Protein AF-A0A7X8X9Y7-F1 (afdb_monomer_lite)

Structure (mmCIF, N/CA/C/O backbone):
data_AF-A0A7X8X9Y7-F1
#
_entry.id   AF-A0A7X8X9Y7-F1
#
loop_
_atom_site.group_PDB
_atom_site.id
_atom_site.type_symbol
_atom_site.label_atom_id
_atom_site.label_alt_id
_atom_site.label_comp_id
_atom_site.label_asym_id
_atom_site.label_entity_id
_atom_site.label_seq_id
_atom_site.pdbx_PDB_ins_code
_atom_site.Cartn_x
_atom_site.Cartn_y
_atom_site.Cartn_z
_atom_site.occupancy
_atom_site.B_iso_or_equiv
_atom_site.auth_seq_id
_atom_site.auth_comp_id
_atom_site.auth_asym_id
_atom_site.auth_atom_id
_atom_site.pdbx_PDB_model_num
ATOM 1 N N . MET A 1 1 ? -27.141 -5.662 37.716 1.00 92.94 1 MET A N 1
ATOM 2 C CA . MET A 1 1 ? -28.493 -5.742 37.103 1.00 92.94 1 MET A CA 1
ATOM 3 C C . MET A 1 1 ? -28.345 -6.060 35.618 1.00 92.94 1 MET A C 1
ATOM 5 O O . MET A 1 1 ? -27.259 -5.833 35.107 1.00 92.94 1 MET A O 1
ATOM 9 N N . GLN A 1 2 ? -29.371 -6.586 34.944 1.00 97.38 2 GLN A N 1
ATOM 10 C CA . GLN A 1 2 ? -29.373 -6.777 33.487 1.00 97.38 2 GLN A CA 1
ATOM 11 C C . GLN A 1 2 ? -30.615 -6.105 32.889 1.00 97.38 2 GLN A C 1
ATOM 13 O O . GLN A 1 2 ? -31.704 -6.309 33.420 1.00 97.38 2 GLN A O 1
ATOM 18 N N . LEU A 1 3 ? -30.447 -5.307 31.833 1.00 98.44 3 LEU A N 1
ATOM 19 C CA . LEU A 1 3 ? -31.522 -4.602 31.126 1.00 98.44 3 LEU A CA 1
ATOM 20 C C . LEU A 1 3 ? -31.400 -4.855 29.621 1.00 98.44 3 LEU A C 1
ATOM 22 O O . LEU A 1 3 ? -30.310 -4.705 29.076 1.00 98.44 3 LEU A O 1
ATOM 26 N N . ASN A 1 4 ? -32.491 -5.234 28.956 1.00 98.56 4 ASN A N 1
ATOM 27 C CA . ASN A 1 4 ? -32.529 -5.429 27.507 1.00 98.56 4 ASN A CA 1
ATOM 28 C C . ASN A 1 4 ? -33.107 -4.176 26.837 1.00 98.56 4 ASN A C 1
ATOM 30 O O . ASN A 1 4 ? -34.136 -3.673 27.275 1.00 98.56 4 ASN A O 1
ATOM 34 N N . ILE A 1 5 ? -32.474 -3.675 25.774 1.00 98.62 5 ILE A N 1
ATOM 35 C CA . ILE A 1 5 ? -32.917 -2.450 25.084 1.00 98.62 5 ILE A CA 1
ATOM 36 C C . ILE A 1 5 ? -34.317 -2.557 24.454 1.00 98.62 5 ILE A C 1
ATOM 38 O O . ILE A 1 5 ? -34.978 -1.536 24.259 1.00 98.62 5 ILE A O 1
ATOM 42 N N . LEU A 1 6 ? -34.807 -3.773 24.181 1.00 98.31 6 LEU A N 1
ATOM 43 C CA . LEU A 1 6 ? -36.171 -3.998 23.684 1.00 98.31 6 LEU A CA 1
ATOM 44 C C . LEU A 1 6 ? -37.231 -3.576 24.710 1.00 98.31 6 LEU A C 1
ATOM 46 O O . LEU A 1 6 ? -38.279 -3.060 24.327 1.00 98.31 6 LEU A O 1
ATOM 50 N N . ASP A 1 7 ? -36.931 -3.700 26.007 1.00 98.38 7 ASP A N 1
ATOM 51 C CA . ASP A 1 7 ? -37.826 -3.269 27.090 1.00 98.38 7 ASP A CA 1
ATOM 52 C C . ASP A 1 7 ? -37.982 -1.735 27.146 1.00 98.38 7 ASP A C 1
ATOM 54 O O . ASP A 1 7 ? -38.878 -1.218 27.812 1.00 98.38 7 ASP A O 1
ATOM 58 N N . PHE A 1 8 ? -37.125 -1.004 26.423 1.00 98.19 8 PHE A N 1
ATOM 59 C CA . PHE A 1 8 ? -37.114 0.458 26.307 1.00 98.19 8 PHE A CA 1
ATOM 60 C C . PHE A 1 8 ? -37.612 0.936 24.934 1.00 98.19 8 PHE A C 1
ATOM 62 O O . PHE A 1 8 ? -37.532 2.124 24.627 1.00 98.19 8 PHE A O 1
ATOM 69 N N . GLY A 1 9 ? -38.142 0.026 24.108 1.00 97.50 9 GLY A N 1
ATOM 70 C CA . GLY A 1 9 ? -38.738 0.353 22.813 1.00 97.50 9 GLY A CA 1
ATOM 71 C C . GLY A 1 9 ? -37.762 0.382 21.636 1.00 97.50 9 GLY A C 1
ATOM 72 O O . GLY A 1 9 ? -38.117 0.919 20.589 1.00 97.50 9 GLY A O 1
ATOM 73 N N . ALA A 1 10 ? -36.557 -0.184 21.769 1.00 98.06 10 ALA A N 1
ATOM 74 C CA . ALA A 1 10 ? -35.668 -0.369 20.623 1.00 98.06 10 ALA A CA 1
ATOM 75 C C . ALA A 1 10 ? -36.299 -1.332 19.599 1.00 98.06 10 ALA A C 1
ATOM 77 O O . ALA A 1 10 ? -36.810 -2.391 19.967 1.00 98.06 10 ALA A O 1
ATOM 78 N N . VAL A 1 11 ? -36.239 -0.984 18.311 1.00 97.81 11 VAL A N 1
ATOM 79 C CA . VAL A 1 11 ? -36.802 -1.792 17.218 1.00 97.81 11 VAL A CA 1
ATOM 80 C C . VAL A 1 11 ? -35.658 -2.409 16.397 1.00 97.81 11 VAL A C 1
ATOM 82 O O . VAL A 1 11 ? -34.795 -1.668 15.930 1.00 97.81 11 VAL A O 1
ATOM 85 N N . PRO A 1 12 ? -35.621 -3.742 16.203 1.00 97.50 12 PRO A N 1
ATOM 86 C CA . PRO A 1 12 ? -34.518 -4.436 15.531 1.00 97.50 12 PRO A CA 1
ATOM 87 C C . PRO A 1 12 ? -34.647 -4.449 13.991 1.00 97.50 12 PRO A C 1
ATOM 89 O O . PRO A 1 12 ? -34.465 -5.492 13.362 1.00 97.50 12 PRO A O 1
ATOM 92 N N . ASP A 1 13 ? -35.003 -3.324 13.367 1.00 95.75 13 ASP A N 1
ATOM 93 C CA . ASP A 1 13 ? -35.209 -3.202 11.909 1.00 95.75 13 ASP A CA 1
ATOM 94 C C . ASP A 1 13 ? -34.025 -2.553 11.157 1.00 95.75 13 ASP A C 1
ATOM 96 O O . ASP A 1 13 ? -34.046 -2.430 9.931 1.00 95.75 13 ASP A O 1
ATOM 100 N N . GLY A 1 14 ? -32.995 -2.117 11.887 1.00 94.06 14 GLY A N 1
ATOM 101 C CA . GLY A 1 14 ? -31.812 -1.432 11.369 1.00 94.06 14 GLY A CA 1
ATOM 102 C C . GLY A 1 14 ? -32.063 -0.050 10.764 1.00 94.06 14 GLY A C 1
ATOM 103 O O . GLY A 1 14 ? -31.153 0.486 10.127 1.00 94.06 14 GLY A O 1
ATOM 104 N N . CYS A 1 15 ? -33.260 0.516 10.950 1.00 93.31 15 CYS A N 1
ATOM 105 C CA . CYS A 1 15 ? -33.699 1.781 10.354 1.00 93.31 15 CYS A CA 1
ATOM 106 C C . CYS A 1 15 ? -34.323 2.739 11.378 1.00 93.31 15 CYS A C 1
ATOM 108 O O . CYS A 1 15 ? -34.079 3.944 11.314 1.00 93.31 15 CYS A O 1
ATOM 110 N N . THR A 1 16 ? -35.128 2.224 12.306 1.00 97.62 16 THR A N 1
ATOM 111 C CA . THR A 1 16 ? -35.714 2.989 13.405 1.00 97.62 16 THR A CA 1
ATOM 112 C C . THR A 1 16 ? -34.615 3.384 14.387 1.00 97.62 16 THR A C 1
ATOM 114 O O . THR A 1 16 ? -33.851 2.539 14.855 1.00 97.62 16 THR A O 1
ATOM 117 N N . ASP A 1 17 ? -34.540 4.678 14.698 1.00 98.31 17 ASP A N 1
ATOM 118 C CA . ASP A 1 17 ? -33.553 5.226 15.626 1.00 98.31 17 ASP A CA 1
ATOM 119 C C . ASP A 1 17 ? -33.776 4.679 17.048 1.00 98.31 17 ASP A C 1
ATOM 121 O O . ASP A 1 17 ? -34.741 5.025 17.735 1.00 98.31 17 ASP A O 1
ATOM 125 N N . ALA A 1 18 ? -32.866 3.809 17.483 1.00 98.62 18 ALA A N 1
ATOM 126 C CA . ALA A 1 18 ? -32.872 3.165 18.789 1.00 98.62 18 ALA A CA 1
ATOM 127 C C . ALA A 1 18 ? -32.077 3.949 19.850 1.00 98.62 18 ALA A C 1
ATOM 129 O O . ALA A 1 18 ? -32.038 3.526 21.009 1.00 98.62 18 ALA A O 1
ATOM 130 N N . THR A 1 19 ? -31.473 5.095 19.507 1.00 98.56 19 THR A N 1
ATOM 131 C CA . THR A 1 19 ? -30.544 5.842 20.379 1.00 98.56 19 THR A CA 1
ATOM 132 C C . THR A 1 19 ? -31.165 6.163 21.737 1.00 98.56 19 THR A C 1
ATOM 134 O O . THR A 1 19 ? -30.564 5.907 22.781 1.00 98.56 19 THR A O 1
ATOM 137 N N . ALA A 1 20 ? -32.404 6.665 21.747 1.00 98.50 20 ALA A N 1
ATOM 138 C CA . ALA A 1 20 ? -33.099 7.021 22.983 1.00 98.50 20 ALA A CA 1
ATOM 139 C C . ALA A 1 20 ? -33.376 5.800 23.877 1.00 98.50 20 ALA A C 1
ATOM 141 O O . ALA A 1 20 ? -33.193 5.879 25.091 1.00 98.50 20 ALA A O 1
ATOM 142 N N . ALA A 1 21 ? -33.778 4.669 23.290 1.00 98.56 21 ALA A N 1
ATOM 143 C CA . ALA A 1 21 ? -34.042 3.433 24.025 1.00 98.56 21 ALA A CA 1
ATOM 144 C C . ALA A 1 21 ? -32.754 2.870 24.650 1.00 98.56 21 ALA A C 1
ATOM 146 O O . ALA A 1 21 ? -32.727 2.521 25.833 1.00 98.56 21 ALA A O 1
ATOM 147 N N . VAL A 1 22 ? -31.661 2.858 23.880 1.00 98.75 22 VAL A N 1
ATOM 148 C CA . VAL A 1 22 ? -30.337 2.428 24.351 1.00 98.75 22 VAL A CA 1
ATOM 149 C C . VAL A 1 22 ? -29.846 3.325 25.492 1.00 98.75 22 VAL A C 1
ATOM 151 O O . VAL A 1 22 ? -29.437 2.819 26.540 1.00 98.75 22 VAL A O 1
ATOM 154 N N . GLN A 1 23 ? -29.938 4.651 25.342 1.00 98.69 23 GLN A N 1
ATOM 155 C CA . GLN A 1 23 ? -29.487 5.589 26.372 1.00 98.69 23 GLN A CA 1
ATOM 156 C C . GLN A 1 23 ? -30.323 5.485 27.655 1.00 98.69 23 GLN A C 1
ATOM 158 O O . GLN A 1 23 ? -29.764 5.531 28.750 1.00 98.69 23 GLN A O 1
ATOM 163 N N . GLN A 1 24 ? -31.640 5.274 27.554 1.00 98.62 24 GLN A N 1
ATOM 164 C CA . GLN A 1 24 ? -32.496 5.051 28.726 1.00 98.62 24 GLN A CA 1
ATOM 165 C C . GLN A 1 24 ? -32.108 3.785 29.499 1.00 98.62 24 GLN A C 1
ATOM 167 O O . GLN A 1 24 ? -32.062 3.811 30.733 1.00 98.62 24 GLN A O 1
ATOM 172 N N . ALA A 1 25 ? -31.786 2.696 28.795 1.00 98.69 25 ALA A N 1
ATOM 173 C CA . ALA A 1 25 ? -31.316 1.467 29.426 1.00 98.69 25 ALA A CA 1
ATOM 174 C C . ALA A 1 25 ? -29.986 1.689 30.169 1.00 98.69 25 ALA A C 1
ATOM 176 O O . ALA A 1 25 ? -29.854 1.280 31.325 1.00 98.69 25 ALA A O 1
ATOM 177 N N . ILE A 1 26 ? -29.027 2.387 29.549 1.00 98.75 26 ILE A N 1
ATOM 178 C CA . ILE A 1 26 ? -27.739 2.762 30.164 1.00 98.75 26 ILE A CA 1
ATOM 179 C C . ILE A 1 26 ? -27.954 3.622 31.410 1.00 98.75 26 ILE A C 1
ATOM 181 O O . ILE A 1 26 ? -27.392 3.341 32.472 1.00 98.75 26 ILE A O 1
ATOM 185 N N . ASP A 1 27 ? -28.794 4.647 31.300 1.00 98.50 27 ASP A N 1
ATOM 186 C CA . ASP A 1 27 ? -29.060 5.601 32.371 1.00 98.50 27 ASP A CA 1
ATOM 187 C C . ASP A 1 27 ? -29.699 4.929 33.584 1.00 98.50 27 ASP A C 1
ATOM 189 O O . ASP A 1 27 ? -29.245 5.131 34.715 1.00 98.50 27 ASP A O 1
ATOM 193 N N . LEU A 1 28 ? -30.706 4.079 33.359 1.00 98.25 28 LEU A N 1
ATOM 194 C CA . LEU A 1 28 ? -31.336 3.307 34.425 1.00 98.25 28 LEU A CA 1
ATOM 195 C C . LEU A 1 28 ? -30.361 2.294 35.033 1.00 98.25 28 LEU A C 1
ATOM 197 O O . LEU A 1 28 ? -30.345 2.120 36.254 1.00 98.25 28 LEU A O 1
ATOM 201 N N . CYS A 1 29 ? -29.542 1.640 34.204 1.00 98.12 29 CYS A N 1
ATOM 202 C CA . CYS A 1 29 ? -28.542 0.687 34.672 1.00 98.12 29 CYS A CA 1
ATOM 203 C C . CYS A 1 29 ? -27.537 1.347 35.618 1.00 98.12 29 CYS A C 1
ATOM 205 O O . CYS A 1 29 ? -27.323 0.877 36.740 1.00 98.12 29 CYS A O 1
ATOM 207 N N . SER A 1 30 ? -26.998 2.493 35.207 1.00 97.62 30 SER A N 1
ATOM 208 C CA . SER A 1 30 ? -26.031 3.261 35.986 1.00 97.62 30 SER A CA 1
ATOM 209 C C . SER A 1 30 ? -26.651 3.816 37.272 1.00 97.62 30 SER A C 1
ATOM 211 O O . SER A 1 30 ? -26.077 3.660 38.350 1.00 97.62 30 SER A O 1
ATOM 213 N N . ALA A 1 31 ? -27.879 4.350 37.211 1.00 97.19 31 ALA A N 1
ATOM 214 C CA . ALA A 1 31 ? -28.600 4.856 38.386 1.00 97.19 31 ALA A CA 1
ATOM 215 C C . ALA A 1 31 ? -28.867 3.780 39.458 1.00 97.19 31 ALA A C 1
ATOM 217 O O . ALA A 1 31 ? -29.094 4.100 40.626 1.00 97.19 31 ALA A O 1
ATOM 218 N N . LYS A 1 32 ? -28.838 2.498 39.080 1.00 96.81 32 LYS A N 1
ATOM 219 C CA . LYS A 1 32 ? -28.975 1.345 39.984 1.00 96.81 32 LYS A CA 1
ATOM 220 C C . LYS A 1 32 ? -27.630 0.769 40.446 1.00 96.81 32 LYS A C 1
ATOM 222 O O . LYS A 1 32 ? -27.614 -0.301 41.050 1.00 96.81 32 LYS A O 1
ATOM 227 N N . GLY A 1 33 ? -26.526 1.474 40.201 1.00 95.19 33 GLY A N 1
ATOM 228 C CA . GLY A 1 33 ? -25.178 1.076 40.611 1.00 95.19 33 GLY A CA 1
ATOM 229 C C . GLY A 1 33 ? -24.415 0.249 39.575 1.00 95.19 33 GLY A C 1
ATOM 230 O O . GLY A 1 33 ? -23.351 -0.269 39.899 1.00 95.19 33 GLY A O 1
ATOM 231 N N . GLY A 1 34 ? -24.935 0.129 38.351 1.00 97.62 34 GLY A N 1
ATOM 232 C CA . GLY A 1 34 ? -24.278 -0.565 37.249 1.00 97.62 34 GLY A CA 1
ATOM 233 C C . GLY A 1 34 ? -24.812 -1.967 36.956 1.00 97.62 34 GLY A C 1
ATOM 234 O O . GLY A 1 34 ? -25.719 -2.514 37.604 1.00 97.62 34 GLY A O 1
ATOM 235 N N . GLY A 1 35 ? -24.233 -2.567 35.925 1.00 98.31 35 GLY A N 1
ATOM 236 C CA . GLY A 1 35 ? -24.639 -3.859 35.403 1.00 98.31 35 GLY A CA 1
ATOM 237 C C . GLY A 1 35 ? -24.562 -3.929 33.888 1.00 98.31 35 GLY A C 1
ATOM 238 O O . GLY A 1 35 ? -23.850 -3.166 33.246 1.00 98.31 35 GLY A O 1
ATOM 239 N N . ARG A 1 36 ? -25.310 -4.877 33.331 1.00 98.75 36 ARG A N 1
ATOM 240 C CA . ARG A 1 36 ? -25.294 -5.225 31.919 1.00 98.75 36 ARG A CA 1
ATOM 241 C C . ARG A 1 36 ? -26.462 -4.587 31.175 1.00 98.75 36 ARG A C 1
ATOM 243 O O . ARG A 1 36 ? -27.618 -4.803 31.543 1.00 98.75 36 ARG A O 1
ATOM 250 N N . VAL A 1 37 ? -26.162 -3.865 30.106 1.00 98.81 37 VAL A N 1
ATOM 251 C CA . VAL A 1 37 ? -27.124 -3.455 29.079 1.00 98.81 37 VAL A CA 1
ATOM 252 C C . VAL A 1 37 ? -26.946 -4.397 27.896 1.00 98.81 37 VAL A C 1
ATOM 254 O O . VAL A 1 37 ? -25.858 -4.481 27.337 1.00 98.81 37 VAL A O 1
ATOM 257 N N . VAL A 1 38 ? -27.991 -5.147 27.560 1.00 98.88 38 VAL A N 1
ATOM 258 C CA . VAL A 1 38 ? -27.966 -6.183 26.524 1.00 98.88 38 VAL A CA 1
ATOM 259 C C . VAL A 1 38 ? -28.515 -5.623 25.220 1.00 98.88 38 VAL A C 1
ATOM 261 O O . VAL A 1 38 ? -29.653 -5.147 25.185 1.00 98.88 38 VAL A O 1
ATOM 264 N N . ILE A 1 39 ? -27.716 -5.739 24.162 1.00 98.81 39 ILE A N 1
ATOM 265 C CA . ILE A 1 39 ? -28.113 -5.550 22.768 1.00 98.81 39 ILE A CA 1
ATOM 266 C C . ILE A 1 39 ? -28.372 -6.951 22.201 1.00 98.81 39 ILE A C 1
ATOM 268 O O . ILE A 1 39 ? -27.414 -7.686 21.946 1.00 98.81 39 ILE A O 1
ATOM 272 N N . PRO A 1 40 ? -29.641 -7.379 22.086 1.00 98.62 40 PRO A N 1
ATOM 273 C CA . PRO A 1 40 ? -29.955 -8.738 21.669 1.00 98.62 40 PRO A CA 1
ATOM 274 C C . PRO A 1 40 ? -29.750 -8.926 20.164 1.00 98.62 40 PRO A C 1
ATOM 276 O O . PRO A 1 40 ? -29.498 -7.967 19.435 1.00 98.62 40 PRO A O 1
ATOM 279 N N . ALA A 1 41 ? -29.897 -10.158 19.675 1.00 98.50 41 ALA A N 1
ATOM 280 C CA . ALA A 1 41 ? -29.888 -10.429 18.238 1.00 98.50 41 ALA A CA 1
ATOM 281 C C . ALA A 1 41 ? -30.893 -9.538 17.474 1.00 98.50 41 ALA A C 1
ATOM 283 O O . ALA A 1 41 ? -32.052 -9.399 17.872 1.00 98.50 41 ALA A O 1
ATOM 284 N N . GLY A 1 42 ? -30.446 -8.943 16.366 1.00 98.00 42 GLY A N 1
ATOM 285 C CA . GLY A 1 42 ? -31.186 -7.915 15.629 1.00 98.00 42 GLY A CA 1
ATOM 286 C C . GLY A 1 42 ? -30.282 -6.775 15.161 1.00 98.00 42 GLY A C 1
ATOM 287 O O . GLY A 1 42 ? -29.150 -6.646 15.620 1.00 98.00 42 GLY A O 1
ATOM 288 N N . THR A 1 43 ? -30.765 -5.950 14.230 1.00 98.69 43 THR A N 1
ATOM 289 C CA . THR A 1 43 ? -30.027 -4.762 13.763 1.00 98.69 43 THR A CA 1
ATOM 290 C C . THR A 1 43 ? -30.673 -3.505 14.328 1.00 98.69 43 THR A C 1
ATOM 292 O O . THR A 1 43 ? -31.871 -3.311 14.159 1.00 98.69 43 THR A O 1
ATOM 295 N N . PHE A 1 44 ? -29.897 -2.639 14.969 1.00 98.75 44 PHE A N 1
ATOM 296 C CA . PHE A 1 44 ? -30.373 -1.412 15.606 1.00 98.75 44 PHE A CA 1
ATOM 297 C C . PHE A 1 44 ? -29.633 -0.216 15.021 1.00 98.75 44 PHE A C 1
ATOM 299 O O . PHE A 1 44 ? -28.410 -0.242 14.911 1.00 98.75 44 PHE A O 1
ATOM 306 N N . ALA A 1 45 ? -30.361 0.824 14.621 1.00 98.31 45 ALA A N 1
ATOM 307 C CA . ALA A 1 45 ? -29.752 2.052 14.130 1.00 98.31 45 ALA A CA 1
ATOM 308 C C . ALA A 1 45 ? -29.551 3.029 15.292 1.00 98.31 45 ALA A C 1
ATOM 310 O O . ALA A 1 45 ? -30.512 3.338 15.994 1.00 98.31 45 ALA A O 1
ATOM 311 N N . CYS A 1 46 ? -28.326 3.511 15.497 1.00 98.25 46 CYS A N 1
ATOM 312 C CA . CYS A 1 46 ? -27.992 4.401 16.610 1.00 98.25 46 CYS A CA 1
ATOM 313 C C . CYS A 1 46 ? -27.105 5.561 16.149 1.00 98.25 46 CYS A C 1
ATOM 315 O O . CYS A 1 46 ? -26.156 5.366 15.390 1.00 98.25 46 CYS A O 1
ATOM 317 N N . ASP A 1 47 ? -27.386 6.761 16.649 1.00 96.69 47 ASP A N 1
ATOM 318 C CA . ASP A 1 47 ? -26.429 7.869 16.702 1.00 96.69 47 ASP A CA 1
ATOM 319 C C . ASP A 1 47 ? -25.491 7.653 17.916 1.00 96.69 47 ASP A C 1
ATOM 321 O O . ASP A 1 47 ? -25.371 6.546 18.447 1.00 96.69 47 ASP A O 1
ATOM 325 N N . MET A 1 48 ? -24.806 8.700 18.361 1.00 97.12 48 MET A N 1
ATOM 326 C CA . MET A 1 48 ? -23.863 8.700 19.474 1.00 97.12 48 MET A CA 1
ATOM 327 C C . MET A 1 48 ? -24.473 8.142 20.774 1.00 97.12 48 MET A C 1
ATOM 329 O O . MET A 1 48 ? -25.381 8.724 21.368 1.00 97.12 48 MET A O 1
ATOM 333 N N . ILE A 1 49 ? -23.896 7.047 21.265 1.00 98.62 49 ILE A N 1
ATOM 334 C CA . ILE A 1 49 ? -24.204 6.399 22.542 1.00 98.62 49 ILE A CA 1
ATOM 335 C C . ILE A 1 49 ? -23.137 6.795 23.566 1.00 98.62 49 ILE A C 1
ATOM 337 O O . ILE A 1 49 ? -21.942 6.538 23.383 1.00 98.62 49 ILE A O 1
ATOM 341 N N . THR A 1 50 ? -23.569 7.391 24.681 1.00 98.38 50 THR A N 1
ATOM 342 C CA . THR A 1 50 ? -22.672 7.760 25.785 1.00 98.38 50 THR A CA 1
ATOM 343 C C . THR A 1 50 ? -22.835 6.793 26.951 1.00 98.38 50 THR A C 1
ATOM 345 O O . THR A 1 50 ? -23.873 6.750 27.617 1.00 98.38 50 THR A O 1
ATOM 348 N N . LEU A 1 51 ? -21.786 6.017 27.211 1.00 98.69 51 LEU A N 1
ATOM 349 C CA . LEU A 1 51 ? -21.728 5.079 28.327 1.00 98.69 51 LEU A CA 1
ATOM 350 C C . LEU A 1 51 ? -21.556 5.813 29.666 1.00 98.69 51 LEU A C 1
ATOM 352 O O . LEU A 1 51 ? -21.211 6.994 29.726 1.00 98.69 51 LEU A O 1
ATOM 356 N N . LYS A 1 52 ? -21.814 5.094 30.760 1.00 98.62 52 LYS A N 1
ATOM 357 C CA . LYS A 1 52 ? -21.703 5.582 32.142 1.00 98.62 52 LYS A CA 1
ATOM 358 C C . LYS A 1 52 ? -20.913 4.597 32.996 1.00 98.62 52 LYS A C 1
ATOM 360 O O . LYS A 1 52 ? -20.675 3.469 32.575 1.00 98.62 52 LYS A O 1
ATOM 365 N N . ASP A 1 53 ? -20.534 5.022 34.198 1.00 98.50 53 ASP A N 1
ATOM 366 C CA . ASP A 1 53 ? -19.777 4.192 35.135 1.00 98.50 53 ASP A CA 1
ATOM 367 C C . ASP A 1 53 ? -20.458 2.847 35.420 1.00 98.50 53 ASP A C 1
ATOM 369 O O . ASP A 1 53 ? -21.678 2.779 35.617 1.00 98.50 53 ASP A O 1
ATOM 373 N N . ASN A 1 54 ? -19.636 1.802 35.549 1.00 98.56 54 ASN A N 1
ATOM 374 C CA . ASN A 1 54 ? -20.025 0.443 35.938 1.00 98.56 54 ASN A CA 1
ATOM 375 C C . ASN A 1 54 ? -20.993 -0.242 34.952 1.00 98.56 54 ASN A C 1
ATOM 377 O O . ASN A 1 54 ? -21.819 -1.065 35.361 1.00 98.56 54 ASN A O 1
ATOM 381 N N . ILE A 1 55 ? -20.917 0.109 33.665 1.00 98.75 55 ILE A N 1
ATOM 382 C CA . ILE A 1 55 ? -21.744 -0.466 32.597 1.00 98.75 55 ILE A CA 1
ATOM 383 C C . ILE A 1 55 ? -20.963 -1.507 31.797 1.00 98.75 55 ILE A C 1
ATOM 385 O O . ILE A 1 55 ? -19.903 -1.219 31.250 1.00 98.75 55 ILE A O 1
ATOM 389 N N . GLU A 1 56 ? -21.548 -2.694 31.650 1.00 98.88 56 GLU A N 1
ATOM 390 C CA . GLU A 1 56 ? -21.216 -3.647 30.593 1.00 98.88 56 GLU A CA 1
ATOM 391 C C . GLU A 1 56 ? -22.228 -3.489 29.448 1.00 98.88 56 GLU A C 1
ATOM 393 O O . GLU A 1 56 ? -23.399 -3.843 29.584 1.00 98.88 56 GLU A O 1
ATOM 398 N N . PHE A 1 57 ? -21.782 -2.954 28.318 1.00 98.88 57 PHE A N 1
ATOM 399 C CA . PHE A 1 57 ? -22.522 -2.890 27.064 1.00 98.88 57 PHE A CA 1
ATOM 400 C C . PHE A 1 57 ? -22.304 -4.199 26.294 1.00 98.88 57 PHE A C 1
ATOM 402 O O . PHE A 1 57 ? -21.270 -4.395 25.654 1.00 98.88 57 PHE A O 1
ATOM 409 N N . HIS A 1 58 ? -23.247 -5.131 26.428 1.00 98.88 58 HIS A N 1
ATOM 410 C CA . HIS A 1 58 ? -23.111 -6.503 25.948 1.00 98.88 58 HIS A CA 1
ATOM 411 C C . HIS A 1 58 ? -23.854 -6.718 24.627 1.00 98.88 58 HIS A C 1
ATOM 413 O O . HIS A 1 58 ? -25.085 -6.714 24.589 1.00 98.88 58 HIS A O 1
ATOM 419 N N . MET A 1 59 ? -23.092 -6.944 23.563 1.00 98.69 59 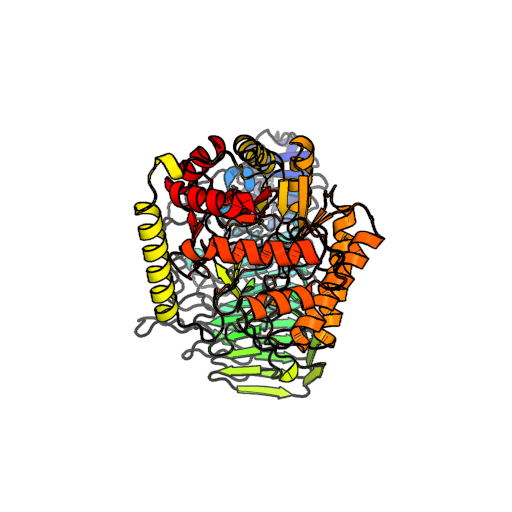MET A N 1
ATOM 420 C CA . MET A 1 59 ? -23.541 -7.262 22.213 1.00 98.69 59 MET A CA 1
ATOM 421 C C . MET A 1 59 ? -23.714 -8.778 22.059 1.00 98.69 59 MET A C 1
ATOM 423 O O . MET A 1 59 ? -22.734 -9.514 21.927 1.00 98.69 59 MET A O 1
ATOM 427 N N . GLU A 1 60 ? -24.950 -9.280 22.060 1.00 98.56 60 GLU A N 1
ATOM 428 C CA . GLU A 1 60 ? -25.191 -10.712 21.841 1.00 98.56 60 GLU A CA 1
ATOM 429 C C . GLU A 1 60 ? -24.782 -11.141 20.425 1.00 98.56 60 GLU A C 1
ATOM 431 O O . GLU A 1 60 ? -24.735 -10.340 19.488 1.00 98.56 60 GLU A O 1
ATOM 436 N N . GLN A 1 61 ? -24.511 -12.431 20.239 1.00 98.25 61 GLN A N 1
ATOM 437 C CA . GLN A 1 61 ? -24.261 -12.966 18.904 1.00 98.25 61 GLN A CA 1
ATOM 438 C C . GLN A 1 61 ? -25.463 -12.698 17.982 1.00 98.25 61 GLN A C 1
ATOM 440 O O . GLN A 1 61 ? -26.610 -12.959 18.342 1.00 98.25 61 GLN A O 1
ATOM 445 N N . GLY A 1 62 ? -25.196 -12.182 16.780 1.00 97.38 62 GLY A N 1
ATOM 446 C CA . GLY A 1 62 ? -26.238 -11.784 15.827 1.00 97.38 62 GLY A CA 1
ATOM 447 C C . GLY A 1 62 ? -26.837 -10.396 16.081 1.00 97.38 62 GLY A C 1
ATOM 448 O O . GLY A 1 62 ? -27.750 -9.995 15.358 1.00 97.38 62 GLY A O 1
ATOM 449 N N . SER A 1 63 ? -26.345 -9.654 17.078 1.00 98.69 63 SER A N 1
ATOM 450 C CA . SER A 1 63 ? -26.646 -8.228 17.231 1.00 98.69 63 SER A CA 1
ATOM 451 C C . SER A 1 63 ? -25.784 -7.383 16.287 1.00 98.69 63 SER A C 1
ATOM 453 O O . SER A 1 63 ? -24.621 -7.706 16.021 1.00 98.69 63 SER A O 1
ATOM 455 N N . ARG A 1 64 ? -26.352 -6.293 15.768 1.00 98.75 64 ARG A N 1
ATOM 456 C CA . ARG A 1 64 ? -25.651 -5.299 14.949 1.00 98.75 64 ARG A CA 1
ATOM 457 C C . ARG A 1 64 ? -26.095 -3.890 15.323 1.00 98.75 64 ARG A C 1
ATOM 459 O O . ARG A 1 64 ? -27.294 -3.633 15.393 1.00 98.75 64 ARG A O 1
ATOM 466 N N . ILE A 1 65 ? -25.145 -2.978 15.501 1.00 98.75 65 ILE A N 1
ATOM 467 C CA . ILE A 1 65 ? -25.405 -1.536 15.576 1.00 98.75 65 ILE A CA 1
ATOM 468 C C . ILE A 1 65 ? -24.976 -0.902 14.260 1.00 98.75 65 ILE A C 1
ATOM 470 O O . ILE A 1 65 ? -23.808 -0.974 13.897 1.00 98.75 65 ILE A O 1
ATOM 474 N N . ASN A 1 66 ? -25.921 -0.269 13.571 1.00 98.00 66 ASN A N 1
ATOM 475 C CA . ASN A 1 66 ? -25.669 0.550 12.395 1.00 98.00 66 ASN A CA 1
ATOM 476 C C . ASN A 1 66 ? -25.557 2.015 12.821 1.00 98.00 66 ASN A C 1
ATOM 478 O O . ASN A 1 66 ? -26.505 2.576 13.374 1.00 98.00 66 ASN A O 1
ATOM 482 N N . SER A 1 67 ? -24.431 2.643 12.509 1.00 97.38 67 SER A N 1
ATOM 483 C CA . SER A 1 67 ? -24.219 4.071 12.728 1.00 97.38 67 SER A CA 1
ATOM 484 C C . SER A 1 67 ? -25.245 4.931 11.977 1.00 97.38 67 SER A C 1
ATOM 486 O O . SER A 1 67 ? -25.497 4.735 10.784 1.00 97.38 67 SER A O 1
ATOM 488 N N . LEU A 1 68 ? -25.811 5.912 12.684 1.00 96.56 68 LEU A N 1
ATOM 489 C CA . LEU A 1 68 ? -26.580 7.042 12.150 1.00 96.56 68 LEU A CA 1
ATOM 490 C C . LEU A 1 68 ? -25.773 8.352 12.163 1.00 96.56 68 LEU A C 1
ATOM 492 O O . LEU A 1 68 ? -26.325 9.414 11.863 1.00 96.56 68 LEU A O 1
ATOM 496 N N . LEU A 1 69 ? -24.479 8.300 12.506 1.00 94.88 69 LEU A N 1
ATOM 497 C CA . LEU A 1 69 ? -23.634 9.489 12.585 1.00 94.88 69 LEU A CA 1
ATOM 498 C C . LEU A 1 69 ? -23.597 10.228 11.231 1.00 94.88 69 LEU A C 1
ATOM 500 O O . LEU A 1 69 ? -23.388 9.637 10.178 1.00 94.88 69 LEU A O 1
ATOM 504 N N . LYS A 1 70 ? -23.732 11.555 11.274 1.00 92.62 70 LYS A N 1
ATOM 505 C CA . LYS A 1 70 ? -23.620 12.500 10.136 1.00 92.62 70 LYS A CA 1
ATOM 506 C C . LYS A 1 70 ? -22.590 13.590 10.393 1.00 92.62 70 LYS A C 1
ATOM 508 O O . LYS A 1 70 ? -22.612 14.061 11.513 1.00 92.62 70 LYS A O 1
ATOM 513 N N . PRO A 1 71 ? -21.765 14.073 9.459 1.00 89.62 71 PRO A N 1
ATOM 514 C CA . PRO A 1 71 ? -20.673 15.021 9.730 1.00 89.62 71 PRO A CA 1
ATOM 515 C C . PRO A 1 71 ? -21.068 16.200 10.641 1.00 89.62 71 PRO A C 1
ATOM 517 O O . PRO A 1 71 ? -22.079 16.856 10.394 1.00 89.62 71 PRO A O 1
ATOM 520 N N . VAL A 1 72 ? -20.296 16.445 11.708 1.00 89.81 72 VAL A N 1
ATOM 521 C CA . VAL A 1 72 ? -20.538 17.548 12.666 1.00 89.81 72 VAL A CA 1
ATOM 522 C C . VAL A 1 72 ? -19.234 18.306 12.892 1.00 89.81 72 VAL A C 1
ATOM 524 O O . VAL A 1 72 ? -18.299 17.700 13.424 1.00 89.81 72 VAL A O 1
ATOM 527 N N . PRO A 1 73 ? -19.144 19.595 12.511 1.00 84.81 73 PRO A N 1
ATOM 528 C CA . PRO A 1 73 ? -17.938 20.391 12.714 1.00 84.81 73 PRO A CA 1
ATOM 529 C C . PRO A 1 73 ? -17.506 20.419 14.179 1.00 84.81 73 PRO A C 1
ATOM 531 O O . PRO A 1 73 ? -18.351 20.495 15.074 1.00 84.81 73 PRO A O 1
ATOM 534 N N . ASP A 1 74 ? -16.197 20.384 14.424 1.00 82.12 74 ASP A N 1
ATOM 535 C CA . ASP A 1 74 ? -15.667 20.738 15.737 1.00 82.12 74 ASP A CA 1
ATOM 536 C C . ASP A 1 74 ? -15.698 22.271 15.877 1.00 82.12 74 ASP A C 1
ATOM 538 O O . ASP A 1 74 ? -15.054 22.961 15.082 1.00 82.12 74 ASP A O 1
ATOM 542 N N . PRO A 1 75 ? -16.437 22.835 16.853 1.00 78.25 75 PRO A N 1
ATOM 543 C CA . PRO A 1 75 ? -16.473 24.280 17.070 1.00 78.25 75 PRO A CA 1
ATOM 544 C C . PRO A 1 75 ? -15.107 24.886 17.428 1.00 78.25 75 PRO A C 1
ATOM 546 O O . PRO A 1 75 ? -14.964 26.105 17.349 1.00 78.25 75 PRO A O 1
ATOM 549 N N . ASN A 1 76 ? -14.126 24.069 17.826 1.00 73.00 76 ASN A N 1
ATOM 550 C CA . ASN A 1 76 ? -12.780 24.507 18.196 1.00 73.00 76 ASN A CA 1
ATOM 551 C C . ASN A 1 76 ? -11.732 24.272 17.095 1.00 73.00 76 ASN A C 1
ATOM 553 O O . ASN A 1 76 ? -10.555 24.551 17.327 1.00 73.00 76 ASN A O 1
ATOM 557 N N . ALA A 1 77 ? -12.125 23.770 15.918 1.00 70.31 77 ALA A N 1
ATOM 558 C CA . ALA A 1 77 ? -11.189 23.513 14.829 1.00 70.31 77 ALA A CA 1
ATOM 559 C C . ALA A 1 77 ? -10.494 24.806 14.365 1.00 70.31 77 ALA A C 1
ATOM 561 O O . ALA A 1 77 ? -11.136 25.831 14.132 1.00 70.31 77 ALA A O 1
ATOM 562 N N . THR A 1 78 ? -9.170 24.745 14.209 1.00 59.44 78 THR A N 1
ATOM 563 C CA . THR A 1 78 ? -8.320 25.885 13.821 1.00 59.44 78 THR A CA 1
ATOM 564 C C . THR A 1 78 ? -7.812 25.812 12.377 1.00 59.44 78 THR A C 1
ATOM 566 O O . THR A 1 78 ? -7.167 26.757 11.924 1.00 59.44 78 THR A O 1
ATOM 569 N N . CYS A 1 79 ? -8.100 24.731 11.641 1.00 52.59 79 CYS A N 1
ATOM 570 C CA . CYS A 1 79 ? -7.656 24.515 10.260 1.00 52.59 79 CYS A CA 1
ATOM 571 C C . CYS A 1 79 ? -8.799 24.080 9.318 1.00 52.59 79 CYS A C 1
ATOM 573 O O . CYS A 1 79 ? -9.818 23.543 9.754 1.00 52.59 79 CYS A O 1
ATOM 575 N N . GLU A 1 80 ? -8.611 24.326 8.014 1.00 47.22 80 GLU A N 1
ATOM 576 C CA . GLU A 1 80 ? -9.578 24.047 6.932 1.00 47.22 80 GLU A CA 1
ATOM 577 C C . GLU A 1 80 ? -9.368 22.687 6.222 1.00 47.22 80 GLU A C 1
ATOM 579 O O . GLU A 1 80 ? -10.071 22.381 5.259 1.00 47.22 80 GLU A O 1
ATOM 584 N N . GLU A 1 81 ? -8.425 21.848 6.673 1.00 53.09 81 GLU A N 1
ATOM 585 C CA . GLU A 1 81 ? -8.277 20.463 6.178 1.00 53.09 81 GLU A CA 1
ATOM 586 C C . GLU A 1 81 ? -9.515 19.605 6.521 1.00 53.09 81 GLU A C 1
ATOM 588 O O . GLU A 1 81 ? -10.332 20.053 7.334 1.00 53.09 81 GLU A O 1
ATOM 593 N N . PRO A 1 82 ? -9.710 18.392 5.941 1.00 56.03 82 PRO A N 1
ATOM 594 C CA . PRO A 1 82 ? -10.733 17.444 6.395 1.00 56.03 82 PRO A CA 1
ATOM 595 C C . PRO A 1 82 ? -10.583 17.136 7.895 1.00 56.03 82 PRO A C 1
ATOM 597 O O . PRO A 1 82 ? -9.964 16.160 8.304 1.00 56.03 82 PRO A O 1
ATOM 600 N N . SER A 1 83 ? -11.161 18.003 8.725 1.00 65.56 83 SER A N 1
ATOM 601 C CA . SER A 1 83 ? -11.038 17.982 10.175 1.00 65.56 83 SER A CA 1
ATOM 602 C C . SER A 1 83 ? -11.854 16.829 10.728 1.00 65.56 83 SER A C 1
ATOM 604 O O . SER A 1 83 ? -13.030 16.670 10.400 1.00 65.56 83 SER A O 1
ATOM 606 N N . SER A 1 84 ? -11.250 16.007 11.576 1.00 80.06 84 SER A N 1
ATOM 607 C CA . SER A 1 84 ? -12.012 15.107 12.434 1.00 80.06 84 SER A CA 1
ATOM 608 C C . SER A 1 84 ? -12.529 15.878 13.654 1.00 80.06 84 SER A C 1
ATOM 610 O O . SER A 1 84 ? -11.987 16.910 14.040 1.00 80.06 84 SER A O 1
ATOM 612 N N . ASN A 1 85 ? -13.622 15.404 14.243 1.00 87.31 85 ASN A N 1
ATOM 613 C CA . ASN A 1 85 ? -14.214 15.943 15.455 1.00 87.31 85 ASN A CA 1
ATOM 614 C C . ASN A 1 85 ? -13.865 15.005 16.626 1.00 87.31 85 ASN A C 1
ATOM 616 O O . ASN A 1 85 ? -14.450 13.917 16.720 1.00 87.31 85 ASN A O 1
ATOM 620 N N . PRO A 1 86 ? -12.932 15.394 17.518 1.00 87.31 86 PRO A N 1
ATOM 621 C CA . PRO A 1 86 ? -12.496 14.567 18.645 1.00 87.31 86 PRO A CA 1
ATOM 622 C C . PRO A 1 86 ? -13.549 14.460 19.756 1.00 87.31 86 PRO A C 1
ATOM 624 O O . PRO A 1 86 ? -13.423 13.654 20.674 1.00 87.31 86 PRO A O 1
ATOM 627 N N . HIS A 1 87 ? -14.611 15.263 19.694 1.00 88.44 87 HIS A N 1
ATOM 628 C CA . HIS A 1 87 ? -15.710 15.262 20.657 1.00 88.44 87 HIS A CA 1
ATOM 629 C C . HIS A 1 87 ? -16.898 14.418 20.206 1.00 88.44 87 HIS A C 1
ATOM 631 O O . HIS A 1 87 ? -17.975 14.496 20.802 1.00 88.44 87 HIS A O 1
ATOM 637 N N . ARG A 1 88 ? -16.709 13.602 19.167 1.00 91.62 88 ARG A N 1
ATOM 638 C CA . ARG A 1 88 ? -17.757 12.763 18.615 1.00 91.62 88 ARG A CA 1
ATOM 639 C C . ARG A 1 88 ? -17.297 11.328 18.401 1.00 91.62 88 ARG A C 1
ATOM 641 O O . ARG A 1 88 ? -16.213 11.090 17.879 1.00 91.62 88 ARG A O 1
ATOM 648 N N . TRP A 1 89 ? -18.178 10.397 18.757 1.00 95.75 89 TRP A N 1
ATOM 649 C CA . TRP A 1 89 ? -17.991 8.954 18.642 1.00 95.75 89 TRP A CA 1
ATOM 650 C C . TRP A 1 89 ? -19.323 8.237 18.410 1.00 95.75 89 TRP A C 1
ATOM 652 O O . TRP A 1 89 ? -20.383 8.843 18.571 1.00 95.75 89 TRP A O 1
ATOM 662 N N . LEU A 1 90 ? -19.280 6.951 18.049 1.00 97.94 90 LEU A N 1
ATOM 663 C CA . LEU A 1 90 ? -20.479 6.108 17.989 1.00 97.94 90 LEU A CA 1
ATOM 664 C C . LEU A 1 90 ? -20.798 5.533 19.367 1.00 97.94 90 LEU A C 1
ATOM 666 O O . LEU A 1 90 ? -21.903 5.718 19.860 1.00 97.94 90 LEU A O 1
ATOM 670 N N . ILE A 1 91 ? -19.835 4.876 20.019 1.00 98.75 91 ILE A N 1
ATOM 671 C CA . ILE A 1 91 ? -20.000 4.327 21.375 1.00 98.75 91 ILE A CA 1
ATOM 672 C C . ILE A 1 91 ? -18.791 4.724 22.211 1.00 98.75 91 ILE A C 1
ATOM 674 O O . ILE A 1 91 ? -17.648 4.511 21.809 1.00 98.75 91 ILE A O 1
ATOM 678 N N . GLY A 1 92 ? -19.029 5.310 23.381 1.00 98.31 92 GLY A N 1
ATOM 679 C CA . GLY A 1 92 ? -17.919 5.845 24.152 1.00 98.31 92 GLY A CA 1
ATOM 680 C C . GLY A 1 92 ? -18.302 6.729 25.321 1.00 98.31 92 GLY A C 1
ATOM 681 O O . GLY A 1 92 ? -19.452 6.754 25.760 1.00 98.31 92 GLY A O 1
ATOM 682 N N . GLY A 1 93 ? -17.327 7.479 25.822 1.00 97.88 93 GLY A N 1
ATOM 683 C CA . GLY A 1 93 ? -17.549 8.492 26.846 1.00 97.88 93 GLY A CA 1
ATOM 684 C C . GLY A 1 93 ? -16.269 9.054 27.452 1.00 97.88 93 GLY A C 1
ATOM 685 O O . GLY A 1 93 ? -15.152 8.689 27.090 1.00 97.88 93 GLY A O 1
ATOM 686 N N . ARG A 1 94 ? -16.439 9.976 28.401 1.00 97.94 94 ARG A N 1
ATOM 687 C CA . ARG A 1 94 ? -15.340 10.704 29.041 1.00 97.94 94 ARG A CA 1
ATOM 688 C C . ARG A 1 94 ? -15.403 10.576 30.559 1.00 97.94 94 ARG A C 1
ATOM 690 O O . ARG A 1 94 ? -16.480 10.710 31.132 1.00 97.94 94 ARG A O 1
ATOM 697 N N . LYS A 1 95 ? -14.240 10.414 31.202 1.00 98.31 95 LYS A N 1
ATOM 698 C CA . LYS A 1 95 ? -14.078 10.324 32.667 1.00 98.31 95 LYS A CA 1
ATOM 699 C C . LYS A 1 95 ? -14.904 9.200 33.299 1.00 98.31 95 LYS A C 1
ATOM 701 O O . LYS A 1 95 ? -15.447 9.372 34.388 1.00 98.31 95 LYS A O 1
ATOM 706 N N . LEU A 1 96 ? -14.982 8.064 32.609 1.00 98.62 96 LEU A N 1
ATOM 707 C CA . LEU A 1 96 ? -15.743 6.898 33.043 1.00 98.62 96 LEU A CA 1
ATOM 708 C C . LEU A 1 96 ? -14.889 5.916 33.851 1.00 98.62 96 LEU A C 1
ATOM 710 O O . LEU A 1 96 ? -13.664 5.871 33.709 1.00 98.62 96 LEU A O 1
ATOM 714 N N . LYS A 1 97 ? -15.549 5.098 34.672 1.00 98.62 97 LYS A N 1
ATOM 715 C CA . LYS A 1 97 ? -14.938 4.018 35.457 1.00 98.62 97 LYS A CA 1
ATOM 716 C C . LYS A 1 97 ? -15.633 2.682 35.237 1.00 98.62 97 LYS A C 1
ATOM 718 O O . LYS A 1 97 ? -16.859 2.608 35.310 1.00 98.62 97 LYS A O 1
ATOM 723 N N . ASN A 1 98 ? -14.843 1.620 35.085 1.00 98.62 98 ASN A N 1
ATOM 724 C CA . ASN A 1 98 ? -15.309 0.230 35.021 1.00 98.62 98 ASN A CA 1
ATOM 725 C C . ASN A 1 98 ? -16.354 0.020 33.914 1.00 98.62 98 ASN A C 1
ATOM 727 O O . ASN A 1 98 ? -17.497 -0.350 34.188 1.00 98.62 98 ASN A O 1
ATOM 731 N N . VAL A 1 99 ? -15.981 0.314 32.670 1.00 98.81 99 VAL A N 1
ATOM 732 C CA . VAL A 1 99 ? -16.881 0.202 31.518 1.00 98.81 99 VAL A CA 1
ATOM 733 C C . VAL A 1 99 ? -16.396 -0.902 30.600 1.00 98.81 99 VAL A C 1
ATOM 735 O O . VAL A 1 99 ? -15.198 -1.045 30.360 1.00 98.81 99 VAL A O 1
ATOM 738 N N . SER A 1 100 ? -17.323 -1.702 30.087 1.00 98.81 100 SER A N 1
ATOM 739 C CA . SER A 1 100 ? -16.994 -2.782 29.166 1.00 98.81 100 SER A CA 1
ATOM 740 C C . SER A 1 100 ? -17.886 -2.768 27.933 1.00 98.81 100 SER A C 1
ATOM 742 O O . SER A 1 100 ? -19.082 -2.531 28.051 1.00 98.81 100 SER A O 1
ATOM 744 N N . ILE A 1 101 ? -17.317 -3.056 26.766 1.00 98.88 101 ILE A N 1
ATOM 745 C CA . ILE A 1 101 ? -18.032 -3.396 25.532 1.00 98.88 101 ILE A CA 1
ATOM 746 C C . ILE A 1 101 ? -17.682 -4.855 25.239 1.00 98.88 101 ILE A C 1
ATOM 748 O O . ILE A 1 101 ? -16.511 -5.164 25.026 1.00 98.88 101 ILE A O 1
ATOM 752 N N . THR A 1 102 ? -18.653 -5.764 25.311 1.00 98.88 102 THR A N 1
ATOM 753 C CA . THR A 1 102 ? -18.395 -7.217 25.278 1.00 98.88 102 THR A CA 1
ATOM 754 C C . THR A 1 102 ? -19.332 -7.955 24.329 1.00 98.88 102 THR A C 1
ATOM 756 O O . THR A 1 102 ? -20.417 -7.466 24.029 1.00 98.88 102 THR A O 1
ATOM 759 N N . GLY A 1 103 ? -18.957 -9.171 23.929 1.00 98.44 103 GLY A N 1
ATOM 760 C CA . GLY A 1 103 ? -19.811 -10.098 23.181 1.00 98.44 103 GLY A CA 1
ATOM 761 C C . GLY A 1 103 ? -19.499 -10.141 21.684 1.00 98.44 103 GLY A C 1
ATOM 762 O O . GLY A 1 103 ? -18.571 -9.497 21.228 1.00 98.44 103 GLY A O 1
ATOM 763 N N . PHE A 1 104 ? -20.259 -10.927 20.920 1.00 98.50 104 PHE A N 1
ATOM 764 C CA . PHE A 1 104 ? -19.933 -11.307 19.533 1.00 98.50 104 PHE A CA 1
ATOM 765 C C . PHE A 1 104 ? -20.807 -10.599 18.483 1.00 98.50 104 PHE A C 1
ATOM 767 O O . PHE A 1 104 ? -21.099 -11.159 17.422 1.00 98.50 104 PHE A O 1
ATOM 774 N N . GLY A 1 105 ? -21.309 -9.407 18.803 1.00 98.69 105 GLY A N 1
ATOM 775 C CA . GLY A 1 105 ? -22.055 -8.584 17.851 1.00 98.69 105 GLY A CA 1
ATOM 776 C C . GLY A 1 105 ? -21.163 -7.694 16.986 1.00 98.69 105 GLY A C 1
ATOM 777 O O . GLY A 1 105 ? -19.949 -7.605 17.182 1.00 98.69 105 GLY A O 1
ATOM 778 N N . ILE A 1 106 ? -21.798 -7.027 16.024 1.00 98.88 106 ILE A N 1
ATOM 779 C CA . ILE A 1 106 ? -21.148 -6.164 15.031 1.00 98.88 106 ILE A CA 1
ATOM 780 C C . ILE A 1 106 ? -21.466 -4.695 15.326 1.00 98.88 106 ILE A C 1
ATOM 782 O O . ILE A 1 106 ? -22.623 -4.337 15.544 1.00 98.88 106 ILE A O 1
ATOM 786 N N . ILE A 1 107 ? -20.460 -3.829 15.283 1.00 98.81 107 ILE A N 1
ATOM 787 C CA . ILE A 1 107 ? -20.613 -2.373 15.325 1.00 98.81 107 ILE A CA 1
ATOM 788 C C . ILE A 1 107 ? -20.129 -1.828 13.982 1.00 98.81 107 ILE A C 1
ATOM 790 O O . ILE A 1 107 ? -18.970 -2.004 13.621 1.00 98.81 107 ILE A O 1
ATOM 794 N N . ASP A 1 108 ? -21.041 -1.209 13.240 1.00 98.06 108 ASP A N 1
ATOM 795 C CA . ASP A 1 108 ? -20.846 -0.767 11.861 1.00 98.06 108 ASP A CA 1
ATOM 796 C C . ASP A 1 108 ? -20.866 0.761 11.771 1.00 98.06 108 ASP A C 1
ATOM 798 O O . ASP A 1 108 ? -21.908 1.395 11.989 1.00 98.06 108 ASP A O 1
ATOM 802 N N . GLY A 1 109 ? -19.714 1.350 11.445 1.00 96.31 109 GLY A N 1
ATOM 803 C CA . GLY A 1 109 ? -19.530 2.793 11.310 1.00 96.31 109 GLY A CA 1
ATOM 804 C C . GLY A 1 109 ? -20.154 3.387 10.046 1.00 96.31 109 GLY A C 1
ATOM 805 O O . GLY A 1 109 ? -20.440 4.591 10.028 1.00 96.31 109 GLY A O 1
ATOM 806 N N . ARG A 1 110 ? -20.440 2.556 9.031 1.00 93.44 110 ARG A N 1
ATOM 807 C CA . ARG A 1 110 ? -21.045 2.918 7.736 1.00 93.44 110 ARG A CA 1
ATOM 808 C C . ARG A 1 110 ? -20.349 4.092 7.044 1.00 93.44 110 ARG A C 1
ATOM 810 O O . ARG A 1 110 ? -21.011 4.976 6.486 1.00 93.44 110 ARG A O 1
ATOM 817 N N . ALA A 1 111 ? -19.017 4.110 7.085 1.00 87.62 111 ALA A N 1
ATOM 818 C CA . ALA A 1 111 ? -18.219 5.262 6.684 1.00 87.62 111 ALA A CA 1
ATOM 819 C C . ALA A 1 111 ? -18.461 5.758 5.251 1.00 87.62 111 ALA A C 1
ATOM 821 O O . ALA A 1 111 ? -18.597 6.966 5.035 1.00 87.62 111 ALA A O 1
ATOM 822 N N . GLU A 1 112 ? -18.624 4.839 4.294 1.00 83.06 112 GLU A N 1
ATOM 823 C CA . GLU A 1 112 ? -18.883 5.149 2.879 1.00 83.06 112 GLU A CA 1
ATOM 824 C C . GLU A 1 112 ? -20.109 6.046 2.631 1.00 83.06 112 GLU A C 1
ATOM 826 O O . GLU A 1 112 ? -20.189 6.701 1.594 1.00 83.06 112 GLU A O 1
ATOM 831 N N . ILE A 1 113 ? -21.085 6.092 3.546 1.00 83.00 113 ILE A N 1
ATOM 832 C CA . ILE A 1 113 ? -22.332 6.847 3.329 1.00 83.00 113 ILE A CA 1
ATOM 833 C C . ILE A 1 113 ? -22.113 8.356 3.480 1.00 83.00 113 ILE A C 1
ATOM 835 O O . ILE A 1 113 ? -22.750 9.160 2.796 1.00 83.00 113 ILE A O 1
ATOM 839 N N . HIS A 1 114 ? -21.254 8.750 4.418 1.00 82.19 114 HIS A N 1
ATOM 840 C CA . HIS A 1 114 ? -21.194 10.126 4.910 1.00 82.19 114 HIS A CA 1
ATOM 841 C C . HIS A 1 114 ? -19.781 10.670 5.097 1.00 82.19 114 HIS A C 1
ATOM 843 O O . HIS A 1 114 ? -19.606 11.887 5.140 1.00 82.19 114 HIS A O 1
ATOM 849 N N . PHE A 1 115 ? -18.792 9.795 5.247 1.00 86.94 115 PHE A N 1
ATOM 850 C CA . PHE A 1 115 ? -17.467 10.167 5.726 1.00 86.94 115 PHE A CA 1
ATOM 851 C C . PHE A 1 115 ? -16.373 9.956 4.682 1.00 86.94 115 PHE A C 1
ATOM 853 O O . PHE A 1 115 ? -15.303 10.546 4.815 1.00 86.94 115 PHE A O 1
ATOM 860 N N . TRP A 1 116 ? -16.643 9.193 3.624 1.00 85.31 116 TRP A N 1
ATOM 861 C CA . TRP A 1 116 ? -15.694 8.894 2.553 1.00 85.31 116 TRP A CA 1
ATOM 862 C C . TRP A 1 116 ? -16.265 9.291 1.187 1.00 85.31 116 TRP A C 1
ATOM 864 O O . TRP A 1 116 ? -17.439 9.054 0.906 1.00 85.31 116 TRP A O 1
ATOM 874 N N . ASN A 1 117 ? -15.436 9.866 0.314 1.00 77.19 117 ASN A N 1
ATOM 875 C CA . ASN A 1 117 ? -15.788 10.122 -1.085 1.00 77.19 117 ASN A CA 1
ATOM 876 C C . ASN A 1 117 ? -15.134 9.110 -2.015 1.00 77.19 117 ASN A C 1
ATOM 878 O O . ASN A 1 117 ? -13.917 8.920 -1.959 1.00 77.19 117 ASN A O 1
ATOM 882 N N . LYS A 1 118 ? -15.930 8.528 -2.924 1.00 65.31 118 LYS A N 1
ATOM 883 C CA . LYS A 1 118 ? -15.410 7.809 -4.093 1.00 65.31 118 LYS A CA 1
ATOM 884 C C . LYS A 1 118 ? -14.676 8.809 -4.971 1.00 65.31 118 LYS A C 1
ATOM 886 O O . LYS A 1 118 ? -15.237 9.826 -5.368 1.00 65.31 118 LYS A O 1
ATOM 891 N N . ASN A 1 119 ? -13.397 8.550 -5.188 1.00 57.19 119 ASN A N 1
ATOM 892 C CA . ASN A 1 119 ? -12.577 9.373 -6.047 1.00 57.19 119 ASN A CA 1
ATOM 893 C C . ASN A 1 119 ? -12.567 8.751 -7.449 1.00 57.19 119 ASN A C 1
ATOM 895 O O . ASN A 1 119 ? -11.972 7.696 -7.665 1.00 57.19 119 ASN A O 1
ATOM 899 N N . ASP A 1 120 ? -13.255 9.403 -8.386 1.00 46.16 120 ASP A N 1
ATOM 900 C CA . ASP A 1 120 ? -13.479 8.913 -9.750 1.00 46.16 120 ASP A CA 1
ATOM 901 C C . ASP A 1 120 ? -12.341 9.291 -10.724 1.00 46.16 120 ASP A C 1
ATOM 903 O O . ASP A 1 120 ? -12.501 9.135 -11.935 1.00 46.16 120 ASP A O 1
ATOM 907 N N . GLY A 1 121 ? -11.194 9.808 -10.252 1.00 42.88 121 GLY A N 1
ATOM 908 C CA . GLY A 1 121 ? -10.152 10.238 -11.196 1.00 42.88 121 GLY A CA 1
ATOM 909 C C . GLY A 1 121 ? -8.863 10.878 -10.679 1.00 42.88 121 GLY A C 1
ATOM 910 O O . GLY A 1 121 ? -8.113 11.387 -11.507 1.00 42.88 121 GLY A O 1
ATOM 911 N N . LEU A 1 122 ? -8.562 10.878 -9.378 1.00 39.53 122 LEU A N 1
ATOM 912 C CA . LEU A 1 122 ? -7.258 11.336 -8.878 1.00 39.53 122 LEU A CA 1
ATOM 913 C C . LEU A 1 122 ? -6.515 10.180 -8.204 1.00 39.53 122 LEU A C 1
ATOM 915 O O . LEU A 1 122 ? -6.966 9.650 -7.192 1.00 39.53 122 LEU A O 1
ATOM 919 N N . GLU A 1 123 ? -5.377 9.788 -8.773 1.00 39.31 123 GLU A N 1
ATOM 920 C CA . GLU A 1 123 ? -4.432 8.856 -8.161 1.00 39.31 123 GLU A CA 1
ATOM 921 C C . GLU A 1 123 ? -3.916 9.461 -6.854 1.00 39.31 123 GLU A C 1
ATOM 923 O O . GLU A 1 123 ? -3.166 10.437 -6.876 1.00 39.31 123 GLU A O 1
ATOM 928 N N . HIS A 1 124 ? -4.314 8.899 -5.708 1.00 42.34 124 HIS A N 1
ATOM 929 C CA . HIS A 1 124 ? -3.535 9.108 -4.497 1.00 42.34 124 HIS A CA 1
ATOM 930 C C . HIS A 1 124 ? -2.453 8.019 -4.419 1.00 42.34 124 HIS A C 1
ATOM 932 O O . HIS A 1 124 ? -2.757 6.843 -4.621 1.00 42.34 124 HIS A O 1
ATOM 938 N N . PRO A 1 125 ? -1.193 8.381 -4.139 1.00 41.91 125 PRO A N 1
ATOM 939 C CA . PRO A 1 125 ? -0.070 7.449 -4.179 1.00 41.91 125 PRO A CA 1
ATOM 940 C C . PRO A 1 125 ? 0.089 6.565 -2.925 1.00 41.91 125 PRO A C 1
ATOM 942 O O . PRO A 1 125 ? 1.057 5.819 -2.823 1.00 41.91 125 PRO A O 1
ATOM 945 N N . LEU A 1 126 ? -0.858 6.591 -1.982 1.00 46.50 126 LEU A N 1
ATOM 946 C CA . LEU A 1 126 ? -0.862 5.663 -0.847 1.00 46.50 126 LEU A CA 1
ATOM 947 C C . LEU A 1 126 ? -1.342 4.300 -1.341 1.00 46.50 126 LEU A C 1
ATOM 949 O O . LEU A 1 126 ? -2.460 4.183 -1.836 1.00 46.50 126 LEU A O 1
ATOM 953 N N . TYR A 1 127 ? -0.487 3.284 -1.242 1.00 46.94 127 TYR A N 1
ATOM 954 C CA . TYR A 1 127 ? -0.840 1.898 -1.538 1.00 46.94 127 TYR A CA 1
ATOM 955 C C . TYR A 1 127 ? -2.222 1.585 -0.941 1.00 46.94 127 TYR A C 1
ATOM 957 O O . TYR A 1 127 ? -2.422 1.763 0.247 1.00 46.94 127 TYR A O 1
ATOM 965 N N . GLY A 1 128 ? -3.204 1.215 -1.763 1.00 49.28 128 GLY A N 1
ATOM 966 C CA . GLY A 1 128 ? -4.535 0.813 -1.297 1.00 49.28 128 GLY A CA 1
ATOM 967 C C . GLY A 1 128 ? -5.569 1.912 -1.009 1.00 49.28 128 GLY A C 1
ATOM 968 O O . GLY A 1 128 ? -6.719 1.690 -1.378 1.00 49.28 128 GLY A O 1
ATOM 969 N N . GLN A 1 129 ? -5.235 3.089 -0.461 1.00 55.69 129 GLN A N 1
ATOM 970 C CA . GLN A 1 129 ? -6.248 4.119 -0.144 1.00 55.69 129 GLN A CA 1
ATOM 971 C C . GLN A 1 129 ? -6.873 4.727 -1.416 1.00 55.69 129 GLN A C 1
ATOM 973 O O . GLN A 1 129 ? -6.191 5.329 -2.245 1.00 55.69 129 GLN A O 1
ATOM 978 N N . ARG A 1 130 ? -8.194 4.560 -1.595 1.00 60.75 130 ARG A N 1
ATOM 979 C CA . ARG A 1 130 ? -8.943 5.056 -2.778 1.00 60.75 130 ARG A CA 1
ATOM 980 C C . ARG A 1 130 ? -10.076 6.015 -2.440 1.00 60.75 130 ARG A C 1
ATOM 982 O O . ARG A 1 130 ? -10.647 6.616 -3.352 1.00 60.75 130 ARG A O 1
ATOM 989 N N . PHE A 1 131 ? -10.425 6.147 -1.167 1.00 71.81 131 PHE A N 1
ATOM 990 C CA . PHE A 1 131 ? -11.426 7.105 -0.728 1.00 71.81 131 PHE A CA 1
ATOM 991 C C . PHE A 1 131 ? -10.764 8.376 -0.197 1.00 71.81 131 PHE A C 1
ATOM 993 O O . PHE A 1 131 ? -9.699 8.322 0.411 1.00 71.81 131 PHE A O 1
ATOM 1000 N N . TRP A 1 132 ? -11.409 9.525 -0.405 1.00 75.00 132 TRP A N 1
ATOM 1001 C CA . TRP A 1 132 ? -10.984 10.782 0.215 1.00 75.00 132 TRP A CA 1
ATOM 1002 C C . TRP A 1 132 ? -11.750 11.022 1.519 1.00 75.00 132 TRP A C 1
ATOM 1004 O O . TRP A 1 132 ? -12.973 10.816 1.530 1.00 75.00 132 TRP A O 1
ATOM 1014 N N . PRO A 1 133 ? -11.092 11.476 2.601 1.00 81.94 133 PRO A N 1
ATOM 1015 C CA . PRO A 1 133 ? -11.793 11.806 3.830 1.00 81.94 133 PRO A CA 1
ATOM 1016 C C . PRO A 1 133 ? -12.696 13.023 3.608 1.00 81.94 133 PRO A C 1
ATOM 1018 O O . PRO A 1 133 ? -12.278 14.052 3.075 1.00 81.94 133 PRO A O 1
ATOM 1021 N N . GLN A 1 134 ? -13.954 12.916 4.023 1.00 81.56 134 GLN A N 1
ATOM 1022 C CA . GLN A 1 134 ? -14.853 14.061 4.131 1.00 81.56 134 GLN A CA 1
ATOM 1023 C C . GLN A 1 134 ? -14.502 14.916 5.353 1.00 81.56 134 GLN A C 1
ATOM 1025 O O . GLN A 1 134 ? -13.839 14.468 6.289 1.00 81.56 134 GLN A O 1
ATOM 1030 N N . LEU A 1 135 ? -14.991 16.154 5.360 1.00 82.50 135 LEU A N 1
ATOM 1031 C CA . LEU A 1 135 ? -14.893 17.046 6.514 1.00 82.50 135 LEU A CA 1
ATOM 1032 C C . LEU A 1 135 ? -15.740 16.525 7.687 1.00 82.50 135 LEU A C 1
ATOM 1034 O O . LEU A 1 135 ? -16.807 15.939 7.499 1.00 82.50 135 LEU A O 1
ATOM 1038 N N . HIS A 1 136 ? -15.302 16.822 8.907 1.00 85.81 136 HIS A N 1
ATOM 1039 C CA . HIS A 1 136 ? -16.078 16.717 10.147 1.00 85.81 136 HIS A CA 1
ATOM 1040 C C . HIS A 1 136 ? -16.473 15.294 10.573 1.00 85.81 136 HIS A C 1
ATOM 1042 O O . HIS A 1 136 ? -17.557 15.054 11.130 1.00 85.81 136 HIS A O 1
ATOM 1048 N N . ARG A 1 137 ? -15.586 14.332 10.307 1.00 90.12 137 ARG A N 1
ATOM 1049 C CA . ARG A 1 137 ? -15.755 12.922 10.689 1.00 90.12 137 ARG A CA 1
ATOM 1050 C C . ARG A 1 137 ? -15.613 12.765 12.204 1.00 90.12 137 ARG A C 1
ATOM 1052 O O . ARG A 1 137 ? -14.742 13.408 12.778 1.00 90.12 137 ARG A O 1
ATOM 1059 N N . PRO A 1 138 ? -16.404 11.919 12.881 1.00 91.94 138 PRO A N 1
ATOM 1060 C CA . PRO A 1 138 ? -16.051 11.464 14.226 1.00 91.94 138 PRO A CA 1
ATOM 1061 C C . PRO A 1 138 ? -14.611 10.932 14.228 1.00 91.94 138 PRO A C 1
ATOM 1063 O O . PRO A 1 138 ? -14.282 10.117 13.366 1.00 91.94 138 PRO A O 1
ATOM 1066 N N . LYS A 1 139 ? -13.758 11.401 15.148 1.00 89.88 139 LYS A N 1
ATOM 1067 C CA . LYS A 1 139 ? -12.341 10.992 15.165 1.00 89.88 139 LYS A CA 1
ATOM 1068 C C . LYS A 1 139 ? -12.175 9.528 15.572 1.00 89.88 139 LYS A C 1
ATOM 1070 O O . LYS A 1 139 ? -11.355 8.851 14.979 1.00 89.88 139 LYS A O 1
ATOM 1075 N N . GLY A 1 140 ? -12.979 9.039 16.522 1.00 92.88 140 GLY A N 1
ATOM 1076 C CA . GLY A 1 140 ? -12.996 7.631 16.933 1.00 92.88 140 GLY A CA 1
ATOM 1077 C C . GLY A 1 140 ? -14.398 7.026 16.867 1.00 92.88 140 GLY A C 1
ATOM 1078 O O . GLY A 1 140 ? -15.343 7.625 17.381 1.00 92.88 140 GLY A O 1
ATOM 1079 N N . MET A 1 141 ? -14.560 5.837 16.280 1.00 97.38 141 MET A N 1
ATOM 1080 C CA . MET A 1 141 ? -15.840 5.110 16.315 1.00 97.38 141 MET A CA 1
ATOM 1081 C C . MET A 1 141 ? -16.148 4.622 17.732 1.00 97.38 141 MET A C 1
ATOM 1083 O O . MET A 1 141 ? -17.202 4.945 18.289 1.00 97.38 141 MET A O 1
ATOM 1087 N N . ILE A 1 142 ? -15.207 3.884 18.324 1.00 98.62 142 ILE A N 1
ATOM 1088 C CA . ILE A 1 142 ? -15.201 3.545 19.745 1.00 98.62 142 ILE A CA 1
ATOM 1089 C C . ILE A 1 142 ? -14.229 4.487 20.443 1.00 98.62 142 ILE A C 1
ATOM 1091 O O . ILE A 1 142 ? -13.037 4.457 20.145 1.00 98.62 142 ILE A O 1
ATOM 1095 N N . HIS A 1 143 ? -14.715 5.325 21.361 1.00 98.38 143 HIS A N 1
ATOM 1096 C CA . HIS A 1 143 ? -13.872 6.350 21.979 1.00 98.38 143 HIS A CA 1
ATOM 1097 C C . HIS A 1 143 ? -14.026 6.447 23.493 1.00 98.38 143 HIS A C 1
ATOM 1099 O O . HIS A 1 143 ? -15.118 6.676 24.013 1.00 98.38 143 HIS A O 1
ATOM 1105 N N . PHE A 1 144 ? -12.907 6.375 24.210 1.00 98.75 144 PHE A N 1
ATOM 1106 C CA . PHE A 1 144 ? -12.870 6.713 25.629 1.00 98.75 144 PHE A CA 1
ATOM 1107 C C . PHE A 1 144 ? -11.818 7.775 25.898 1.00 98.75 144 PHE A C 1
ATOM 1109 O O . PHE A 1 144 ? -10.666 7.644 25.488 1.00 98.75 144 PHE A O 1
ATOM 1116 N N . ARG A 1 145 ? -12.213 8.805 26.649 1.00 98.25 145 ARG A N 1
ATOM 1117 C CA . ARG A 1 145 ? -11.326 9.897 27.062 1.00 98.25 145 ARG A CA 1
ATOM 1118 C C . ARG A 1 145 ? -11.180 9.944 28.573 1.00 98.25 145 ARG A C 1
ATOM 1120 O O . ARG A 1 145 ? -12.182 9.921 29.287 1.00 98.25 145 ARG A O 1
ATOM 1127 N N . GLU A 1 146 ? -9.953 10.048 29.073 1.00 98.50 146 GLU A N 1
ATOM 1128 C CA . GLU A 1 146 ? -9.639 10.219 30.504 1.00 98.50 146 GLU A CA 1
ATOM 1129 C C . GLU A 1 146 ? -10.358 9.201 31.417 1.00 98.50 146 GLU A C 1
ATOM 1131 O O . GLU A 1 146 ? -10.813 9.547 32.506 1.00 98.50 146 GLU A O 1
ATOM 1136 N N . SER A 1 147 ? -10.537 7.963 30.951 1.00 98.81 147 SER A N 1
ATOM 1137 C CA . SER A 1 147 ? -11.339 6.935 31.632 1.00 98.81 147 SER A CA 1
ATOM 1138 C C . SER A 1 147 ? -10.465 5.813 32.197 1.00 98.81 147 SER A C 1
ATOM 1140 O O . SER A 1 147 ? -9.298 5.688 31.829 1.00 98.81 147 SER A O 1
ATOM 1142 N N . SER A 1 148 ? -10.998 4.997 33.109 1.00 98.81 148 SER A N 1
ATOM 1143 C CA . SER A 1 148 ? -10.231 3.903 33.715 1.00 98.81 148 SER A CA 1
ATOM 1144 C C . SER A 1 148 ? -11.024 2.618 33.918 1.00 98.81 148 SER A C 1
ATOM 1146 O O . SER A 1 148 ? -12.226 2.652 34.186 1.00 98.81 148 SER A O 1
ATOM 1148 N N . GLY A 1 149 ? -10.351 1.473 33.794 1.00 98.75 149 GLY A N 1
ATOM 1149 C CA . GLY A 1 149 ? -10.995 0.162 33.856 1.00 98.75 149 GLY A CA 1
ATOM 1150 C C . GLY A 1 149 ? -11.864 -0.082 32.626 1.00 98.75 149 GLY A C 1
ATOM 1151 O O . GLY A 1 149 ? -13.046 -0.399 32.761 1.00 98.75 149 GLY A O 1
ATOM 1152 N N . ILE A 1 150 ? -11.297 0.138 31.437 1.00 98.88 150 ILE A N 1
ATOM 1153 C CA . ILE A 1 150 ? -11.984 -0.042 30.153 1.00 98.88 150 ILE A CA 1
ATOM 1154 C C . ILE A 1 150 ? -11.692 -1.438 29.607 1.00 98.88 150 ILE A C 1
ATOM 1156 O O . ILE A 1 150 ? -10.534 -1.836 29.514 1.00 98.88 150 ILE A O 1
ATOM 1160 N N . VAL A 1 151 ? -12.732 -2.177 29.228 1.00 98.94 151 VAL A N 1
ATOM 1161 C CA . VAL A 1 151 ? -12.601 -3.507 28.612 1.00 98.94 151 VAL A CA 1
ATOM 1162 C C . VAL A 1 151 ? -13.363 -3.537 27.294 1.00 98.94 151 VAL A C 1
ATOM 1164 O O . VAL A 1 151 ? -14.563 -3.296 27.270 1.00 98.94 151 VAL A O 1
ATOM 1167 N N . ILE A 1 152 ? -12.700 -3.872 26.196 1.00 98.94 152 ILE A N 1
ATOM 1168 C CA . ILE A 1 152 ? -13.331 -4.075 24.889 1.00 98.94 152 ILE A CA 1
ATOM 1169 C C . ILE A 1 152 ? -13.013 -5.504 24.464 1.00 98.94 152 ILE A C 1
ATOM 1171 O O . ILE A 1 152 ? -11.842 -5.863 24.334 1.00 98.94 152 ILE A O 1
ATOM 1175 N N . ARG A 1 153 ? -14.041 -6.347 24.327 1.00 98.88 153 ARG A N 1
ATOM 1176 C CA . ARG A 1 153 ? -13.849 -7.789 24.160 1.00 98.88 153 ARG A CA 1
ATOM 1177 C C . ARG A 1 153 ? -14.787 -8.427 23.141 1.00 98.88 153 ARG A C 1
ATOM 1179 O O . ARG A 1 153 ? -15.989 -8.193 23.200 1.00 98.88 153 ARG A O 1
ATOM 1186 N N . ASP A 1 154 ? -14.230 -9.274 22.279 1.00 98.75 154 ASP A N 1
ATOM 1187 C CA . ASP A 1 154 ? -14.913 -10.197 21.347 1.00 98.75 154 ASP A CA 1
ATOM 1188 C C . ASP A 1 154 ? -15.772 -9.569 20.225 1.00 98.75 154 ASP A C 1
ATOM 1190 O O . ASP A 1 154 ? -16.219 -10.275 19.316 1.00 98.75 154 ASP A O 1
ATOM 1194 N N . VAL A 1 155 ? -16.003 -8.253 20.256 1.00 98.81 155 VAL A N 1
ATOM 1195 C CA . VAL A 1 155 ? -16.841 -7.559 19.268 1.00 98.81 155 VAL A CA 1
ATOM 1196 C C . VAL A 1 155 ? -16.167 -7.462 17.900 1.00 98.81 155 VAL A C 1
ATOM 1198 O O . VAL A 1 155 ? -14.939 -7.437 17.785 1.00 98.81 155 VAL A O 1
ATOM 1201 N N . THR A 1 156 ? -16.987 -7.361 16.854 1.00 98.88 156 THR A N 1
ATOM 1202 C CA . THR A 1 156 ? -16.531 -7.045 15.494 1.00 98.88 156 THR A CA 1
ATOM 1203 C C . THR A 1 156 ? -16.821 -5.583 15.168 1.00 98.88 156 THR A C 1
ATOM 1205 O O . THR A 1 156 ? -17.951 -5.126 15.341 1.00 98.88 156 THR A O 1
ATOM 1208 N N . LEU A 1 157 ? -15.815 -4.861 14.687 1.00 98.81 157 LEU A N 1
ATOM 1209 C CA . LEU A 1 157 ? -15.880 -3.456 14.292 1.00 98.81 157 LEU A CA 1
ATOM 1210 C C . LEU A 1 157 ? -15.650 -3.359 12.781 1.00 98.81 157 LEU A C 1
ATOM 1212 O O . LEU A 1 157 ? -14.687 -3.942 12.284 1.00 98.81 157 LEU A O 1
ATOM 1216 N N . ILE A 1 158 ? -16.524 -2.659 12.059 1.00 97.06 158 ILE A N 1
ATOM 1217 C CA . ILE A 1 158 ? -16.427 -2.526 10.597 1.00 97.06 158 ILE A CA 1
ATOM 1218 C C . ILE A 1 158 ? -16.658 -1.084 10.145 1.00 97.06 158 ILE A C 1
ATOM 1220 O O . ILE A 1 158 ? -17.424 -0.349 10.776 1.00 97.06 158 ILE A O 1
ATOM 1224 N N . ASP A 1 159 ? -16.008 -0.718 9.041 1.00 91.19 159 ASP A N 1
ATOM 1225 C CA . ASP A 1 159 ? -16.155 0.547 8.307 1.00 91.19 159 ASP A CA 1
ATOM 1226 C C . ASP A 1 159 ? -16.209 1.807 9.197 1.00 91.19 159 ASP A C 1
ATOM 1228 O O . ASP A 1 159 ? -17.212 2.540 9.185 1.00 91.19 159 ASP A O 1
ATOM 1232 N N . PRO A 1 160 ? -15.169 2.067 10.011 1.00 94.56 160 PRO A N 1
ATOM 1233 C CA . PRO A 1 160 ? -15.124 3.224 10.891 1.00 94.56 160 PRO A CA 1
ATOM 1234 C C . PRO A 1 160 ? -15.001 4.532 10.087 1.00 94.56 160 PRO A C 1
ATOM 1236 O O . PRO A 1 160 ? -14.399 4.580 9.019 1.00 94.56 160 PRO A O 1
ATOM 1239 N N . PRO A 1 161 ? -15.551 5.652 10.585 1.00 92.31 161 PRO A N 1
ATOM 1240 C CA . PRO A 1 161 ? -15.473 6.934 9.890 1.00 92.31 161 PRO A CA 1
ATOM 1241 C C . PRO A 1 161 ? -14.041 7.488 9.800 1.00 92.31 161 PRO A C 1
ATOM 1243 O O . PRO A 1 161 ? -13.741 8.237 8.871 1.00 92.31 161 PRO A O 1
ATOM 1246 N N . CYS A 1 162 ? -13.199 7.172 10.782 1.00 92.69 162 CYS A N 1
ATOM 1247 C CA . CYS A 1 162 ? -11.799 7.566 10.948 1.00 92.69 162 CYS A CA 1
ATOM 1248 C C . CYS A 1 162 ? -11.145 6.468 11.810 1.00 92.69 162 CYS A C 1
ATOM 1250 O O . CYS A 1 162 ? -11.280 5.304 11.454 1.00 92.69 162 CYS A O 1
ATOM 1252 N N . TYR A 1 163 ? -10.570 6.779 12.977 1.00 95.12 163 TYR A N 1
ATOM 1253 C CA . TYR A 1 163 ? -9.997 5.762 13.863 1.00 95.12 163 TYR A CA 1
ATOM 1254 C C . TYR A 1 163 ? -11.077 4.795 14.359 1.00 95.12 163 TYR A C 1
ATOM 1256 O O . TYR A 1 163 ? -12.154 5.206 14.821 1.00 95.12 163 TYR A O 1
ATOM 1264 N N . CYS A 1 164 ? -10.807 3.495 14.287 1.00 97.88 164 CYS A N 1
ATOM 1265 C CA . CYS A 1 164 ? -11.771 2.475 14.676 1.00 97.88 164 CYS A CA 1
ATOM 1266 C C . CYS A 1 164 ? -11.946 2.417 16.201 1.00 97.88 164 CYS A C 1
ATOM 1268 O O . CYS A 1 164 ? -13.066 2.526 16.717 1.00 97.88 164 CYS A O 1
ATOM 1270 N N . LEU A 1 165 ? -10.848 2.300 16.947 1.00 98.56 165 LEU A N 1
ATOM 1271 C CA . LEU A 1 165 ? -10.851 2.262 18.409 1.00 98.56 165 LEU A CA 1
ATOM 1272 C C . LEU A 1 165 ? -9.808 3.237 18.946 1.00 98.56 165 LEU A C 1
ATOM 1274 O O . LEU A 1 165 ? -8.619 2.974 18.847 1.00 98.56 165 LEU A O 1
ATOM 1278 N N . TRP A 1 166 ? -10.254 4.318 19.587 1.00 98.38 166 TRP A N 1
ATOM 1279 C CA . TRP A 1 166 ? -9.372 5.360 20.106 1.00 98.38 166 TRP A CA 1
ATOM 1280 C C . TRP A 1 166 ? -9.523 5.564 21.614 1.00 98.38 166 TRP A C 1
ATOM 1282 O O . TRP A 1 166 ? -10.541 6.071 22.101 1.00 98.38 166 TRP A O 1
ATOM 1292 N N . LEU A 1 167 ? -8.482 5.209 22.367 1.00 98.69 167 LEU A N 1
ATOM 1293 C CA . LEU A 1 167 ? -8.372 5.492 23.796 1.00 98.69 167 LEU A CA 1
ATOM 1294 C C . LEU A 1 167 ? -7.435 6.681 24.001 1.00 98.69 167 LEU A C 1
ATOM 1296 O O . LEU A 1 167 ? -6.255 6.600 23.678 1.00 98.69 167 LEU A O 1
ATOM 1300 N N . LEU A 1 168 ? -7.950 7.761 24.589 1.00 98.31 168 LEU A N 1
ATOM 1301 C CA . LEU A 1 168 ? -7.190 8.976 24.871 1.00 98.31 168 LEU A CA 1
ATOM 1302 C C . LEU A 1 168 ? -7.088 9.210 26.377 1.00 98.31 168 LEU A C 1
ATOM 1304 O O . LEU A 1 168 ? -8.094 9.397 27.065 1.00 98.31 168 LEU A O 1
ATOM 1308 N N . GLY A 1 169 ? -5.878 9.246 26.925 1.00 98.50 169 GLY A N 1
ATOM 1309 C CA . GLY A 1 169 ? -5.670 9.583 28.331 1.00 98.50 169 GLY A CA 1
ATOM 1310 C C . GLY A 1 169 ? -6.217 8.545 29.315 1.00 98.50 169 GLY A C 1
ATOM 1311 O O . GLY A 1 169 ? -6.386 8.874 30.490 1.00 98.50 169 GLY A O 1
ATOM 1312 N N . CYS A 1 170 ? -6.501 7.314 28.888 1.00 98.88 170 CYS A N 1
ATOM 1313 C CA . CYS A 1 170 ? -7.090 6.277 29.737 1.00 98.88 170 CYS A CA 1
ATOM 1314 C C . CYS A 1 170 ? -6.051 5.550 30.618 1.00 98.88 170 CYS A C 1
ATOM 1316 O O . CYS A 1 170 ? -4.841 5.717 30.445 1.00 98.88 170 CYS A O 1
ATOM 1318 N N . ASP A 1 171 ? -6.513 4.791 31.613 1.00 98.88 171 ASP A N 1
ATOM 1319 C CA . ASP A 1 171 ? -5.669 3.984 32.507 1.00 98.88 171 ASP A CA 1
ATOM 1320 C C . ASP A 1 171 ? -6.323 2.637 32.843 1.00 98.88 171 ASP A C 1
ATOM 1322 O O . ASP A 1 171 ? -7.510 2.600 33.155 1.00 98.88 171 ASP A O 1
ATOM 1326 N N . ILE A 1 172 ? -5.568 1.537 32.836 1.00 98.81 172 ILE A N 1
ATOM 1327 C CA . ILE A 1 172 ? -6.089 0.171 33.050 1.00 98.81 172 ILE A CA 1
ATOM 1328 C C . ILE A 1 172 ? -7.101 -0.176 31.951 1.00 98.81 172 ILE A C 1
ATOM 1330 O O . ILE A 1 172 ? -8.318 -0.077 32.136 1.00 98.81 172 ILE A O 1
ATOM 1334 N N . CYS A 1 173 ? -6.585 -0.547 30.780 1.00 98.88 173 CYS A N 1
ATOM 1335 C CA . CYS A 1 173 ? -7.403 -0.877 29.612 1.00 98.88 173 CYS A CA 1
ATOM 1336 C C . CYS A 1 173 ? -7.065 -2.267 29.061 1.00 98.88 173 CYS A C 1
ATOM 1338 O O . CYS A 1 173 ? -5.896 -2.638 28.960 1.00 98.88 173 CYS A O 1
ATOM 1340 N N . GLU A 1 174 ? -8.087 -3.018 28.661 1.00 98.88 174 GLU A N 1
ATOM 1341 C CA . GLU A 1 174 ? -7.958 -4.306 27.979 1.00 98.88 174 GLU A CA 1
ATOM 1342 C C . GLU A 1 174 ? -8.730 -4.266 26.658 1.00 98.88 174 GLU A C 1
ATOM 1344 O O . GLU A 1 174 ? -9.928 -3.992 26.647 1.00 98.88 174 GLU A O 1
ATOM 1349 N N . VAL A 1 175 ? -8.056 -4.584 25.556 1.00 98.94 175 VAL A N 1
ATOM 1350 C CA . VAL A 1 175 ? -8.670 -4.859 24.253 1.00 98.94 175 VAL A CA 1
ATOM 1351 C C . VAL A 1 175 ? -8.322 -6.297 23.891 1.00 98.94 175 VAL A C 1
ATOM 1353 O O . VAL A 1 175 ? -7.145 -6.628 23.760 1.00 98.94 175 VAL A O 1
ATOM 1356 N N . SER A 1 176 ? -9.310 -7.187 23.807 1.00 98.88 176 SER A N 1
ATOM 1357 C CA . SER A 1 176 ? -9.043 -8.621 23.644 1.00 98.88 176 SER A CA 1
ATOM 1358 C C . SER A 1 176 ? -10.042 -9.316 22.729 1.00 98.88 176 SER A C 1
ATOM 1360 O O . SER A 1 176 ? -11.244 -9.155 22.901 1.00 98.88 176 SER A O 1
ATOM 1362 N N . GLY A 1 177 ? -9.574 -10.112 21.767 1.00 98.75 177 GLY A N 1
ATOM 1363 C CA . GLY A 1 177 ? -10.474 -10.874 20.886 1.00 98.75 177 GLY A CA 1
ATOM 1364 C C . GLY A 1 177 ? -11.268 -10.020 19.892 1.00 98.75 177 GLY A C 1
ATOM 1365 O O . GLY A 1 177 ? -12.215 -10.516 19.292 1.00 98.75 177 GLY A O 1
ATOM 1366 N N . VAL A 1 178 ? -10.924 -8.737 19.733 1.00 98.88 178 VAL A N 1
ATOM 1367 C CA . VAL A 1 178 ? -11.620 -7.825 18.817 1.00 98.88 178 VAL A CA 1
ATOM 1368 C C . VAL A 1 178 ? -11.247 -8.156 17.374 1.00 98.88 178 VAL A C 1
ATOM 1370 O O . VAL A 1 178 ? -10.071 -8.361 17.059 1.00 98.88 178 VAL A O 1
ATOM 1373 N N . ARG A 1 179 ? -12.253 -8.173 16.496 1.00 98.88 179 ARG A N 1
ATOM 1374 C CA . ARG A 1 179 ? -12.069 -8.231 15.043 1.00 98.88 179 ARG A CA 1
ATOM 1375 C C . ARG A 1 179 ? -12.330 -6.850 14.452 1.00 98.88 179 ARG A C 1
ATOM 1377 O O . ARG A 1 179 ? -13.413 -6.310 14.659 1.00 98.88 179 ARG A O 1
ATOM 1384 N N . ILE A 1 180 ? -11.376 -6.309 13.707 1.00 98.75 180 ILE A N 1
ATOM 1385 C CA . ILE A 1 180 ? -11.564 -5.114 12.880 1.00 98.75 180 ILE A CA 1
ATOM 1386 C C . ILE A 1 180 ? -11.546 -5.568 11.424 1.00 98.75 180 ILE A C 1
ATOM 1388 O O . ILE A 1 180 ? -10.611 -6.246 11.000 1.00 98.75 180 ILE A O 1
ATOM 1392 N N . ASP A 1 181 ? -12.608 -5.249 10.693 1.00 96.56 181 ASP A N 1
ATOM 1393 C CA . ASP A 1 181 ? -12.786 -5.598 9.283 1.00 96.56 181 ASP A CA 1
ATOM 1394 C C . ASP A 1 181 ? -13.232 -4.338 8.539 1.00 96.56 181 ASP A C 1
ATOM 1396 O O . ASP A 1 181 ? -14.423 -4.084 8.353 1.00 96.56 181 ASP A O 1
ATOM 1400 N N . ALA A 1 182 ? -12.254 -3.490 8.243 1.00 91.25 182 ALA A N 1
ATOM 1401 C CA . ALA A 1 182 ? -12.426 -2.233 7.538 1.00 91.25 182 ALA A CA 1
ATOM 1402 C C . ALA A 1 182 ? -11.957 -2.344 6.082 1.00 91.25 182 ALA A C 1
ATOM 1404 O O . ALA A 1 182 ? -11.118 -3.178 5.722 1.00 91.25 182 ALA A O 1
ATOM 1405 N N . ASP A 1 183 ? -12.488 -1.472 5.230 1.00 87.06 183 ASP A N 1
ATOM 1406 C CA . ASP A 1 183 ? -12.014 -1.350 3.860 1.00 87.06 183 ASP A CA 1
ATOM 1407 C C . ASP A 1 183 ? -10.564 -0.841 3.835 1.00 87.06 183 ASP A C 1
ATOM 1409 O O . ASP A 1 183 ? -10.276 0.277 4.256 1.00 87.06 183 ASP A O 1
ATOM 1413 N N . LEU A 1 184 ? -9.652 -1.624 3.249 1.00 85.00 184 LEU A N 1
ATOM 1414 C CA . LEU A 1 184 ? -8.242 -1.252 3.035 1.00 85.00 184 LEU A CA 1
ATOM 1415 C C . LEU A 1 184 ? -8.069 0.058 2.239 1.00 85.00 184 LEU A C 1
ATOM 1417 O O . LEU A 1 184 ? -6.975 0.601 2.128 1.00 85.00 184 LEU A O 1
ATOM 1421 N N . ARG A 1 185 ? -9.138 0.564 1.621 1.00 81.69 185 ARG A N 1
ATOM 1422 C CA . ARG A 1 185 ? -9.145 1.818 0.869 1.00 81.69 185 ARG A CA 1
ATOM 1423 C C . ARG A 1 185 ? -9.519 3.034 1.723 1.00 81.69 185 ARG A C 1
ATOM 1425 O O . ARG A 1 185 ? -9.506 4.143 1.176 1.00 81.69 185 ARG A O 1
ATOM 1432 N N . GLY A 1 186 ? -9.913 2.823 2.980 1.00 83.62 186 GLY A N 1
ATOM 1433 C CA . GLY A 1 186 ? -10.398 3.832 3.919 1.00 83.62 186 GLY A CA 1
ATOM 1434 C C . GLY A 1 186 ? -9.304 4.822 4.358 1.00 83.62 186 GLY A C 1
ATOM 1435 O O . GLY A 1 186 ? -8.195 4.397 4.675 1.00 83.62 186 GLY A O 1
ATOM 1436 N N . PRO A 1 187 ? -9.572 6.142 4.365 1.00 84.44 187 PRO A N 1
ATOM 1437 C CA . PRO A 1 187 ? -8.601 7.162 4.752 1.00 84.44 187 PRO A CA 1
ATOM 1438 C C . PRO A 1 187 ? -8.585 7.389 6.267 1.00 84.44 187 PRO A C 1
ATOM 1440 O O . PRO A 1 187 ? -9.631 7.687 6.860 1.00 84.44 187 PRO A O 1
ATOM 1443 N N . ASN A 1 188 ? -7.396 7.360 6.880 1.00 87.00 188 ASN A N 1
ATOM 1444 C CA . ASN A 1 188 ? -7.216 7.491 8.338 1.00 87.00 188 ASN A CA 1
ATOM 1445 C C . ASN A 1 188 ? -8.074 6.481 9.112 1.00 87.00 188 ASN A C 1
ATOM 1447 O O . ASN A 1 188 ? -8.702 6.812 10.121 1.00 87.00 188 ASN A O 1
ATOM 1451 N N . ASP A 1 189 ? -8.189 5.292 8.528 1.00 89.81 189 ASP A N 1
ATOM 1452 C CA . ASP A 1 189 ? -8.869 4.132 9.076 1.00 89.81 189 ASP A CA 1
ATOM 1453 C C . ASP A 1 189 ? -7.844 3.312 9.868 1.00 89.81 189 ASP A C 1
ATOM 1455 O O . ASP A 1 189 ? -7.389 2.251 9.435 1.00 89.81 189 ASP A O 1
ATOM 1459 N N . ASP A 1 190 ? -7.389 3.897 10.976 1.00 95.00 190 ASP A N 1
ATOM 1460 C CA . ASP A 1 190 ? -6.489 3.264 11.934 1.00 95.00 190 ASP A CA 1
ATOM 1461 C C . ASP A 1 190 ? -7.274 2.193 12.719 1.00 95.00 190 ASP A C 1
ATOM 1463 O O . ASP A 1 190 ? -8.446 2.373 13.079 1.00 95.00 190 ASP A O 1
ATOM 1467 N N . GLY A 1 191 ? -6.630 1.064 13.018 1.00 98.19 191 GLY A N 1
ATOM 1468 C CA . GLY A 1 191 ? -7.253 -0.038 13.750 1.00 98.19 191 GLY A CA 1
ATOM 1469 C C . GLY A 1 191 ? -7.429 0.266 15.242 1.00 98.19 191 GLY A C 1
ATOM 1470 O O . GLY A 1 191 ? -8.547 0.405 15.745 1.00 98.19 191 GLY A O 1
ATOM 1471 N N . ILE A 1 192 ? -6.327 0.304 15.993 1.00 98.81 192 ILE A N 1
ATOM 1472 C CA . ILE A 1 192 ? -6.353 0.567 17.441 1.00 98.81 192 ILE A CA 1
ATOM 1473 C C . ILE A 1 192 ? -5.364 1.671 17.802 1.00 98.81 192 ILE A C 1
ATOM 1475 O O . ILE A 1 192 ? -4.151 1.474 17.732 1.00 98.81 192 ILE A O 1
ATOM 1479 N N . ASP A 1 193 ? -5.896 2.771 18.321 1.00 98.56 193 ASP A N 1
ATOM 1480 C CA . ASP A 1 193 ? -5.161 3.944 18.772 1.00 98.56 193 ASP A CA 1
ATOM 1481 C C . ASP A 1 193 ? -5.124 4.027 20.293 1.00 98.56 193 ASP A C 1
ATOM 1483 O O . ASP A 1 193 ? -6.143 4.215 20.972 1.00 98.56 193 ASP A O 1
ATOM 1487 N N . ILE A 1 194 ? -3.916 3.940 20.839 1.00 98.69 194 ILE A N 1
ATOM 1488 C CA . ILE A 1 194 ? -3.644 4.125 22.260 1.00 98.69 194 ILE A CA 1
ATOM 1489 C C . ILE A 1 194 ? -2.849 5.412 22.425 1.00 98.69 194 ILE A C 1
ATOM 1491 O O . ILE A 1 194 ? -1.659 5.472 22.124 1.00 98.69 194 ILE A O 1
ATOM 1495 N N . ASP A 1 195 ? -3.518 6.442 22.924 1.00 97.94 195 ASP A N 1
ATOM 1496 C CA . ASP A 1 195 ? -2.996 7.799 22.964 1.00 97.94 195 ASP A CA 1
ATOM 1497 C C . ASP A 1 195 ? -2.921 8.306 24.405 1.00 97.94 195 ASP A C 1
ATOM 1499 O O . ASP A 1 195 ? -3.921 8.328 25.129 1.00 97.94 195 ASP A O 1
ATOM 1503 N N . CYS A 1 196 ? -1.724 8.673 24.867 1.00 98.25 196 CYS A N 1
ATOM 1504 C CA . CYS A 1 196 ? -1.489 9.136 26.242 1.00 98.25 196 CYS A CA 1
ATOM 1505 C C . CYS A 1 196 ? -2.063 8.189 27.325 1.00 98.25 196 CYS A C 1
ATOM 1507 O O . CYS A 1 196 ? -2.532 8.639 28.375 1.00 98.25 196 CYS A O 1
ATOM 1509 N N . CYS A 1 197 ? -2.109 6.878 27.074 1.00 98.75 197 CYS A N 1
ATOM 1510 C CA . CYS A 1 197 ? -2.726 5.907 27.983 1.00 98.75 197 CYS A CA 1
ATOM 1511 C C . CYS A 1 197 ? -1.704 5.178 28.858 1.00 98.75 197 CYS A C 1
ATOM 1513 O O . CYS A 1 197 ? -0.525 5.091 28.531 1.00 98.75 197 CYS A O 1
ATOM 1515 N N . SER A 1 198 ? -2.157 4.604 29.971 1.00 98.75 198 SER A N 1
ATOM 1516 C CA . SER A 1 198 ? -1.291 3.834 30.867 1.00 98.75 198 SER A CA 1
ATOM 1517 C C . SER A 1 198 ? -1.878 2.462 31.191 1.00 98.75 198 SER A C 1
ATOM 1519 O O . SER A 1 198 ? -3.094 2.306 31.281 1.00 98.75 198 SER A O 1
ATOM 1521 N N . ASN A 1 199 ? -1.016 1.459 31.374 1.00 98.88 199 ASN A N 1
ATOM 1522 C CA . ASN A 1 199 ? -1.410 0.104 31.787 1.00 98.88 199 ASN A CA 1
ATOM 1523 C C . ASN A 1 199 ? -2.434 -0.526 30.823 1.00 98.88 199 ASN A C 1
ATOM 1525 O O . ASN A 1 199 ? -3.575 -0.816 31.194 1.00 98.88 199 ASN A O 1
ATOM 1529 N N . VAL A 1 200 ? -2.024 -0.711 29.568 1.00 98.94 200 VAL A N 1
ATOM 1530 C CA . VAL A 1 200 ? -2.895 -1.199 28.489 1.00 98.94 200 VAL A CA 1
ATOM 1531 C C . VAL A 1 200 ? -2.438 -2.569 28.006 1.00 98.94 200 VAL A C 1
ATOM 1533 O O . VAL A 1 200 ? -1.249 -2.799 27.774 1.00 98.94 200 VAL A O 1
ATOM 1536 N N . ARG A 1 201 ? -3.395 -3.474 27.799 1.00 98.94 201 ARG A N 1
ATOM 1537 C CA . ARG A 1 201 ? -3.176 -4.764 27.147 1.00 98.94 201 ARG A CA 1
ATOM 1538 C C . ARG A 1 201 ? -4.048 -4.891 25.903 1.00 98.94 201 ARG A C 1
ATOM 1540 O O . ARG A 1 201 ? -5.268 -4.845 26.014 1.00 98.94 201 ARG A O 1
ATOM 1547 N N . ILE A 1 202 ? -3.423 -5.136 24.757 1.00 98.94 202 ILE A N 1
ATOM 1548 C CA . ILE A 1 202 ? -4.075 -5.527 23.504 1.00 98.94 202 ILE A CA 1
ATOM 1549 C C . ILE A 1 202 ? -3.699 -6.984 23.229 1.00 98.94 202 ILE A C 1
ATOM 1551 O O . ILE A 1 202 ? -2.512 -7.317 23.205 1.00 98.94 202 ILE A O 1
ATOM 1555 N N . ALA A 1 203 ? -4.680 -7.874 23.080 1.00 98.94 203 ALA A N 1
ATOM 1556 C CA . ALA A 1 203 ? -4.411 -9.295 22.897 1.00 98.94 203 ALA A CA 1
ATOM 1557 C C . ALA A 1 203 ? -5.373 -10.000 21.935 1.00 98.94 203 ALA A C 1
ATOM 1559 O O . ALA A 1 203 ? -6.564 -9.717 21.917 1.00 98.94 203 ALA A O 1
ATOM 1560 N N . ASN A 1 204 ? -4.886 -11.000 21.201 1.00 98.88 204 ASN A N 1
ATOM 1561 C CA . ASN A 1 204 ? -5.732 -11.928 20.435 1.00 98.88 204 ASN A CA 1
ATOM 1562 C C . ASN A 1 204 ? -6.660 -11.235 19.410 1.00 98.88 204 ASN A C 1
ATOM 1564 O O . ASN A 1 204 ? -7.788 -11.682 19.218 1.00 98.88 204 ASN A O 1
ATOM 1568 N N . CYS A 1 205 ? -6.233 -10.118 18.816 1.00 98.94 205 CYS A N 1
ATOM 1569 C CA . CYS A 1 205 ? -7.046 -9.350 17.865 1.00 98.94 205 CYS A CA 1
ATOM 1570 C C . CYS A 1 205 ? -6.698 -9.707 16.408 1.00 98.94 205 CYS A C 1
ATOM 1572 O O . CYS A 1 205 ? -5.544 -10.021 16.107 1.00 98.94 205 CYS A O 1
ATOM 1574 N N . ASP A 1 206 ? -7.682 -9.629 15.512 1.00 98.81 206 ASP A N 1
ATOM 1575 C CA . ASP A 1 206 ? -7.514 -9.752 14.051 1.00 98.81 206 ASP A CA 1
ATOM 1576 C C . ASP A 1 206 ? -7.918 -8.417 13.420 1.00 98.81 206 ASP A C 1
ATOM 1578 O O . ASP A 1 206 ? -9.060 -7.984 13.584 1.00 98.81 206 ASP A O 1
ATOM 1582 N N . ILE A 1 207 ? -6.969 -7.734 12.782 1.00 98.88 207 ILE A N 1
ATOM 1583 C CA . ILE A 1 207 ? -7.101 -6.338 12.355 1.00 98.88 207 ILE A CA 1
ATOM 1584 C C . ILE A 1 207 ? -6.862 -6.246 10.851 1.00 98.88 207 ILE A C 1
ATOM 1586 O O . ILE A 1 207 ? -5.777 -6.581 10.372 1.00 98.88 207 ILE A O 1
ATOM 1590 N N . ILE A 1 208 ? -7.876 -5.774 10.130 1.00 96.94 208 ILE A N 1
ATOM 1591 C CA . ILE A 1 208 ? -7.810 -5.377 8.723 1.00 96.94 208 ILE A CA 1
ATOM 1592 C C . ILE A 1 208 ? -8.275 -3.923 8.643 1.00 96.94 208 ILE A C 1
ATOM 1594 O O . ILE A 1 208 ? -9.413 -3.650 9.023 1.00 96.94 208 ILE A O 1
ATOM 1598 N N . CYS A 1 209 ? -7.415 -3.005 8.193 1.00 93.56 209 CYS A N 1
ATOM 1599 C CA . CYS A 1 209 ? -7.723 -1.568 8.172 1.00 93.56 209 CYS A CA 1
ATOM 1600 C C . CYS A 1 209 ? -6.958 -0.785 7.089 1.00 93.56 209 CYS A C 1
ATOM 1602 O O . CYS A 1 209 ? -5.973 -1.272 6.532 1.00 93.56 209 CYS A O 1
ATOM 1604 N N . GLY A 1 210 ? -7.446 0.411 6.749 1.00 88.50 210 GLY A N 1
ATOM 1605 C CA . GLY A 1 210 ? -6.916 1.237 5.652 1.00 88.50 210 GLY A CA 1
ATOM 1606 C C . GLY A 1 210 ? -5.698 2.099 6.012 1.00 88.50 210 GLY A C 1
ATOM 1607 O O . GLY A 1 210 ? -4.997 2.597 5.124 1.00 88.50 210 GLY A O 1
ATOM 1608 N N . ASP A 1 211 ? -5.419 2.266 7.301 1.00 90.81 211 ASP A N 1
ATOM 1609 C CA . ASP A 1 211 ? -4.292 3.033 7.839 1.00 90.81 211 ASP A CA 1
ATOM 1610 C C . ASP A 1 211 ? -3.621 2.252 8.987 1.00 90.81 211 ASP A C 1
ATOM 1612 O O . ASP A 1 211 ? -3.729 1.026 9.025 1.00 90.81 211 ASP A O 1
ATOM 1616 N N . ASP A 1 212 ? -2.880 2.888 9.891 1.00 95.25 212 ASP A N 1
ATOM 1617 C CA . ASP A 1 212 ? -2.057 2.199 10.896 1.00 95.25 212 ASP A CA 1
ATOM 1618 C C . ASP A 1 212 ? -2.816 1.110 11.693 1.00 95.25 212 ASP A C 1
ATOM 1620 O O . ASP A 1 212 ? -3.871 1.337 12.284 1.00 95.25 212 ASP A O 1
ATOM 1624 N N . GLY A 1 213 ? -2.265 -0.109 11.739 1.00 97.81 213 GLY A N 1
ATOM 1625 C CA . GLY A 1 213 ? -2.921 -1.265 12.362 1.00 97.81 213 GLY A CA 1
ATOM 1626 C C . GLY A 1 213 ? -3.097 -1.111 13.872 1.00 97.81 213 GLY A C 1
ATOM 1627 O O . GLY A 1 213 ? -4.205 -1.203 14.406 1.00 97.81 213 GLY A O 1
ATOM 1628 N N . ILE A 1 214 ? -1.987 -0.882 14.576 1.00 98.81 214 ILE A N 1
ATOM 1629 C CA . ILE A 1 214 ? -1.984 -0.472 15.985 1.00 98.81 214 ILE A CA 1
ATOM 1630 C C . ILE A 1 214 ? -1.031 0.709 16.136 1.00 98.81 214 ILE A C 1
ATOM 1632 O O . ILE A 1 214 ? 0.178 0.560 15.926 1.00 98.81 214 ILE A O 1
ATOM 1636 N N . ALA A 1 215 ? -1.565 1.851 16.560 1.00 98.19 215 ALA A N 1
ATOM 1637 C CA . ALA A 1 215 ? -0.822 3.083 16.754 1.00 98.19 215 ALA A CA 1
ATOM 1638 C C . ALA A 1 215 ? -0.735 3.455 18.241 1.00 98.19 215 ALA A C 1
ATOM 1640 O O . ALA A 1 215 ? -1.732 3.517 18.964 1.00 98.19 215 ALA A O 1
ATOM 1641 N N . LEU A 1 216 ? 0.483 3.718 18.713 1.00 98.69 216 LEU A N 1
ATOM 1642 C CA . LEU A 1 216 ? 0.737 4.309 20.024 1.00 98.69 216 LEU A CA 1
ATOM 1643 C C . LEU A 1 216 ? 1.120 5.774 19.830 1.00 98.69 216 LEU A C 1
ATOM 1645 O O . LEU A 1 216 ? 2.160 6.072 19.239 1.00 98.69 216 LEU A O 1
ATOM 1649 N N . LYS A 1 217 ? 0.291 6.673 20.352 1.00 95.88 217 LYS A N 1
ATOM 1650 C CA . LYS A 1 217 ? 0.414 8.124 20.185 1.00 95.88 217 LYS A CA 1
ATOM 1651 C C . LYS A 1 217 ? 0.553 8.810 21.548 1.00 95.88 217 LYS A C 1
ATOM 1653 O O . LYS A 1 217 ? 0.407 8.193 22.611 1.00 95.88 217 LYS A O 1
ATOM 1658 N N . SER A 1 218 ? 0.908 10.087 21.532 1.00 93.75 218 SER A N 1
ATOM 1659 C CA . SER A 1 218 ? 1.146 10.866 22.750 1.00 93.75 218 SER A CA 1
ATOM 1660 C C . SER A 1 218 ? 0.695 12.318 22.594 1.00 93.75 218 SER A C 1
ATOM 1662 O O . SER A 1 218 ? 1.420 13.249 22.960 1.00 93.75 218 SER A O 1
ATOM 1664 N N . ASP A 1 219 ? -0.495 12.510 22.025 1.00 91.19 219 ASP A N 1
ATOM 1665 C CA . ASP A 1 219 ? -1.092 13.805 21.705 1.00 91.19 219 ASP A CA 1
ATOM 1666 C C . ASP A 1 219 ? -1.554 14.550 22.967 1.00 91.19 219 ASP A C 1
ATOM 1668 O O . ASP A 1 219 ? -2.734 14.666 23.312 1.00 91.19 219 ASP A O 1
ATOM 1672 N N . THR A 1 220 ? -0.573 15.092 23.686 1.00 90.19 220 THR A N 1
ATOM 1673 C CA . THR A 1 220 ? -0.784 15.904 24.887 1.00 90.19 220 THR A CA 1
ATOM 1674 C C . THR A 1 220 ? -1.546 17.197 24.600 1.00 90.19 220 THR A C 1
ATOM 1676 O O . THR A 1 220 ? -2.117 17.777 25.526 1.00 90.19 220 THR A O 1
ATOM 1679 N N . HIS A 1 221 ? -1.575 17.654 23.342 1.00 87.38 221 HIS A N 1
ATOM 1680 C CA . HIS A 1 221 ? -2.317 18.848 22.929 1.00 87.38 221 HIS A CA 1
ATOM 1681 C C . HIS A 1 221 ? -3.804 18.552 22.834 1.00 87.38 221 HIS A C 1
ATOM 1683 O O . HIS A 1 221 ? -4.597 19.260 23.454 1.00 87.38 221 HIS A O 1
ATOM 1689 N N . GLU A 1 222 ? -4.174 17.463 22.159 1.00 88.06 222 GLU A N 1
ATOM 1690 C CA . GLU A 1 222 ? -5.555 16.972 22.142 1.00 88.06 222 GLU A CA 1
ATOM 1691 C C . GLU A 1 222 ? -6.024 16.590 23.553 1.00 88.06 222 GLU A C 1
ATOM 1693 O O . GLU A 1 222 ? -7.143 16.921 23.962 1.00 88.06 222 GLU A O 1
ATOM 1698 N N . LEU A 1 223 ? -5.166 15.944 24.352 1.00 92.19 223 LEU A N 1
ATOM 1699 C CA . LEU A 1 223 ? -5.491 15.610 25.740 1.00 92.19 223 LEU A CA 1
ATOM 1700 C C . LEU A 1 223 ? -5.701 16.865 26.605 1.00 92.19 223 LEU A C 1
ATOM 1702 O O . LEU A 1 223 ? -6.632 16.896 27.421 1.00 92.19 223 LEU A O 1
ATOM 1706 N N . GLY A 1 224 ? -4.870 17.891 26.406 1.00 92.38 224 GLY A N 1
ATOM 1707 C CA . GLY A 1 224 ? -4.872 19.167 27.127 1.00 92.38 224 GLY A CA 1
ATOM 1708 C C . GLY A 1 224 ? -3.931 19.226 28.338 1.00 92.38 224 GLY A C 1
ATOM 1709 O O . GLY A 1 224 ? -3.943 20.217 29.069 1.00 92.38 224 GLY A O 1
ATOM 1710 N N . TYR A 1 225 ? -3.143 18.178 28.590 1.00 93.81 225 TYR A N 1
ATOM 1711 C CA . TYR A 1 225 ? -2.110 18.137 29.631 1.00 93.81 225 TYR A CA 1
ATOM 1712 C C . TYR A 1 225 ? -1.060 17.062 29.321 1.00 93.81 225 TYR A C 1
ATOM 1714 O O . TYR A 1 225 ? -1.315 16.127 28.566 1.00 93.81 225 TYR A O 1
ATOM 1722 N N . ASP A 1 226 ? 0.124 17.192 29.926 1.00 93.38 226 ASP A N 1
ATOM 1723 C CA . ASP A 1 226 ? 1.221 16.242 29.738 1.00 93.38 226 ASP A CA 1
ATOM 1724 C C . ASP A 1 226 ? 0.924 14.897 30.418 1.00 93.38 226 ASP A C 1
ATOM 1726 O O . ASP A 1 226 ? 0.669 14.832 31.626 1.00 93.38 226 ASP A O 1
ATOM 1730 N N . LYS A 1 227 ? 0.953 13.817 29.634 1.00 95.38 227 LYS A N 1
ATOM 1731 C CA . LYS A 1 227 ? 0.791 12.440 30.103 1.00 95.38 227 LYS A CA 1
ATOM 1732 C C . LYS A 1 227 ? 1.532 11.490 29.164 1.00 95.38 227 LYS A C 1
ATOM 1734 O O . LYS A 1 227 ? 1.400 11.577 27.950 1.00 95.38 227 LYS A O 1
ATOM 1739 N N . ALA A 1 228 ? 2.290 10.559 29.738 1.00 97.38 228 ALA A N 1
ATOM 1740 C CA . ALA A 1 228 ? 2.988 9.534 28.970 1.00 97.38 228 ALA A CA 1
ATOM 1741 C C . ALA A 1 228 ? 2.034 8.427 28.494 1.00 97.38 228 ALA A C 1
ATOM 1743 O O . ALA A 1 228 ? 1.122 8.026 29.223 1.00 97.38 228 ALA A O 1
ATOM 1744 N N . CYS A 1 229 ? 2.305 7.882 27.308 1.00 98.69 229 CYS A N 1
ATOM 1745 C CA . CYS A 1 229 ? 1.757 6.610 26.857 1.00 98.69 229 CYS A CA 1
ATOM 1746 C C . CYS A 1 229 ? 2.689 5.473 27.314 1.00 98.69 229 CYS A C 1
ATOM 1748 O O . CYS A 1 229 ? 3.796 5.323 26.794 1.00 98.69 229 CYS A O 1
ATOM 1750 N N . GLU A 1 230 ? 2.310 4.706 28.340 1.00 98.81 230 GLU A N 1
ATOM 1751 C CA . GLU A 1 230 ? 3.252 3.794 29.002 1.00 98.81 230 GLU A CA 1
ATOM 1752 C C . GLU A 1 230 ? 2.660 2.509 29.589 1.00 98.81 230 GLU A C 1
ATOM 1754 O O . GLU A 1 230 ? 1.486 2.433 29.939 1.00 98.81 230 GLU A O 1
ATOM 1759 N N . ASN A 1 231 ? 3.515 1.498 29.772 1.00 98.88 231 ASN A N 1
ATOM 1760 C CA . ASN A 1 231 ? 3.135 0.165 30.264 1.00 98.88 231 ASN A CA 1
ATOM 1761 C C . ASN A 1 231 ? 2.129 -0.513 29.324 1.00 98.88 231 ASN A C 1
ATOM 1763 O O . ASN A 1 231 ? 1.000 -0.824 29.715 1.00 98.88 231 ASN A O 1
ATOM 1767 N N . ILE A 1 232 ? 2.542 -0.711 28.073 1.00 98.94 232 ILE A N 1
ATOM 1768 C CA . ILE A 1 232 ? 1.690 -1.251 27.011 1.00 98.94 232 ILE A CA 1
ATOM 1769 C C . ILE A 1 232 ? 2.173 -2.649 26.629 1.00 98.94 232 ILE A C 1
ATOM 1771 O O . ILE A 1 232 ? 3.362 -2.859 26.387 1.00 98.94 232 ILE A O 1
ATOM 1775 N N . THR A 1 233 ? 1.257 -3.611 26.565 1.00 98.94 233 THR A N 1
ATOM 1776 C CA . THR A 1 233 ? 1.517 -4.957 26.035 1.00 98.94 233 THR A CA 1
ATOM 1777 C C . THR A 1 233 ? 0.602 -5.231 24.850 1.00 98.94 233 THR A C 1
ATOM 1779 O O . THR A 1 233 ? -0.616 -5.185 25.001 1.00 98.94 233 THR A O 1
ATOM 1782 N N . ILE A 1 234 ? 1.180 -5.557 23.697 1.00 98.94 234 ILE A N 1
ATOM 1783 C CA . ILE A 1 234 ? 0.475 -5.984 22.482 1.00 98.94 234 ILE A CA 1
ATOM 1784 C C . ILE A 1 234 ? 0.904 -7.420 22.195 1.00 98.94 234 ILE A C 1
ATOM 1786 O O . ILE A 1 234 ? 2.100 -7.675 22.063 1.00 98.94 234 ILE A O 1
ATOM 1790 N N . THR A 1 235 ? -0.026 -8.375 22.128 1.00 98.94 235 THR A N 1
ATOM 1791 C CA . THR A 1 235 ? 0.366 -9.773 21.905 1.00 98.94 235 THR A CA 1
ATOM 1792 C C . THR A 1 235 ? -0.655 -10.639 21.180 1.00 98.94 235 THR A C 1
ATOM 1794 O O . THR A 1 235 ? -1.858 -10.467 21.347 1.00 98.94 235 THR A O 1
ATOM 1797 N N . ASN A 1 236 ? -0.182 -11.628 20.418 1.00 98.88 236 ASN A N 1
ATOM 1798 C CA . ASN A 1 236 ? -1.029 -12.587 19.699 1.00 98.88 236 ASN A CA 1
ATOM 1799 C C . ASN A 1 236 ? -2.002 -11.919 18.711 1.00 98.88 236 ASN A C 1
ATOM 1801 O O . ASN A 1 236 ? -3.138 -12.368 18.577 1.00 98.88 236 ASN A O 1
ATOM 1805 N N . CYS A 1 237 ? -1.592 -10.833 18.054 1.00 98.94 237 CYS A N 1
ATOM 1806 C CA . CYS A 1 237 ? -2.430 -10.141 17.074 1.00 98.94 237 CYS A CA 1
ATOM 1807 C C . CYS A 1 237 ? -2.043 -10.514 15.639 1.00 98.94 237 CYS A C 1
ATOM 1809 O O . CYS A 1 237 ? -0.866 -10.733 15.337 1.00 98.94 237 CYS A O 1
ATOM 1811 N N . ARG A 1 238 ? -3.035 -10.533 14.749 1.00 98.81 238 ARG A N 1
ATOM 1812 C CA . ARG A 1 238 ? -2.851 -10.598 13.298 1.00 98.81 238 ARG A CA 1
ATOM 1813 C C . ARG A 1 238 ? -3.241 -9.253 12.691 1.00 98.81 238 ARG A C 1
ATOM 1815 O O . ARG A 1 238 ? -4.304 -8.737 13.021 1.00 98.81 238 ARG A O 1
ATOM 1822 N N . ILE A 1 239 ? -2.371 -8.683 11.861 1.00 98.81 239 ILE A N 1
ATOM 1823 C CA . ILE A 1 239 ? -2.502 -7.312 11.357 1.00 98.81 239 ILE A CA 1
ATOM 1824 C C . ILE A 1 239 ? -2.257 -7.293 9.846 1.00 98.81 239 ILE A C 1
ATOM 1826 O O . ILE A 1 239 ? -1.207 -7.744 9.387 1.00 98.81 239 ILE A O 1
ATOM 1830 N N . HIS A 1 240 ? -3.214 -6.740 9.106 1.00 95.19 240 HIS A N 1
ATOM 1831 C CA . HIS A 1 240 ? -3.146 -6.456 7.676 1.00 95.19 240 HIS A CA 1
ATOM 1832 C C . HIS A 1 240 ? -3.619 -5.024 7.436 1.00 95.19 240 HIS A C 1
ATOM 1834 O O . HIS A 1 240 ? -4.728 -4.652 7.810 1.00 95.19 240 HIS A O 1
ATOM 1840 N N . THR A 1 241 ? -2.769 -4.212 6.827 1.00 91.81 241 THR A N 1
ATOM 1841 C CA . THR A 1 241 ? -3.042 -2.798 6.591 1.00 91.81 241 THR A CA 1
ATOM 1842 C C . THR A 1 241 ? -2.298 -2.312 5.366 1.00 91.81 241 THR A C 1
ATOM 1844 O O . THR A 1 241 ? -1.231 -2.810 5.030 1.00 91.81 241 THR A O 1
ATOM 1847 N N . THR A 1 242 ? -2.837 -1.294 4.722 1.00 85.69 242 THR A N 1
ATOM 1848 C CA . THR A 1 242 ? -2.198 -0.559 3.635 1.00 85.69 242 THR A CA 1
ATOM 1849 C C . THR A 1 242 ? -1.176 0.494 4.083 1.00 85.69 242 THR A C 1
ATOM 1851 O O . THR A 1 242 ? -0.494 1.050 3.226 1.00 85.69 242 THR A O 1
ATOM 1854 N N . SER A 1 243 ? -1.027 0.736 5.391 1.00 88.81 243 SER A N 1
ATOM 1855 C CA . SER A 1 243 ? -0.048 1.653 6.001 1.00 88.81 243 SER A CA 1
ATOM 1856 C C . SER A 1 243 ? 0.967 0.877 6.866 1.00 88.81 243 SER A C 1
ATOM 1858 O O . SER A 1 243 ? 1.642 -0.031 6.360 1.00 88.81 243 SER A O 1
ATOM 1860 N N . ASP A 1 244 ? 1.105 1.208 8.154 1.00 93.62 244 ASP A N 1
ATOM 1861 C CA . ASP A 1 244 ? 2.047 0.582 9.077 1.00 93.62 244 ASP A CA 1
ATOM 1862 C C . ASP A 1 244 ? 1.372 -0.471 9.961 1.00 93.62 244 ASP A C 1
ATOM 1864 O O . ASP A 1 244 ? 0.373 -0.206 10.628 1.00 93.62 244 ASP A O 1
ATOM 1868 N N . GLY A 1 245 ? 1.958 -1.669 10.045 1.00 97.25 245 GLY A N 1
ATOM 1869 C CA . GLY A 1 245 ? 1.449 -2.726 10.920 1.00 97.25 245 GLY A CA 1
ATOM 1870 C C . GLY A 1 245 ? 1.423 -2.294 12.388 1.00 97.25 245 GLY A C 1
ATOM 1871 O O . GLY A 1 245 ? 0.397 -2.402 13.060 1.00 97.25 245 GLY A O 1
ATOM 1872 N N . ILE A 1 246 ? 2.553 -1.783 12.887 1.00 98.56 246 ILE A N 1
ATOM 1873 C CA . ILE A 1 246 ? 2.646 -1.166 14.215 1.00 98.56 246 ILE A CA 1
ATOM 1874 C C . ILE A 1 246 ? 3.362 0.171 14.115 1.00 98.56 246 ILE A C 1
ATOM 1876 O O . ILE A 1 246 ? 4.499 0.247 13.635 1.00 98.56 246 ILE A O 1
ATOM 1880 N N . ARG A 1 247 ? 2.719 1.202 14.662 1.00 96.94 247 ARG A N 1
ATOM 1881 C CA . ARG A 1 247 ? 3.213 2.571 14.688 1.00 96.94 247 ARG A CA 1
ATOM 1882 C C . ARG A 1 247 ? 3.437 3.059 16.119 1.00 96.94 247 ARG A C 1
ATOM 1884 O O . ARG A 1 247 ? 2.552 2.950 16.962 1.00 96.94 247 ARG A O 1
ATOM 1891 N N . LEU A 1 248 ? 4.601 3.650 16.391 1.00 97.88 248 LEU A N 1
ATOM 1892 C CA . LEU A 1 248 ? 4.819 4.499 17.572 1.00 97.88 248 LEU A CA 1
ATOM 1893 C C . LEU A 1 248 ? 5.141 5.928 17.118 1.00 97.88 248 LEU A C 1
ATOM 1895 O O . LEU A 1 248 ? 6.062 6.134 16.322 1.00 97.88 248 LEU A O 1
ATOM 1899 N N . GLY A 1 249 ? 4.406 6.898 17.660 1.00 91.62 249 GLY A N 1
ATOM 1900 C CA . GLY A 1 249 ? 4.379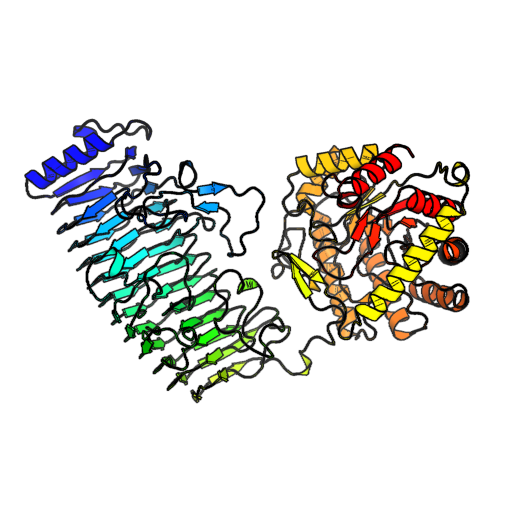 8.270 17.156 1.00 91.62 249 GLY A CA 1
ATOM 1901 C C . GLY A 1 249 ? 3.502 8.395 15.903 1.00 91.62 249 GLY A C 1
ATOM 1902 O O . GLY A 1 249 ? 2.775 7.481 15.556 1.00 91.62 249 GLY A O 1
ATOM 1903 N N . TYR A 1 250 ? 3.510 9.497 15.170 1.00 84.00 250 TYR A N 1
ATOM 1904 C CA . TYR A 1 250 ? 4.290 10.715 15.387 1.00 84.00 250 TYR A CA 1
ATOM 1905 C C . TYR A 1 250 ? 3.510 11.769 16.180 1.00 84.00 250 TYR A C 1
ATOM 1907 O O . TYR A 1 250 ? 4.079 12.793 16.548 1.00 84.00 250 TYR A O 1
ATOM 1915 N N . GLU A 1 251 ? 2.217 11.546 16.430 1.00 85.06 251 GLU A N 1
ATOM 1916 C CA . GLU A 1 251 ? 1.357 12.553 17.031 1.00 85.06 251 GLU A CA 1
ATOM 1917 C C . GLU A 1 251 ? 1.706 12.811 18.497 1.00 85.06 251 GLU A C 1
ATOM 1919 O O . GLU A 1 251 ? 1.622 11.937 19.372 1.00 85.06 251 GLU A O 1
ATOM 1924 N N . GLY A 1 252 ? 2.046 14.073 18.747 1.00 85.88 252 GLY A N 1
ATOM 1925 C CA . GLY A 1 252 ? 2.188 14.633 20.073 1.00 85.88 252 GLY A CA 1
ATOM 1926 C C . GLY A 1 252 ? 3.612 14.720 20.600 1.00 85.88 252 GLY A C 1
ATOM 1927 O O . GLY A 1 252 ? 4.600 14.417 19.940 1.00 85.88 252 GLY A O 1
ATOM 1928 N N . ASP A 1 253 ? 3.687 15.201 21.833 1.00 87.44 253 ASP A N 1
ATOM 1929 C CA . ASP A 1 253 ? 4.912 15.648 22.488 1.00 87.44 253 ASP A CA 1
ATOM 1930 C C . ASP A 1 253 ? 5.181 14.888 23.801 1.00 87.44 253 ASP A C 1
ATOM 1932 O O . ASP A 1 253 ? 6.109 15.231 24.547 1.00 87.44 253 ASP A O 1
ATOM 1936 N N . GLY A 1 254 ? 4.323 13.923 24.146 1.00 91.81 254 GLY A N 1
ATOM 1937 C CA . GLY A 1 254 ? 4.451 13.107 25.349 1.00 91.81 254 GLY A CA 1
ATOM 1938 C C . GLY A 1 254 ? 5.464 11.970 25.182 1.00 91.81 254 GLY A C 1
ATOM 1939 O O . GLY A 1 254 ? 5.899 11.627 24.087 1.00 91.81 254 GLY A O 1
ATOM 1940 N N . ALA A 1 255 ? 5.859 11.348 26.292 1.00 96.94 255 ALA A N 1
ATOM 1941 C CA . ALA A 1 255 ? 6.713 10.162 26.236 1.00 96.94 255 ALA A CA 1
ATOM 1942 C C . ALA A 1 255 ? 5.909 8.917 25.827 1.00 96.94 255 ALA A C 1
ATOM 1944 O O . ALA A 1 255 ? 4.791 8.722 26.308 1.00 96.94 255 ALA A O 1
ATOM 1945 N N . ILE A 1 256 ? 6.514 8.028 25.036 1.00 98.75 256 ILE A N 1
ATOM 1946 C CA . ILE A 1 256 ? 6.003 6.679 24.756 1.00 98.75 256 ILE A CA 1
ATOM 1947 C C . ILE A 1 256 ? 7.025 5.684 25.301 1.00 98.75 256 ILE A C 1
ATOM 1949 O O . ILE A 1 256 ? 8.157 5.639 24.817 1.00 98.75 256 ILE A O 1
ATOM 1953 N N . ARG A 1 257 ? 6.685 4.900 26.333 1.00 98.75 257 ARG A N 1
ATOM 1954 C CA . ARG A 1 257 ? 7.695 4.037 26.972 1.00 98.75 257 ARG A CA 1
ATOM 1955 C C . ARG A 1 257 ? 7.200 2.768 27.638 1.00 98.75 257 ARG A C 1
ATOM 1957 O O . ARG A 1 257 ? 6.055 2.681 28.066 1.00 98.75 257 ARG A O 1
ATOM 1964 N N . ARG A 1 258 ? 8.110 1.807 27.823 1.00 98.81 258 ARG A N 1
ATOM 1965 C CA . ARG A 1 258 ? 7.817 0.496 28.437 1.00 98.81 258 ARG A CA 1
ATOM 1966 C C . ARG A 1 258 ? 6.711 -0.215 27.659 1.00 98.81 258 ARG A C 1
ATOM 1968 O O . ARG A 1 258 ? 5.626 -0.489 28.179 1.00 98.81 258 ARG A O 1
ATOM 1975 N N . VAL A 1 259 ? 7.008 -0.455 26.387 1.00 98.94 259 VAL A N 1
ATOM 1976 C CA . VAL A 1 259 ? 6.120 -1.115 25.425 1.00 98.94 259 VAL A CA 1
ATOM 1977 C C . VAL A 1 259 ? 6.701 -2.482 25.083 1.00 98.94 259 VAL A C 1
ATOM 1979 O O . VAL A 1 259 ? 7.895 -2.612 24.814 1.00 98.94 259 VAL A O 1
ATOM 1982 N N . THR A 1 260 ? 5.869 -3.516 25.092 1.00 98.94 260 THR A N 1
ATOM 1983 C CA . THR A 1 260 ? 6.237 -4.849 24.601 1.00 98.94 260 THR A CA 1
ATOM 1984 C C . THR A 1 260 ? 5.234 -5.302 23.556 1.00 98.94 260 THR A C 1
ATOM 1986 O O . THR A 1 260 ? 4.034 -5.355 23.822 1.00 98.94 260 THR A O 1
ATOM 1989 N N . VAL A 1 261 ? 5.741 -5.645 22.379 1.00 98.94 261 VAL A N 1
ATOM 1990 C CA . VAL A 1 261 ? 4.990 -6.252 21.285 1.00 98.94 261 VAL A CA 1
ATOM 1991 C C . VAL A 1 261 ? 5.520 -7.662 21.083 1.00 98.94 261 VAL A C 1
ATOM 1993 O O . VAL A 1 261 ? 6.709 -7.826 20.804 1.00 98.94 261 VAL A O 1
ATOM 1996 N N . SER A 1 262 ? 4.668 -8.678 21.209 1.00 98.88 262 SER A N 1
ATOM 1997 C CA . SER A 1 262 ? 5.123 -10.062 21.085 1.00 98.88 262 SER A CA 1
ATOM 1998 C C . SER A 1 262 ? 4.148 -11.024 20.423 1.00 98.88 262 SER A C 1
ATOM 2000 O O . SER A 1 262 ? 2.942 -10.960 20.644 1.00 98.88 262 SER A O 1
ATOM 2002 N N . ASN A 1 263 ? 4.675 -11.995 19.675 1.00 98.88 263 ASN A N 1
ATOM 2003 C CA . ASN A 1 263 ? 3.890 -13.076 19.062 1.00 98.88 263 ASN A CA 1
ATOM 2004 C C . ASN A 1 263 ? 2.812 -12.573 18.078 1.00 98.88 263 ASN A C 1
ATOM 2006 O O . ASN A 1 263 ? 1.700 -13.096 18.065 1.00 98.88 263 ASN A O 1
ATOM 2010 N N . CYS A 1 264 ? 3.112 -11.545 17.280 1.00 98.88 264 CYS A N 1
ATOM 2011 C CA . CYS A 1 264 ? 2.185 -11.019 16.273 1.00 98.88 264 CYS A CA 1
ATOM 2012 C C . CYS A 1 264 ? 2.592 -11.421 14.849 1.00 98.88 264 CYS A C 1
ATOM 2014 O O . CYS A 1 264 ? 3.774 -11.614 14.551 1.00 98.88 264 CYS A O 1
ATOM 2016 N N . VAL A 1 265 ? 1.596 -11.498 13.967 1.00 98.81 265 VAL A N 1
ATOM 2017 C CA . VAL A 1 265 ? 1.772 -11.682 12.523 1.00 98.81 265 VAL A CA 1
ATOM 2018 C C . VAL A 1 265 ? 1.315 -10.410 11.821 1.00 98.81 265 VAL A C 1
ATOM 2020 O O . VAL A 1 265 ? 0.139 -10.059 11.887 1.00 98.81 265 VAL A O 1
ATOM 2023 N N . ILE A 1 266 ? 2.244 -9.731 11.161 1.00 98.62 266 ILE A N 1
ATOM 2024 C CA . ILE A 1 266 ? 2.004 -8.555 10.323 1.00 98.62 266 ILE A CA 1
ATOM 2025 C C . ILE A 1 266 ? 2.194 -9.021 8.884 1.00 98.62 266 ILE A C 1
ATOM 2027 O O . ILE A 1 266 ? 3.256 -9.553 8.571 1.00 98.62 266 ILE A O 1
ATOM 2031 N N . HIS A 1 267 ? 1.186 -8.896 8.028 1.00 93.12 267 HIS A N 1
ATOM 2032 C CA . HIS A 1 267 ? 1.294 -9.390 6.656 1.00 93.12 267 HIS A CA 1
ATOM 2033 C C . HIS A 1 267 ? 0.591 -8.484 5.650 1.00 93.12 267 HIS A C 1
ATOM 2035 O O . HIS A 1 267 ? -0.374 -7.798 5.990 1.00 93.12 267 HIS A O 1
ATOM 2041 N N . ASP A 1 268 ? 1.080 -8.527 4.411 1.00 85.81 268 ASP A N 1
ATOM 2042 C CA . ASP A 1 268 ? 0.585 -7.735 3.286 1.00 85.81 268 ASP A CA 1
ATOM 2043 C C . ASP A 1 268 ? 0.554 -6.220 3.584 1.00 85.81 268 ASP A C 1
ATOM 2045 O O . ASP A 1 268 ? -0.373 -5.525 3.169 1.00 85.81 268 ASP A O 1
ATOM 2049 N N . THR A 1 269 ? 1.554 -5.695 4.314 1.00 86.88 269 THR A N 1
ATOM 2050 C CA . THR A 1 269 ? 1.588 -4.273 4.715 1.00 86.88 269 THR A CA 1
ATOM 2051 C C . THR A 1 269 ? 2.602 -3.422 3.962 1.00 86.88 269 THR A C 1
ATOM 2053 O O . THR A 1 269 ? 3.568 -3.924 3.386 1.00 86.88 269 THR A O 1
ATOM 2056 N N . MET A 1 270 ? 2.420 -2.097 3.954 1.00 85.56 270 MET A N 1
ATOM 2057 C CA . MET A 1 270 ? 3.432 -1.201 3.386 1.00 85.56 270 MET A CA 1
ATOM 2058 C C . MET A 1 270 ? 4.675 -1.181 4.276 1.00 85.56 270 MET A C 1
ATOM 2060 O O . MET A 1 270 ? 5.784 -1.463 3.815 1.00 85.56 270 MET A O 1
ATOM 2064 N N . ILE A 1 271 ? 4.491 -0.887 5.561 1.00 92.62 271 ILE A N 1
ATOM 2065 C CA . ILE A 1 271 ? 5.569 -0.902 6.546 1.00 92.62 271 ILE A CA 1
ATOM 2066 C C . ILE A 1 271 ? 5.216 -1.898 7.649 1.00 92.62 271 ILE A C 1
ATOM 2068 O O . ILE A 1 271 ? 4.088 -1.944 8.137 1.00 92.62 271 ILE A O 1
ATOM 2072 N N . GLY A 1 272 ? 6.183 -2.720 8.052 1.00 96.50 272 GLY A N 1
ATOM 2073 C CA . GLY A 1 272 ? 6.004 -3.639 9.174 1.00 96.50 272 GLY A CA 1
ATOM 2074 C C . GLY A 1 272 ? 5.929 -2.886 10.503 1.00 96.50 272 GLY A C 1
ATOM 2075 O O . GLY A 1 272 ? 4.903 -2.890 11.183 1.00 96.50 272 GLY A O 1
ATOM 2076 N N . ILE A 1 273 ? 7.037 -2.235 10.870 1.00 98.38 273 ILE A N 1
ATOM 2077 C CA . ILE A 1 273 ? 7.173 -1.456 12.106 1.00 98.38 273 ILE A CA 1
ATOM 2078 C C . ILE A 1 273 ? 7.709 -0.064 11.795 1.00 98.38 273 ILE A C 1
ATOM 2080 O O . ILE A 1 273 ? 8.754 0.093 11.155 1.00 98.38 273 ILE A O 1
ATOM 2084 N N . SER A 1 274 ? 7.029 0.938 12.342 1.00 96.00 274 SER A N 1
ATOM 2085 C CA . SER A 1 274 ? 7.314 2.344 12.101 1.00 96.00 274 SER A CA 1
ATOM 2086 C C . SER A 1 274 ? 7.438 3.119 13.402 1.00 96.00 274 SER A C 1
ATOM 2088 O O . SER A 1 274 ? 6.560 3.063 14.265 1.00 96.00 274 SER A O 1
ATOM 2090 N N . LEU A 1 275 ? 8.559 3.820 13.562 1.00 96.50 275 LEU A N 1
ATOM 2091 C CA . LEU A 1 275 ? 8.857 4.630 14.744 1.00 96.50 275 LEU A CA 1
ATOM 2092 C C . LEU A 1 275 ? 9.134 6.054 14.282 1.00 96.50 275 LEU A C 1
ATOM 2094 O O . LEU A 1 275 ? 10.165 6.311 13.659 1.00 96.50 275 LEU A O 1
ATOM 2098 N N . MET A 1 276 ? 8.234 6.982 14.575 1.00 90.69 276 MET A N 1
ATOM 2099 C CA . MET A 1 276 ? 8.336 8.343 14.060 1.00 90.69 276 MET A CA 1
ATOM 2100 C C . MET A 1 276 ? 8.329 9.362 15.193 1.00 90.69 276 MET A C 1
ATOM 2102 O O . MET A 1 276 ? 7.386 9.436 15.971 1.00 90.69 276 MET A O 1
ATOM 2106 N N . VAL A 1 277 ? 9.384 10.171 15.269 1.00 90.00 277 VAL A N 1
ATOM 2107 C CA . VAL A 1 277 ? 9.433 11.348 16.151 1.00 90.00 277 VAL A CA 1
ATOM 2108 C C . VAL A 1 277 ? 8.735 12.531 15.478 1.00 90.00 277 VAL A C 1
ATOM 2110 O O . VAL A 1 277 ? 8.026 13.292 16.123 1.00 90.00 277 VAL A O 1
ATOM 2113 N N . ALA A 1 278 ? 8.933 12.688 14.171 1.00 79.69 278 ALA A N 1
ATOM 2114 C CA . ALA A 1 278 ? 8.249 13.677 13.349 1.00 79.69 278 ALA A CA 1
ATOM 2115 C C . ALA A 1 278 ? 8.304 13.258 11.879 1.00 79.69 278 ALA A C 1
ATOM 2117 O O . ALA A 1 278 ? 9.181 12.489 11.489 1.00 79.69 278 ALA A O 1
ATOM 2118 N N . ILE A 1 279 ? 7.394 13.790 11.065 1.00 68.75 279 ILE A N 1
ATOM 2119 C CA . ILE A 1 279 ? 7.328 13.497 9.623 1.00 68.75 279 ILE A CA 1
ATOM 2120 C C . ILE A 1 279 ? 8.015 14.569 8.789 1.00 68.75 279 ILE A C 1
ATOM 2122 O O . ILE A 1 279 ? 8.707 14.269 7.821 1.00 68.75 279 ILE A O 1
ATOM 2126 N N . SER A 1 280 ? 7.822 15.833 9.153 1.00 66.88 280 SER A N 1
ATOM 2127 C CA . SER A 1 280 ? 8.396 16.957 8.432 1.00 66.88 280 SER A CA 1
ATOM 2128 C C . SER A 1 280 ? 8.756 18.072 9.402 1.00 66.88 280 SER A C 1
ATOM 2130 O O . SER A 1 280 ? 8.025 18.313 10.362 1.00 66.88 280 SER A O 1
ATOM 2132 N N . PRO A 1 281 ? 9.849 18.798 9.132 1.00 57.53 281 PRO A N 1
ATOM 2133 C CA . PRO A 1 281 ? 10.230 19.962 9.913 1.00 57.53 281 PRO A CA 1
ATOM 2134 C C . PRO A 1 281 ? 9.232 21.142 9.846 1.00 57.53 281 PRO A C 1
ATOM 2136 O O . PRO A 1 281 ? 9.343 22.054 10.659 1.00 57.53 281 PRO A O 1
ATOM 2139 N N . ASN A 1 282 ? 8.281 21.138 8.901 1.00 54.03 282 ASN A N 1
ATOM 2140 C CA . ASN A 1 282 ? 7.253 22.174 8.723 1.00 54.03 282 ASN A CA 1
ATOM 2141 C C . ASN A 1 282 ? 5.839 21.560 8.653 1.00 54.03 282 ASN A C 1
ATOM 2143 O O . ASN A 1 282 ? 5.083 21.949 7.767 1.00 54.03 282 ASN A O 1
ATOM 2147 N N . ASP A 1 283 ? 5.499 20.547 9.464 1.00 58.31 283 ASP A N 1
ATOM 2148 C CA . ASP A 1 283 ? 4.214 19.836 9.317 1.00 58.31 283 ASP A CA 1
ATOM 2149 C C . ASP A 1 283 ? 3.016 20.808 9.333 1.00 58.31 283 ASP A C 1
ATOM 2151 O O . ASP A 1 283 ? 2.658 21.396 10.352 1.00 58.31 283 ASP A O 1
ATOM 2155 N N . ILE A 1 284 ? 2.430 21.000 8.151 1.00 40.69 284 ILE A N 1
ATOM 2156 C CA . ILE A 1 284 ? 1.328 21.927 7.885 1.00 40.69 284 ILE A CA 1
ATOM 2157 C C . ILE A 1 284 ? -0.029 21.357 8.320 1.00 40.69 284 ILE A C 1
ATOM 2159 O O . ILE A 1 284 ? -1.008 22.099 8.337 1.00 40.69 284 ILE A O 1
ATOM 2163 N N . ARG A 1 285 ? -0.100 20.073 8.713 1.00 47.06 285 ARG A N 1
ATOM 2164 C CA . ARG A 1 285 ? -1.356 19.347 9.000 1.00 47.06 285 ARG A CA 1
ATOM 2165 C C . ARG A 1 285 ? -1.944 19.624 10.389 1.00 47.06 285 ARG A C 1
ATOM 2167 O O . ARG A 1 285 ? -2.786 18.879 10.879 1.00 47.06 285 ARG A O 1
ATOM 2174 N N . GLY A 1 286 ? -1.516 20.700 11.046 1.00 42.44 286 GLY A N 1
ATOM 2175 C CA . GLY A 1 286 ? -2.170 21.223 12.250 1.00 42.44 286 GLY A CA 1
ATOM 2176 C C . GLY A 1 286 ? -1.937 20.442 13.548 1.00 42.44 286 GLY A C 1
ATOM 2177 O O . GLY A 1 286 ? -2.523 20.801 14.568 1.00 42.44 286 GLY A O 1
ATOM 2178 N N . ILE A 1 287 ? -1.076 19.418 13.559 1.00 55.75 287 ILE A N 1
ATOM 2179 C CA . ILE A 1 287 ? -0.661 18.759 14.803 1.00 55.75 287 ILE A CA 1
ATOM 2180 C C . ILE A 1 287 ? 0.479 19.585 15.390 1.00 55.75 287 ILE A C 1
ATOM 2182 O O . ILE A 1 287 ? 1.553 19.683 14.802 1.00 55.75 287 ILE A O 1
ATOM 2186 N N . ASN A 1 288 ? 0.225 20.219 16.532 1.00 62.94 288 ASN A N 1
ATOM 2187 C CA . ASN A 1 288 ? 1.174 21.066 17.250 1.00 62.94 288 ASN A CA 1
ATOM 2188 C C . ASN A 1 288 ? 2.342 20.237 17.825 1.00 62.94 288 ASN A C 1
ATOM 2190 O O . ASN A 1 288 ? 2.432 20.038 19.028 1.00 62.94 288 ASN A O 1
ATOM 2194 N N . ILE A 1 289 ? 3.227 19.706 16.985 1.00 73.62 289 ILE A N 1
ATOM 2195 C CA . ILE A 1 289 ? 4.417 18.975 17.433 1.00 73.62 289 ILE A CA 1
ATOM 2196 C C . ILE A 1 289 ? 5.533 19.991 17.634 1.00 73.62 289 ILE A C 1
ATOM 2198 O O . ILE A 1 289 ? 6.108 20.490 16.667 1.00 73.62 289 ILE A O 1
ATOM 2202 N N . TYR A 1 290 ? 5.834 20.309 18.890 1.00 73.88 290 TYR A N 1
ATOM 2203 C CA . TYR A 1 290 ? 6.899 21.257 19.226 1.00 73.88 290 TYR A CA 1
ATOM 2204 C C . TYR A 1 290 ? 8.203 20.537 19.550 1.00 73.88 290 TYR A C 1
ATOM 2206 O O . TYR A 1 290 ? 9.281 20.928 19.104 1.00 73.88 290 TYR A O 1
ATOM 2214 N N . LYS A 1 291 ? 8.110 19.461 20.333 1.00 80.31 291 LYS A N 1
ATOM 2215 C CA . LYS A 1 291 ? 9.259 18.690 20.814 1.00 80.31 291 LYS A CA 1
ATOM 2216 C C . LYS A 1 291 ? 9.344 17.317 20.159 1.00 80.31 291 LYS A C 1
ATOM 2218 O O . LYS A 1 291 ? 10.463 16.874 19.921 1.00 80.31 291 LYS A O 1
ATOM 2223 N N . GLY A 1 292 ? 8.227 16.692 19.805 1.00 85.94 292 GLY A N 1
ATOM 2224 C CA . GLY A 1 292 ? 8.154 15.293 19.386 1.00 85.94 292 GLY A CA 1
ATOM 2225 C C . GLY A 1 292 ? 8.281 14.328 20.574 1.00 85.94 292 GLY A C 1
ATOM 2226 O O . GLY A 1 292 ? 8.769 14.716 21.643 1.00 85.94 292 GLY A O 1
ATOM 2227 N N . PRO A 1 293 ? 7.858 13.064 20.413 1.00 91.94 293 PRO A N 1
ATOM 2228 C CA . PRO A 1 293 ? 7.820 12.106 21.503 1.00 91.94 293 PRO A CA 1
ATOM 2229 C C . PRO A 1 293 ? 9.210 11.598 21.904 1.00 91.94 293 PRO A C 1
ATOM 2231 O O . PRO A 1 293 ? 10.121 11.421 21.088 1.00 91.94 293 PRO A O 1
ATOM 2234 N N . GLU A 1 294 ? 9.349 11.284 23.189 1.00 95.00 294 GLU A N 1
ATOM 2235 C CA . GLU A 1 294 ? 10.462 10.493 23.717 1.00 95.00 294 GLU A CA 1
ATOM 2236 C C . GLU A 1 294 ? 10.066 9.011 23.689 1.00 95.00 294 GLU A C 1
ATOM 2238 O O . GLU A 1 294 ? 9.365 8.532 24.587 1.00 95.00 294 GLU A O 1
ATOM 2243 N N . ILE A 1 295 ? 10.489 8.279 22.655 1.00 98.31 295 ILE A N 1
ATOM 2244 C CA . ILE A 1 295 ? 10.147 6.864 22.472 1.00 98.31 295 ILE A CA 1
ATOM 2245 C C . ILE A 1 295 ? 11.260 6.001 23.065 1.00 98.31 295 ILE A C 1
ATOM 2247 O O . ILE A 1 295 ? 12.378 5.956 22.541 1.00 98.31 295 ILE A O 1
ATOM 2251 N N . THR A 1 296 ? 10.968 5.320 24.178 1.00 98.62 296 THR A N 1
ATOM 2252 C CA . THR A 1 296 ? 11.992 4.603 24.950 1.00 98.62 296 THR A CA 1
ATOM 2253 C C . THR A 1 296 ? 11.559 3.262 25.522 1.00 98.62 296 THR A C 1
ATOM 2255 O O . THR A 1 296 ? 10.391 3.047 25.816 1.00 98.62 296 THR A O 1
ATOM 2258 N N . ASP A 1 297 ? 12.513 2.358 25.750 1.00 98.75 297 ASP A N 1
ATOM 2259 C CA . ASP A 1 297 ? 12.258 1.083 26.439 1.00 98.75 297 ASP A CA 1
ATOM 2260 C C . ASP A 1 297 ? 11.174 0.245 25.733 1.00 98.75 297 ASP A C 1
ATOM 2262 O O . ASP A 1 297 ? 10.143 -0.105 26.318 1.00 98.75 297 ASP A O 1
ATOM 2266 N N . VAL A 1 298 ? 11.406 -0.042 24.449 1.00 98.94 298 VAL A N 1
ATOM 2267 C CA . VAL A 1 298 ? 10.476 -0.783 23.583 1.00 98.94 298 VAL A CA 1
ATOM 2268 C C . VAL A 1 298 ? 11.088 -2.118 23.173 1.00 98.94 298 VAL A C 1
ATOM 2270 O O . VAL A 1 298 ? 12.247 -2.181 22.758 1.00 98.94 298 VAL A O 1
ATOM 2273 N N . ILE A 1 299 ? 10.305 -3.191 23.275 1.00 98.94 299 ILE A N 1
ATOM 2274 C CA . ILE A 1 299 ? 10.701 -4.544 22.876 1.00 98.94 299 ILE A CA 1
ATOM 2275 C C . ILE A 1 299 ? 9.709 -5.077 21.842 1.00 98.94 299 ILE A C 1
ATOM 2277 O O . ILE A 1 299 ? 8.508 -5.113 22.096 1.00 98.94 299 ILE A O 1
ATOM 2281 N N . PHE A 1 300 ? 10.232 -5.541 20.712 1.00 98.94 300 PHE A N 1
ATOM 2282 C CA . PHE A 1 300 ? 9.526 -6.325 19.706 1.00 98.94 300 PHE A CA 1
ATOM 2283 C C . PHE A 1 300 ? 10.107 -7.740 19.703 1.00 98.94 300 PHE A C 1
ATOM 2285 O O . PHE A 1 300 ? 11.314 -7.902 19.502 1.00 98.94 300 PHE A O 1
ATOM 2292 N N . GLU A 1 301 ? 9.289 -8.767 19.930 1.00 98.69 301 GLU A N 1
ATOM 2293 C CA . GLU A 1 301 ? 9.776 -10.148 19.976 1.00 98.69 301 GLU A CA 1
ATOM 2294 C C . GLU A 1 301 ? 8.852 -11.181 19.322 1.00 98.69 301 GLU A C 1
ATOM 2296 O O . GLU A 1 301 ? 7.633 -11.112 19.436 1.00 98.69 301 GLU A O 1
ATOM 2301 N N 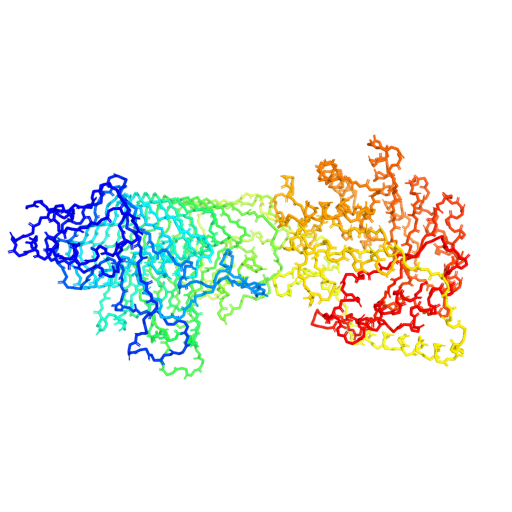. ASN A 1 302 ? 9.435 -12.188 18.668 1.00 98.75 302 ASN A N 1
ATOM 2302 C CA . ASN A 1 302 ? 8.707 -13.303 18.048 1.00 98.75 302 ASN A CA 1
ATOM 2303 C C . ASN A 1 302 ? 7.652 -12.827 17.032 1.00 98.75 302 ASN A C 1
ATOM 2305 O O . ASN A 1 302 ? 6.475 -13.173 17.140 1.00 98.75 302 ASN A O 1
ATOM 2309 N N . LEU A 1 303 ? 8.061 -11.997 16.070 1.00 98.88 303 LEU A N 1
ATOM 2310 C CA . LEU A 1 303 ? 7.162 -11.464 15.044 1.00 98.88 303 LEU A CA 1
ATOM 2311 C C . LEU A 1 303 ? 7.417 -12.127 13.693 1.00 98.88 303 LEU A C 1
ATOM 2313 O O . LEU A 1 303 ? 8.566 -12.393 13.334 1.00 98.88 303 LEU A O 1
ATOM 2317 N N . ILE A 1 304 ? 6.341 -12.330 12.936 1.00 98.81 304 ILE A N 1
ATOM 2318 C CA . ILE A 1 304 ? 6.398 -12.625 11.502 1.00 98.81 304 ILE A CA 1
ATOM 2319 C C . ILE A 1 304 ? 5.913 -11.374 10.780 1.00 98.81 304 ILE A C 1
ATOM 2321 O O . ILE A 1 304 ? 4.833 -10.876 11.093 1.00 98.81 304 ILE A O 1
ATOM 2325 N N . ILE A 1 305 ? 6.724 -10.858 9.863 1.00 98.69 305 ILE A N 1
ATOM 2326 C CA . ILE A 1 305 ? 6.464 -9.620 9.131 1.00 98.69 305 ILE A CA 1
ATOM 2327 C C . ILE A 1 305 ? 6.577 -9.903 7.634 1.00 98.69 305 ILE A C 1
ATOM 2329 O O . ILE A 1 305 ? 7.627 -10.335 7.170 1.00 98.69 305 ILE A O 1
ATOM 2333 N N . ASP A 1 306 ? 5.523 -9.623 6.883 1.00 93.44 306 ASP A N 1
ATOM 2334 C CA . ASP A 1 306 ? 5.535 -9.557 5.423 1.00 93.44 306 ASP A CA 1
ATOM 2335 C C . ASP A 1 306 ? 5.078 -8.159 5.001 1.00 93.44 306 ASP A C 1
ATOM 2337 O O . ASP A 1 306 ? 3.932 -7.772 5.250 1.00 93.44 306 ASP A O 1
ATOM 2341 N N . ALA A 1 307 ? 6.009 -7.364 4.473 1.00 90.94 307 ALA A N 1
ATOM 2342 C CA . ALA A 1 307 ? 5.783 -5.951 4.190 1.00 90.94 307 ALA A CA 1
ATOM 2343 C C . ALA A 1 307 ? 6.632 -5.448 3.017 1.00 90.94 307 ALA A C 1
ATOM 2345 O O . ALA A 1 307 ? 7.675 -6.018 2.717 1.00 90.94 307 ALA A O 1
ATOM 2346 N N . PHE A 1 308 ? 6.285 -4.317 2.397 1.00 86.50 308 PHE A N 1
ATOM 2347 C CA . PHE A 1 308 ? 7.187 -3.686 1.419 1.00 86.50 308 PHE A CA 1
ATOM 2348 C C . PHE A 1 308 ? 8.516 -3.294 2.069 1.00 86.50 308 PHE A C 1
ATOM 2350 O O . PHE A 1 308 ? 9.579 -3.666 1.572 1.00 86.50 308 PHE A O 1
ATOM 2357 N N . GLN A 1 309 ? 8.455 -2.593 3.202 1.00 90.62 309 GLN A N 1
ATOM 2358 C CA . GLN A 1 309 ? 9.603 -2.235 4.031 1.00 90.62 309 GLN A CA 1
ATOM 2359 C C . GLN A 1 309 ? 9.402 -2.765 5.455 1.00 90.62 309 GLN A C 1
ATOM 2361 O O . GLN A 1 309 ? 8.396 -2.490 6.100 1.00 90.62 309 GLN A O 1
ATOM 2366 N N . THR A 1 310 ? 10.372 -3.505 5.996 1.00 95.94 310 THR A N 1
ATOM 2367 C CA . THR A 1 310 ? 10.219 -4.081 7.344 1.00 95.94 310 THR A CA 1
ATOM 2368 C C . THR A 1 310 ? 10.279 -3.021 8.447 1.00 95.94 310 THR A C 1
ATOM 2370 O O . THR A 1 310 ? 9.406 -3.007 9.315 1.00 95.94 310 THR A O 1
ATOM 2373 N N . PHE A 1 311 ? 11.290 -2.143 8.426 1.00 97.38 311 PHE A N 1
ATOM 2374 C CA . PHE A 1 311 ? 11.494 -1.119 9.456 1.00 97.38 311 PHE A CA 1
ATOM 2375 C C . PHE A 1 311 ? 11.669 0.277 8.850 1.00 97.38 311 PHE A C 1
ATOM 2377 O O . PHE A 1 311 ? 12.463 0.458 7.920 1.00 97.38 311 PHE A O 1
ATOM 2384 N N . ASN A 1 312 ? 10.976 1.262 9.426 1.00 94.75 312 ASN A N 1
ATOM 2385 C CA . ASN A 1 312 ? 11.100 2.674 9.068 1.00 94.75 312 ASN A CA 1
ATOM 2386 C C . ASN A 1 312 ? 11.160 3.550 10.327 1.00 94.75 312 ASN A C 1
ATOM 2388 O O . ASN A 1 312 ? 10.144 3.763 10.991 1.00 94.75 312 ASN A O 1
ATOM 2392 N N . PHE A 1 313 ? 12.347 4.037 10.691 1.00 95.06 313 PHE A N 1
ATOM 2393 C CA . PHE A 1 313 ? 12.517 4.944 11.830 1.00 95.06 313 PHE A CA 1
ATOM 2394 C C . PHE A 1 313 ? 12.840 6.340 11.330 1.00 95.06 313 PHE A C 1
ATOM 2396 O O . PHE A 1 313 ? 13.834 6.527 10.626 1.00 95.06 313 PHE A O 1
ATOM 2403 N N . GLN A 1 314 ? 12.021 7.313 11.719 1.00 89.56 314 GLN A N 1
ATOM 2404 C CA . GLN A 1 314 ? 12.147 8.680 11.242 1.00 89.56 314 GLN A CA 1
ATOM 2405 C C . GLN A 1 314 ? 12.223 9.679 12.383 1.00 89.56 314 GLN A C 1
ATOM 2407 O O . GLN A 1 314 ? 11.288 9.880 13.158 1.00 89.56 314 GLN A O 1
ATOM 2412 N N . HIS A 1 315 ? 13.353 10.366 12.424 1.00 90.12 315 HIS A N 1
ATOM 2413 C CA . HIS A 1 315 ? 13.486 11.649 13.076 1.00 90.12 315 HIS A CA 1
ATOM 2414 C C . HIS A 1 315 ? 14.211 12.591 12.102 1.00 90.12 315 HIS A C 1
ATOM 2416 O O . HIS A 1 315 ? 15.433 12.514 11.982 1.00 90.12 315 HIS A O 1
ATOM 2422 N N . PRO A 1 316 ? 13.478 13.440 11.360 1.00 84.00 316 PRO A N 1
ATOM 2423 C CA . PRO A 1 316 ? 14.076 14.345 10.389 1.00 84.00 316 PRO A CA 1
ATOM 2424 C C . PRO A 1 316 ? 14.822 15.483 11.086 1.00 84.00 316 PRO A C 1
ATOM 2426 O O . PRO A 1 316 ? 14.504 15.853 12.221 1.00 84.00 316 PRO A O 1
ATOM 2429 N N . LYS A 1 317 ? 15.800 16.059 10.386 1.00 83.19 317 LYS A N 1
ATOM 2430 C CA . LYS A 1 317 ? 16.524 17.249 10.843 1.00 83.19 317 LYS A CA 1
ATOM 2431 C C . LYS A 1 317 ? 15.588 18.461 10.939 1.00 83.19 317 LYS A C 1
ATOM 2433 O O . LYS A 1 317 ? 14.813 18.729 10.020 1.00 83.19 317 LYS A O 1
ATOM 2438 N N . SER A 1 318 ? 15.717 19.251 12.003 1.00 80.00 318 SER A N 1
ATOM 2439 C CA . SER A 1 318 ? 14.972 20.511 12.153 1.00 80.00 318 SER A CA 1
ATOM 2440 C C . SER A 1 318 ? 15.417 21.567 11.118 1.00 80.00 318 SER A C 1
ATOM 2442 O O . SER A 1 318 ? 16.589 21.572 10.714 1.00 80.00 318 SER A O 1
ATOM 2444 N N . PRO A 1 319 ? 14.555 22.526 10.703 1.00 75.56 319 PRO A N 1
ATOM 2445 C CA . PRO A 1 319 ? 14.979 23.624 9.837 1.00 75.56 319 PRO A CA 1
ATOM 2446 C C . PRO A 1 319 ? 16.148 24.400 10.440 1.00 75.56 319 PRO A C 1
ATOM 2448 O O . PRO A 1 319 ? 16.201 24.650 11.648 1.00 75.56 319 PRO A O 1
ATOM 2451 N N . VAL A 1 320 ? 17.062 24.862 9.587 1.00 72.69 320 VAL A N 1
ATOM 2452 C CA . VAL A 1 320 ? 18.141 25.756 10.021 1.00 72.69 320 VAL A CA 1
ATOM 2453 C C . VAL A 1 320 ? 17.532 27.042 10.584 1.00 72.69 320 VAL A C 1
ATOM 2455 O O . VAL A 1 320 ? 16.782 27.727 9.896 1.00 72.69 320 VAL A O 1
ATOM 2458 N N . GLY A 1 321 ? 17.875 27.379 11.829 1.00 65.81 321 GLY A N 1
ATOM 2459 C CA . GLY A 1 321 ? 17.368 28.577 12.501 1.00 65.81 321 GLY A CA 1
ATOM 2460 C C . GLY A 1 321 ? 15.973 28.432 13.118 1.00 65.81 321 GLY A C 1
ATOM 2461 O O . GLY A 1 321 ? 15.437 29.438 13.579 1.00 65.81 321 GLY A O 1
ATOM 2462 N N . CYS A 1 322 ? 15.397 27.221 13.164 1.00 68.38 322 CYS A N 1
ATOM 2463 C CA . CYS A 1 322 ? 14.166 26.978 13.915 1.00 68.38 322 CYS A CA 1
ATOM 2464 C C . CYS A 1 322 ? 14.375 27.341 15.403 1.00 68.38 322 CYS A C 1
ATOM 2466 O O . CYS A 1 322 ? 15.325 26.832 16.010 1.00 68.38 322 CYS A O 1
ATOM 2468 N N . PRO A 1 323 ? 13.536 28.213 16.000 1.00 64.69 323 PRO A N 1
ATOM 2469 C CA . PRO A 1 323 ? 13.695 28.634 17.393 1.00 64.69 323 PRO A CA 1
ATOM 2470 C C . PRO A 1 323 ? 13.500 27.476 18.382 1.00 64.69 323 PRO A C 1
ATOM 2472 O O . PRO A 1 323 ? 14.164 27.444 19.420 1.00 64.69 323 PRO A O 1
ATOM 2475 N N . GLU A 1 324 ? 12.651 26.505 18.034 1.00 70.50 324 GLU A N 1
ATOM 2476 C CA . GLU A 1 324 ? 12.376 25.302 18.821 1.00 70.50 324 GLU A CA 1
ATOM 2477 C C . GLU A 1 324 ? 12.597 24.053 17.948 1.00 70.50 324 GLU A C 1
ATOM 2479 O O . GLU A 1 324 ? 11.695 23.630 17.230 1.00 70.50 324 GLU A O 1
ATOM 2484 N N . PRO A 1 325 ? 13.818 23.482 17.923 1.00 74.00 325 PRO A N 1
ATOM 2485 C CA . PRO A 1 325 ? 14.073 22.248 17.186 1.00 74.00 325 PRO A CA 1
ATOM 2486 C C . PRO A 1 325 ? 13.345 21.067 17.834 1.00 74.00 325 PRO A C 1
ATOM 2488 O O . PRO A 1 325 ? 13.176 21.037 19.056 1.00 74.00 325 PRO A O 1
ATOM 2491 N N . ILE A 1 326 ? 13.003 20.067 17.024 1.00 78.69 326 ILE A N 1
ATOM 2492 C CA . ILE A 1 326 ? 12.388 18.817 17.481 1.00 78.69 326 ILE A CA 1
ATOM 2493 C C . ILE A 1 326 ? 13.443 18.054 18.294 1.00 78.69 326 ILE A C 1
ATOM 2495 O O . ILE A 1 326 ? 14.542 17.787 17.807 1.00 78.69 326 ILE A O 1
ATOM 2499 N N . ARG A 1 327 ? 13.140 17.764 19.562 1.00 82.12 327 ARG A N 1
ATOM 2500 C CA . ARG A 1 327 ? 14.080 17.199 20.555 1.00 82.12 327 ARG A CA 1
ATOM 2501 C C . ARG A 1 327 ? 13.715 15.798 21.030 1.00 82.12 327 ARG A C 1
ATOM 2503 O O . ARG A 1 327 ? 14.473 15.225 21.814 1.00 82.12 327 ARG A O 1
ATOM 2510 N N . GLY A 1 328 ? 12.585 15.264 20.580 1.00 88.69 328 GLY A N 1
ATOM 2511 C CA . GLY A 1 328 ? 12.205 13.875 20.773 1.00 88.69 328 GLY A CA 1
ATOM 2512 C C . GLY A 1 328 ? 13.291 12.935 20.255 1.00 88.69 328 GLY A C 1
ATOM 2513 O O . GLY A 1 328 ? 14.231 13.329 19.559 1.00 88.69 328 GLY A O 1
ATOM 2514 N N . PHE A 1 329 ? 13.224 11.674 20.656 1.00 93.06 329 PHE A N 1
ATOM 2515 C CA . PHE A 1 329 ? 14.273 10.717 20.326 1.00 93.06 329 PHE A CA 1
ATOM 2516 C C . PHE A 1 329 ? 13.788 9.280 20.436 1.00 93.06 329 PHE A C 1
ATOM 2518 O O . PHE A 1 329 ? 12.825 8.983 21.139 1.00 93.06 329 PHE A O 1
ATOM 2525 N N . LEU A 1 330 ? 14.533 8.386 19.782 1.00 97.62 330 LEU A N 1
ATOM 2526 C CA . LEU A 1 330 ? 14.398 6.939 19.916 1.00 97.62 330 LEU A CA 1
ATOM 2527 C C . LEU A 1 330 ? 15.585 6.400 20.726 1.00 97.62 330 LEU A C 1
ATOM 2529 O O . LEU A 1 330 ? 16.743 6.643 20.361 1.00 97.62 330 LEU A O 1
ATOM 2533 N N . ASP A 1 331 ? 15.321 5.690 21.825 1.00 98.25 331 ASP A N 1
ATOM 2534 C CA . ASP A 1 331 ? 16.370 5.157 22.708 1.00 98.25 331 ASP A CA 1
ATOM 2535 C C . ASP A 1 331 ? 15.968 3.828 23.367 1.00 98.25 331 ASP A C 1
ATOM 2537 O O . ASP A 1 331 ? 14.898 3.729 23.959 1.00 98.25 331 ASP A O 1
ATOM 2541 N N . ARG A 1 332 ? 16.850 2.821 23.340 1.00 98.75 332 ARG A N 1
ATOM 2542 C CA . ARG A 1 332 ? 16.624 1.482 23.933 1.00 98.75 332 ARG A CA 1
ATOM 2543 C C . ARG A 1 332 ? 15.443 0.758 23.282 1.00 98.75 332 ARG A C 1
ATOM 2545 O O . ARG A 1 332 ? 14.431 0.475 23.925 1.00 98.75 332 ARG A O 1
ATOM 2552 N N . ILE A 1 333 ? 15.601 0.466 21.992 1.00 98.81 333 ILE A N 1
ATOM 2553 C CA . ILE A 1 333 ? 14.621 -0.256 21.173 1.00 98.81 333 ILE A CA 1
ATOM 2554 C C . ILE A 1 333 ? 15.226 -1.598 20.757 1.00 98.81 333 ILE A C 1
ATOM 2556 O O . ILE A 1 333 ? 16.289 -1.643 20.134 1.00 98.81 333 ILE A O 1
ATOM 2560 N N . PHE A 1 334 ? 14.558 -2.694 21.103 1.00 98.88 334 PHE A N 1
ATOM 2561 C CA . PHE A 1 334 ? 15.097 -4.043 20.946 1.00 98.88 334 PHE A CA 1
ATOM 2562 C C . PHE A 1 334 ? 14.178 -4.915 20.093 1.00 98.88 334 PHE A C 1
ATOM 2564 O O . PHE A 1 334 ? 12.986 -5.018 20.367 1.00 98.88 334 PHE A O 1
ATOM 2571 N N . PHE A 1 335 ? 14.757 -5.600 19.112 1.00 98.88 335 PHE A N 1
ATOM 2572 C CA . PHE A 1 335 ? 14.096 -6.538 18.210 1.00 98.88 335 PHE A CA 1
ATOM 2573 C C . PHE A 1 335 ? 14.686 -7.937 18.413 1.00 98.88 335 PHE A C 1
ATOM 2575 O O . PHE A 1 335 ? 15.908 -8.124 18.345 1.00 98.88 335 PHE A O 1
ATOM 2582 N N . ARG A 1 336 ? 13.832 -8.926 18.689 1.00 98.81 336 ARG A N 1
ATOM 2583 C CA . ARG A 1 336 ? 14.240 -10.298 19.024 1.00 98.81 336 ARG A CA 1
ATOM 2584 C C . ARG A 1 336 ? 13.447 -11.321 18.226 1.00 98.81 336 ARG A C 1
ATOM 2586 O O . ARG A 1 336 ? 12.224 -11.283 18.242 1.00 98.81 336 ARG A O 1
ATOM 2593 N N . ASN A 1 337 ? 14.122 -12.276 17.594 1.00 98.69 337 ASN A N 1
ATOM 2594 C CA . ASN A 1 337 ? 13.477 -13.397 16.896 1.00 98.69 337 ASN A CA 1
ATOM 2595 C C . ASN A 1 337 ? 12.409 -12.924 15.892 1.00 98.69 337 ASN A C 1
ATOM 2597 O O . ASN A 1 337 ? 11.224 -13.227 16.035 1.00 98.69 337 ASN A O 1
ATOM 2601 N N . ILE A 1 338 ? 12.825 -12.130 14.908 1.00 98.88 338 ILE A N 1
ATOM 2602 C CA . ILE A 1 338 ? 11.930 -11.584 13.883 1.00 98.88 338 ILE A CA 1
ATOM 2603 C C . ILE A 1 338 ? 12.153 -12.356 12.587 1.00 98.88 338 ILE A C 1
ATOM 2605 O O . ILE A 1 338 ? 13.293 -12.481 12.144 1.00 98.88 338 ILE A O 1
ATOM 2609 N N . ILE A 1 339 ? 11.083 -12.843 11.966 1.00 98.88 339 ILE A N 1
ATOM 2610 C CA . ILE A 1 339 ? 11.105 -13.366 10.596 1.00 98.88 339 ILE A CA 1
ATOM 2611 C C . ILE A 1 339 ? 10.464 -12.304 9.711 1.00 98.88 339 ILE A C 1
ATOM 2613 O O . ILE A 1 339 ? 9.328 -11.912 9.962 1.00 98.88 339 ILE A O 1
ATOM 2617 N N . ALA A 1 340 ? 11.194 -11.817 8.715 1.00 98.38 340 ALA A N 1
ATOM 2618 C CA . ALA A 1 340 ? 10.761 -10.729 7.854 1.00 98.38 340 ALA A CA 1
ATOM 2619 C C . ALA A 1 340 ? 10.901 -11.095 6.373 1.00 98.38 340 ALA A C 1
ATOM 2621 O O . ALA A 1 340 ? 11.941 -11.604 5.957 1.00 98.38 340 ALA A O 1
ATOM 2622 N N . HIS A 1 341 ? 9.887 -10.775 5.580 1.00 96.38 341 HIS A N 1
ATOM 2623 C CA . HIS A 1 341 ? 9.917 -10.768 4.123 1.00 96.38 341 HIS A CA 1
ATOM 2624 C C . HIS A 1 341 ? 9.700 -9.330 3.657 1.00 96.38 341 HIS A C 1
ATOM 2626 O O . HIS A 1 341 ? 8.806 -8.647 4.161 1.00 96.38 341 HIS A O 1
ATOM 2632 N N . ALA A 1 342 ? 10.567 -8.847 2.764 1.00 92.00 342 ALA A N 1
ATOM 2633 C CA . ALA A 1 342 ? 10.459 -7.496 2.238 1.00 92.00 342 ALA A CA 1
ATOM 2634 C C . ALA A 1 342 ? 10.911 -7.342 0.789 1.00 92.00 342 ALA A C 1
ATOM 2636 O O . ALA A 1 342 ? 11.699 -8.129 0.261 1.00 92.00 342 ALA A O 1
ATOM 2637 N N . THR A 1 343 ? 10.408 -6.287 0.150 1.00 86.94 343 THR A N 1
ATOM 2638 C CA . THR A 1 343 ? 10.767 -5.896 -1.224 1.00 86.94 343 THR A CA 1
ATOM 2639 C C . THR A 1 343 ? 11.609 -4.619 -1.267 1.00 86.94 343 THR A C 1
ATOM 2641 O O . THR A 1 343 ? 12.070 -4.207 -2.335 1.00 86.94 343 THR A O 1
ATOM 2644 N N . ARG A 1 344 ? 11.829 -3.978 -0.113 1.00 87.00 344 ARG A N 1
ATOM 2645 C CA . ARG A 1 344 ? 12.638 -2.771 0.079 1.00 87.00 344 ARG A CA 1
ATOM 2646 C C . ARG A 1 344 ? 13.517 -2.894 1.320 1.00 87.00 344 ARG A C 1
ATOM 2648 O O . ARG A 1 344 ? 13.180 -3.588 2.278 1.00 87.00 344 ARG A O 1
ATOM 2655 N N . GLY A 1 345 ? 14.653 -2.204 1.295 1.00 92.38 345 GLY A N 1
ATOM 2656 C CA . GLY A 1 345 ? 15.536 -2.092 2.445 1.00 92.38 345 GLY A CA 1
ATOM 2657 C C . GLY A 1 345 ? 14.937 -1.268 3.582 1.00 92.38 345 GLY A C 1
ATOM 2658 O O . GLY A 1 345 ? 14.050 -0.442 3.367 1.00 92.38 345 GLY A O 1
ATOM 2659 N N . SER A 1 346 ? 15.433 -1.469 4.800 1.00 95.81 346 SER A N 1
ATOM 2660 C CA . SER A 1 346 ? 14.956 -0.778 6.004 1.00 95.81 346 SER A CA 1
ATOM 2661 C C . SER A 1 346 ? 15.687 0.545 6.236 1.00 95.81 346 SER A C 1
ATOM 2663 O O . SER A 1 346 ? 16.910 0.606 6.108 1.00 95.81 346 SER A O 1
ATOM 2665 N N . PHE A 1 347 ? 14.961 1.595 6.625 1.00 95.56 347 PHE A N 1
ATOM 2666 C CA . PHE A 1 347 ? 15.534 2.911 6.932 1.00 95.56 347 PHE A CA 1
ATOM 2667 C C . PHE A 1 347 ? 15.511 3.194 8.435 1.00 95.56 347 PHE A C 1
ATOM 2669 O O . PHE A 1 347 ? 14.474 3.076 9.085 1.00 95.56 347 PHE A O 1
ATOM 2676 N N . LEU A 1 348 ? 16.663 3.561 8.995 1.00 96.56 348 LEU A N 1
ATOM 2677 C CA . LEU A 1 348 ? 16.837 3.882 10.409 1.00 96.56 348 LEU A CA 1
ATOM 2678 C C . LEU A 1 348 ? 17.504 5.257 10.534 1.00 96.56 348 LEU A C 1
ATOM 2680 O O . LEU A 1 348 ? 18.733 5.352 10.534 1.00 96.56 348 LEU A O 1
ATOM 2684 N N . GLY A 1 349 ? 16.707 6.322 10.620 1.00 93.56 349 GLY A N 1
ATOM 2685 C CA . GLY A 1 349 ? 17.195 7.701 10.592 1.00 93.56 349 GLY A CA 1
ATOM 2686 C C . GLY A 1 349 ? 16.936 8.498 11.866 1.00 93.56 349 GLY A C 1
ATOM 2687 O O . GLY A 1 349 ? 15.801 8.612 12.325 1.00 93.56 349 GLY A O 1
ATOM 2688 N N . GLY A 1 350 ? 17.999 9.105 12.395 1.00 91.38 350 GLY A N 1
ATOM 2689 C CA . GLY A 1 350 ? 17.946 10.165 13.402 1.00 91.38 350 GLY A CA 1
ATOM 2690 C C . GLY A 1 350 ? 18.153 11.569 12.833 1.00 91.38 350 GLY A C 1
ATOM 2691 O O . GLY A 1 350 ? 18.672 11.737 11.724 1.00 91.38 350 GLY A O 1
ATOM 2692 N N . ALA A 1 351 ? 17.858 12.583 13.645 1.00 88.69 351 ALA A N 1
ATOM 2693 C CA . ALA A 1 351 ? 18.289 13.948 13.373 1.00 88.69 351 ALA A CA 1
ATOM 2694 C C . ALA A 1 351 ? 19.757 14.110 13.814 1.00 88.69 351 ALA A C 1
ATOM 2696 O O . ALA A 1 351 ? 20.158 13.512 14.818 1.00 88.69 351 ALA A O 1
ATOM 2697 N N . PRO A 1 352 ? 20.589 14.917 13.131 1.00 88.44 352 PRO A N 1
ATOM 2698 C CA . PRO A 1 352 ? 21.965 15.170 13.570 1.00 88.44 352 PRO A CA 1
ATOM 2699 C C . PRO A 1 352 ? 22.061 15.679 15.020 1.00 88.44 352 PRO A C 1
ATOM 2701 O O . PRO A 1 352 ? 22.967 15.294 15.761 1.00 88.44 352 PRO A O 1
ATOM 2704 N N . GLU A 1 353 ? 21.115 16.525 15.431 1.00 85.12 353 GLU A N 1
ATOM 2705 C CA . GLU A 1 353 ? 20.992 17.090 16.778 1.00 85.12 353 GLU A CA 1
ATOM 2706 C C . GLU A 1 353 ? 20.437 16.109 17.822 1.00 85.12 353 GLU A C 1
ATOM 2708 O O . GLU A 1 353 ? 20.705 16.274 19.013 1.00 85.12 353 GLU A O 1
ATOM 2713 N N . SER A 1 354 ? 19.720 15.067 17.391 1.00 89.38 354 SER A N 1
ATOM 2714 C CA . SER A 1 354 ? 19.130 14.040 18.255 1.00 89.38 354 SER A CA 1
ATOM 2715 C C . SER A 1 354 ? 19.233 12.654 17.592 1.00 89.38 354 SER A C 1
ATOM 2717 O O . SER A 1 354 ? 18.258 12.116 17.057 1.00 89.38 354 SER A O 1
ATOM 2719 N N . PRO A 1 355 ? 20.444 12.057 17.583 1.00 92.94 355 PRO A N 1
ATOM 2720 C CA . PRO A 1 355 ? 20.666 10.751 16.973 1.00 92.94 355 PRO A CA 1
ATOM 2721 C C . PRO A 1 355 ? 19.838 9.651 17.642 1.00 92.94 355 PRO A C 1
ATOM 2723 O O . PRO A 1 355 ? 19.774 9.586 18.879 1.00 92.94 355 PRO A O 1
ATOM 2726 N N . ILE A 1 356 ? 19.302 8.726 16.838 1.00 95.38 356 ILE A N 1
ATOM 2727 C CA . ILE A 1 356 ? 18.711 7.487 17.367 1.00 95.38 356 ILE A CA 1
ATOM 2728 C C . ILE A 1 356 ? 19.799 6.666 18.057 1.00 95.38 356 ILE A C 1
ATOM 2730 O O . ILE A 1 356 ? 20.965 6.681 17.639 1.00 95.38 356 ILE A O 1
ATOM 2734 N N . ARG A 1 357 ? 19.454 5.962 19.137 1.00 97.00 357 ARG A N 1
ATOM 2735 C CA . ARG A 1 357 ? 20.477 5.276 19.933 1.00 97.00 357 ARG A CA 1
ATOM 2736 C C . ARG A 1 357 ? 20.014 4.008 20.633 1.00 97.00 357 ARG A C 1
ATOM 2738 O O . ARG A 1 357 ? 18.843 3.853 20.942 1.00 97.00 357 ARG A O 1
ATOM 2745 N N . HIS A 1 358 ? 20.967 3.116 20.906 1.00 98.25 358 HIS A N 1
ATOM 2746 C CA . HIS A 1 358 ? 20.727 1.836 21.588 1.00 98.25 358 HIS A CA 1
ATOM 2747 C C . HIS A 1 358 ? 19.615 1.031 20.906 1.00 98.25 358 HIS A C 1
ATOM 2749 O O . HIS A 1 358 ? 18.596 0.700 21.514 1.00 98.25 358 HIS A O 1
ATOM 2755 N N . ILE A 1 359 ? 19.823 0.766 19.618 1.00 98.56 359 ILE A N 1
ATOM 2756 C CA . ILE A 1 359 ? 18.924 -0.038 18.794 1.00 98.56 359 ILE A CA 1
ATOM 2757 C C . ILE A 1 359 ? 19.583 -1.393 18.583 1.00 98.56 359 ILE A C 1
ATOM 2759 O O . ILE A 1 359 ? 20.743 -1.456 18.174 1.00 98.56 359 ILE A O 1
ATOM 2763 N N . GLU A 1 360 ? 18.872 -2.480 18.843 1.00 98.75 360 GLU A N 1
ATOM 2764 C CA . GLU A 1 360 ? 19.439 -3.817 18.699 1.00 98.75 360 GLU A CA 1
ATOM 2765 C C . GLU A 1 360 ? 18.495 -4.770 17.981 1.00 98.75 360 GLU A C 1
ATOM 2767 O O . GLU A 1 360 ? 17.341 -4.921 18.368 1.00 98.75 360 GLU A O 1
ATOM 2772 N N . PHE A 1 361 ? 19.039 -5.481 16.998 1.00 98.81 361 PHE A N 1
ATOM 2773 C CA . PHE A 1 361 ? 18.414 -6.606 16.321 1.00 98.81 361 PHE A CA 1
ATOM 2774 C C . PHE A 1 361 ? 19.165 -7.887 16.686 1.00 98.81 361 PHE A C 1
ATOM 2776 O O . PHE A 1 361 ? 20.375 -7.992 16.470 1.00 98.81 361 PHE A O 1
ATOM 2783 N N . SER A 1 362 ? 18.449 -8.868 17.231 1.00 98.69 362 SER A N 1
ATOM 2784 C CA . SER A 1 362 ? 18.989 -10.179 17.603 1.00 98.69 362 SER A CA 1
ATOM 2785 C C . SER A 1 362 ? 18.077 -11.294 17.092 1.00 98.69 362 SER A C 1
ATOM 2787 O O . SER A 1 362 ? 16.871 -11.270 17.329 1.00 98.69 362 SER A O 1
ATOM 2789 N N . GLY A 1 363 ? 18.624 -12.262 16.355 1.00 98.56 363 GLY A N 1
ATOM 2790 C CA . GLY A 1 363 ? 17.800 -13.328 15.773 1.00 98.56 363 GLY A CA 1
ATOM 2791 C C . GLY A 1 363 ? 16.860 -12.848 14.661 1.00 98.56 363 GLY A C 1
ATOM 2792 O O . GLY A 1 363 ? 15.736 -13.332 14.570 1.00 98.56 363 GLY A O 1
ATOM 2793 N N . LEU A 1 364 ? 17.274 -11.877 13.839 1.00 98.75 364 LEU A N 1
ATOM 2794 C CA . LEU A 1 364 ? 16.513 -11.458 12.659 1.00 98.75 364 LEU A CA 1
ATOM 2795 C C . LEU A 1 364 ? 16.787 -12.418 11.493 1.00 98.75 364 LEU A C 1
ATOM 2797 O O . LEU A 1 364 ? 17.940 -12.628 11.121 1.00 98.75 364 LEU A O 1
ATOM 2801 N N . HIS A 1 365 ? 15.740 -12.962 10.885 1.00 98.81 365 HIS A N 1
ATOM 2802 C CA . HIS A 1 365 ? 15.792 -13.675 9.613 1.00 98.81 365 HIS A CA 1
ATOM 2803 C C . HIS A 1 365 ? 15.031 -12.862 8.566 1.00 98.81 365 HIS A C 1
ATOM 2805 O O . HIS A 1 365 ? 13.805 -12.857 8.571 1.00 98.81 365 HIS A O 1
ATOM 2811 N N . MET A 1 366 ? 15.750 -12.143 7.706 1.00 98.38 366 MET A N 1
ATOM 2812 C CA . MET A 1 366 ? 15.167 -11.229 6.722 1.00 98.38 366 MET A CA 1
ATOM 2813 C C . MET A 1 366 ? 15.400 -11.749 5.305 1.00 98.38 366 MET A C 1
ATOM 2815 O O . MET A 1 366 ? 16.547 -11.933 4.903 1.00 98.38 366 MET A O 1
ATOM 2819 N N . THR A 1 367 ? 14.321 -11.942 4.552 1.00 98.19 367 THR A N 1
ATOM 2820 C CA . THR A 1 367 ? 14.338 -12.309 3.134 1.00 98.19 367 THR A CA 1
ATOM 2821 C C . THR A 1 367 ? 13.970 -11.095 2.292 1.00 98.19 367 THR A C 1
ATOM 2823 O O . THR A 1 367 ? 12.889 -10.530 2.447 1.00 98.19 367 THR A O 1
ATOM 2826 N N . LEU A 1 368 ? 14.873 -10.695 1.403 1.00 94.44 368 LEU A N 1
ATOM 2827 C CA . LEU A 1 368 ? 14.719 -9.581 0.477 1.00 94.44 368 LEU A CA 1
ATOM 2828 C C . LEU A 1 368 ? 14.466 -10.111 -0.928 1.00 94.44 368 LEU A C 1
ATOM 2830 O O . LEU A 1 368 ? 15.210 -10.961 -1.419 1.00 94.44 368 LEU A O 1
ATOM 2834 N N . THR A 1 369 ? 13.427 -9.594 -1.573 1.00 86.25 369 THR A N 1
ATOM 2835 C CA . THR A 1 369 ? 12.986 -10.035 -2.900 1.00 86.25 369 THR A CA 1
ATOM 2836 C C . THR A 1 369 ? 12.689 -8.849 -3.818 1.00 86.25 369 THR A C 1
ATOM 2838 O O . THR A 1 369 ? 12.732 -7.687 -3.408 1.00 86.25 369 THR A O 1
ATOM 2841 N N . GLY A 1 370 ? 12.378 -9.137 -5.081 1.00 74.62 370 GLY A N 1
ATOM 2842 C CA . GLY A 1 370 ? 11.922 -8.135 -6.038 1.00 74.62 370 GLY A CA 1
ATOM 2843 C C . GLY A 1 370 ? 13.048 -7.314 -6.665 1.00 74.62 370 GLY A C 1
ATOM 2844 O O . GLY A 1 370 ? 14.233 -7.463 -6.355 1.00 74.62 370 GLY A O 1
ATOM 2845 N N . ASN A 1 371 ? 12.664 -6.450 -7.603 1.00 73.31 371 ASN A N 1
ATOM 2846 C CA . ASN A 1 371 ? 13.588 -5.646 -8.395 1.00 73.31 371 ASN A CA 1
ATOM 2847 C C . ASN A 1 371 ? 13.798 -4.266 -7.752 1.00 73.31 371 ASN A C 1
ATOM 2849 O O . ASN A 1 371 ? 12.855 -3.477 -7.654 1.00 73.31 371 ASN A O 1
ATOM 2853 N N . MET A 1 372 ? 15.019 -3.986 -7.294 1.00 80.25 372 MET A N 1
ATOM 2854 C CA . MET A 1 372 ? 15.364 -2.730 -6.632 1.00 80.25 372 MET A CA 1
ATOM 2855 C C . MET A 1 372 ? 15.762 -1.655 -7.645 1.00 80.25 372 MET A C 1
ATOM 2857 O O . MET A 1 372 ? 16.650 -1.861 -8.476 1.00 80.25 372 MET A O 1
ATOM 2861 N N . GLY A 1 373 ? 15.116 -0.492 -7.555 1.00 71.44 373 GLY A N 1
ATOM 2862 C CA . GLY A 1 373 ? 15.445 0.686 -8.356 1.00 71.44 373 GLY A CA 1
ATOM 2863 C C . GLY A 1 373 ? 16.794 1.303 -7.977 1.00 71.44 373 GLY A C 1
ATOM 2864 O O . GLY A 1 373 ? 17.401 0.961 -6.967 1.00 71.44 373 GLY A O 1
ATOM 2865 N N . LYS A 1 374 ? 17.269 2.249 -8.792 1.00 75.38 374 LYS A N 1
ATOM 2866 C CA . LYS A 1 374 ? 18.507 3.007 -8.521 1.00 75.38 374 LYS A CA 1
ATOM 2867 C C . LYS A 1 374 ? 18.301 4.197 -7.578 1.00 75.38 374 LYS A C 1
ATOM 2869 O O . LYS A 1 374 ? 19.243 4.951 -7.317 1.00 75.38 374 LYS A O 1
ATOM 2874 N N . ASP A 1 375 ? 17.066 4.398 -7.137 1.00 68.19 375 ASP A N 1
ATOM 2875 C CA . ASP A 1 375 ? 16.694 5.502 -6.273 1.00 68.19 375 ASP A CA 1
ATOM 2876 C C . ASP A 1 375 ? 17.469 5.388 -4.959 1.00 68.19 375 ASP A C 1
ATOM 2878 O O . ASP A 1 375 ? 17.651 4.313 -4.397 1.00 68.19 375 ASP A O 1
ATOM 2882 N N . PHE A 1 376 ? 18.023 6.512 -4.521 1.00 82.38 376 PHE A N 1
ATOM 2883 C CA . PHE A 1 376 ? 18.837 6.634 -3.311 1.00 82.38 376 PHE A CA 1
ATOM 2884 C C . PHE A 1 376 ? 20.195 5.920 -3.274 1.00 82.38 376 PHE A C 1
ATOM 2886 O O . PHE A 1 376 ? 20.889 6.030 -2.264 1.00 82.38 376 PHE A O 1
ATOM 2893 N N . LEU A 1 377 ? 20.651 5.298 -4.369 1.00 82.44 377 LEU A N 1
ATOM 2894 C CA . LEU A 1 377 ? 22.025 4.772 -4.450 1.00 82.44 377 LEU A CA 1
ATOM 2895 C C . LEU A 1 377 ? 23.084 5.852 -4.206 1.00 82.44 377 LEU A C 1
ATOM 2897 O O . LEU A 1 377 ? 24.099 5.597 -3.566 1.00 82.44 377 LEU A O 1
ATOM 2901 N N . GLN A 1 378 ? 22.867 7.051 -4.758 1.00 82.06 378 GLN A N 1
ATOM 2902 C CA . GLN A 1 378 ? 23.809 8.166 -4.623 1.00 82.06 378 GLN A CA 1
ATOM 2903 C C . GLN A 1 378 ? 23.584 8.964 -3.340 1.00 82.06 378 GLN A C 1
ATOM 2905 O O . GLN A 1 378 ? 24.545 9.381 -2.697 1.00 82.06 378 GLN A O 1
ATOM 2910 N N . ALA A 1 379 ? 22.320 9.216 -2.998 1.00 84.81 379 ALA A N 1
ATOM 2911 C CA . ALA A 1 379 ? 21.939 10.002 -1.837 1.00 84.81 379 ALA A CA 1
ATOM 2912 C C . ALA A 1 379 ? 20.520 9.645 -1.392 1.00 84.81 379 ALA A C 1
ATOM 2914 O O . ALA A 1 379 ? 19.579 9.712 -2.183 1.00 84.81 379 ALA A O 1
ATOM 2915 N N . VAL A 1 380 ? 20.368 9.323 -0.111 1.00 88.19 380 VAL A N 1
ATOM 2916 C CA . VAL A 1 380 ? 19.062 9.200 0.542 1.00 88.19 380 VAL A CA 1
ATOM 2917 C C . VAL A 1 380 ? 18.590 10.612 0.942 1.00 88.19 380 VAL A C 1
ATOM 2919 O O . VAL A 1 380 ? 19.377 11.350 1.537 1.00 88.19 380 VAL A O 1
ATOM 2922 N N . PRO A 1 381 ? 17.352 11.042 0.643 1.00 85.50 381 PRO A N 1
ATOM 2923 C CA . PRO A 1 381 ? 16.872 12.385 0.983 1.00 85.50 381 PRO A CA 1
ATOM 2924 C C . PRO A 1 381 ? 16.650 12.562 2.495 1.00 85.50 381 PRO A C 1
ATOM 2926 O O . PRO A 1 381 ? 16.552 11.585 3.239 1.00 85.50 381 PRO A O 1
ATOM 2929 N N . ASP A 1 382 ? 16.607 13.815 2.952 1.00 81.88 382 ASP A N 1
ATOM 2930 C CA . ASP A 1 382 ? 16.236 14.229 4.315 1.00 81.88 382 ASP A CA 1
ATOM 2931 C C . ASP A 1 382 ? 15.182 15.356 4.205 1.00 81.88 382 ASP A C 1
ATOM 2933 O O . ASP A 1 382 ? 15.521 16.426 3.688 1.00 81.88 382 ASP A O 1
ATOM 2937 N N . PRO A 1 383 ? 13.915 15.140 4.609 1.00 82.56 383 PRO A N 1
ATOM 2938 C CA . PRO A 1 383 ? 13.392 13.925 5.239 1.00 82.56 383 PRO A CA 1
ATOM 2939 C C . PRO A 1 383 ? 13.420 12.708 4.299 1.00 82.56 383 PRO A C 1
ATOM 2941 O O . PRO A 1 383 ? 13.382 12.846 3.074 1.00 82.56 383 PRO A O 1
ATOM 2944 N N . TYR A 1 384 ? 13.512 11.509 4.882 1.00 85.69 384 TYR A N 1
ATOM 2945 C CA . TYR A 1 384 ? 13.288 10.271 4.132 1.00 85.69 384 TYR A CA 1
ATOM 2946 C C . TYR A 1 384 ? 11.823 10.235 3.672 1.00 85.69 384 TYR A C 1
ATOM 2948 O O . TYR A 1 384 ? 10.965 10.731 4.406 1.00 85.69 384 TYR A O 1
ATOM 2956 N N . PRO A 1 385 ? 11.496 9.694 2.484 1.00 77.00 385 PRO A N 1
ATOM 2957 C CA . PRO A 1 385 ? 10.126 9.730 2.009 1.00 77.00 385 PRO A CA 1
ATOM 2958 C C . PRO A 1 385 ? 9.204 8.954 2.947 1.00 77.00 385 PRO A C 1
ATOM 2960 O O . PRO A 1 385 ? 9.587 7.966 3.582 1.00 77.00 385 PRO A O 1
ATOM 2963 N N . VAL A 1 386 ? 7.968 9.420 3.022 1.00 68.44 386 VAL A N 1
ATOM 2964 C CA . VAL A 1 386 ? 6.905 8.818 3.820 1.00 68.44 386 VAL A CA 1
ATOM 2965 C C . VAL A 1 386 ? 5.808 8.323 2.890 1.00 68.44 386 VAL A C 1
ATOM 2967 O O . VAL A 1 386 ? 5.540 8.927 1.854 1.00 68.44 386 VAL A O 1
ATOM 2970 N N . TRP A 1 387 ? 5.207 7.200 3.270 1.00 63.41 387 TRP A N 1
ATOM 2971 C CA . TRP A 1 387 ? 4.041 6.565 2.661 1.00 63.41 387 TRP A CA 1
ATOM 2972 C C . TRP A 1 387 ? 4.045 6.434 1.126 1.00 63.41 387 TRP A C 1
ATOM 2974 O O . TRP A 1 387 ? 4.403 5.391 0.590 1.00 63.41 387 TRP A O 1
ATOM 2984 N N . SER A 1 388 ? 3.640 7.478 0.405 1.00 51.69 388 SER A N 1
ATOM 2985 C CA . SER A 1 388 ? 3.275 7.439 -1.009 1.00 51.69 388 SER A CA 1
ATOM 2986 C C . SER A 1 388 ? 4.423 7.182 -1.980 1.00 51.69 388 SER A C 1
ATOM 2988 O O . SER A 1 388 ? 4.207 6.697 -3.090 1.00 51.69 388 SER A O 1
ATOM 2990 N N . ASP A 1 389 ? 5.648 7.498 -1.569 1.00 51.84 389 ASP A N 1
ATOM 2991 C CA . ASP A 1 389 ? 6.824 7.390 -2.434 1.00 51.84 389 ASP A CA 1
ATOM 2992 C C . ASP A 1 389 ? 7.583 6.065 -2.229 1.00 51.84 389 ASP A C 1
ATOM 2994 O O . ASP A 1 389 ? 8.411 5.683 -3.061 1.00 51.84 389 ASP A O 1
ATOM 2998 N N . LEU A 1 390 ? 7.293 5.336 -1.143 1.00 56.41 390 LEU A N 1
ATOM 2999 C CA . LEU A 1 390 ? 7.996 4.108 -0.740 1.00 56.41 390 LEU A CA 1
ATOM 3000 C C . LEU A 1 390 ? 7.710 2.875 -1.620 1.00 56.41 390 LEU A C 1
ATOM 3002 O O . LEU A 1 390 ? 8.619 2.067 -1.830 1.00 56.41 390 LEU A O 1
ATOM 3006 N N . PRO A 1 391 ? 6.511 2.697 -2.213 1.00 52.34 391 PRO A N 1
ATOM 3007 C CA . PRO A 1 391 ? 6.309 1.635 -3.201 1.00 52.34 391 PRO A CA 1
ATOM 3008 C C . PRO A 1 391 ? 7.224 1.799 -4.424 1.00 52.34 391 PRO A C 1
ATOM 3010 O O . PRO A 1 391 ? 7.585 0.826 -5.092 1.00 52.34 391 PRO A O 1
ATOM 3013 N N . TYR A 1 392 ? 7.637 3.035 -4.702 1.00 52.00 392 TYR A N 1
ATOM 3014 C CA . TYR A 1 392 ? 8.325 3.429 -5.924 1.00 52.00 392 TYR A CA 1
ATOM 3015 C C . TYR A 1 392 ? 9.814 3.702 -5.750 1.00 52.00 392 TYR A C 1
ATOM 3017 O O . TYR A 1 392 ? 10.535 3.682 -6.740 1.00 52.00 392 TYR A O 1
ATOM 3025 N N . SER A 1 393 ? 10.262 3.917 -4.516 1.00 61.53 393 SER A N 1
ATOM 3026 C CA . SER A 1 393 ? 11.640 4.224 -4.152 1.00 61.53 393 SER A CA 1
ATOM 3027 C C . SER A 1 393 ? 11.978 3.554 -2.821 1.00 61.53 393 SER A C 1
ATOM 3029 O O . SER A 1 393 ? 11.115 3.365 -1.970 1.00 61.53 393 SER A O 1
ATOM 3031 N N . GLY A 1 394 ? 13.226 3.160 -2.609 1.00 73.06 394 GLY A N 1
ATOM 3032 C CA . GLY A 1 394 ? 13.619 2.568 -1.336 1.00 73.06 394 GLY A CA 1
ATOM 3033 C C . GLY A 1 394 ? 15.114 2.380 -1.250 1.00 73.06 394 GLY A C 1
ATOM 3034 O O . GLY A 1 394 ? 15.809 2.371 -2.261 1.00 73.06 394 GLY A O 1
ATOM 3035 N N . VAL A 1 395 ? 15.617 2.259 -0.026 1.00 88.00 395 VAL A N 1
ATOM 3036 C CA . VAL A 1 395 ? 17.049 2.054 0.166 1.00 88.00 395 VAL A CA 1
ATOM 3037 C C . VAL A 1 395 ? 17.453 0.662 -0.346 1.00 88.00 395 VAL A C 1
ATOM 3039 O O . VAL A 1 395 ? 16.810 -0.330 0.006 1.00 88.00 395 VAL A O 1
ATOM 3042 N N . PRO A 1 396 ? 18.510 0.558 -1.169 1.00 89.75 396 PRO A N 1
ATOM 3043 C CA . PRO A 1 396 ? 18.927 -0.698 -1.794 1.00 89.75 396 PRO A CA 1
ATOM 3044 C C . PRO A 1 396 ? 19.800 -1.588 -0.895 1.00 89.75 396 PRO A C 1
ATOM 3046 O O . PRO A 1 396 ? 20.365 -2.574 -1.362 1.00 89.75 396 PRO A O 1
ATOM 3049 N N . TRP A 1 397 ? 19.913 -1.260 0.390 1.00 94.88 397 TRP A N 1
ATOM 3050 C CA . TRP A 1 397 ? 20.603 -2.056 1.405 1.00 94.88 397 TRP A CA 1
ATOM 3051 C C . TRP A 1 397 ? 19.574 -2.670 2.352 1.00 94.88 397 TRP A C 1
ATOM 3053 O O . TRP A 1 397 ? 18.589 -1.995 2.644 1.00 94.88 397 TRP A O 1
ATOM 3063 N N . PRO A 1 398 ? 19.801 -3.868 2.922 1.00 96.38 398 PRO A N 1
ATOM 3064 C CA . PRO A 1 398 ? 18.944 -4.394 3.987 1.00 96.38 398 PRO A CA 1
ATOM 3065 C C . PRO A 1 398 ? 18.696 -3.363 5.095 1.00 96.38 398 PRO A C 1
ATOM 3067 O O . PRO A 1 398 ? 17.566 -3.222 5.561 1.00 96.38 398 PRO A O 1
ATOM 3070 N N . PHE A 1 399 ? 19.730 -2.585 5.442 1.00 97.75 399 PHE A N 1
ATOM 3071 C CA . PHE A 1 399 ? 19.643 -1.444 6.345 1.00 97.75 399 PHE A CA 1
ATOM 3072 C C . PHE A 1 399 ? 20.378 -0.217 5.797 1.00 97.75 399 PHE A C 1
ATOM 3074 O O . PHE A 1 399 ? 21.572 -0.273 5.502 1.00 97.75 399 PHE A O 1
ATOM 3081 N N . TYR A 1 400 ? 19.700 0.926 5.760 1.00 97.19 400 TYR A N 1
ATOM 3082 C CA . TYR A 1 400 ? 20.332 2.241 5.687 1.00 97.19 400 TYR A CA 1
ATOM 3083 C C . TYR A 1 400 ? 20.189 2.939 7.035 1.00 97.19 400 TYR A C 1
ATOM 3085 O O . TYR A 1 400 ? 19.076 3.117 7.533 1.00 97.19 400 TYR A O 1
ATOM 3093 N N . VAL A 1 401 ? 21.309 3.337 7.631 1.00 97.75 401 VAL A N 1
ATOM 3094 C CA . VAL A 1 401 ? 21.358 3.889 8.985 1.00 97.75 401 VAL A CA 1
ATOM 3095 C C . VAL A 1 401 ? 21.955 5.288 8.951 1.00 97.75 401 VAL A C 1
ATOM 3097 O O . VAL A 1 401 ? 23.116 5.473 8.588 1.00 97.75 401 VAL A O 1
ATOM 3100 N N . ARG A 1 402 ? 21.173 6.279 9.377 1.00 95.81 402 ARG A N 1
ATOM 3101 C CA . ARG A 1 402 ? 21.560 7.691 9.400 1.00 95.81 402 ARG A CA 1
ATOM 3102 C C . ARG A 1 402 ? 21.525 8.250 10.816 1.00 95.81 402 ARG A C 1
ATOM 3104 O O . ARG A 1 402 ? 20.547 8.047 11.527 1.00 95.81 402 ARG A O 1
ATOM 3111 N N . ASN A 1 403 ? 22.547 9.029 11.180 1.00 95.81 403 ASN A N 1
ATOM 3112 C CA . ASN A 1 403 ? 22.642 9.769 12.445 1.00 95.81 403 ASN A CA 1
ATOM 3113 C C . ASN A 1 403 ? 22.247 8.882 13.638 1.00 95.81 403 ASN A C 1
ATOM 3115 O O . ASN A 1 403 ? 21.250 9.123 14.322 1.00 95.81 403 ASN A O 1
ATOM 3119 N N . ALA A 1 404 ? 23.019 7.821 13.863 1.00 96.50 404 ALA A N 1
ATOM 3120 C CA . ALA A 1 404 ? 22.697 6.798 14.849 1.00 96.50 404 ALA A CA 1
ATOM 3121 C C . ALA A 1 404 ? 23.912 6.412 15.694 1.00 96.50 404 ALA A C 1
ATOM 3123 O O . ALA A 1 404 ? 25.055 6.443 15.232 1.00 96.50 404 ALA A O 1
ATOM 3124 N N . LYS A 1 405 ? 23.668 6.015 16.944 1.00 96.25 405 LYS A N 1
ATOM 3125 C CA . LYS A 1 405 ? 24.704 5.568 17.887 1.00 96.25 405 LYS A CA 1
ATOM 3126 C C . LYS A 1 405 ? 24.319 4.236 18.514 1.00 96.25 405 LYS A C 1
ATOM 3128 O O . LYS A 1 405 ? 23.181 4.049 18.915 1.00 96.25 405 LYS A O 1
ATOM 3133 N N . ASN A 1 406 ? 25.277 3.332 18.692 1.00 96.75 406 ASN A N 1
ATOM 3134 C CA . ASN A 1 406 ? 25.038 2.045 19.358 1.00 96.75 406 ASN A CA 1
ATOM 3135 C C . ASN A 1 406 ? 23.901 1.244 18.694 1.00 96.75 406 ASN A C 1
ATOM 3137 O O . ASN A 1 406 ? 22.973 0.801 19.369 1.00 96.75 406 ASN A O 1
ATOM 3141 N N . VAL A 1 407 ? 23.967 1.103 17.368 1.00 98.38 407 VAL A N 1
ATOM 3142 C CA . VAL A 1 407 ? 23.101 0.190 16.616 1.00 98.38 407 VAL A CA 1
ATOM 3143 C C . VAL A 1 407 ? 23.817 -1.151 16.493 1.00 98.38 407 VAL A C 1
ATOM 3145 O O . VAL A 1 407 ? 24.984 -1.193 16.101 1.00 98.38 407 VAL A O 1
ATOM 3148 N N . ILE A 1 408 ? 23.148 -2.242 16.853 1.00 98.69 408 ILE A N 1
ATOM 3149 C CA . ILE A 1 408 ? 23.730 -3.587 16.876 1.00 98.69 408 ILE A CA 1
ATOM 3150 C C . ILE A 1 408 ? 22.848 -4.533 16.062 1.00 98.69 408 ILE A C 1
ATOM 3152 O O . ILE A 1 408 ? 21.646 -4.619 16.299 1.00 98.69 408 ILE A O 1
ATOM 3156 N N . LEU A 1 409 ? 23.451 -5.276 15.138 1.00 98.56 409 LEU A N 1
ATOM 3157 C CA . LEU A 1 409 ? 22.829 -6.396 14.436 1.00 98.56 409 LEU A CA 1
ATOM 3158 C C . LEU A 1 409 ? 23.614 -7.663 14.773 1.00 98.56 409 LEU A C 1
ATOM 3160 O O . LEU A 1 409 ? 24.787 -7.787 14.409 1.00 98.56 409 LEU A O 1
ATOM 3164 N N . ARG A 1 410 ? 22.984 -8.608 15.471 1.00 98.19 410 ARG A N 1
ATOM 3165 C CA . ARG A 1 410 ? 23.644 -9.842 15.905 1.00 98.19 410 ARG A CA 1
ATOM 3166 C C . ARG A 1 410 ? 22.828 -11.094 15.633 1.00 98.19 410 ARG A C 1
ATOM 3168 O O . ARG A 1 410 ? 21.602 -11.042 15.573 1.00 98.19 410 ARG A O 1
ATOM 3175 N N . ASP A 1 411 ? 23.510 -12.227 15.483 1.00 98.50 411 ASP A N 1
ATOM 3176 C CA . ASP A 1 411 ? 22.885 -13.558 15.402 1.00 98.50 411 ASP A CA 1
ATOM 3177 C C . ASP A 1 411 ? 21.765 -13.641 14.350 1.00 98.50 411 ASP A C 1
ATOM 3179 O O . ASP A 1 411 ? 20.714 -14.230 14.581 1.00 98.50 411 ASP A O 1
ATOM 3183 N N . SER A 1 412 ? 21.967 -12.982 13.209 1.00 98.62 412 SER A N 1
ATOM 3184 C CA . SER A 1 412 ? 20.924 -12.734 12.210 1.00 98.62 412 SER A CA 1
ATOM 3185 C C . SER A 1 412 ? 21.296 -13.319 10.847 1.00 98.62 412 SER A C 1
ATOM 3187 O O . SER A 1 412 ? 22.460 -13.615 10.572 1.00 98.62 412 SER A O 1
ATOM 3189 N N . THR A 1 413 ? 20.306 -13.516 9.984 1.00 98.69 413 THR A N 1
ATOM 3190 C CA . THR A 1 413 ? 20.481 -13.996 8.611 1.00 98.69 413 THR A CA 1
ATOM 3191 C C . THR A 1 413 ? 19.757 -13.066 7.651 1.00 98.69 413 THR A C 1
ATOM 3193 O O . THR A 1 413 ? 18.580 -12.780 7.855 1.00 98.69 413 THR A O 1
ATOM 3196 N N . ILE A 1 414 ? 20.455 -12.626 6.607 1.00 98.38 414 ILE A N 1
ATOM 3197 C CA . ILE A 1 414 ? 19.882 -11.866 5.496 1.00 98.38 414 ILE A CA 1
ATOM 3198 C C . ILE A 1 414 ? 19.952 -12.733 4.242 1.00 98.38 414 ILE A C 1
ATOM 3200 O O . ILE A 1 414 ? 21.022 -13.230 3.881 1.00 98.38 414 ILE A O 1
ATOM 3204 N N . VAL A 1 415 ? 18.816 -12.941 3.596 1.00 97.75 415 VAL A N 1
ATOM 3205 C CA . VAL A 1 415 ? 18.673 -13.754 2.390 1.00 97.75 415 VAL A CA 1
ATOM 3206 C C . VAL A 1 415 ? 18.203 -12.845 1.270 1.00 97.75 415 VAL A C 1
ATOM 3208 O O . VAL A 1 415 ? 17.255 -12.093 1.457 1.00 97.75 415 VAL A O 1
ATOM 3211 N N . TRP A 1 416 ? 18.835 -12.928 0.108 1.00 93.94 416 TRP A N 1
ATOM 3212 C CA . TRP A 1 416 ? 18.294 -12.361 -1.122 1.00 93.94 416 TRP A CA 1
ATOM 3213 C C . TRP A 1 416 ? 17.718 -13.508 -1.952 1.00 93.94 416 TRP A C 1
ATOM 3215 O O . TRP A 1 416 ? 18.416 -14.466 -2.291 1.00 93.94 416 TRP A O 1
ATOM 3225 N N . GLU A 1 417 ? 16.429 -13.442 -2.253 1.00 88.94 417 GLU A N 1
ATOM 3226 C CA . GLU A 1 417 ? 15.709 -14.473 -2.998 1.00 88.94 417 GLU A CA 1
ATOM 3227 C C . GLU A 1 417 ? 14.950 -13.813 -4.144 1.00 88.94 417 GLU A C 1
ATOM 3229 O O . GLU A 1 417 ? 14.139 -12.920 -3.927 1.00 88.94 417 GLU A O 1
ATOM 3234 N N . ASN A 1 418 ? 15.238 -14.210 -5.387 1.00 78.56 418 ASN A N 1
ATOM 3235 C CA . ASN A 1 418 ? 14.688 -13.546 -6.578 1.00 78.56 418 ASN A CA 1
ATOM 3236 C C . ASN A 1 418 ? 14.882 -12.011 -6.549 1.00 78.56 418 ASN A C 1
ATOM 3238 O O . ASN A 1 418 ? 14.045 -11.251 -7.038 1.00 78.56 418 ASN A O 1
ATOM 3242 N N . ALA A 1 419 ? 15.975 -11.554 -5.932 1.00 78.69 419 ALA A N 1
ATOM 3243 C CA . ALA A 1 419 ? 16.324 -10.148 -5.821 1.00 78.69 419 ALA A CA 1
ATOM 3244 C C . ALA A 1 419 ? 17.073 -9.706 -7.086 1.00 78.69 419 ALA A C 1
ATOM 3246 O O . ALA A 1 419 ? 18.111 -10.272 -7.423 1.00 78.69 419 ALA A O 1
ATOM 3247 N N . GLY A 1 420 ? 16.546 -8.704 -7.789 1.00 73.19 420 GLY A N 1
ATOM 3248 C CA . GLY A 1 420 ? 17.133 -8.161 -9.020 1.00 73.19 420 GLY A CA 1
ATOM 3249 C C . GLY A 1 420 ? 17.360 -6.651 -8.953 1.00 73.19 420 GLY A C 1
ATOM 3250 O O . GLY A 1 420 ? 16.961 -5.993 -7.994 1.00 73.19 420 GLY A O 1
ATOM 3251 N N . GLY A 1 421 ? 17.981 -6.081 -9.982 1.00 75.25 421 GLY A N 1
ATOM 3252 C CA . GLY A 1 421 ? 18.190 -4.634 -10.067 1.00 75.25 421 GLY A CA 1
ATOM 3253 C C . GLY A 1 421 ? 19.398 -4.161 -9.269 1.00 75.25 421 GLY A C 1
ATOM 3254 O O . GLY A 1 421 ? 20.478 -4.733 -9.369 1.00 75.25 421 GLY A O 1
ATOM 3255 N N . PHE A 1 422 ? 19.230 -3.082 -8.510 1.00 83.19 422 PHE A N 1
ATOM 3256 C CA . PHE A 1 422 ? 20.322 -2.368 -7.847 1.00 83.19 422 PHE A CA 1
ATOM 3257 C C . PHE A 1 422 ? 20.470 -2.686 -6.355 1.00 83.19 422 PHE A C 1
ATOM 3259 O O . PHE A 1 422 ? 21.018 -1.871 -5.611 1.00 83.19 422 PHE A O 1
ATOM 3266 N N . TRP A 1 423 ? 20.014 -3.855 -5.900 1.00 88.56 423 TRP A N 1
ATOM 3267 C CA . TRP A 1 423 ? 20.311 -4.309 -4.541 1.00 88.56 423 TRP A CA 1
ATOM 3268 C C . TRP A 1 423 ? 21.819 -4.308 -4.287 1.00 88.56 423 TRP A C 1
ATOM 3270 O O . TRP A 1 423 ? 22.612 -4.700 -5.144 1.00 88.56 423 TRP A O 1
ATOM 3280 N N . GLN A 1 424 ? 22.210 -3.866 -3.099 1.00 90.38 424 GLN A N 1
ATOM 3281 C CA . GLN A 1 424 ? 23.602 -3.799 -2.686 1.00 90.38 424 GLN A CA 1
ATOM 3282 C C . GLN A 1 424 ? 23.971 -5.028 -1.839 1.00 90.38 424 GLN A C 1
ATOM 3284 O O . GLN A 1 424 ? 23.146 -5.495 -1.045 1.00 90.38 424 GLN A O 1
ATOM 3289 N N . PRO A 1 425 ? 25.189 -5.577 -2.000 1.00 89.88 425 PRO A N 1
ATOM 3290 C CA . PRO A 1 425 ? 25.646 -6.730 -1.224 1.00 89.88 425 PRO A CA 1
ATOM 3291 C C . PRO A 1 425 ? 25.955 -6.388 0.235 1.00 89.88 425 PRO A C 1
ATOM 3293 O O . PRO A 1 425 ? 25.975 -7.278 1.091 1.00 89.88 425 PRO A O 1
ATOM 3296 N N . GLU A 1 426 ? 26.235 -5.121 0.540 1.00 92.88 426 GLU A N 1
ATOM 3297 C CA . GLU A 1 426 ? 26.487 -4.664 1.898 1.00 92.88 426 GLU A CA 1
ATOM 3298 C C . GLU A 1 426 ? 25.204 -4.734 2.732 1.00 92.88 426 GLU A C 1
ATOM 3300 O O . GLU A 1 426 ? 24.151 -4.240 2.341 1.00 92.88 426 GLU A O 1
ATOM 3305 N N . ILE A 1 427 ? 25.296 -5.317 3.930 1.00 94.12 427 ILE A N 1
ATOM 3306 C CA . ILE A 1 427 ? 24.137 -5.459 4.824 1.00 94.12 427 ILE A CA 1
ATOM 3307 C C . ILE A 1 427 ? 23.658 -4.095 5.330 1.00 94.12 427 ILE A C 1
ATOM 3309 O O . ILE A 1 427 ? 22.463 -3.883 5.532 1.00 94.12 427 ILE A O 1
ATOM 3313 N N . VAL A 1 428 ? 24.605 -3.188 5.576 1.00 96.12 428 VAL A N 1
ATOM 3314 C CA . VAL A 1 428 ? 24.350 -1.904 6.218 1.00 96.12 428 VAL A CA 1
ATOM 3315 C C . VAL A 1 428 ? 25.125 -0.800 5.515 1.00 96.12 428 VAL A C 1
ATOM 3317 O O . VAL A 1 428 ? 26.349 -0.880 5.415 1.00 96.12 428 VAL A O 1
ATOM 3320 N N . GLN A 1 429 ? 24.419 0.252 5.113 1.00 96.25 429 GLN A N 1
ATOM 3321 C CA . GLN A 1 429 ? 25.003 1.518 4.685 1.00 96.25 429 GLN A CA 1
ATOM 3322 C C . GLN A 1 429 ? 24.822 2.564 5.784 1.00 96.25 429 GLN A C 1
ATOM 3324 O O . GLN A 1 429 ? 23.721 2.739 6.304 1.00 96.25 429 GLN A O 1
ATOM 3329 N N . CYS A 1 430 ? 25.901 3.266 6.134 1.00 95.62 430 CYS A N 1
ATOM 3330 C CA . CYS A 1 430 ? 25.906 4.233 7.230 1.00 95.62 430 CYS A CA 1
ATOM 3331 C C . CYS A 1 430 ? 26.136 5.667 6.743 1.00 95.62 430 CYS A C 1
ATOM 3333 O O . CYS A 1 430 ? 27.026 5.930 5.936 1.00 95.62 430 CYS A O 1
ATOM 3335 N N . GLU A 1 431 ? 25.418 6.608 7.347 1.00 94.88 431 GLU A N 1
ATOM 3336 C CA . GLU A 1 431 ? 25.628 8.050 7.228 1.00 94.88 431 GLU A CA 1
ATOM 3337 C C . GLU A 1 431 ? 25.676 8.660 8.637 1.00 94.88 431 GLU A C 1
ATOM 3339 O O . GLU A 1 431 ? 24.681 8.654 9.356 1.00 94.88 431 GLU A O 1
ATOM 3344 N N . ASN A 1 432 ? 26.838 9.159 9.074 1.00 94.06 432 ASN A N 1
ATOM 3345 C CA . ASN A 1 432 ? 27.049 9.646 10.452 1.00 94.06 432 ASN A CA 1
ATOM 3346 C C . ASN A 1 432 ? 26.605 8.639 11.534 1.00 94.06 432 ASN A C 1
ATOM 3348 O O . ASN A 1 432 ? 26.044 9.008 12.569 1.00 94.06 432 ASN A O 1
ATOM 3352 N N . ALA A 1 433 ? 26.832 7.354 11.274 1.00 95.31 433 ALA A N 1
ATOM 3353 C CA . ALA A 1 433 ? 26.431 6.262 12.141 1.00 95.31 433 ALA A CA 1
ATOM 3354 C C . ALA A 1 433 ? 27.509 5.179 12.194 1.00 95.31 433 ALA A C 1
ATOM 3356 O O . ALA A 1 433 ? 28.269 4.991 11.243 1.00 95.31 433 ALA A O 1
ATOM 3357 N N . THR A 1 434 ? 27.523 4.434 13.297 1.00 89.88 434 THR A N 1
ATOM 3358 C CA . THR A 1 434 ? 28.317 3.211 13.437 1.00 89.88 434 THR A CA 1
ATOM 3359 C C . THR A 1 434 ? 27.399 2.078 13.857 1.00 89.88 434 THR A C 1
ATOM 3361 O O . THR A 1 434 ? 26.636 2.218 14.817 1.00 89.88 434 THR A O 1
ATOM 3364 N N . VAL A 1 435 ? 27.495 0.956 13.144 1.00 96.75 435 VAL A N 1
ATOM 3365 C CA . VAL A 1 435 ? 26.681 -0.238 13.373 1.00 96.75 435 VAL A CA 1
ATOM 3366 C C . VAL A 1 435 ? 27.613 -1.408 13.668 1.00 96.75 435 VAL A C 1
ATOM 3368 O O . VAL A 1 435 ? 28.539 -1.682 12.906 1.00 96.75 435 VAL A O 1
ATOM 3371 N N . THR A 1 436 ? 27.379 -2.090 14.785 1.00 98.25 436 THR A N 1
ATOM 3372 C CA . THR A 1 436 ? 28.124 -3.291 15.172 1.00 98.25 436 THR A CA 1
ATOM 3373 C C . THR A 1 436 ? 27.425 -4.518 14.598 1.00 98.25 436 THR A C 1
ATOM 3375 O O . THR A 1 436 ? 26.258 -4.758 14.901 1.00 98.25 436 THR A O 1
ATOM 3378 N N . ILE A 1 437 ? 28.140 -5.302 13.789 1.00 97.62 437 ILE A N 1
ATOM 3379 C CA . ILE A 1 437 ? 27.626 -6.522 13.155 1.00 97.62 437 ILE A CA 1
ATOM 3380 C C . ILE A 1 437 ? 28.335 -7.736 13.765 1.00 97.62 437 ILE A C 1
ATOM 3382 O O . ILE A 1 437 ? 29.554 -7.865 13.658 1.00 97.62 437 ILE A O 1
ATOM 3386 N N . GLU A 1 438 ? 27.585 -8.647 14.386 1.00 97.88 438 GLU A N 1
ATOM 3387 C CA . GLU A 1 438 ? 28.129 -9.837 15.055 1.00 97.88 438 GLU A CA 1
ATOM 3388 C C . GLU A 1 438 ? 27.427 -11.115 14.594 1.00 97.88 438 GLU A C 1
ATOM 3390 O O . GLU A 1 438 ? 26.226 -11.272 14.778 1.00 97.88 438 GLU A O 1
ATOM 3395 N N . ARG A 1 439 ? 28.171 -12.096 14.068 1.00 97.81 439 ARG A N 1
ATOM 3396 C CA . ARG A 1 439 ? 27.608 -13.417 13.708 1.00 97.81 439 ARG A CA 1
ATOM 3397 C C . ARG A 1 439 ? 26.395 -13.315 12.763 1.00 97.81 439 ARG A C 1
ATOM 3399 O O . ARG A 1 439 ? 25.425 -14.054 12.909 1.00 97.81 439 ARG A O 1
ATOM 3406 N N . VAL A 1 440 ? 26.462 -12.404 11.793 1.00 97.81 440 VAL A N 1
ATOM 3407 C CA . VAL A 1 440 ? 25.439 -12.259 10.750 1.00 97.81 440 VAL A CA 1
ATOM 3408 C C . VAL A 1 440 ? 25.838 -13.066 9.523 1.00 97.81 440 VAL A C 1
ATOM 3410 O O . VAL A 1 440 ? 26.987 -13.011 9.085 1.00 97.81 440 VAL A O 1
ATOM 3413 N N . LYS A 1 441 ? 24.894 -13.834 8.983 1.00 97.62 441 LYS A N 1
ATOM 3414 C CA . LYS A 1 441 ? 25.075 -14.623 7.761 1.00 97.62 441 LYS A CA 1
ATOM 3415 C C . LYS A 1 441 ? 24.320 -13.976 6.609 1.00 97.62 441 LYS A C 1
ATOM 3417 O O . LYS A 1 441 ? 23.200 -13.510 6.796 1.00 97.62 441 LYS A O 1
ATOM 3422 N N . THR A 1 442 ? 24.911 -13.993 5.423 1.00 96.56 442 THR A N 1
ATOM 3423 C CA . THR A 1 442 ? 24.241 -13.619 4.176 1.00 96.56 442 THR A CA 1
ATOM 3424 C C . THR A 1 442 ? 24.061 -14.847 3.292 1.00 96.56 442 THR A C 1
ATOM 3426 O O . THR A 1 442 ? 24.889 -15.760 3.314 1.00 96.56 442 THR A O 1
ATOM 3429 N N . VAL A 1 443 ? 22.972 -14.887 2.529 1.00 96.19 443 VAL A N 1
ATOM 3430 C CA . VAL A 1 443 ? 22.679 -15.944 1.552 1.00 96.19 443 VAL A CA 1
ATOM 3431 C C . VAL A 1 443 ? 22.310 -15.284 0.227 1.00 96.19 443 VAL A C 1
ATOM 3433 O O . VAL A 1 443 ? 21.422 -14.438 0.198 1.00 96.19 443 VAL A O 1
ATOM 3436 N N . ASN A 1 444 ? 22.999 -15.676 -0.849 1.00 91.75 444 ASN A N 1
ATOM 3437 C CA . ASN A 1 444 ? 22.839 -15.155 -2.215 1.00 91.75 444 ASN A CA 1
ATOM 3438 C C . ASN A 1 444 ? 22.947 -13.619 -2.365 1.00 91.75 444 ASN A C 1
ATOM 3440 O O . ASN A 1 444 ? 22.125 -13.038 -3.069 1.00 91.75 444 ASN A O 1
ATOM 3444 N N . PRO A 1 445 ? 23.922 -12.932 -1.735 1.00 89.75 445 PRO A N 1
ATOM 3445 C CA . PRO A 1 445 ? 24.051 -11.487 -1.910 1.00 89.75 445 PRO A CA 1
ATOM 3446 C C . PRO A 1 445 ? 24.243 -11.127 -3.398 1.00 89.75 445 PRO A C 1
ATOM 3448 O O . PRO A 1 445 ? 24.945 -11.860 -4.103 1.00 89.75 445 PRO A O 1
ATOM 3451 N N . PRO A 1 446 ? 23.667 -10.008 -3.870 1.00 83.38 446 PRO A N 1
ATOM 3452 C CA . PRO A 1 446 ? 23.787 -9.581 -5.262 1.00 83.38 446 PRO A CA 1
ATOM 3453 C C . PRO A 1 446 ? 25.256 -9.335 -5.634 1.00 83.38 446 PRO A C 1
ATOM 3455 O O . PRO A 1 446 ? 26.019 -8.740 -4.872 1.00 83.38 446 PRO A O 1
ATOM 3458 N N . THR A 1 447 ? 25.679 -9.786 -6.810 1.00 68.31 447 THR A N 1
ATOM 3459 C CA . THR A 1 447 ? 27.031 -9.562 -7.339 1.00 68.31 447 THR A CA 1
ATOM 3460 C C . THR A 1 447 ? 27.063 -8.349 -8.270 1.00 68.31 447 THR A C 1
ATOM 3462 O O . THR A 1 447 ? 26.055 -7.975 -8.859 1.00 68.31 447 THR A O 1
ATOM 3465 N N . GLN A 1 448 ? 28.233 -7.727 -8.473 1.00 51.09 448 GLN A N 1
ATOM 3466 C CA . GLN A 1 448 ? 28.370 -6.633 -9.455 1.00 51.09 448 GLN A CA 1
ATOM 3467 C C . GLN A 1 448 ? 27.981 -7.049 -10.890 1.00 51.09 448 GLN A C 1
ATOM 3469 O O . GLN A 1 448 ? 27.632 -6.186 -11.690 1.00 51.09 448 GLN A O 1
ATOM 3474 N N . SER A 1 449 ? 28.008 -8.347 -11.214 1.00 43.72 449 SER A N 1
ATOM 3475 C CA . SER A 1 449 ? 27.510 -8.904 -12.480 1.00 43.72 449 SER A CA 1
ATOM 3476 C C . SER A 1 449 ? 25.991 -9.089 -12.539 1.00 43.72 449 SER A C 1
ATOM 3478 O O . SER A 1 449 ? 25.464 -9.266 -13.633 1.00 43.72 449 SER A O 1
ATOM 3480 N N . ASP A 1 450 ? 25.295 -9.017 -11.400 1.00 43.84 450 ASP A N 1
ATOM 3481 C CA . ASP A 1 450 ? 23.827 -9.033 -11.321 1.00 43.84 450 ASP A CA 1
ATOM 3482 C C . ASP A 1 450 ? 23.225 -7.638 -11.546 1.00 43.84 450 ASP A C 1
ATOM 3484 O O . ASP A 1 450 ? 22.002 -7.487 -11.585 1.00 43.84 450 ASP A O 1
ATOM 3488 N N . GLN A 1 451 ? 24.071 -6.614 -11.751 1.00 46.56 451 GLN A N 1
ATOM 3489 C CA . GLN A 1 451 ? 23.609 -5.339 -12.281 1.00 46.56 451 GLN A CA 1
ATOM 3490 C C . GLN A 1 451 ? 23.056 -5.583 -13.686 1.00 46.56 451 GLN A C 1
ATOM 3492 O O . GLN A 1 451 ? 23.794 -6.068 -14.552 1.00 46.56 451 GLN A O 1
ATOM 3497 N N . PRO A 1 452 ? 21.778 -5.254 -13.946 1.00 46.25 452 PRO A N 1
ATOM 3498 C CA . PRO A 1 452 ? 21.226 -5.357 -15.282 1.00 46.25 452 PRO A CA 1
ATOM 3499 C C . PRO A 1 452 ? 22.161 -4.623 -16.238 1.00 46.25 452 PRO A C 1
ATOM 3501 O O . PRO A 1 452 ? 22.490 -3.458 -15.999 1.00 46.25 452 PRO A O 1
ATOM 3504 N N . GLY A 1 453 ? 22.613 -5.317 -17.290 1.00 50.28 453 GLY A N 1
ATOM 3505 C CA . GLY A 1 453 ? 23.396 -4.695 -18.353 1.00 50.28 453 GLY A CA 1
ATOM 3506 C C . GLY A 1 453 ? 22.757 -3.363 -18.737 1.00 50.28 453 GLY A C 1
ATOM 3507 O O . GLY A 1 453 ? 21.531 -3.296 -18.818 1.00 50.28 453 GLY A O 1
ATOM 3508 N N . GLU A 1 454 ? 23.602 -2.337 -18.873 1.00 51.53 454 GLU A N 1
ATOM 3509 C CA . GLU A 1 454 ? 23.275 -0.921 -19.075 1.00 51.53 454 GLU A CA 1
ATOM 3510 C C . GLU A 1 454 ? 21.812 -0.698 -19.490 1.00 51.53 454 GLU A C 1
ATOM 3512 O O . GLU A 1 454 ? 21.405 -1.025 -20.608 1.00 51.53 454 GLU A O 1
ATOM 3517 N N . VAL A 1 455 ? 20.994 -0.215 -18.549 1.00 55.62 455 VAL A N 1
ATOM 3518 C CA . VAL A 1 455 ? 19.568 0.015 -18.793 1.00 55.62 455 VAL A CA 1
ATOM 3519 C C . VAL A 1 455 ? 19.444 1.088 -19.874 1.00 55.62 455 VAL A C 1
ATOM 3521 O O . VAL A 1 455 ? 19.617 2.277 -19.608 1.00 55.62 455 VAL A O 1
ATOM 3524 N N . ILE A 1 456 ? 19.164 0.641 -21.101 1.00 60.53 456 ILE A N 1
ATOM 3525 C CA . ILE A 1 456 ? 19.122 1.487 -22.301 1.00 60.53 456 ILE A CA 1
ATOM 3526 C C . ILE A 1 456 ? 18.061 2.573 -22.154 1.00 60.53 456 ILE A C 1
ATOM 3528 O O . ILE A 1 456 ? 18.290 3.700 -22.572 1.00 60.53 456 ILE A O 1
ATOM 3532 N N . PHE A 1 457 ? 16.944 2.249 -21.500 1.00 70.44 457 PHE A N 1
ATOM 3533 C CA . PHE A 1 457 ? 15.863 3.176 -21.185 1.00 70.44 457 PHE A CA 1
ATOM 3534 C C . PHE A 1 457 ? 15.557 3.089 -19.687 1.00 70.44 457 PHE A C 1
ATOM 3536 O O . PHE A 1 457 ? 14.869 2.155 -19.268 1.00 70.44 457 PHE A O 1
ATOM 3543 N N . PRO A 1 458 ? 16.113 3.984 -18.847 1.00 71.44 458 PRO A N 1
ATOM 3544 C CA . PRO A 1 458 ? 15.779 3.990 -17.430 1.00 71.44 458 PRO A CA 1
ATOM 3545 C C . PRO A 1 458 ? 14.277 4.213 -17.258 1.00 71.44 458 PRO A C 1
ATOM 3547 O O . PRO A 1 458 ? 13.666 4.916 -18.052 1.00 71.44 458 PRO A O 1
ATOM 3550 N N . VAL A 1 459 ? 13.677 3.628 -16.229 1.00 75.50 459 VAL A N 1
ATOM 3551 C CA . VAL A 1 459 ? 12.250 3.822 -15.955 1.00 75.50 459 VAL A CA 1
ATOM 3552 C C . VAL A 1 459 ? 12.092 4.937 -14.931 1.00 75.50 459 VAL A C 1
ATOM 3554 O O . VAL A 1 459 ? 12.757 4.936 -13.897 1.00 75.50 459 VAL A O 1
ATOM 3557 N N . GLY A 1 460 ? 11.245 5.908 -15.251 1.00 68.81 460 GLY A N 1
ATOM 3558 C CA . GLY A 1 460 ? 10.782 6.950 -14.345 1.00 68.81 460 GLY A CA 1
ATOM 3559 C C . GLY A 1 460 ? 9.321 6.715 -13.985 1.00 68.81 460 GLY A C 1
ATOM 3560 O O . GLY A 1 460 ? 8.694 5.769 -14.459 1.00 68.81 460 GLY A O 1
ATOM 3561 N N . ARG A 1 461 ? 8.752 7.595 -13.160 1.00 69.31 461 ARG A N 1
ATOM 3562 C CA . ARG A 1 461 ? 7.314 7.594 -12.871 1.00 69.31 461 ARG A CA 1
ATOM 3563 C C . ARG A 1 461 ? 6.702 8.956 -13.116 1.00 69.31 461 ARG A C 1
ATOM 3565 O O . ARG A 1 461 ? 7.289 9.977 -12.760 1.00 69.31 461 ARG A O 1
ATOM 3572 N N . HIS A 1 462 ? 5.526 8.959 -13.722 1.00 60.41 462 HIS A N 1
ATOM 3573 C CA . HIS A 1 462 ? 4.698 10.142 -13.879 1.00 60.41 462 HIS A CA 1
ATOM 3574 C C . HIS A 1 462 ? 3.307 9.787 -13.369 1.00 60.41 462 HIS A C 1
ATOM 3576 O O . HIS A 1 462 ? 2.672 8.890 -13.908 1.00 60.41 462 HIS A O 1
ATOM 3582 N N . ARG A 1 463 ? 2.876 10.445 -12.283 1.00 63.09 463 ARG A N 1
ATOM 3583 C CA . ARG A 1 463 ? 1.611 10.136 -11.591 1.00 63.09 463 ARG A CA 1
ATOM 3584 C C . ARG A 1 463 ? 1.485 8.643 -11.230 1.00 63.09 463 ARG A C 1
ATOM 3586 O O . ARG A 1 463 ? 0.505 7.986 -11.504 1.00 63.09 463 ARG A O 1
ATOM 3593 N N . GLY A 1 464 ? 2.541 8.048 -10.677 1.00 61.47 464 GLY A N 1
ATOM 3594 C CA . GLY A 1 464 ? 2.545 6.620 -10.319 1.00 61.47 464 GLY A CA 1
ATOM 3595 C C . GLY A 1 464 ? 2.686 5.643 -11.498 1.00 61.47 464 GLY A C 1
ATOM 3596 O O . GLY A 1 464 ? 3.209 4.548 -11.284 1.00 61.47 464 GLY A O 1
ATOM 3597 N N . ILE A 1 465 ? 2.358 6.045 -12.732 1.00 64.88 465 ILE A N 1
ATOM 3598 C CA . ILE A 1 465 ? 2.521 5.224 -13.941 1.00 64.88 465 ILE A CA 1
ATOM 3599 C C . ILE A 1 465 ? 4.012 5.164 -14.335 1.00 64.88 465 ILE A C 1
ATOM 3601 O O . ILE A 1 465 ? 4.665 6.211 -14.459 1.00 64.88 465 ILE A O 1
ATOM 3605 N N . PRO A 1 466 ? 4.592 3.959 -14.490 1.00 70.62 466 PRO A N 1
ATOM 3606 C CA . PRO A 1 466 ? 5.962 3.788 -14.958 1.00 70.62 466 PRO A CA 1
ATOM 3607 C C . PRO A 1 466 ? 6.089 4.207 -16.430 1.00 70.62 466 PRO A C 1
ATOM 3609 O O . PRO A 1 466 ? 5.253 3.862 -17.260 1.00 70.62 466 PRO A O 1
ATOM 3612 N N . TYR A 1 467 ? 7.160 4.926 -16.767 1.00 74.94 467 TYR A N 1
ATOM 3613 C CA . TYR A 1 467 ? 7.445 5.346 -18.141 1.00 74.94 467 TYR A CA 1
ATOM 3614 C C . TYR A 1 467 ? 8.924 5.206 -18.494 1.00 74.94 467 TYR A C 1
ATOM 3616 O O . TYR A 1 467 ? 9.801 5.333 -17.638 1.00 74.94 467 TYR A O 1
ATOM 3624 N N . PHE A 1 468 ? 9.217 5.001 -19.778 1.00 77.06 468 PHE A N 1
ATOM 3625 C CA . PHE A 1 468 ? 10.590 5.007 -20.279 1.00 77.06 468 PHE A CA 1
ATOM 3626 C C . PHE A 1 468 ? 11.155 6.433 -20.323 1.00 77.06 468 PHE A C 1
ATOM 3628 O O . PHE A 1 468 ? 10.666 7.299 -21.048 1.00 77.06 468 PHE A O 1
ATOM 3635 N N . MET A 1 469 ? 12.222 6.676 -19.569 1.00 74.31 469 MET A N 1
ATOM 3636 C CA . MET A 1 469 ? 13.033 7.886 -19.655 1.00 74.31 469 MET A CA 1
ATOM 3637 C C . MET A 1 469 ? 13.974 7.829 -20.868 1.00 74.31 469 MET A C 1
ATOM 3639 O O . MET A 1 469 ? 14.305 6.740 -21.353 1.00 74.31 469 MET A O 1
ATOM 3643 N N . PRO A 1 470 ? 14.477 8.990 -21.330 1.00 74.38 470 PRO A N 1
ATOM 3644 C CA . PRO A 1 470 ? 15.500 9.027 -22.363 1.00 74.38 470 PRO A CA 1
ATOM 3645 C C . PRO A 1 470 ? 16.741 8.194 -21.989 1.00 74.38 470 PRO A C 1
ATOM 3647 O O . PRO A 1 470 ? 17.081 8.109 -20.802 1.00 74.38 470 PRO A O 1
ATOM 3650 N N . PRO A 1 471 ? 17.451 7.623 -22.981 1.00 72.56 471 PRO A N 1
ATOM 3651 C CA . PRO A 1 471 ? 18.645 6.827 -22.735 1.00 72.56 471 PRO A CA 1
ATOM 3652 C C . PRO A 1 471 ? 19.723 7.537 -21.923 1.00 72.56 471 PRO A C 1
ATOM 3654 O O . PRO A 1 471 ? 19.866 8.762 -21.960 1.00 72.56 471 PRO A O 1
ATOM 3657 N N . VAL A 1 472 ? 20.545 6.752 -21.226 1.00 68.19 472 VAL A N 1
ATOM 3658 C CA . VAL A 1 472 ? 21.713 7.280 -20.511 1.00 68.19 472 VAL A CA 1
ATOM 3659 C C . VAL A 1 472 ? 22.636 7.999 -21.506 1.00 68.19 472 VAL A C 1
ATOM 3661 O O . VAL A 1 472 ? 22.997 7.453 -22.544 1.00 68.19 472 VAL A O 1
ATOM 3664 N N . GLY A 1 473 ? 22.992 9.254 -21.207 1.00 70.81 473 GLY A N 1
ATOM 3665 C CA . GLY A 1 473 ? 23.796 10.100 -22.101 1.00 70.81 473 GLY A CA 1
ATOM 3666 C C . GLY A 1 473 ? 23.001 10.875 -23.163 1.00 70.81 473 GLY A C 1
ATOM 3667 O O . GLY A 1 473 ? 23.608 11.546 -24.000 1.00 70.81 473 GLY A O 1
ATOM 3668 N N . PHE A 1 474 ? 21.665 10.834 -23.132 1.00 76.44 474 PHE A N 1
ATOM 3669 C CA . PHE A 1 474 ? 20.810 11.620 -24.022 1.00 76.44 474 PHE A CA 1
ATOM 3670 C C . PHE A 1 474 ? 21.051 13.134 -23.875 1.00 76.44 474 PHE A C 1
ATOM 3672 O O . PHE A 1 474 ? 20.889 13.711 -22.799 1.00 76.44 474 PHE A O 1
ATOM 3679 N N . ASN A 1 475 ? 21.414 13.798 -24.978 1.00 84.38 475 ASN A N 1
ATOM 3680 C CA . ASN A 1 475 ? 21.573 15.251 -25.032 1.00 84.38 475 ASN A CA 1
ATOM 3681 C C . ASN A 1 475 ? 20.280 15.903 -25.543 1.00 84.38 475 ASN A C 1
ATOM 3683 O O . ASN A 1 475 ? 20.059 16.007 -26.756 1.00 84.38 475 ASN A O 1
ATOM 3687 N N . GLU A 1 476 ? 19.455 16.354 -24.597 1.00 82.31 476 GLU A N 1
ATOM 3688 C CA . GLU A 1 476 ? 18.134 16.946 -24.838 1.00 82.31 476 GLU A CA 1
ATOM 3689 C C . GLU A 1 476 ? 18.203 18.155 -25.780 1.00 82.31 476 GLU A C 1
ATOM 3691 O O . GLU A 1 476 ? 17.485 18.191 -26.774 1.00 82.31 476 GLU A O 1
ATOM 3696 N N . ASN A 1 477 ? 19.136 19.086 -25.558 1.00 82.81 477 ASN A N 1
ATOM 3697 C CA . ASN A 1 477 ? 19.256 20.304 -26.368 1.00 82.81 477 ASN A CA 1
ATOM 3698 C C . ASN A 1 477 ? 19.570 20.001 -27.838 1.00 82.81 477 ASN A C 1
ATOM 3700 O O . ASN A 1 477 ? 18.941 20.544 -28.745 1.00 82.81 477 ASN A O 1
ATOM 3704 N N . SER A 1 478 ? 20.543 19.121 -28.086 1.00 85.94 478 SER A N 1
ATOM 3705 C CA . SER A 1 478 ? 20.923 18.754 -29.453 1.00 85.94 478 SER A CA 1
ATOM 3706 C C . SER A 1 478 ? 19.827 17.964 -30.170 1.00 85.94 478 SER A C 1
ATOM 3708 O O . SER A 1 478 ? 19.643 18.118 -31.377 1.00 85.94 478 SER A O 1
ATOM 3710 N N . SER A 1 479 ? 19.087 17.139 -29.427 1.00 83.69 479 SER A N 1
ATOM 3711 C CA . SER A 1 479 ? 17.990 16.336 -29.965 1.00 83.69 479 SER A CA 1
ATOM 3712 C C . SER A 1 479 ? 16.788 17.217 -30.285 1.00 83.69 479 SER A C 1
ATOM 3714 O O . SER A 1 479 ? 16.219 17.098 -31.365 1.00 83.69 479 SER A O 1
ATOM 3716 N N . LEU A 1 480 ? 16.475 18.180 -29.414 1.00 85.81 480 LEU A N 1
ATOM 3717 C CA . LEU A 1 480 ? 15.417 19.161 -29.631 1.00 85.81 480 LEU A CA 1
ATOM 3718 C C . LEU A 1 480 ? 15.707 20.053 -30.844 1.00 85.81 480 LEU A C 1
ATOM 3720 O O . LEU A 1 480 ? 14.818 20.281 -31.655 1.00 85.81 480 LEU A O 1
ATOM 3724 N N . ALA A 1 481 ? 16.954 20.500 -31.025 1.00 86.69 481 ALA A N 1
ATOM 3725 C CA . ALA A 1 481 ? 17.337 21.284 -32.201 1.00 86.69 481 ALA A CA 1
ATOM 3726 C C . ALA A 1 481 ? 17.140 20.505 -33.516 1.00 86.69 481 ALA A C 1
ATOM 3728 O O . ALA A 1 481 ? 16.651 21.061 -34.498 1.00 86.69 481 ALA A O 1
ATOM 3729 N N . LYS A 1 482 ? 17.484 19.208 -33.534 1.00 85.94 482 LYS A N 1
ATOM 3730 C CA . LYS A 1 482 ? 17.234 18.331 -34.692 1.00 85.94 482 LYS A CA 1
ATOM 3731 C C . LYS A 1 482 ? 15.741 18.140 -34.942 1.00 85.94 482 LYS A C 1
ATOM 3733 O O . LYS A 1 482 ? 15.309 18.237 -36.085 1.00 85.94 482 LYS A O 1
ATOM 3738 N N . LEU A 1 483 ? 14.980 17.897 -33.879 1.00 89.25 483 LEU A N 1
ATOM 3739 C CA . LEU A 1 483 ? 13.534 17.729 -33.933 1.00 89.25 483 LEU A CA 1
ATOM 3740 C C . LEU A 1 483 ? 12.849 18.966 -34.528 1.00 89.25 483 LEU A C 1
ATOM 3742 O O . LEU A 1 483 ? 12.057 18.833 -35.456 1.00 89.25 483 LEU A O 1
ATOM 3746 N N . ILE A 1 484 ? 13.206 20.165 -34.052 1.00 88.25 484 ILE A N 1
ATOM 3747 C CA . ILE A 1 484 ? 12.657 21.431 -34.560 1.00 88.25 484 ILE A CA 1
ATOM 3748 C C . ILE A 1 484 ? 12.963 21.576 -36.052 1.00 88.25 484 ILE A C 1
ATOM 3750 O O . ILE A 1 484 ? 12.047 21.800 -36.837 1.00 88.25 484 ILE A O 1
ATOM 3754 N N . ALA A 1 485 ? 14.215 21.352 -36.461 1.00 89.56 485 ALA A N 1
ATOM 3755 C CA . ALA A 1 485 ? 14.613 21.471 -37.862 1.00 89.56 485 ALA A CA 1
ATOM 3756 C C . ALA A 1 485 ? 13.868 20.492 -38.793 1.00 89.56 485 ALA A C 1
ATOM 3758 O O . ALA A 1 485 ? 13.561 20.834 -39.934 1.00 89.56 485 ALA A O 1
ATOM 3759 N N . VAL A 1 486 ? 13.574 19.270 -38.332 1.00 88.25 486 VAL A N 1
ATOM 3760 C CA . VAL A 1 486 ? 12.793 18.291 -39.110 1.00 88.25 486 VAL A CA 1
ATOM 3761 C C . VAL A 1 486 ? 11.318 18.693 -39.190 1.00 88.25 486 VAL A C 1
ATOM 3763 O O . VAL A 1 486 ? 10.738 18.622 -40.272 1.00 88.25 486 VAL A O 1
ATOM 3766 N N . ASN A 1 487 ? 10.722 19.154 -38.087 1.00 89.44 487 ASN A N 1
ATOM 3767 C CA . ASN A 1 487 ? 9.336 19.631 -38.074 1.00 89.44 487 ASN A CA 1
ATOM 3768 C C . ASN A 1 487 ? 9.140 20.861 -38.977 1.00 89.44 487 ASN A C 1
ATOM 3770 O O . ASN A 1 487 ? 8.166 20.917 -39.732 1.00 89.44 487 ASN A O 1
ATOM 3774 N N . GLU A 1 488 ? 10.077 21.812 -38.955 1.00 89.19 488 GLU A N 1
ATOM 3775 C CA . GLU A 1 488 ? 10.079 22.976 -39.851 1.00 89.19 488 GLU A CA 1
ATOM 3776 C C . GLU A 1 488 ? 10.173 22.543 -41.320 1.00 89.19 488 GLU A C 1
ATOM 3778 O O . GLU A 1 488 ? 9.347 22.955 -42.131 1.00 89.19 488 GLU A O 1
ATOM 3783 N N . ALA A 1 489 ? 11.093 21.630 -41.654 1.00 87.75 489 ALA A N 1
ATOM 3784 C CA . ALA A 1 489 ? 11.231 21.115 -43.017 1.00 87.75 489 ALA A CA 1
ATOM 3785 C C . ALA A 1 489 ? 9.957 20.407 -43.515 1.00 87.75 489 ALA A C 1
ATOM 3787 O O . ALA A 1 489 ? 9.506 20.661 -44.630 1.00 87.75 489 ALA A O 1
ATOM 3788 N N . ASN A 1 490 ? 9.340 19.561 -42.683 1.00 88.62 490 ASN A N 1
ATOM 3789 C CA . ASN A 1 490 ? 8.075 18.905 -43.023 1.00 88.62 490 ASN A CA 1
ATOM 3790 C C . ASN A 1 490 ? 6.945 19.932 -43.227 1.00 88.62 490 ASN A C 1
ATOM 3792 O O . ASN A 1 490 ? 6.126 19.777 -44.131 1.00 88.62 490 ASN A O 1
ATOM 3796 N N . THR A 1 491 ? 6.906 20.993 -42.416 1.00 87.62 491 THR A N 1
ATOM 3797 C CA . THR A 1 491 ? 5.916 22.075 -42.542 1.00 87.62 491 THR A CA 1
ATOM 3798 C C . THR A 1 491 ? 6.095 22.853 -43.844 1.00 87.62 491 THR A C 1
ATOM 3800 O O . THR A 1 491 ? 5.119 23.100 -44.556 1.00 87.62 491 THR A O 1
ATOM 3803 N N . ASP A 1 492 ? 7.332 23.203 -44.192 1.00 87.19 492 ASP A N 1
ATOM 3804 C CA . ASP A 1 492 ? 7.653 23.890 -45.444 1.00 87.19 492 ASP A CA 1
ATOM 3805 C C . ASP A 1 492 ? 7.282 23.048 -46.667 1.00 87.19 492 ASP A C 1
ATOM 3807 O O . ASP A 1 492 ? 6.720 23.577 -47.628 1.00 87.19 492 ASP A O 1
ATOM 3811 N N . GLU A 1 493 ? 7.538 21.739 -46.625 1.00 85.56 493 GLU A N 1
ATOM 3812 C CA . GLU A 1 493 ? 7.128 20.809 -47.680 1.00 85.56 493 GLU A CA 1
ATOM 3813 C C . GLU A 1 493 ? 5.600 20.773 -47.831 1.00 85.56 493 GLU A C 1
ATOM 3815 O O . GLU A 1 493 ? 5.095 20.900 -48.946 1.00 85.56 493 GLU A O 1
ATOM 3820 N N . ILE A 1 494 ? 4.846 20.689 -46.730 1.00 87.31 494 ILE A N 1
ATOM 3821 C CA . ILE A 1 494 ? 3.373 20.719 -46.765 1.00 87.31 494 ILE A CA 1
ATOM 3822 C C . ILE A 1 494 ? 2.861 22.024 -47.380 1.00 87.31 494 ILE A C 1
ATOM 3824 O O . ILE A 1 494 ? 1.962 21.991 -48.218 1.00 87.31 494 ILE A O 1
ATOM 3828 N N . ASN A 1 495 ? 3.453 23.164 -47.019 1.00 83.50 495 ASN A N 1
ATOM 3829 C CA . ASN A 1 495 ? 3.063 24.473 -47.550 1.00 83.50 495 ASN A CA 1
ATOM 3830 C C . ASN A 1 495 ? 3.320 24.614 -49.061 1.00 83.50 495 ASN A C 1
ATOM 3832 O O . ASN A 1 495 ? 2.665 25.420 -49.724 1.00 83.50 495 ASN A O 1
ATOM 3836 N N . GLN A 1 496 ? 4.264 23.849 -49.615 1.00 80.62 496 GLN A N 1
ATOM 3837 C CA . GLN A 1 496 ? 4.550 23.816 -51.053 1.00 80.62 496 GLN A CA 1
ATOM 3838 C C . GLN A 1 496 ? 3.584 22.911 -51.834 1.00 80.62 496 GLN A C 1
ATOM 3840 O O . GLN A 1 496 ? 3.431 23.076 -53.048 1.00 80.62 496 GLN A O 1
ATOM 3845 N N . ILE A 1 497 ? 2.910 21.974 -51.162 1.00 76.44 497 ILE A N 1
ATOM 3846 C CA . ILE A 1 497 ? 1.905 21.098 -51.769 1.00 76.44 497 ILE A CA 1
ATOM 3847 C C . ILE A 1 497 ? 0.603 21.897 -51.958 1.00 76.44 497 ILE A C 1
ATOM 3849 O O . ILE A 1 497 ? 0.057 22.477 -51.023 1.00 76.44 497 ILE A O 1
ATOM 3853 N N . GLN A 1 498 ? 0.062 21.935 -53.182 1.00 62.84 498 GLN A N 1
ATOM 3854 C CA . GLN A 1 498 ? -1.217 22.612 -53.437 1.00 62.84 498 GLN A CA 1
ATOM 3855 C C . GLN A 1 498 ? -2.353 21.916 -52.664 1.00 62.84 498 GLN A C 1
ATOM 3857 O O . GLN A 1 498 ? -2.434 20.689 -52.654 1.00 62.84 498 GLN A O 1
ATOM 3862 N N . SER A 1 499 ? -3.290 22.667 -52.080 1.00 59.41 499 SER A N 1
ATOM 3863 C CA . SER A 1 499 ? -4.379 22.108 -51.254 1.00 59.41 499 SER A CA 1
ATOM 3864 C C . SER A 1 499 ? -5.193 20.997 -51.942 1.00 59.41 499 SER A C 1
ATOM 3866 O O . SER A 1 499 ? -5.559 20.015 -51.303 1.00 59.41 499 SER A O 1
ATOM 3868 N N . ASN A 1 500 ? -5.403 21.083 -53.261 1.00 57.91 500 ASN A N 1
ATOM 3869 C CA . ASN A 1 500 ? -6.098 20.051 -54.046 1.00 57.91 500 ASN A CA 1
ATOM 3870 C C . ASN A 1 500 ? -5.304 18.735 -54.202 1.00 57.91 500 ASN A C 1
ATOM 3872 O O . ASN A 1 500 ? -5.902 17.704 -54.493 1.00 57.91 500 ASN A O 1
ATOM 3876 N N . SER A 1 501 ? -3.980 18.747 -54.005 1.00 60.81 501 SER A N 1
ATOM 3877 C CA . SER A 1 501 ? -3.118 17.548 -54.042 1.00 60.81 501 SER A CA 1
ATOM 3878 C C . SER A 1 501 ? -3.022 16.795 -52.709 1.00 60.81 501 SER A C 1
ATOM 3880 O O . SER A 1 501 ? -2.424 15.722 -52.655 1.00 60.81 501 SER A O 1
ATOM 3882 N N . LEU A 1 502 ? -3.649 17.313 -51.647 1.00 66.94 502 LEU A N 1
ATOM 3883 C CA . LEU A 1 502 ? -3.798 16.629 -50.356 1.00 66.94 502 LEU A CA 1
ATOM 3884 C C . LEU A 1 502 ? -5.120 15.852 -50.244 1.00 66.94 502 LEU A C 1
ATOM 3886 O O . LEU A 1 502 ? -5.360 15.193 -49.238 1.00 66.94 502 LEU A O 1
ATOM 3890 N N . ALA A 1 503 ? -5.978 15.889 -51.269 1.00 67.56 503 ALA A N 1
ATOM 3891 C CA . ALA A 1 503 ? -7.151 15.026 -51.317 1.00 67.56 503 ALA A CA 1
ATOM 3892 C C . ALA A 1 503 ? -6.699 13.557 -51.376 1.00 67.56 503 ALA A C 1
ATOM 3894 O O . ALA A 1 503 ? -5.947 13.174 -52.271 1.00 67.56 503 ALA A O 1
ATOM 3895 N N . THR A 1 504 ? -7.147 12.746 -50.418 1.00 72.12 504 THR A N 1
ATOM 3896 C CA . THR A 1 504 ? -6.879 11.306 -50.362 1.00 72.12 504 THR A CA 1
ATOM 3897 C C . THR A 1 504 ? -8.184 10.534 -50.249 1.00 72.12 504 THR A C 1
ATOM 3899 O O . THR A 1 504 ? -9.129 10.992 -49.612 1.00 72.12 504 THR A O 1
ATOM 3902 N N . THR A 1 505 ? -8.247 9.368 -50.890 1.00 75.56 505 THR A N 1
ATOM 3903 C CA . THR A 1 505 ? -9.366 8.418 -50.766 1.00 75.56 505 THR A CA 1
ATOM 3904 C C . THR A 1 505 ? -8.997 7.200 -49.921 1.00 75.56 505 THR A C 1
ATOM 3906 O O . THR A 1 505 ? -9.829 6.316 -49.719 1.00 75.56 505 THR A O 1
ATOM 3909 N N . SER A 1 506 ? -7.741 7.109 -49.475 1.00 90.00 506 SER A N 1
ATOM 3910 C CA . SER A 1 506 ? -7.256 6.013 -48.641 1.00 90.00 506 SER A CA 1
ATOM 3911 C C .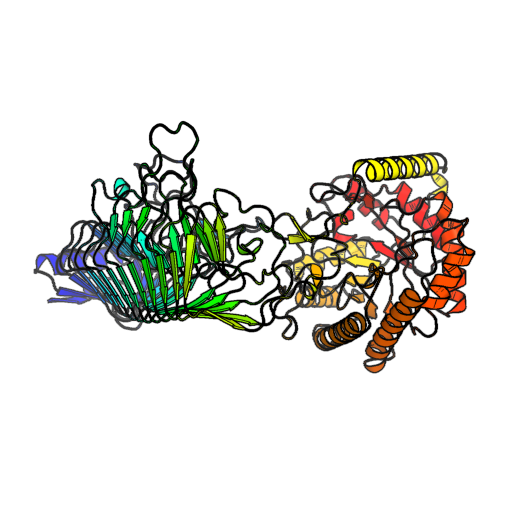 SER A 1 506 ? -7.588 6.285 -47.179 1.00 90.00 506 SER A C 1
ATOM 3913 O O . SER A 1 506 ? -7.420 7.401 -46.692 1.00 90.00 506 SER A O 1
ATOM 3915 N N . ARG A 1 507 ? -8.047 5.251 -46.472 1.00 92.69 507 ARG A N 1
ATOM 3916 C CA . ARG A 1 507 ? -8.533 5.357 -45.091 1.00 92.69 507 ARG A CA 1
ATOM 3917 C C . ARG A 1 507 ? -7.597 4.684 -44.109 1.00 92.69 507 ARG A C 1
ATOM 3919 O O . ARG A 1 507 ? -7.039 3.622 -44.396 1.00 92.69 507 ARG A O 1
ATOM 3926 N N . VAL A 1 508 ? -7.513 5.262 -42.916 1.00 95.88 508 VAL A N 1
ATOM 3927 C CA . VAL A 1 508 ? -6.963 4.585 -41.742 1.00 95.88 508 VAL A CA 1
ATOM 3928 C C . VAL A 1 508 ? -8.018 3.611 -41.235 1.00 95.88 508 VAL A C 1
ATOM 3930 O O . VAL A 1 508 ? -9.135 4.009 -40.933 1.00 95.88 508 VAL A O 1
ATOM 3933 N N . THR A 1 509 ? -7.685 2.323 -41.190 1.00 97.19 509 THR A N 1
ATOM 3934 C CA . THR A 1 509 ? -8.652 1.260 -40.848 1.00 97.19 509 THR A CA 1
ATOM 3935 C C . THR A 1 509 ? -8.217 0.415 -39.655 1.00 97.19 509 THR A C 1
ATOM 3937 O O . THR A 1 509 ? -8.954 -0.477 -39.232 1.00 97.19 509 THR A O 1
ATOM 3940 N N . ALA A 1 510 ? -7.041 0.696 -39.096 1.00 97.94 510 ALA A N 1
ATOM 3941 C CA . ALA A 1 510 ? -6.523 0.063 -37.894 1.00 97.94 510 ALA A CA 1
ATOM 3942 C C . ALA A 1 510 ? -5.895 1.106 -36.951 1.00 97.94 510 ALA A C 1
ATOM 3944 O O . ALA A 1 510 ? -5.429 2.149 -37.411 1.00 97.94 510 ALA A O 1
ATOM 3945 N N . SER A 1 511 ? -5.858 0.829 -35.647 1.00 96.38 511 SER A N 1
ATOM 3946 C CA . SER A 1 511 ? -5.102 1.635 -34.679 1.00 96.38 511 SER A CA 1
ATOM 3947 C C . SER A 1 511 ? -4.364 0.758 -33.685 1.00 96.38 511 SER A C 1
ATOM 3949 O O . SER A 1 511 ? -4.945 -0.175 -33.128 1.00 96.38 511 SER A O 1
ATOM 3951 N N . PHE A 1 512 ? -3.121 1.122 -33.385 1.00 94.38 512 PHE A N 1
ATOM 3952 C CA . PHE A 1 512 ? -2.496 0.722 -32.134 1.00 94.38 512 PHE A CA 1
ATOM 3953 C C . PHE A 1 512 ? -3.223 1.365 -30.956 1.00 94.38 512 PHE A C 1
ATOM 3955 O O . PHE A 1 512 ? -3.729 2.488 -31.074 1.00 94.38 512 PHE A O 1
ATOM 3962 N N . ILE A 1 513 ? -3.309 0.618 -29.861 1.00 90.81 513 ILE A N 1
ATOM 3963 C CA . ILE A 1 513 ? -3.820 1.095 -28.581 1.00 90.81 513 ILE A CA 1
ATOM 3964 C C . ILE A 1 513 ? -2.924 0.620 -27.441 1.00 90.81 513 ILE A C 1
ATOM 3966 O O . ILE A 1 513 ? -2.415 -0.509 -27.444 1.00 90.81 513 ILE A O 1
ATOM 3970 N N . TYR A 1 514 ? -2.835 1.466 -26.427 1.00 84.50 514 TYR A N 1
ATOM 3971 C CA . TYR A 1 514 ? -2.119 1.227 -25.196 1.00 84.50 514 TYR A CA 1
ATOM 3972 C C . TYR A 1 514 ? -3.040 1.553 -24.018 1.00 84.50 514 TYR A C 1
ATOM 3974 O O . TYR A 1 514 ? -3.942 2.388 -24.114 1.00 84.50 514 TYR A O 1
ATOM 3982 N N . ALA A 1 515 ? -2.905 0.808 -22.917 1.00 73.31 515 ALA A N 1
ATOM 3983 C CA . ALA A 1 515 ? -3.848 0.912 -21.798 1.00 73.31 515 ALA A CA 1
ATOM 3984 C C . ALA A 1 515 ? -3.762 2.266 -21.074 1.00 73.31 515 ALA A C 1
ATOM 3986 O O . ALA A 1 515 ? -4.742 2.716 -20.472 1.00 73.31 515 ALA A O 1
ATOM 3987 N N . HIS A 1 516 ? -2.600 2.909 -21.155 1.00 75.31 516 HIS A N 1
ATOM 3988 C CA . HIS A 1 516 ? -2.382 4.308 -20.818 1.00 75.31 516 HIS A CA 1
ATOM 3989 C C . HIS A 1 516 ? -1.836 5.040 -22.054 1.00 75.31 516 HIS A C 1
ATOM 3991 O O . HIS A 1 516 ? -1.224 4.412 -22.911 1.00 75.31 516 HIS A O 1
ATOM 3997 N N . PRO A 1 517 ? -2.115 6.338 -22.222 1.00 66.56 517 PRO A N 1
ATOM 3998 C CA . PRO A 1 517 ? -1.673 7.080 -23.397 1.00 66.56 517 PRO A CA 1
ATOM 3999 C C . PRO A 1 517 ? -0.166 7.380 -23.346 1.00 66.56 517 PRO A C 1
ATOM 4001 O O . PRO A 1 517 ? 0.398 7.521 -22.262 1.00 66.56 517 PRO A O 1
ATOM 4004 N N . PRO A 1 518 ? 0.493 7.545 -24.508 1.00 60.88 518 PRO A N 1
ATOM 4005 C CA . PRO A 1 518 ? 1.950 7.686 -24.607 1.00 60.88 518 PRO A CA 1
ATOM 4006 C C . PRO A 1 518 ? 2.494 9.011 -24.056 1.00 60.88 518 PRO A C 1
ATOM 4008 O O . PRO A 1 518 ? 3.699 9.136 -23.838 1.00 60.88 518 PRO A O 1
ATOM 4011 N N . ASP A 1 519 ? 1.627 10.005 -23.867 1.00 57.25 519 ASP A N 1
ATOM 4012 C CA . ASP A 1 519 ? 1.963 11.253 -23.194 1.00 57.25 519 ASP A CA 1
ATOM 4013 C C . ASP A 1 519 ? 1.607 11.229 -21.705 1.00 57.25 519 ASP A C 1
ATOM 4015 O O . ASP A 1 519 ? 1.958 12.161 -21.006 1.00 57.25 519 ASP A O 1
ATOM 4019 N N . TYR A 1 520 ? 0.978 10.162 -21.201 1.00 65.56 520 TYR A N 1
ATOM 4020 C CA . TYR A 1 520 ? 0.574 9.988 -19.802 1.00 65.56 520 TYR A CA 1
ATOM 4021 C C . TYR A 1 520 ? -0.466 11.020 -19.297 1.00 65.56 520 TYR A C 1
ATOM 4023 O O . TYR A 1 520 ? -0.648 11.167 -18.084 1.00 65.56 520 TYR A O 1
ATOM 4031 N N . TYR A 1 521 ? -1.193 11.705 -20.202 1.00 54.50 521 TYR A N 1
ATOM 4032 C CA . TYR A 1 521 ? -2.179 12.757 -19.868 1.00 54.50 521 TYR A CA 1
ATOM 4033 C C . TYR A 1 521 ? -3.642 12.482 -20.272 1.00 54.50 521 TYR A C 1
ATOM 4035 O O . TYR A 1 521 ? -4.503 13.336 -20.065 1.00 54.50 521 TYR A O 1
ATOM 4043 N N . GLY A 1 522 ? -3.979 11.296 -20.775 1.00 52.72 522 GLY A N 1
ATOM 4044 C CA . GLY A 1 522 ? -5.358 10.928 -21.144 1.00 52.72 522 GLY A CA 1
ATOM 4045 C C . GLY A 1 522 ? -6.056 9.958 -20.180 1.00 52.72 522 GLY A C 1
ATOM 4046 O O . GLY A 1 522 ? -5.443 9.397 -19.274 1.00 52.72 522 GLY A O 1
ATOM 4047 N N . LEU A 1 523 ? -7.364 9.758 -20.399 1.00 53.25 523 LEU A N 1
ATOM 4048 C CA . LEU A 1 523 ? -8.219 8.833 -19.640 1.00 53.25 523 LEU A CA 1
ATOM 4049 C C . LEU A 1 523 ? -7.545 7.452 -19.493 1.00 53.25 523 LEU A C 1
ATOM 4051 O O . LEU A 1 523 ? -7.313 6.789 -20.508 1.00 53.25 523 LEU A O 1
ATOM 4055 N N . PRO A 1 524 ? -7.260 6.980 -18.265 1.00 61.69 524 PRO A N 1
ATOM 4056 C CA . PRO A 1 524 ? -6.611 5.693 -18.059 1.00 61.69 524 PRO A CA 1
ATOM 4057 C C . PRO A 1 524 ? -7.584 4.560 -18.411 1.00 61.69 524 PRO A C 1
ATOM 4059 O O . PRO A 1 524 ? -8.382 4.105 -17.583 1.00 61.69 524 PRO A O 1
ATOM 4062 N N . MET A 1 525 ? -7.496 4.054 -19.648 1.00 80.94 525 MET A N 1
ATOM 4063 C CA . MET A 1 525 ? -8.232 2.858 -20.085 1.00 80.94 525 MET A CA 1
ATOM 4064 C C . MET A 1 525 ? -7.836 1.604 -19.283 1.00 80.94 525 MET A C 1
ATOM 4066 O O . MET A 1 525 ? -8.551 0.601 -19.298 1.00 80.94 525 MET A O 1
ATOM 4070 N N . LEU A 1 526 ? -6.767 1.710 -18.490 1.00 77.38 526 LEU A N 1
ATOM 4071 C CA . LEU A 1 526 ? -6.362 0.829 -17.395 1.00 77.38 526 LEU A CA 1
ATOM 4072 C C . LEU A 1 526 ? -7.535 0.352 -16.513 1.00 77.38 526 LEU A C 1
ATOM 4074 O O . LEU A 1 526 ? -7.627 -0.822 -16.147 1.00 77.38 526 LEU A O 1
ATOM 4078 N N . ASN A 1 527 ? -8.464 1.254 -16.181 1.00 75.62 527 ASN A N 1
ATOM 4079 C CA . ASN A 1 527 ? -9.618 0.959 -15.326 1.00 75.62 527 ASN A CA 1
ATOM 4080 C C . ASN A 1 527 ? -10.965 1.085 -16.046 1.00 75.62 527 ASN A C 1
ATOM 4082 O O . ASN A 1 527 ? -12.006 0.924 -15.405 1.00 75.62 527 ASN A O 1
ATOM 4086 N N . ALA A 1 528 ? -10.959 1.305 -17.362 1.00 80.75 528 ALA A N 1
ATOM 4087 C CA . ALA A 1 528 ? -12.173 1.478 -18.144 1.00 80.75 528 ALA A CA 1
ATOM 4088 C C . ALA A 1 528 ? -13.128 0.287 -17.998 1.00 80.75 528 ALA A C 1
ATOM 4090 O O . ALA A 1 528 ? -12.731 -0.882 -17.996 1.00 80.75 528 ALA A O 1
ATOM 4091 N N . SER A 1 529 ? -14.417 0.596 -17.871 1.00 87.25 529 SER A N 1
ATOM 4092 C CA . SER A 1 529 ? -15.478 -0.402 -17.947 1.00 87.25 529 SER A CA 1
ATOM 4093 C C . SER A 1 529 ? -15.627 -0.922 -19.381 1.00 87.25 529 SER A C 1
ATOM 4095 O O . SER A 1 529 ? -15.125 -0.324 -20.334 1.00 87.25 529 SER A O 1
ATOM 4097 N N . VAL A 1 530 ? -16.369 -2.019 -19.545 1.00 90.19 530 VAL A N 1
ATOM 4098 C CA . VAL A 1 530 ? -16.735 -2.530 -20.877 1.00 90.19 530 VAL A CA 1
ATOM 4099 C C . VAL A 1 530 ? -17.448 -1.445 -21.696 1.00 90.19 530 VAL A C 1
ATOM 4101 O O . VAL A 1 530 ? -17.119 -1.243 -22.857 1.00 90.19 530 VAL A O 1
ATOM 4104 N N . GLU A 1 531 ? -18.359 -0.672 -21.095 1.00 92.25 531 GLU A N 1
ATOM 4105 C CA . GLU A 1 531 ? -19.078 0.386 -21.821 1.00 92.25 531 GLU A CA 1
ATOM 4106 C C . GLU A 1 531 ? -18.167 1.550 -22.242 1.00 92.25 531 GLU A C 1
ATOM 4108 O O . GLU A 1 531 ? -18.329 2.100 -23.330 1.00 92.25 531 GLU A O 1
ATOM 4113 N N . ALA A 1 532 ? -17.161 1.896 -21.433 1.00 89.44 532 ALA A N 1
ATOM 4114 C CA . ALA A 1 532 ? -16.167 2.893 -21.826 1.00 89.44 532 ALA A CA 1
ATOM 4115 C C . ALA A 1 532 ? -15.359 2.426 -23.052 1.00 89.44 532 ALA A C 1
ATOM 4117 O O . ALA A 1 532 ? -15.192 3.189 -24.004 1.00 89.44 532 ALA A O 1
ATOM 4118 N N . TRP A 1 533 ? -14.944 1.154 -23.082 1.00 93.12 533 TRP A N 1
ATOM 4119 C CA . TRP A 1 533 ? -14.310 0.551 -24.260 1.00 93.12 533 TRP A CA 1
ATOM 4120 C C . TRP A 1 533 ? -15.234 0.527 -25.485 1.00 93.12 533 TRP A C 1
ATOM 4122 O O . TRP A 1 533 ? -14.793 0.831 -26.592 1.00 93.12 533 TRP A O 1
ATOM 4132 N N . LYS A 1 534 ? -16.528 0.246 -25.306 1.00 95.19 534 LYS A N 1
ATOM 4133 C CA . LYS A 1 534 ? -17.506 0.276 -26.405 1.00 95.19 534 LYS A CA 1
ATOM 4134 C C . LYS A 1 534 ? -17.633 1.665 -27.022 1.00 95.19 534 LYS A C 1
ATOM 4136 O O . LYS A 1 534 ? -17.646 1.795 -28.242 1.00 95.19 534 LYS A O 1
ATOM 4141 N N . ASN A 1 535 ? -17.655 2.714 -26.202 1.00 93.12 535 ASN A N 1
ATOM 4142 C CA . ASN A 1 535 ? -17.682 4.091 -26.698 1.00 93.12 535 ASN A CA 1
ATOM 4143 C C . ASN A 1 535 ? -16.437 4.437 -27.527 1.00 93.12 535 ASN A C 1
ATOM 4145 O O . ASN A 1 535 ? -16.558 5.068 -28.578 1.00 93.12 535 ASN A O 1
ATOM 4149 N N . VAL A 1 536 ? -15.258 3.970 -27.105 1.00 92.69 536 VAL A N 1
ATOM 4150 C CA . VAL A 1 536 ? -14.023 4.095 -27.895 1.00 92.69 536 VAL A CA 1
ATOM 4151 C C . VAL A 1 536 ? -14.166 3.390 -29.244 1.00 92.69 536 VAL A C 1
ATOM 4153 O O . VAL A 1 536 ? -13.873 3.989 -30.278 1.00 92.69 536 VAL A O 1
ATOM 4156 N N . PHE A 1 537 ? -14.644 2.146 -29.261 1.00 96.31 537 PHE A N 1
ATOM 4157 C CA . PHE A 1 537 ? -14.766 1.376 -30.499 1.00 96.31 537 PHE A CA 1
ATOM 4158 C C . PHE A 1 537 ? -15.818 1.935 -31.457 1.00 96.31 537 PHE A C 1
ATOM 4160 O O . PHE A 1 537 ? -15.573 1.976 -32.660 1.00 96.31 537 PHE A O 1
ATOM 4167 N N . ARG A 1 538 ? -16.930 2.482 -30.959 1.00 96.19 538 ARG A N 1
ATOM 4168 C CA . ARG A 1 538 ? -17.895 3.217 -31.798 1.00 96.19 538 ARG A CA 1
ATOM 4169 C C . ARG A 1 538 ? -17.247 4.423 -32.472 1.00 96.19 538 ARG A C 1
ATOM 4171 O O . ARG A 1 538 ? -17.374 4.581 -33.682 1.00 96.19 538 ARG A O 1
ATOM 4178 N N . ARG A 1 539 ? -16.473 5.211 -31.720 1.00 94.25 539 ARG A N 1
ATOM 4179 C CA . ARG A 1 539 ? -15.709 6.345 -32.265 1.00 94.25 539 ARG A CA 1
ATOM 4180 C C . ARG A 1 539 ? -14.674 5.897 -33.301 1.00 94.25 539 ARG A C 1
ATOM 4182 O O . ARG A 1 539 ? -14.483 6.562 -34.311 1.00 94.25 539 ARG A O 1
ATOM 4189 N N . PHE A 1 540 ? -14.013 4.762 -33.084 1.00 96.62 540 PHE A N 1
ATOM 4190 C CA . PHE A 1 540 ? -13.098 4.180 -34.070 1.00 96.62 540 PHE A CA 1
ATOM 4191 C C . PHE A 1 540 ? -13.830 3.809 -35.360 1.00 96.62 540 PHE A C 1
ATOM 4193 O O . PHE A 1 540 ? -13.380 4.174 -36.444 1.00 96.62 540 PHE A O 1
ATOM 4200 N N . ARG A 1 541 ? -15.005 3.186 -35.256 1.00 96.06 541 ARG A N 1
ATOM 4201 C CA . ARG A 1 541 ? -15.839 2.836 -36.413 1.00 96.06 541 ARG A CA 1
ATOM 4202 C C . ARG A 1 541 ? -16.310 4.062 -37.194 1.00 96.06 541 ARG A C 1
ATOM 4204 O O . ARG A 1 541 ? -16.353 3.998 -38.419 1.00 96.06 541 ARG A O 1
ATOM 4211 N N . GLU A 1 542 ? -16.611 5.173 -36.522 1.00 95.81 542 GLU A N 1
ATOM 4212 C CA . GLU A 1 542 ? -16.908 6.461 -37.173 1.00 95.81 542 GLU A CA 1
ATOM 4213 C C . GLU A 1 542 ? -15.723 7.001 -37.989 1.00 95.81 542 GLU A C 1
ATOM 4215 O O . GLU A 1 542 ? -15.926 7.705 -38.972 1.00 95.81 542 GLU A O 1
ATOM 4220 N N . MET A 1 543 ? -14.491 6.652 -37.614 1.00 96.00 543 MET A N 1
ATOM 4221 C CA . MET A 1 543 ? -13.266 6.944 -38.371 1.00 96.00 543 MET A CA 1
ATOM 4222 C C . MET A 1 543 ? -12.860 5.806 -39.322 1.00 96.00 543 MET A C 1
ATOM 4224 O O . MET A 1 543 ? -11.734 5.788 -39.808 1.00 96.00 543 MET A O 1
ATOM 4228 N N . HIS A 1 544 ? -13.751 4.840 -39.577 1.00 95.88 544 HIS A N 1
ATOM 4229 C CA . HIS A 1 544 ? -13.511 3.640 -40.399 1.00 95.88 544 HIS A CA 1
ATOM 4230 C C . HIS A 1 544 ? -12.460 2.665 -39.849 1.00 95.88 544 HIS A C 1
ATOM 4232 O O . HIS A 1 544 ? -12.033 1.753 -40.558 1.00 95.88 544 HIS A O 1
ATOM 4238 N N . ILE A 1 545 ? -12.076 2.805 -38.581 1.00 97.69 545 ILE A N 1
ATOM 4239 C CA . ILE A 1 545 ? -11.172 1.888 -37.890 1.00 97.69 545 ILE A CA 1
ATOM 4240 C C . ILE A 1 545 ? -11.977 0.686 -37.400 1.00 97.69 545 ILE A C 1
ATOM 4242 O O . ILE A 1 545 ? -12.880 0.814 -36.575 1.00 97.69 545 ILE A O 1
ATOM 4246 N N . ASP A 1 546 ? -11.646 -0.496 -37.913 1.00 96.75 546 ASP A N 1
ATOM 4247 C CA . ASP A 1 546 ? -12.293 -1.762 -37.546 1.00 96.75 546 ASP A CA 1
ATOM 4248 C C . ASP A 1 546 ? -11.346 -2.751 -36.855 1.00 96.75 546 ASP A C 1
ATOM 4250 O O . ASP A 1 546 ? -11.789 -3.782 -36.351 1.00 96.75 546 ASP A O 1
ATOM 4254 N N . THR A 1 547 ? -10.053 -2.430 -36.820 1.00 97.69 547 THR A N 1
ATOM 4255 C CA . THR A 1 547 ? -9.001 -3.275 -36.262 1.00 97.69 547 THR A CA 1
ATOM 4256 C C . THR A 1 547 ? -8.247 -2.520 -35.179 1.00 97.69 547 THR A C 1
ATOM 4258 O O . THR A 1 547 ? -7.829 -1.380 -35.376 1.00 97.69 547 THR A O 1
ATOM 4261 N N . VAL A 1 548 ? -8.039 -3.161 -34.034 1.00 96.50 548 VAL A N 1
ATOM 4262 C CA . VAL A 1 548 ? -7.201 -2.643 -32.952 1.00 96.50 548 VAL A CA 1
ATOM 4263 C C . VAL A 1 548 ? -6.023 -3.567 -32.713 1.00 96.50 548 VAL A C 1
ATOM 4265 O O . VAL A 1 548 ? -6.171 -4.789 -32.706 1.00 96.50 548 VAL A O 1
ATOM 4268 N N . ILE A 1 549 ? -4.850 -2.974 -32.529 1.00 96.31 549 ILE A N 1
ATOM 4269 C CA . ILE A 1 549 ? -3.618 -3.679 -32.195 1.00 96.31 549 ILE A CA 1
ATOM 4270 C C . ILE A 1 549 ? -3.248 -3.263 -30.776 1.00 96.31 549 ILE A C 1
ATOM 4272 O O . ILE A 1 549 ? -2.767 -2.155 -30.552 1.00 96.31 549 ILE A O 1
ATOM 4276 N N . PHE A 1 550 ? -3.520 -4.122 -29.798 1.00 93.94 550 PHE A N 1
ATOM 4277 C CA . PHE A 1 550 ? -3.136 -3.839 -28.418 1.00 93.94 550 PHE A CA 1
ATOM 4278 C C . PHE A 1 550 ? -1.624 -4.009 -28.289 1.00 93.94 550 PHE A C 1
ATOM 4280 O O . PHE A 1 550 ? -1.121 -5.106 -28.528 1.00 93.94 550 PHE A O 1
ATOM 4287 N N . GLN A 1 551 ? -0.901 -2.936 -27.962 1.00 90.06 551 GLN A N 1
ATOM 4288 C CA . GLN A 1 551 ? 0.549 -2.868 -28.158 1.00 90.06 551 GLN A CA 1
ATOM 4289 C C . GLN A 1 551 ? 1.302 -3.986 -27.433 1.00 90.06 551 GLN A C 1
ATOM 4291 O O . GLN A 1 551 ? 2.107 -4.659 -28.059 1.00 90.06 551 GLN A O 1
ATOM 4296 N N . ALA A 1 552 ? 1.054 -4.210 -26.144 1.00 91.06 552 ALA A N 1
ATOM 4297 C CA . ALA A 1 552 ? 1.610 -5.351 -25.422 1.00 91.06 552 ALA A CA 1
ATOM 4298 C C . ALA A 1 552 ? 0.740 -5.688 -24.216 1.00 91.06 552 ALA A C 1
ATOM 4300 O O . ALA A 1 552 ? 0.359 -4.799 -23.461 1.00 91.06 552 ALA A O 1
ATOM 4301 N N . ALA A 1 553 ? 0.452 -6.969 -24.020 1.00 91.38 553 ALA A N 1
ATOM 4302 C CA . ALA A 1 553 ? -0.317 -7.474 -22.895 1.00 91.38 553 ALA A CA 1
ATOM 4303 C C . ALA A 1 553 ? 0.463 -7.433 -21.581 1.00 91.38 553 ALA A C 1
ATOM 4305 O O . ALA A 1 553 ? -0.151 -7.367 -20.522 1.00 91.38 553 ALA A O 1
ATOM 4306 N N . LEU A 1 554 ? 1.794 -7.459 -21.637 1.00 90.94 554 LEU A N 1
ATOM 4307 C CA . LEU A 1 554 ? 2.640 -7.040 -20.526 1.00 90.94 554 LEU A CA 1
ATOM 4308 C C . LEU A 1 554 ? 3.870 -6.294 -21.037 1.00 90.94 554 LEU A C 1
ATOM 4310 O O . LEU A 1 554 ? 4.341 -6.559 -22.143 1.00 90.94 554 LEU A O 1
ATOM 4314 N N . TRP A 1 555 ? 4.412 -5.427 -20.193 1.00 87.88 555 TRP A N 1
ATOM 4315 C CA . TRP A 1 555 ? 5.699 -4.771 -20.379 1.00 87.88 555 TRP A CA 1
ATOM 4316 C C . TRP A 1 555 ? 6.581 -5.064 -19.177 1.00 87.88 555 TRP A C 1
ATOM 4318 O O . TRP A 1 555 ? 6.344 -4.555 -18.078 1.00 87.88 555 TRP A O 1
ATOM 4328 N N . ARG A 1 556 ? 7.614 -5.883 -19.385 1.00 83.62 556 ARG A N 1
ATOM 4329 C CA . ARG A 1 556 ? 8.467 -6.349 -18.288 1.00 83.62 556 ARG A CA 1
ATOM 4330 C C . ARG A 1 556 ? 9.208 -5.204 -17.614 1.00 83.62 556 ARG A C 1
ATOM 4332 O O . ARG A 1 556 ? 9.210 -5.118 -16.392 1.00 83.62 556 ARG A O 1
ATOM 4339 N N . GLU A 1 557 ? 9.839 -4.338 -18.396 1.00 81.38 557 GLU A N 1
ATOM 4340 C CA . GLU A 1 557 ? 10.642 -3.233 -17.875 1.00 81.38 557 GLU A CA 1
ATOM 4341 C C . GLU A 1 557 ? 9.780 -2.191 -17.159 1.00 81.38 557 GLU A C 1
ATOM 4343 O O . GLU A 1 557 ? 10.232 -1.620 -16.172 1.00 81.38 557 GLU A O 1
ATOM 4348 N N . LEU A 1 558 ? 8.532 -1.990 -17.597 1.00 78.44 558 LEU A N 1
ATOM 4349 C CA . LEU A 1 558 ? 7.582 -1.110 -16.912 1.00 78.44 558 LEU A CA 1
ATOM 4350 C C . LEU A 1 558 ? 6.969 -1.764 -15.664 1.00 78.44 558 LEU A C 1
ATOM 4352 O O . LEU A 1 558 ? 6.434 -1.066 -14.811 1.00 78.44 558 LEU A O 1
ATOM 4356 N N . GLY A 1 559 ? 7.080 -3.084 -15.509 1.00 83.19 559 GLY A N 1
ATOM 4357 C CA . GLY A 1 559 ? 6.503 -3.797 -14.372 1.00 83.19 559 GLY A CA 1
ATOM 4358 C C . GLY A 1 559 ? 4.984 -3.971 -14.466 1.00 83.19 559 GLY A C 1
ATOM 4359 O O . GLY A 1 559 ? 4.319 -4.095 -13.435 1.00 83.19 559 GLY A O 1
ATOM 4360 N N . GLU A 1 560 ? 4.428 -3.948 -15.681 1.00 84.19 560 GLU A N 1
ATOM 4361 C CA . GLU A 1 560 ? 2.984 -3.897 -15.928 1.00 84.19 560 GLU A CA 1
ATOM 4362 C C . GLU A 1 560 ? 2.494 -5.122 -16.692 1.00 84.19 560 GLU A C 1
ATOM 4364 O O . GLU A 1 560 ? 3.087 -5.531 -17.689 1.00 84.19 560 GLU A O 1
ATOM 4369 N N . CYS A 1 561 ? 1.362 -5.671 -16.260 1.00 88.31 561 CYS A N 1
ATOM 4370 C CA . CYS A 1 561 ? 0.642 -6.744 -16.928 1.00 88.31 561 CYS A CA 1
ATOM 4371 C C . CYS A 1 561 ? -0.826 -6.328 -17.079 1.00 88.31 561 CYS A C 1
ATOM 4373 O O . CYS A 1 561 ? -1.495 -6.030 -16.100 1.00 88.31 561 CYS A O 1
ATOM 4375 N N . PHE A 1 562 ? -1.357 -6.274 -18.297 1.00 90.25 562 PHE A N 1
ATOM 4376 C CA . PHE A 1 562 ? -2.705 -5.75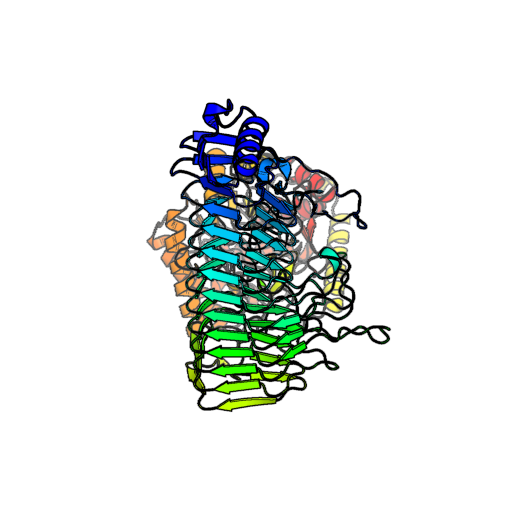9 -18.591 1.00 90.25 562 PHE A CA 1
ATOM 4377 C C . PHE A 1 562 ? -3.788 -6.843 -18.617 1.00 90.25 562 PHE A C 1
ATOM 4379 O O . PHE A 1 562 ? -4.901 -6.618 -19.106 1.00 90.25 562 PHE A O 1
ATOM 4386 N N . TYR A 1 563 ? -3.464 -8.008 -18.061 1.00 89.88 563 TYR A N 1
ATOM 4387 C CA . TYR A 1 563 ? -4.392 -9.081 -17.743 1.00 89.88 563 TYR A CA 1
ATOM 4388 C C . TYR A 1 563 ? -4.041 -9.710 -16.397 1.00 89.88 563 TYR A C 1
ATOM 4390 O O . TYR A 1 563 ? -2.959 -9.505 -15.843 1.00 89.88 563 TYR A O 1
ATOM 4398 N N . ARG A 1 564 ? -4.949 -10.526 -15.862 1.00 85.12 564 ARG A N 1
ATOM 4399 C CA . ARG A 1 564 ? -4.663 -11.308 -14.654 1.00 85.12 564 ARG A CA 1
ATOM 4400 C C . ARG A 1 564 ? -3.745 -12.485 -14.990 1.00 85.12 564 ARG A C 1
ATOM 4402 O O . ARG A 1 564 ? -4.204 -13.488 -15.536 1.00 85.12 564 ARG A O 1
ATOM 4409 N N . SER A 1 565 ? -2.468 -12.376 -14.631 1.00 85.81 565 SER A N 1
ATOM 4410 C CA . SER A 1 565 ? -1.472 -13.436 -14.821 1.00 85.81 565 SER A CA 1
ATOM 4411 C C . SER A 1 565 ? -1.220 -14.221 -13.531 1.00 85.81 565 SER A C 1
ATOM 4413 O O . SER A 1 565 ? -1.259 -13.666 -12.433 1.00 85.81 565 SER A O 1
ATOM 4415 N N . LYS A 1 566 ? -0.960 -15.529 -13.659 1.00 83.38 566 LYS A N 1
ATOM 4416 C CA . LYS A 1 566 ? -0.420 -16.354 -12.562 1.00 83.38 566 LYS A CA 1
ATOM 4417 C C . LYS A 1 566 ? 1.092 -16.502 -12.663 1.00 83.38 566 LYS A C 1
ATOM 4419 O O . LYS A 1 566 ? 1.736 -16.734 -11.648 1.00 83.38 566 LYS A O 1
ATOM 4424 N N . HIS A 1 567 ? 1.632 -16.441 -13.878 1.00 84.44 567 HIS A N 1
ATOM 4425 C CA . HIS A 1 567 ? 3.061 -16.578 -14.130 1.00 84.44 567 HIS A CA 1
ATOM 4426 C C . HIS A 1 567 ? 3.836 -15.296 -13.799 1.00 84.44 567 HIS A C 1
ATOM 4428 O O . HIS A 1 567 ? 4.898 -15.367 -13.195 1.00 84.44 567 HIS A O 1
ATOM 4434 N N . PHE A 1 568 ? 3.278 -14.140 -14.154 1.00 83.62 568 PHE A N 1
ATOM 4435 C CA . PHE A 1 568 ? 3.852 -12.808 -13.948 1.00 83.62 568 PHE A CA 1
ATOM 4436 C C . PHE A 1 568 ? 3.198 -12.107 -12.749 1.00 83.62 568 PHE A C 1
ATOM 4438 O O . PHE A 1 568 ? 2.792 -10.948 -12.833 1.00 83.62 568 PHE A O 1
ATOM 4445 N N . SER A 1 569 ? 3.012 -12.839 -11.646 1.00 76.12 569 SER A N 1
ATOM 4446 C CA . SER A 1 569 ? 2.349 -12.329 -10.435 1.00 76.12 569 SER A CA 1
ATOM 4447 C C . SER A 1 569 ? 3.181 -11.297 -9.670 1.00 76.12 569 SER A C 1
ATOM 4449 O O . SER A 1 569 ? 2.664 -10.634 -8.778 1.00 76.12 569 SER A O 1
ATOM 4451 N N . ASP A 1 570 ? 4.467 -11.187 -9.998 1.00 79.00 570 ASP A N 1
ATOM 4452 C CA . ASP A 1 570 ? 5.389 -10.161 -9.517 1.00 79.00 570 ASP A CA 1
ATOM 4453 C C . ASP A 1 570 ? 5.167 -8.795 -10.189 1.00 79.00 570 ASP A C 1
ATOM 4455 O O . ASP A 1 570 ? 5.648 -7.777 -9.689 1.00 79.00 570 ASP A O 1
ATOM 4459 N N . LEU A 1 571 ? 4.432 -8.756 -11.306 1.00 78.88 571 LEU A N 1
ATOM 4460 C CA . LEU A 1 571 ? 4.088 -7.527 -12.015 1.00 78.88 571 LEU A CA 1
ATOM 4461 C C . LEU A 1 571 ? 2.752 -6.960 -11.536 1.00 78.88 571 LEU A C 1
ATOM 4463 O O . LEU A 1 571 ? 1.842 -7.685 -11.122 1.00 78.88 571 LEU A O 1
ATOM 4467 N N . THR A 1 572 ? 2.586 -5.646 -11.683 1.00 77.75 572 THR A N 1
ATOM 4468 C CA . THR A 1 572 ? 1.298 -5.000 -11.411 1.00 77.75 572 THR A CA 1
ATOM 4469 C C . THR A 1 572 ? 0.290 -5.443 -12.466 1.00 77.75 572 THR A C 1
ATOM 4471 O O . THR A 1 572 ? 0.404 -5.079 -13.637 1.00 77.75 572 THR A O 1
ATOM 4474 N N . CYS A 1 573 ? -0.686 -6.255 -12.055 1.00 81.94 573 CYS A N 1
ATOM 4475 C CA . CYS A 1 573 ? -1.684 -6.834 -12.949 1.00 81.94 573 CYS A CA 1
ATOM 4476 C C . CYS A 1 573 ? -2.979 -6.003 -12.992 1.00 81.94 573 CYS A C 1
ATOM 4478 O O . CYS A 1 573 ? -3.619 -5.762 -11.966 1.00 81.94 573 CYS A O 1
ATOM 4480 N N . TYR A 1 574 ? -3.430 -5.653 -14.194 1.00 81.19 574 TYR A N 1
ATOM 4481 C CA . TYR A 1 574 ? -4.673 -4.940 -14.477 1.00 81.19 574 TYR A CA 1
ATOM 4482 C C . TYR A 1 574 ? -5.624 -5.832 -15.278 1.00 81.19 574 TYR A C 1
ATOM 4484 O O . TYR A 1 574 ? -5.199 -6.554 -16.162 1.00 81.19 574 TYR A O 1
ATOM 4492 N N . GLY A 1 575 ? -6.932 -5.772 -15.027 1.00 83.19 575 GLY A N 1
ATOM 4493 C CA . GLY A 1 575 ? -7.923 -6.536 -15.807 1.00 83.19 575 GLY A CA 1
ATOM 4494 C C . GLY A 1 575 ? -8.368 -5.820 -17.087 1.00 83.19 575 GLY A C 1
ATOM 4495 O O . GLY A 1 575 ? -9.568 -5.600 -17.268 1.00 83.19 575 GLY A O 1
ATOM 4496 N N . VAL A 1 576 ? -7.444 -5.280 -17.886 1.00 89.69 576 VAL A N 1
ATOM 4497 C CA . VAL A 1 576 ? -7.782 -4.443 -19.058 1.00 89.69 576 VAL A CA 1
ATOM 4498 C C . VAL A 1 576 ? -8.274 -5.308 -20.206 1.00 89.69 576 VAL A C 1
ATOM 4500 O O . VAL A 1 576 ? -9.347 -5.040 -20.751 1.00 89.69 576 VAL A O 1
ATOM 4503 N N . LEU A 1 577 ? -7.514 -6.350 -20.550 1.00 92.44 577 LEU A N 1
ATOM 4504 C CA . LEU A 1 577 ? -7.789 -7.179 -21.719 1.00 92.44 577 LEU A CA 1
ATOM 4505 C C . LEU A 1 577 ? -9.155 -7.856 -21.633 1.00 92.44 577 LEU A C 1
ATOM 4507 O O . LEU A 1 577 ? -9.895 -7.829 -22.610 1.00 92.44 577 LEU A O 1
ATOM 4511 N N . GLU A 1 578 ? -9.542 -8.387 -20.474 1.00 89.88 578 GLU A N 1
ATOM 4512 C CA . GLU A 1 578 ? -10.837 -9.049 -20.282 1.00 89.88 578 GLU A CA 1
ATOM 4513 C C . GLU A 1 578 ? -12.009 -8.109 -20.618 1.00 89.88 578 GLU A C 1
ATOM 4515 O O . GLU A 1 578 ? -12.965 -8.500 -21.288 1.00 89.88 578 GLU A O 1
ATOM 4520 N N . ARG A 1 579 ? -11.921 -6.843 -20.188 1.00 91.94 579 ARG A N 1
ATOM 4521 C CA . ARG A 1 579 ? -12.960 -5.828 -20.434 1.00 91.94 579 ARG A CA 1
ATOM 4522 C C . ARG A 1 579 ? -12.938 -5.324 -21.875 1.00 91.94 579 ARG A C 1
ATOM 4524 O O . ARG A 1 579 ? -14.000 -5.137 -22.468 1.00 91.94 579 ARG A O 1
ATOM 4531 N N . MET A 1 580 ? -11.747 -5.133 -22.439 1.00 94.25 580 MET A N 1
ATOM 4532 C CA . MET A 1 580 ? -11.568 -4.723 -23.830 1.00 94.25 580 MET A CA 1
ATOM 4533 C C . MET A 1 580 ? -12.091 -5.791 -24.801 1.00 94.25 580 MET A C 1
ATOM 4535 O O . MET A 1 580 ? -12.782 -5.448 -25.756 1.00 94.25 580 MET A O 1
ATOM 4539 N N . PHE A 1 581 ? -11.815 -7.076 -24.555 1.00 95.00 581 PHE A N 1
ATOM 4540 C CA . PHE A 1 581 ? -12.300 -8.172 -25.400 1.00 95.00 581 PHE A CA 1
ATOM 4541 C C . PHE A 1 581 ? -13.825 -8.268 -25.401 1.00 95.00 581 PHE A C 1
ATOM 4543 O O . PHE A 1 581 ? -14.410 -8.398 -26.474 1.00 95.00 581 PHE A O 1
ATOM 4550 N N . ALA A 1 582 ? -14.467 -8.133 -24.235 1.00 93.19 582 ALA A N 1
ATOM 4551 C CA . ALA A 1 582 ? -15.927 -8.100 -24.150 1.00 93.19 582 ALA A CA 1
ATOM 4552 C C . ALA A 1 582 ? -16.521 -6.963 -25.004 1.00 93.19 582 ALA A C 1
ATOM 4554 O O . ALA A 1 582 ? -17.452 -7.173 -25.778 1.00 93.19 582 ALA A O 1
ATOM 4555 N N . ALA A 1 583 ? -15.930 -5.767 -24.931 1.00 95.00 583 ALA A N 1
ATOM 4556 C CA . ALA A 1 583 ? -16.348 -4.633 -25.751 1.00 95.00 583 ALA A CA 1
ATOM 4557 C C . ALA A 1 583 ? -16.085 -4.849 -27.252 1.00 95.00 583 ALA A C 1
ATOM 4559 O O . ALA A 1 583 ? -16.915 -4.488 -28.086 1.00 95.00 583 ALA A O 1
ATOM 4560 N N . ALA A 1 584 ? -14.938 -5.436 -27.603 1.00 95.56 584 ALA A N 1
ATOM 4561 C CA . ALA A 1 584 ? -14.539 -5.679 -28.986 1.00 95.56 584 ALA A CA 1
ATOM 4562 C C . ALA A 1 584 ? -15.465 -6.687 -29.673 1.00 95.56 584 ALA A C 1
ATOM 4564 O O . ALA A 1 584 ? -15.789 -6.515 -30.847 1.00 95.56 584 ALA A O 1
ATOM 4565 N N . GLU A 1 585 ? -15.918 -7.711 -28.947 1.00 94.38 585 GLU A N 1
ATOM 4566 C CA . GLU A 1 585 ? -16.881 -8.688 -29.451 1.00 94.38 585 GLU A CA 1
ATOM 4567 C C . GLU A 1 585 ? -18.231 -8.035 -29.783 1.00 94.38 585 GLU A C 1
ATOM 4569 O O . GLU A 1 585 ? -18.756 -8.233 -30.882 1.00 94.38 585 GLU A O 1
ATOM 4574 N N . GLU A 1 586 ? -18.762 -7.205 -28.880 1.00 94.38 586 GLU A N 1
ATOM 4575 C CA . GLU A 1 586 ? -20.038 -6.505 -29.084 1.00 94.38 586 GLU A CA 1
ATOM 4576 C C . GLU A 1 586 ? -19.980 -5.502 -30.247 1.00 94.38 586 GLU A C 1
ATOM 4578 O O . GLU A 1 586 ? -20.892 -5.453 -31.077 1.00 94.38 586 GLU A O 1
ATOM 4583 N N . GLU A 1 587 ? -18.892 -4.735 -30.347 1.00 95.69 587 GLU A N 1
ATOM 4584 C CA . GLU A 1 587 ? -18.704 -3.708 -31.385 1.00 95.69 587 GLU A CA 1
ATOM 4585 C C . GLU A 1 587 ? -18.065 -4.268 -32.675 1.00 95.69 587 GLU A C 1
ATOM 4587 O O . GLU A 1 587 ? -17.813 -3.526 -33.627 1.00 95.69 587 GLU A O 1
ATOM 4592 N N . LYS A 1 588 ? -17.858 -5.594 -32.746 1.00 95.06 588 LYS A N 1
ATOM 4593 C CA . LYS A 1 588 ? -17.332 -6.342 -33.906 1.00 95.06 588 LYS A CA 1
ATOM 4594 C C . LYS A 1 588 ? -15.965 -5.850 -34.394 1.00 95.06 588 LYS A C 1
ATOM 4596 O O . LYS A 1 588 ? -15.720 -5.776 -35.601 1.00 95.06 588 LYS A O 1
ATOM 4601 N N . MET A 1 589 ? -15.079 -5.537 -33.458 1.00 96.62 589 MET A N 1
ATOM 4602 C CA . MET A 1 589 ? -13.703 -5.139 -33.745 1.00 96.62 589 MET A CA 1
ATOM 4603 C C . MET A 1 589 ? -12.817 -6.364 -33.994 1.00 96.62 589 MET A C 1
ATOM 4605 O O . MET A 1 589 ? -12.933 -7.384 -33.312 1.00 96.62 589 MET A O 1
ATOM 4609 N N . GLN A 1 590 ? -11.890 -6.260 -34.946 1.00 96.50 590 GLN A N 1
ATOM 4610 C CA . GLN A 1 590 ? -10.778 -7.203 -35.072 1.00 96.50 590 GLN A CA 1
ATOM 4611 C C . GLN A 1 590 ? -9.695 -6.836 -34.057 1.00 96.50 590 GLN A C 1
ATOM 4613 O O . GLN A 1 590 ? -9.313 -5.673 -33.958 1.00 96.50 590 GLN A O 1
ATOM 4618 N N . VAL A 1 591 ? -9.185 -7.817 -33.313 1.00 95.81 591 VAL A N 1
ATOM 4619 C CA . VAL A 1 591 ? -8.167 -7.584 -32.277 1.00 95.81 591 VAL A CA 1
ATOM 4620 C C . VAL A 1 591 ? -6.893 -8.336 -32.627 1.00 95.81 591 VAL A C 1
ATOM 4622 O O . VAL A 1 591 ? -6.886 -9.567 -32.660 1.00 95.81 591 VAL A O 1
ATOM 4625 N N . PHE A 1 592 ? -5.812 -7.597 -32.853 1.00 96.12 592 PHE A N 1
ATOM 4626 C CA . PHE A 1 592 ? -4.455 -8.126 -32.802 1.00 96.12 592 PHE A CA 1
ATOM 4627 C C . PHE A 1 592 ? -3.894 -7.882 -31.407 1.00 96.12 592 PHE A C 1
ATOM 4629 O O . PHE A 1 592 ? -4.006 -6.779 -30.871 1.00 96.12 592 PHE A O 1
ATOM 4636 N N . LEU A 1 593 ? -3.296 -8.911 -30.814 1.00 94.62 593 LEU A N 1
ATOM 4637 C CA . LEU A 1 593 ? -2.788 -8.832 -29.451 1.00 94.62 593 LEU A CA 1
ATOM 4638 C C . LEU A 1 593 ? -1.263 -8.877 -29.438 1.00 94.62 593 LEU A C 1
ATOM 4640 O O . LEU A 1 593 ? -0.656 -9.856 -29.872 1.00 94.62 593 LEU A O 1
ATOM 4644 N N . GLY A 1 594 ? -0.648 -7.818 -28.923 1.00 93.56 594 GLY A N 1
ATOM 4645 C CA . GLY A 1 594 ? 0.749 -7.815 -28.525 1.00 93.56 594 GLY A CA 1
ATOM 4646 C C . GLY A 1 594 ? 0.934 -8.658 -27.274 1.00 93.56 594 GLY A C 1
ATOM 4647 O O . GLY A 1 594 ? 0.190 -8.505 -26.311 1.00 93.56 594 GLY A O 1
ATOM 4648 N N . GLY A 1 595 ? 1.898 -9.573 -27.293 1.00 90.75 595 GLY A N 1
ATOM 4649 C CA . GLY A 1 595 ? 2.186 -10.444 -26.153 1.00 90.75 595 GLY A CA 1
ATOM 4650 C C . GLY A 1 595 ? 3.093 -9.786 -25.111 1.00 90.75 595 GLY A C 1
ATOM 4651 O O . GLY A 1 595 ? 2.819 -8.703 -24.601 1.00 90.75 595 GLY A O 1
ATOM 4652 N N . TYR A 1 596 ? 4.190 -10.474 -24.814 1.00 91.62 596 TYR A N 1
ATOM 4653 C CA . TYR A 1 596 ? 5.265 -10.012 -23.941 1.00 91.62 596 TYR A CA 1
ATOM 4654 C C . TYR A 1 596 ? 6.102 -8.927 -24.631 1.00 91.62 596 TYR A C 1
ATOM 4656 O O . TYR A 1 596 ? 6.775 -9.226 -25.615 1.00 91.62 596 TYR A O 1
ATOM 4664 N N . GLY A 1 597 ? 6.029 -7.690 -24.134 1.00 89.06 597 GLY A N 1
ATOM 4665 C CA . GLY A 1 597 ? 6.844 -6.552 -24.562 1.00 89.06 597 GLY A CA 1
ATOM 4666 C C . GLY A 1 597 ? 8.134 -6.426 -23.753 1.00 89.06 597 GLY A C 1
ATOM 4667 O O . GLY A 1 597 ? 8.110 -6.534 -22.521 1.00 89.06 597 GLY A O 1
ATOM 4668 N N . SER A 1 598 ? 9.245 -6.188 -24.457 1.00 85.25 598 SER A N 1
ATOM 4669 C CA . SER A 1 598 ? 10.569 -5.955 -23.873 1.00 85.25 598 SER A CA 1
ATOM 4670 C C . SER A 1 598 ? 11.401 -4.959 -24.686 1.00 85.25 598 SER A C 1
ATOM 4672 O O . SER A 1 598 ? 11.128 -4.705 -25.864 1.00 85.25 598 SER A O 1
ATOM 4674 N N . VAL A 1 599 ? 12.486 -4.438 -24.098 1.00 79.31 599 VAL A N 1
ATOM 4675 C CA . VAL A 1 599 ? 13.452 -3.579 -24.820 1.00 79.31 599 VAL A CA 1
ATOM 4676 C C . VAL A 1 599 ? 14.540 -4.374 -25.557 1.00 79.31 599 VAL A C 1
ATOM 4678 O O . VAL A 1 599 ? 15.561 -3.810 -25.958 1.00 79.31 599 VAL A O 1
ATOM 4681 N N . ALA A 1 600 ? 14.370 -5.688 -25.741 1.00 77.50 600 ALA A N 1
ATOM 4682 C CA . ALA A 1 600 ? 15.407 -6.565 -26.293 1.00 77.50 600 ALA A CA 1
ATOM 4683 C C . ALA A 1 600 ? 15.887 -6.144 -27.695 1.00 77.50 600 ALA A C 1
ATOM 4685 O O . ALA A 1 600 ? 17.093 -6.145 -27.948 1.00 77.50 600 ALA A O 1
ATOM 4686 N N . GLY A 1 601 ? 14.981 -5.708 -28.578 1.00 73.31 601 GLY A N 1
ATOM 4687 C CA . GLY A 1 601 ? 15.333 -5.284 -29.941 1.00 73.31 601 GLY A CA 1
ATOM 4688 C C . GLY A 1 601 ? 16.167 -3.995 -30.019 1.00 73.31 601 GLY A C 1
ATOM 4689 O O . GLY A 1 601 ? 16.849 -3.748 -31.020 1.00 73.31 601 GLY A O 1
ATOM 4690 N N . TRP A 1 602 ? 16.216 -3.221 -28.931 1.00 72.31 602 TRP A N 1
ATOM 4691 C CA . TRP A 1 602 ? 17.051 -2.023 -28.803 1.00 72.31 602 TRP A CA 1
ATOM 4692 C C . TRP A 1 602 ? 18.452 -2.314 -28.260 1.00 72.31 602 TRP A C 1
ATOM 4694 O O . TRP A 1 602 ? 19.328 -1.451 -28.313 1.00 72.31 602 TRP A O 1
ATOM 4704 N N . LYS A 1 603 ? 18.716 -3.528 -27.763 1.00 72.62 603 LYS A N 1
ATOM 4705 C CA . LYS A 1 603 ? 20.033 -3.866 -27.218 1.00 72.62 603 LYS A CA 1
ATOM 4706 C C . LYS A 1 603 ? 21.077 -4.011 -28.321 1.00 72.62 603 LYS A C 1
ATOM 4708 O O . LYS A 1 603 ? 20.878 -4.710 -29.314 1.00 72.62 603 LYS A O 1
ATOM 4713 N N . LYS A 1 604 ? 22.234 -3.366 -28.125 1.00 66.06 604 LYS A N 1
ATOM 4714 C CA . LYS A 1 604 ? 23.409 -3.527 -28.998 1.00 66.06 604 LYS A CA 1
ATOM 4715 C C . LYS A 1 604 ? 24.039 -4.916 -28.845 1.00 66.06 604 LYS A C 1
ATOM 4717 O O . LYS A 1 604 ? 24.486 -5.499 -29.828 1.00 66.06 604 LYS A O 1
ATOM 4722 N N . HIS A 1 605 ? 24.031 -5.442 -27.619 1.00 64.94 605 HIS A N 1
ATOM 4723 C CA . HIS A 1 605 ? 24.471 -6.792 -27.272 1.00 64.94 605 HIS A CA 1
ATOM 4724 C C . HIS A 1 605 ? 23.344 -7.536 -26.562 1.00 64.94 605 HIS A C 1
ATOM 4726 O O . HIS A 1 605 ? 22.680 -6.982 -25.690 1.00 64.94 605 HIS A O 1
ATOM 4732 N N . PHE A 1 606 ? 23.135 -8.795 -26.931 1.00 65.81 606 PHE A N 1
ATOM 4733 C CA . PHE A 1 606 ? 21.978 -9.563 -26.487 1.00 65.81 606 PHE A CA 1
ATOM 4734 C C . PHE A 1 606 ? 22.384 -11.007 -26.197 1.00 65.81 606 PHE A C 1
ATOM 4736 O O . PHE A 1 606 ? 22.310 -11.823 -27.095 1.00 65.81 606 PHE A O 1
ATOM 4743 N N . SER A 1 607 ? 22.888 -11.318 -24.997 1.00 74.75 607 SER A N 1
ATOM 4744 C CA . SER A 1 607 ? 23.522 -12.621 -24.718 1.00 74.75 607 SER A CA 1
ATOM 4745 C C . SER A 1 607 ? 22.621 -13.830 -25.025 1.00 74.75 607 SER A C 1
ATOM 4747 O O . SER A 1 607 ? 21.400 -13.707 -25.119 1.00 74.75 607 SER A O 1
ATOM 4749 N N . GLU A 1 608 ? 23.220 -15.015 -25.168 1.00 75.75 608 GLU A N 1
ATOM 4750 C CA . GLU A 1 608 ? 22.472 -16.257 -25.416 1.00 75.75 608 GLU A CA 1
ATOM 4751 C C . GLU A 1 608 ? 21.481 -16.549 -24.278 1.00 75.75 608 GLU A C 1
ATOM 4753 O O . GLU A 1 608 ? 20.341 -16.942 -24.513 1.00 75.75 608 GLU A O 1
ATOM 4758 N N . GLU A 1 609 ? 21.877 -16.270 -23.036 1.00 77.44 609 GLU A N 1
ATOM 4759 C CA . GLU A 1 609 ? 21.014 -16.399 -21.861 1.00 77.44 609 GLU A CA 1
ATOM 4760 C C . GLU A 1 609 ? 19.831 -15.426 -21.933 1.00 77.44 609 GLU A C 1
ATOM 4762 O O . GLU A 1 609 ? 18.695 -15.808 -21.650 1.00 77.44 609 GLU A O 1
ATOM 4767 N N . ALA A 1 610 ? 20.076 -14.182 -22.363 1.00 76.31 610 ALA A N 1
ATOM 4768 C CA . ALA A 1 610 ? 19.025 -13.189 -22.550 1.00 76.31 610 ALA A CA 1
ATOM 4769 C C . ALA A 1 610 ? 18.053 -13.594 -23.671 1.00 76.31 610 ALA A C 1
ATOM 4771 O O . ALA A 1 610 ? 16.845 -13.437 -23.508 1.00 76.31 610 ALA A O 1
ATOM 4772 N N . LEU A 1 611 ? 18.557 -14.166 -24.769 1.00 82.00 611 LEU A N 1
ATOM 4773 C CA . LEU A 1 611 ? 17.735 -14.718 -25.848 1.00 82.00 611 LEU A CA 1
ATOM 4774 C C . LEU A 1 611 ? 16.839 -15.854 -25.345 1.00 82.00 611 LEU A C 1
ATOM 4776 O O . LEU A 1 611 ? 15.637 -15.845 -25.602 1.00 82.00 611 LEU A O 1
ATOM 4780 N N . MET A 1 612 ? 17.395 -16.807 -24.596 1.00 83.88 612 MET A N 1
ATOM 4781 C CA . MET A 1 612 ? 16.620 -17.926 -24.053 1.00 83.88 612 MET A CA 1
ATOM 4782 C C . MET A 1 612 ? 15.554 -17.462 -23.054 1.00 83.88 612 MET A C 1
ATOM 4784 O O . MET A 1 612 ? 14.429 -17.966 -23.090 1.00 83.88 612 MET A O 1
ATOM 4788 N N . ALA A 1 613 ? 15.866 -16.470 -22.215 1.00 83.94 613 ALA A N 1
ATOM 4789 C CA . ALA A 1 613 ? 14.901 -15.874 -21.292 1.00 83.94 613 ALA A CA 1
ATOM 4790 C C . ALA A 1 613 ? 13.749 -15.170 -22.031 1.00 83.94 613 ALA A C 1
ATOM 4792 O O . ALA A 1 613 ? 12.585 -15.353 -21.678 1.00 83.94 613 ALA A O 1
ATOM 4793 N N . GLU A 1 614 ? 14.052 -14.411 -23.086 1.00 86.69 614 GLU A N 1
ATOM 4794 C CA . GLU A 1 614 ? 13.037 -13.763 -23.925 1.00 86.69 614 GLU A CA 1
ATOM 4795 C C . GLU A 1 614 ? 12.115 -14.797 -24.587 1.00 86.69 614 GLU A C 1
ATOM 4797 O O . GLU A 1 614 ? 10.891 -14.679 -24.512 1.00 86.69 614 GLU A O 1
ATOM 4802 N N . LEU A 1 615 ? 12.680 -15.865 -25.160 1.00 88.38 615 LEU A N 1
ATOM 4803 C CA . LEU A 1 615 ? 11.906 -16.955 -25.763 1.00 88.38 615 LEU A CA 1
ATOM 4804 C C . LEU A 1 615 ? 10.976 -17.648 -24.757 1.00 88.38 615 LEU A C 1
ATOM 4806 O O . LEU A 1 615 ? 9.832 -17.972 -25.089 1.00 88.38 615 LEU A O 1
ATOM 4810 N N . GLN A 1 616 ? 11.451 -17.873 -23.531 1.00 88.94 616 GLN A N 1
ATOM 4811 C CA . GLN A 1 616 ? 10.650 -18.469 -22.464 1.00 88.94 616 GLN A CA 1
ATOM 4812 C C . GLN A 1 616 ? 9.494 -17.551 -22.047 1.00 88.94 616 GLN A C 1
ATOM 4814 O O . GLN A 1 616 ? 8.360 -18.018 -21.928 1.00 88.94 616 GLN A O 1
ATOM 4819 N N . ASN A 1 617 ? 9.753 -16.254 -21.887 1.00 90.00 617 ASN A N 1
ATOM 4820 C CA . ASN A 1 617 ? 8.736 -15.285 -21.480 1.00 90.00 617 ASN A CA 1
ATOM 4821 C C . ASN A 1 617 ? 7.665 -15.070 -22.556 1.00 90.00 617 ASN A C 1
ATOM 4823 O O . ASN A 1 617 ? 6.475 -15.046 -22.235 1.00 90.00 617 ASN A O 1
ATOM 4827 N N . HIS A 1 618 ? 8.057 -14.988 -23.834 1.00 91.19 618 HIS A N 1
ATOM 4828 C CA . HIS A 1 618 ? 7.103 -14.947 -24.946 1.00 91.19 618 HIS A CA 1
ATOM 4829 C C . HIS A 1 618 ? 6.169 -16.161 -24.928 1.00 91.19 618 HIS A C 1
ATOM 4831 O O . HIS A 1 618 ? 4.961 -15.999 -25.107 1.00 91.19 618 HIS A O 1
ATOM 4837 N N . ARG A 1 619 ? 6.707 -17.359 -24.659 1.00 91.00 619 ARG A N 1
ATOM 4838 C CA . ARG A 1 619 ? 5.920 -18.593 -24.551 1.00 91.00 619 ARG A CA 1
ATOM 4839 C C . ARG A 1 619 ? 4.955 -18.571 -23.378 1.00 91.00 619 ARG A C 1
ATOM 4841 O O . ARG A 1 619 ? 3.768 -18.810 -23.584 1.00 91.00 619 ARG A O 1
ATOM 4848 N N . ALA A 1 620 ? 5.443 -18.258 -22.181 1.00 91.25 620 ALA A N 1
ATOM 4849 C CA . ALA A 1 620 ? 4.613 -18.218 -20.981 1.00 91.25 620 ALA A CA 1
ATOM 4850 C C . ALA A 1 620 ? 3.456 -17.217 -21.131 1.00 91.25 620 ALA A C 1
ATOM 4852 O O . ALA A 1 620 ? 2.302 -17.555 -20.870 1.00 91.25 620 ALA A O 1
ATOM 4853 N N . CYS A 1 621 ? 3.749 -16.018 -21.644 1.00 92.50 621 CYS A N 1
ATOM 4854 C CA . CYS A 1 621 ? 2.731 -15.013 -21.925 1.00 92.50 621 CYS A CA 1
ATOM 4855 C C . CYS A 1 621 ? 1.717 -15.509 -22.961 1.00 92.50 621 CYS A C 1
ATOM 4857 O O . CYS A 1 621 ? 0.516 -15.477 -22.706 1.00 92.50 621 CYS A O 1
ATOM 4859 N N . PHE A 1 622 ? 2.170 -16.021 -24.108 1.00 91.25 622 PHE A N 1
ATOM 4860 C CA . PHE A 1 622 ? 1.267 -16.499 -25.155 1.00 91.25 622 PHE A CA 1
ATOM 4861 C C . PHE A 1 622 ? 0.324 -17.610 -24.667 1.00 91.25 622 PHE A C 1
ATOM 4863 O O . PHE A 1 622 ? -0.866 -17.602 -24.993 1.00 91.25 622 PHE A O 1
ATOM 4870 N N . GLU A 1 623 ? 0.820 -18.540 -23.849 1.00 89.12 623 GLU A N 1
ATOM 4871 C CA . GLU A 1 623 ? 0.017 -19.622 -23.271 1.00 89.12 623 GLU A CA 1
ATOM 4872 C C . GLU A 1 623 ? -1.099 -19.121 -22.340 1.00 89.12 623 GLU A C 1
ATOM 4874 O O . GLU A 1 623 ? -2.191 -19.702 -22.327 1.00 89.12 623 GLU A O 1
ATOM 4879 N N . GLU A 1 624 ? -0.857 -18.049 -21.579 1.00 90.50 624 GLU A N 1
ATOM 4880 C CA . GLU A 1 624 ? -1.887 -17.399 -20.763 1.00 90.50 624 GLU A CA 1
ATOM 4881 C C . GLU A 1 624 ? -2.879 -16.609 -21.630 1.00 90.50 624 GLU A C 1
ATOM 4883 O O . GLU A 1 624 ? -4.092 -16.768 -21.465 1.00 90.50 624 GLU A O 1
ATOM 4888 N N . LEU A 1 625 ? -2.390 -15.840 -22.609 1.00 90.00 625 LEU A N 1
ATOM 4889 C CA . LEU A 1 625 ? -3.223 -15.013 -23.495 1.00 90.00 625 LEU A CA 1
ATOM 4890 C C . LEU A 1 625 ? -4.199 -15.823 -24.348 1.00 90.00 625 LEU A C 1
ATOM 4892 O O . LEU A 1 625 ? -5.320 -15.373 -24.589 1.00 90.00 625 LEU A O 1
ATOM 4896 N N . CYS A 1 626 ? -3.828 -17.049 -24.729 1.00 85.00 626 CYS A N 1
ATOM 4897 C CA . CYS A 1 626 ? -4.704 -17.987 -25.440 1.00 85.00 626 CYS A CA 1
ATOM 4898 C C . CYS A 1 626 ? -6.035 -18.282 -24.718 1.00 85.00 626 CYS A C 1
ATOM 4900 O O . CYS A 1 626 ? -6.901 -18.943 -25.292 1.00 85.00 626 CYS A O 1
ATOM 4902 N N . ARG A 1 627 ? -6.196 -17.867 -23.454 1.00 84.31 627 ARG A N 1
ATOM 4903 C CA . ARG A 1 627 ? -7.373 -18.147 -22.618 1.00 84.31 627 ARG A CA 1
ATOM 4904 C C . ARG A 1 627 ? -8.274 -16.932 -22.381 1.00 84.31 627 ARG A C 1
ATOM 4906 O O . ARG A 1 627 ? -9.306 -17.094 -21.740 1.00 84.31 627 ARG A O 1
ATOM 4913 N N . ILE A 1 628 ? -7.894 -15.742 -22.849 1.00 81.62 628 ILE A N 1
ATOM 4914 C CA . ILE A 1 628 ? -8.511 -14.476 -22.409 1.00 81.62 628 ILE A CA 1
ATOM 4915 C C . ILE A 1 628 ? -9.621 -14.004 -23.350 1.00 81.62 628 ILE A C 1
ATOM 4917 O O . ILE A 1 628 ? -10.640 -13.496 -22.889 1.00 81.62 628 ILE A O 1
ATOM 4921 N N . GLY A 1 629 ? -9.457 -14.182 -24.660 1.00 81.62 629 GLY A N 1
ATOM 4922 C CA . GLY A 1 629 ? -10.431 -13.704 -25.635 1.00 81.62 629 GLY A CA 1
ATOM 4923 C C . GLY A 1 629 ? -10.132 -14.158 -27.057 1.00 81.62 629 GLY A C 1
ATOM 4924 O O . GLY A 1 629 ? -9.115 -14.798 -27.331 1.00 81.62 629 GLY A O 1
ATOM 4925 N N . LYS A 1 630 ? -11.043 -13.831 -27.977 1.00 86.38 630 LYS A N 1
ATOM 4926 C CA . LYS A 1 630 ? -10.884 -14.138 -29.400 1.00 86.38 630 LYS A CA 1
ATOM 4927 C C . LYS A 1 630 ? -9.956 -13.116 -30.055 1.00 86.38 630 LYS A C 1
ATOM 4929 O O . LYS A 1 630 ? -10.279 -11.934 -30.119 1.00 86.38 630 LYS A O 1
ATOM 4934 N N . ILE A 1 631 ? -8.844 -13.594 -30.599 1.00 91.69 631 ILE A N 1
ATOM 4935 C CA . ILE A 1 631 ? -7.881 -12.784 -31.351 1.00 91.69 631 ILE A CA 1
ATOM 4936 C C . ILE A 1 631 ? -8.008 -13.044 -32.855 1.00 91.69 631 ILE A C 1
ATOM 4938 O O . ILE A 1 631 ? -8.340 -14.146 -33.286 1.00 91.69 631 ILE A O 1
ATOM 4942 N N . SER A 1 632 ? -7.774 -12.005 -33.654 1.00 92.25 632 SER A N 1
ATOM 4943 C CA . SER A 1 632 ? -7.669 -12.068 -35.122 1.00 92.25 632 SER A CA 1
ATOM 4944 C C . SER A 1 632 ? -6.221 -12.265 -35.585 1.00 92.25 632 SER A C 1
ATOM 4946 O O . SER A 1 632 ? -5.979 -12.732 -36.695 1.00 92.25 632 SER A O 1
ATOM 4948 N N . GLY A 1 633 ? -5.261 -11.939 -34.720 1.00 94.38 633 GLY A N 1
ATOM 4949 C CA . GLY A 1 633 ? -3.844 -12.160 -34.953 1.00 94.38 633 GLY A CA 1
ATOM 4950 C C . GLY A 1 633 ? -2.994 -11.772 -33.749 1.00 94.38 633 GLY A C 1
ATOM 4951 O O . GLY A 1 633 ? -3.497 -11.285 -32.733 1.00 94.38 633 GLY A O 1
ATOM 4952 N N . MET A 1 634 ? -1.695 -11.999 -33.873 1.00 95.12 634 MET A N 1
ATOM 4953 C CA . MET A 1 634 ? -0.692 -11.676 -32.867 1.00 95.12 634 MET A CA 1
ATOM 4954 C C . MET A 1 634 ? 0.223 -10.575 -33.386 1.00 95.12 634 MET A C 1
ATOM 4956 O O . MET A 1 634 ? 0.666 -10.612 -34.533 1.00 95.12 634 MET A O 1
ATOM 4960 N N . TYR A 1 635 ? 0.527 -9.617 -32.521 1.00 94.44 635 TYR A N 1
ATOM 4961 C CA . TYR A 1 635 ? 1.557 -8.616 -32.752 1.00 94.44 635 TYR A CA 1
ATOM 4962 C C . TYR A 1 635 ? 2.821 -9.008 -31.978 1.00 94.44 635 TYR A C 1
ATOM 4964 O O . TYR A 1 635 ? 2.731 -9.443 -30.829 1.00 94.44 635 TYR A O 1
ATOM 4972 N N . PHE A 1 636 ? 3.993 -8.880 -32.602 1.00 92.38 636 PHE A N 1
ATOM 4973 C CA . PHE A 1 636 ? 5.278 -9.010 -31.917 1.00 92.38 636 PHE A CA 1
ATOM 4974 C C . PHE A 1 636 ? 5.708 -7.646 -31.345 1.00 92.38 636 PHE A C 1
ATOM 4976 O O . PHE A 1 636 ? 6.118 -6.778 -32.117 1.00 92.38 636 PHE A O 1
ATOM 4983 N N . PRO A 1 637 ? 5.624 -7.435 -30.020 1.00 85.75 637 PRO A N 1
ATOM 4984 C CA . PRO A 1 637 ? 5.716 -6.101 -29.427 1.00 85.75 637 PRO A CA 1
ATOM 4985 C C . PRO A 1 637 ? 7.137 -5.588 -29.189 1.00 85.75 637 PRO A C 1
ATOM 4987 O O . PRO A 1 637 ? 7.311 -4.400 -28.924 1.00 85.75 637 PRO A O 1
ATOM 4990 N N . SER A 1 638 ? 8.153 -6.447 -29.282 1.00 81.12 638 SER A N 1
ATOM 4991 C CA . SER A 1 638 ? 9.543 -6.043 -29.072 1.00 81.12 638 SER A CA 1
ATOM 4992 C C . SER A 1 638 ? 10.084 -5.381 -30.342 1.00 81.12 638 SER A C 1
ATOM 4994 O O . SER A 1 638 ? 10.533 -6.043 -31.282 1.00 81.12 638 SER A O 1
ATOM 4996 N N . GLU A 1 639 ? 9.993 -4.051 -30.380 1.00 75.38 639 GLU A N 1
ATOM 4997 C CA . GLU A 1 639 ? 10.358 -3.239 -31.541 1.00 75.38 639 GLU A CA 1
ATOM 4998 C C . GLU A 1 639 ? 11.804 -3.467 -31.994 1.00 75.38 639 GLU A C 1
ATOM 5000 O O . GLU A 1 639 ? 12.718 -3.693 -31.203 1.00 75.38 639 GLU A O 1
ATOM 5005 N N . THR A 1 640 ? 12.016 -3.416 -33.308 1.00 82.25 640 THR A N 1
ATOM 5006 C CA . THR A 1 640 ? 13.317 -3.616 -33.957 1.00 82.25 640 THR A CA 1
ATOM 5007 C C . THR A 1 640 ? 13.544 -2.498 -34.961 1.00 82.25 640 THR A C 1
ATOM 5009 O O . THR A 1 640 ? 12.607 -2.097 -35.653 1.00 82.25 640 THR A O 1
ATOM 5012 N N . ALA A 1 641 ? 14.782 -2.015 -35.065 1.00 85.19 641 ALA A N 1
ATOM 5013 C CA . ALA A 1 641 ? 15.135 -0.929 -35.969 1.00 85.19 641 ALA A CA 1
ATOM 5014 C C . ALA A 1 641 ? 16.517 -1.137 -36.609 1.00 85.19 641 ALA A C 1
ATOM 5016 O O . ALA A 1 641 ? 17.402 -1.769 -36.026 1.00 85.19 641 ALA A O 1
ATOM 5017 N N . PHE A 1 642 ? 16.703 -0.570 -37.802 1.00 86.75 642 PHE A N 1
ATOM 5018 C CA . PHE A 1 642 ? 18.008 -0.459 -38.453 1.00 86.75 642 PHE A CA 1
ATOM 5019 C C . PHE A 1 642 ? 18.701 0.835 -38.016 1.00 86.75 642 PHE A C 1
ATOM 5021 O O . PHE A 1 642 ? 18.170 1.916 -38.225 1.00 86.75 642 PHE A O 1
ATOM 5028 N N . GLU A 1 643 ? 19.904 0.740 -37.452 1.00 79.44 643 GLU A N 1
ATOM 5029 C CA . GLU A 1 643 ? 20.639 1.882 -36.875 1.00 79.44 643 GLU A CA 1
ATOM 5030 C C . GLU A 1 643 ? 21.730 2.440 -37.810 1.00 79.44 643 GLU A C 1
ATOM 5032 O O . GLU A 1 643 ? 22.742 2.974 -37.358 1.00 79.44 643 GLU A O 1
ATOM 5037 N N . GLY A 1 644 ? 21.579 2.280 -39.129 1.00 84.56 644 GLY A N 1
ATOM 5038 C CA . GLY A 1 644 ? 22.564 2.772 -40.103 1.00 84.56 644 GLY A CA 1
ATOM 5039 C C . GLY A 1 644 ? 23.814 1.895 -40.256 1.00 84.56 644 GLY A C 1
ATOM 5040 O O . GLY A 1 644 ? 24.738 2.273 -40.975 1.00 84.56 644 GLY A O 1
ATOM 5041 N N . GLN A 1 645 ? 23.856 0.730 -39.600 1.00 87.19 645 GLN A N 1
ATOM 5042 C CA . GLN A 1 645 ? 24.950 -0.240 -39.686 1.00 87.19 645 GLN A CA 1
ATOM 5043 C C . GLN A 1 645 ? 24.449 -1.687 -39.591 1.00 87.19 645 GLN A C 1
ATOM 5045 O O . GLN A 1 645 ? 23.429 -1.966 -38.961 1.00 87.19 645 GLN A O 1
ATOM 5050 N N . ARG A 1 646 ? 25.201 -2.617 -40.192 1.00 87.31 646 ARG A N 1
ATOM 5051 C CA . ARG A 1 646 ? 24.962 -4.065 -40.093 1.00 87.31 646 ARG A CA 1
ATOM 5052 C C . ARG A 1 646 ? 25.632 -4.634 -38.851 1.00 87.31 646 ARG A C 1
ATOM 5054 O O . ARG A 1 646 ? 26.813 -4.388 -38.611 1.00 87.31 646 ARG A O 1
ATOM 5061 N N . LEU A 1 647 ? 24.888 -5.434 -38.100 1.00 86.00 647 LEU A N 1
ATOM 5062 C CA . LEU A 1 647 ? 25.352 -6.121 -36.897 1.00 86.00 647 LEU A CA 1
ATOM 5063 C C . LEU A 1 647 ? 24.923 -7.590 -37.013 1.00 86.00 647 LEU A C 1
ATOM 5065 O O . LEU A 1 647 ? 23.858 -7.946 -36.508 1.00 86.00 647 LEU A O 1
ATOM 5069 N N . PRO A 1 648 ? 25.726 -8.452 -37.671 1.00 84.31 648 PRO A N 1
ATOM 5070 C CA . PRO A 1 648 ? 25.311 -9.813 -38.026 1.00 84.31 648 PRO A CA 1
ATOM 5071 C C . PRO A 1 648 ? 24.809 -10.648 -36.843 1.00 84.31 648 PRO A C 1
ATOM 5073 O O . PRO A 1 648 ? 23.842 -11.390 -36.971 1.00 84.31 648 PRO A O 1
ATOM 5076 N N . GLU A 1 649 ? 25.425 -10.487 -35.671 1.00 80.81 649 GLU A N 1
ATOM 5077 C CA . GLU A 1 649 ? 25.003 -11.158 -34.439 1.00 80.81 649 GLU A CA 1
ATOM 5078 C C . GLU A 1 649 ? 23.606 -10.698 -33.977 1.00 80.81 649 GLU A C 1
ATOM 5080 O O . GLU A 1 649 ? 22.758 -11.527 -33.650 1.00 80.81 649 GLU A O 1
ATOM 5085 N N . LYS A 1 650 ? 23.331 -9.383 -33.994 1.00 80.00 650 LYS A N 1
ATOM 5086 C CA . LYS A 1 650 ? 22.012 -8.815 -33.651 1.00 80.00 650 LYS A CA 1
ATOM 5087 C C . LYS A 1 650 ? 20.953 -9.285 -34.648 1.00 80.00 650 LYS A C 1
ATOM 5089 O O . LYS A 1 650 ? 19.884 -9.732 -34.244 1.00 80.00 650 LYS A O 1
ATOM 5094 N N . GLU A 1 651 ? 21.272 -9.254 -35.937 1.00 87.81 651 GLU A N 1
ATOM 5095 C CA . GLU A 1 651 ? 20.383 -9.708 -37.013 1.00 87.81 651 GLU A CA 1
ATOM 5096 C C . GLU A 1 651 ? 20.020 -11.189 -36.875 1.00 87.81 651 GLU A C 1
ATOM 5098 O O . GLU A 1 651 ? 18.845 -11.548 -36.947 1.00 87.81 651 GLU A O 1
ATOM 5103 N N . GLN A 1 652 ? 21.010 -12.047 -36.608 1.00 86.25 652 GLN A N 1
ATOM 5104 C CA . GLN A 1 652 ? 20.792 -13.478 -36.393 1.00 86.25 652 GLN A CA 1
ATOM 5105 C C . GLN A 1 652 ? 19.885 -13.742 -35.186 1.00 86.25 652 GLN A C 1
ATOM 5107 O O . GLN A 1 652 ? 19.022 -14.622 -35.240 1.00 86.25 652 GLN A O 1
ATOM 5112 N N . ARG A 1 653 ? 20.051 -12.993 -34.092 1.00 85.06 653 ARG A N 1
ATOM 5113 C CA . ARG A 1 653 ? 19.211 -13.159 -32.898 1.00 85.06 653 ARG A CA 1
ATOM 5114 C C . ARG A 1 653 ? 17.792 -12.650 -33.109 1.00 85.06 653 ARG A C 1
ATOM 5116 O O . ARG A 1 653 ? 16.856 -13.343 -32.721 1.00 85.06 653 ARG A O 1
ATOM 5123 N N . MET A 1 654 ? 17.618 -11.516 -33.785 1.00 86.38 654 MET A N 1
ATOM 5124 C CA . MET A 1 654 ? 16.287 -11.018 -34.149 1.00 86.38 654 MET A CA 1
ATOM 5125 C C . MET A 1 654 ? 15.551 -11.989 -35.070 1.00 86.38 654 MET A C 1
ATOM 5127 O O . MET A 1 654 ? 14.387 -12.300 -34.826 1.00 86.38 654 MET A O 1
ATOM 5131 N N . ARG A 1 655 ? 16.250 -12.559 -36.060 1.00 90.38 655 ARG A N 1
ATOM 5132 C CA . ARG A 1 655 ? 15.707 -13.632 -36.904 1.00 90.38 655 ARG A CA 1
ATOM 5133 C C . ARG A 1 655 ? 15.239 -14.823 -36.066 1.00 90.38 655 ARG A C 1
ATOM 5135 O O . ARG A 1 655 ? 14.169 -15.375 -36.306 1.00 90.38 655 ARG A O 1
ATOM 5142 N N . THR A 1 656 ? 16.031 -15.230 -35.074 1.00 89.44 656 THR A N 1
ATOM 5143 C CA . THR A 1 656 ? 15.662 -16.320 -34.160 1.00 89.44 656 THR A CA 1
ATOM 5144 C C . THR A 1 656 ? 14.422 -15.976 -33.340 1.00 89.44 656 THR A C 1
ATOM 5146 O O . THR A 1 656 ? 13.515 -16.801 -33.294 1.00 89.44 656 THR A O 1
ATOM 5149 N N . LEU A 1 657 ? 14.329 -14.771 -32.770 1.00 88.94 657 LEU A N 1
ATOM 5150 C CA . LEU A 1 657 ? 13.137 -14.322 -32.041 1.00 88.94 657 LEU A CA 1
ATOM 5151 C C . LEU A 1 657 ? 11.883 -14.352 -32.921 1.00 88.94 657 LEU A C 1
ATOM 5153 O O . LEU A 1 657 ? 10.890 -14.957 -32.526 1.00 88.94 657 LEU A O 1
ATOM 5157 N N . TYR A 1 658 ? 11.940 -13.765 -34.121 1.00 91.94 658 TYR A N 1
ATOM 5158 C CA . TYR A 1 658 ? 10.788 -13.717 -35.029 1.00 91.94 658 TYR A CA 1
ATOM 5159 C C . TYR A 1 658 ? 10.339 -15.116 -35.427 1.00 91.94 658 TYR A C 1
ATOM 5161 O O . TYR A 1 658 ? 9.170 -15.448 -35.277 1.00 91.94 658 TYR A O 1
ATOM 5169 N N . ARG A 1 659 ? 11.269 -15.971 -35.856 1.00 92.69 659 ARG A N 1
ATOM 5170 C CA . ARG A 1 659 ? 10.954 -17.348 -36.246 1.00 92.69 659 ARG A CA 1
ATOM 5171 C C . ARG A 1 659 ? 10.366 -18.154 -35.091 1.00 92.69 659 ARG A C 1
ATOM 5173 O O . ARG A 1 659 ? 9.340 -18.793 -35.271 1.00 92.69 659 ARG A O 1
ATOM 5180 N N . HIS A 1 660 ? 10.962 -18.097 -33.899 1.00 91.81 660 HIS A N 1
ATOM 5181 C CA . HIS A 1 660 ? 10.430 -18.826 -32.744 1.00 91.81 660 HIS A CA 1
ATOM 5182 C C . HIS A 1 660 ? 9.057 -18.315 -32.311 1.00 91.81 660 HIS A C 1
ATOM 5184 O O . HIS A 1 660 ? 8.200 -19.119 -31.942 1.00 91.81 660 HIS A O 1
ATOM 5190 N N . PHE A 1 661 ? 8.843 -16.998 -32.342 1.00 92.44 661 PHE A N 1
ATOM 5191 C CA . PHE A 1 661 ? 7.537 -16.416 -32.070 1.00 92.44 661 PHE A CA 1
ATOM 5192 C C . PHE A 1 661 ? 6.509 -16.888 -33.099 1.00 92.44 661 PHE A C 1
ATOM 5194 O O . PHE A 1 661 ? 5.429 -17.341 -32.723 1.00 92.44 661 PHE A O 1
ATOM 5201 N N . SER A 1 662 ? 6.863 -16.871 -34.383 1.00 93.94 662 SER A N 1
ATOM 5202 C CA . SER A 1 662 ? 5.981 -17.339 -35.445 1.00 93.94 662 SER A CA 1
ATOM 5203 C C . SER A 1 662 ? 5.664 -18.817 -35.339 1.00 93.94 662 SER A C 1
ATOM 5205 O O . SER A 1 662 ? 4.495 -19.187 -35.388 1.00 93.94 662 SER A O 1
ATOM 5207 N N . ASP A 1 663 ? 6.667 -19.663 -35.120 1.00 93.94 663 ASP A N 1
ATOM 5208 C CA . ASP A 1 663 ? 6.479 -21.101 -34.934 1.00 93.94 663 ASP A CA 1
ATOM 5209 C C . ASP A 1 663 ? 5.573 -21.378 -33.729 1.00 93.94 663 ASP A C 1
ATOM 5211 O O . ASP A 1 663 ? 4.668 -22.209 -33.799 1.00 93.94 663 ASP A O 1
ATOM 5215 N N . MET A 1 664 ? 5.759 -20.639 -32.632 1.00 93.00 664 MET A N 1
ATOM 5216 C CA . MET A 1 664 ? 4.904 -20.727 -31.451 1.00 93.00 664 MET A CA 1
ATOM 5217 C C . MET A 1 664 ? 3.446 -20.382 -31.782 1.00 93.00 664 MET A C 1
ATOM 5219 O O . MET A 1 664 ? 2.560 -21.178 -31.467 1.00 93.00 664 MET A O 1
ATOM 5223 N N . VAL A 1 665 ? 3.189 -19.251 -32.442 1.00 93.38 665 VAL A N 1
ATOM 5224 C CA . VAL A 1 665 ? 1.828 -18.822 -32.804 1.00 93.38 665 VAL A CA 1
ATOM 5225 C C . VAL A 1 665 ? 1.191 -19.791 -33.805 1.00 93.38 665 VAL A C 1
ATOM 5227 O O . VAL A 1 665 ? 0.097 -20.298 -33.558 1.00 93.38 665 VAL A O 1
ATOM 5230 N N . LYS A 1 666 ? 1.895 -20.132 -34.890 1.00 93.81 666 LYS A N 1
ATOM 5231 C CA . LYS A 1 666 ? 1.394 -21.020 -35.952 1.00 93.81 666 LYS A CA 1
ATOM 5232 C C . LYS A 1 666 ? 1.200 -22.462 -35.491 1.00 93.81 666 LYS A C 1
ATOM 5234 O O . LYS A 1 666 ? 0.322 -23.147 -36.005 1.00 93.81 666 LYS A O 1
ATOM 5239 N N . SER A 1 667 ? 1.972 -22.933 -34.507 1.00 92.75 667 SER A N 1
ATOM 5240 C CA . SER A 1 667 ? 1.766 -24.265 -33.914 1.00 92.75 667 SER A CA 1
ATOM 5241 C C . SER A 1 667 ? 0.441 -24.381 -33.159 1.00 92.75 667 SER A C 1
ATOM 5243 O O . SER A 1 667 ? -0.110 -25.476 -33.042 1.00 92.75 667 SER A O 1
ATOM 5245 N N . LYS A 1 668 ? -0.069 -23.258 -32.642 1.00 89.19 668 LYS A N 1
ATOM 5246 C CA . LYS A 1 668 ? -1.351 -23.197 -31.944 1.00 89.19 668 LYS A CA 1
ATOM 5247 C C . LYS A 1 668 ? -2.510 -23.102 -32.928 1.00 89.19 668 LYS A C 1
ATOM 5249 O O . LYS A 1 668 ? -3.508 -23.796 -32.745 1.00 89.19 668 LYS A O 1
ATOM 5254 N N . ASP A 1 669 ? -2.364 -22.240 -33.926 1.00 90.38 669 ASP A N 1
ATOM 5255 C CA . ASP A 1 669 ? -3.331 -22.030 -34.995 1.00 90.38 669 ASP A CA 1
ATOM 5256 C C . ASP A 1 669 ? -2.597 -21.490 -36.233 1.00 90.38 669 ASP A C 1
ATOM 5258 O O . ASP A 1 669 ? -2.045 -20.388 -36.219 1.00 90.38 669 ASP A O 1
ATOM 5262 N N . ALA A 1 670 ? -2.572 -22.288 -37.302 1.00 92.12 670 ALA A N 1
ATOM 5263 C CA . ALA A 1 670 ? -1.859 -21.956 -38.533 1.00 92.12 670 ALA A CA 1
ATOM 5264 C C . ALA A 1 670 ? -2.469 -20.746 -39.266 1.00 92.12 670 ALA A C 1
ATOM 5266 O O . ALA A 1 670 ? -1.761 -20.061 -40.016 1.00 92.12 670 ALA A O 1
ATOM 5267 N N . ASP A 1 671 ? -3.749 -20.456 -39.021 1.00 91.81 671 ASP A N 1
ATOM 5268 C CA . ASP A 1 671 ? -4.486 -19.382 -39.683 1.00 91.81 671 ASP A CA 1
ATOM 5269 C C . ASP A 1 671 ? -4.332 -18.032 -38.964 1.00 91.81 671 ASP A C 1
ATOM 5271 O O . ASP A 1 671 ? -4.590 -16.985 -39.568 1.00 91.81 671 ASP A O 1
ATOM 5275 N N . LEU A 1 672 ? -3.856 -18.015 -37.708 1.00 92.38 672 LEU A N 1
ATOM 5276 C CA . LEU A 1 672 ? -3.612 -16.769 -36.976 1.00 92.38 672 LEU A CA 1
ATOM 5277 C C . LEU A 1 672 ? -2.558 -15.921 -37.678 1.00 92.38 672 LEU A C 1
ATOM 5279 O O . LEU A 1 672 ? -1.432 -16.364 -37.906 1.00 92.38 672 LEU A O 1
ATOM 5283 N N . LYS A 1 673 ? -2.912 -14.672 -37.982 1.00 95.44 673 LYS A N 1
ATOM 5284 C CA . LYS A 1 673 ? -2.005 -13.725 -38.632 1.00 95.44 673 LYS A CA 1
ATOM 5285 C C . LYS A 1 673 ? -0.966 -13.192 -37.660 1.00 95.44 673 LYS A C 1
ATOM 5287 O O . LYS A 1 673 ? -1.298 -12.855 -36.526 1.00 95.44 673 LYS A O 1
ATOM 5292 N N . ILE A 1 674 ? 0.277 -13.092 -38.118 1.00 96.19 674 ILE A N 1
ATOM 5293 C CA . ILE A 1 674 ? 1.382 -12.527 -37.345 1.00 96.19 674 ILE A CA 1
ATOM 5294 C C . ILE A 1 674 ? 1.802 -11.200 -37.955 1.00 96.19 674 ILE A C 1
ATOM 5296 O O . ILE A 1 674 ? 2.108 -11.118 -39.146 1.00 96.19 674 ILE A O 1
ATOM 5300 N N . LEU A 1 675 ? 1.838 -10.179 -37.108 1.00 95.44 675 LEU A N 1
ATOM 5301 C CA . LEU A 1 675 ? 2.171 -8.813 -37.465 1.00 95.44 675 LEU A CA 1
ATOM 5302 C C . LEU A 1 675 ? 3.438 -8.357 -36.735 1.00 95.44 675 LEU A C 1
ATOM 5304 O O . LEU A 1 675 ? 3.589 -8.586 -35.532 1.00 95.44 675 LEU A O 1
ATOM 5308 N N . VAL A 1 676 ? 4.317 -7.650 -37.446 1.00 94.44 676 VAL A N 1
ATOM 5309 C CA . VAL A 1 676 ? 5.494 -6.970 -36.874 1.00 94.44 676 VAL A CA 1
ATOM 5310 C C . VAL A 1 676 ? 5.505 -5.514 -37.321 1.00 94.44 676 VAL A C 1
ATOM 5312 O O . VAL A 1 676 ? 5.293 -5.231 -38.498 1.00 94.44 676 VAL A O 1
ATOM 5315 N N . SER A 1 677 ? 5.780 -4.592 -36.397 1.00 93.38 677 SER A N 1
ATOM 5316 C CA . SER A 1 677 ? 5.784 -3.147 -36.652 1.00 93.38 677 SER A CA 1
ATOM 5317 C C . SER A 1 677 ? 7.155 -2.531 -36.355 1.00 93.38 677 SER A C 1
ATOM 5319 O O . SER A 1 677 ? 7.343 -1.940 -35.290 1.00 93.38 677 SER A O 1
ATOM 5321 N N . PRO A 1 678 ? 8.140 -2.673 -37.256 1.00 91.44 678 PRO A N 1
ATOM 5322 C CA . PRO A 1 678 ? 9.478 -2.143 -37.023 1.00 91.44 678 PRO A CA 1
ATOM 5323 C C . PRO A 1 678 ? 9.533 -0.611 -37.107 1.00 91.44 678 PRO A C 1
ATOM 5325 O O . PRO A 1 678 ? 8.790 0.003 -37.875 1.00 91.44 678 PRO A O 1
ATOM 5328 N N . ALA A 1 679 ? 10.462 0.004 -36.372 1.00 85.69 679 ALA A N 1
ATOM 5329 C CA . ALA A 1 679 ? 10.751 1.430 -36.512 1.00 85.69 679 ALA A CA 1
ATOM 5330 C C . ALA A 1 679 ? 11.609 1.686 -37.763 1.00 85.69 679 ALA A C 1
ATOM 5332 O O . ALA A 1 679 ? 12.560 0.946 -38.047 1.00 85.69 679 ALA A O 1
ATOM 5333 N N . THR A 1 680 ? 11.308 2.757 -38.502 1.00 85.19 680 THR A N 1
ATOM 5334 C CA . THR A 1 680 ? 12.024 3.113 -39.734 1.00 85.19 680 THR A CA 1
ATOM 5335 C C . THR A 1 680 ? 12.939 4.319 -39.529 1.00 85.19 680 THR A C 1
ATOM 5337 O O . THR A 1 680 ? 12.547 5.467 -39.710 1.00 85.19 680 THR A O 1
ATOM 5340 N N . MET A 1 681 ? 14.211 4.055 -39.226 1.00 79.69 681 MET A N 1
ATOM 5341 C CA . MET A 1 681 ? 15.282 5.051 -39.346 1.00 79.69 681 MET A CA 1
ATOM 5342 C C . MET A 1 681 ? 15.927 4.903 -40.728 1.00 79.69 681 MET A C 1
ATOM 5344 O O . MET A 1 681 ? 16.827 4.086 -40.924 1.00 79.69 681 MET A O 1
ATOM 5348 N N . HIS A 1 682 ? 15.410 5.639 -41.714 1.00 82.12 682 HIS A N 1
ATOM 5349 C CA . HIS A 1 682 ? 15.808 5.504 -43.116 1.00 82.12 682 HIS A CA 1
ATOM 5350 C C . HIS A 1 682 ? 16.524 6.754 -43.637 1.00 82.12 682 HIS A C 1
ATOM 5352 O O . HIS A 1 682 ? 16.078 7.884 -43.446 1.00 82.12 682 HIS A O 1
ATOM 5358 N N . SER A 1 683 ? 17.609 6.524 -44.378 1.00 82.50 683 SER A N 1
ATOM 5359 C CA . SER A 1 683 ? 18.255 7.525 -45.223 1.00 82.50 683 SER A CA 1
ATOM 5360 C C . SER A 1 683 ? 18.405 6.957 -46.640 1.00 82.50 683 SER A C 1
ATOM 5362 O O . SER A 1 683 ? 18.974 5.866 -46.769 1.00 82.50 683 SER A O 1
ATOM 5364 N N . PRO A 1 684 ? 17.957 7.674 -47.693 1.00 84.75 684 PRO A N 1
ATOM 5365 C CA . PRO A 1 684 ? 18.146 7.304 -49.102 1.00 84.75 684 PRO A CA 1
ATOM 5366 C C . PRO A 1 684 ? 19.533 6.749 -49.454 1.00 84.75 684 PRO A C 1
ATOM 5368 O O . PRO A 1 684 ? 19.666 5.744 -50.151 1.00 84.75 684 PRO A O 1
ATOM 5371 N N . GLU A 1 685 ? 20.585 7.357 -48.906 1.00 86.50 685 GLU A N 1
ATOM 5372 C CA . GLU A 1 685 ? 21.982 7.000 -49.182 1.00 86.50 685 GLU A CA 1
ATOM 5373 C C . GLU A 1 685 ? 22.372 5.604 -48.661 1.00 86.50 685 GLU A C 1
ATOM 5375 O O . GLU A 1 685 ? 23.329 5.000 -49.144 1.00 86.50 685 GLU A O 1
ATOM 5380 N N . GLN A 1 686 ? 21.630 5.068 -47.688 1.00 87.56 686 GLN A N 1
ATOM 5381 C CA . GLN A 1 686 ? 21.894 3.777 -47.044 1.00 87.56 686 GLN A CA 1
ATOM 5382 C C . GLN A 1 686 ? 20.922 2.674 -47.487 1.00 87.56 686 GLN A C 1
ATOM 5384 O O . GLN A 1 686 ? 20.938 1.579 -46.921 1.00 87.56 686 GLN A O 1
ATOM 5389 N N . ASN A 1 687 ? 20.100 2.925 -48.510 1.00 89.38 687 ASN A N 1
ATOM 5390 C CA . ASN A 1 687 ? 18.995 2.051 -48.912 1.00 89.38 687 ASN A CA 1
ATOM 5391 C C . ASN A 1 687 ? 19.433 0.598 -49.210 1.00 89.38 687 ASN A C 1
ATOM 5393 O O . ASN A 1 687 ? 18.776 -0.355 -48.796 1.00 89.38 687 ASN A O 1
ATOM 5397 N N . ALA A 1 688 ? 20.591 0.390 -49.848 1.00 91.00 688 ALA A N 1
ATOM 5398 C CA . ALA A 1 688 ? 21.120 -0.961 -50.072 1.00 91.00 688 ALA A CA 1
ATOM 5399 C C . ALA A 1 688 ? 21.355 -1.723 -48.751 1.00 91.00 688 ALA A C 1
ATOM 5401 O O . ALA A 1 688 ? 20.885 -2.844 -48.582 1.00 91.00 688 ALA A O 1
ATOM 5402 N N . MET A 1 689 ? 22.006 -1.076 -47.782 1.00 93.06 689 MET A N 1
ATOM 5403 C CA . MET A 1 689 ? 22.312 -1.670 -46.479 1.00 93.06 689 MET A CA 1
ATOM 5404 C C . MET A 1 689 ? 21.053 -1.908 -45.640 1.00 93.06 689 MET A C 1
ATOM 5406 O O . MET A 1 689 ? 20.949 -2.934 -44.969 1.00 93.06 689 MET A O 1
ATOM 5410 N N . PHE A 1 690 ? 20.099 -0.978 -45.708 1.00 92.75 690 PHE A N 1
ATOM 5411 C CA . PHE A 1 690 ? 18.788 -1.091 -45.074 1.00 92.75 690 PHE A CA 1
ATOM 5412 C C . PHE A 1 690 ? 18.034 -2.333 -45.568 1.00 92.75 690 PHE A C 1
ATOM 5414 O O . PHE A 1 690 ? 17.543 -3.125 -44.762 1.00 92.75 690 PHE A O 1
ATOM 5421 N N . LYS A 1 691 ? 18.003 -2.551 -46.889 1.00 94.56 691 LYS A N 1
ATOM 5422 C CA . LYS A 1 691 ? 17.390 -3.743 -47.489 1.00 94.56 691 LYS A CA 1
ATOM 5423 C C . LYS A 1 691 ? 18.101 -5.021 -47.079 1.00 94.56 691 LYS A C 1
ATOM 5425 O O . LYS A 1 691 ? 17.439 -5.979 -46.692 1.00 94.56 691 LYS A O 1
ATOM 5430 N N . ASP A 1 692 ? 19.431 -5.041 -47.109 1.00 94.19 692 ASP A N 1
ATOM 5431 C CA . ASP A 1 692 ? 20.178 -6.237 -46.718 1.00 94.19 692 ASP A CA 1
ATOM 5432 C C . ASP A 1 692 ? 19.973 -6.594 -45.235 1.00 94.19 692 ASP A C 1
ATOM 5434 O O . ASP A 1 692 ? 19.905 -7.776 -44.897 1.00 94.19 692 ASP A O 1
ATOM 5438 N N . PHE A 1 693 ? 19.851 -5.593 -44.354 1.00 93.94 693 PHE A N 1
ATOM 5439 C CA . PHE A 1 693 ? 19.527 -5.791 -42.938 1.00 93.94 693 PHE A CA 1
ATOM 5440 C C . PHE A 1 693 ? 18.161 -6.462 -42.767 1.00 93.94 693 PHE A C 1
ATOM 5442 O O . PHE A 1 693 ? 18.065 -7.521 -42.148 1.00 93.94 693 PHE A O 1
ATOM 5449 N N . TRP A 1 694 ? 17.103 -5.886 -43.344 1.00 94.12 694 TRP A N 1
ATOM 5450 C CA . TRP A 1 694 ? 15.751 -6.423 -43.179 1.00 94.12 694 TRP A CA 1
ATOM 5451 C C . TRP A 1 694 ? 15.565 -7.767 -43.870 1.00 94.12 694 TRP A C 1
ATOM 5453 O O . TRP A 1 694 ? 14.921 -8.647 -43.305 1.00 94.12 694 TRP A O 1
ATOM 5463 N N . ASN A 1 695 ? 16.205 -7.980 -45.021 1.00 95.25 695 ASN A N 1
ATOM 5464 C CA . ASN A 1 695 ? 16.239 -9.294 -45.653 1.00 95.25 695 ASN A CA 1
ATOM 5465 C C . ASN A 1 695 ? 16.903 -10.339 -44.753 1.00 95.25 695 ASN A C 1
ATOM 5467 O O . ASN A 1 695 ? 16.434 -11.471 -44.686 1.00 95.25 695 ASN A O 1
ATOM 5471 N N . ALA A 1 696 ? 17.962 -9.968 -44.029 1.00 93.62 696 ALA A N 1
ATOM 5472 C CA . ALA A 1 696 ? 18.597 -10.863 -43.075 1.00 93.62 696 ALA A CA 1
ATOM 5473 C C . ALA A 1 696 ? 17.726 -11.122 -41.834 1.00 93.62 696 ALA A C 1
ATOM 5475 O O . ALA A 1 696 ? 17.759 -12.233 -41.313 1.00 93.62 696 ALA A O 1
ATOM 5476 N N . VAL A 1 697 ? 16.954 -10.153 -41.349 1.00 92.69 697 VAL A N 1
ATOM 5477 C CA . VAL A 1 697 ? 16.084 -10.345 -40.175 1.00 92.69 697 VAL A CA 1
ATOM 5478 C C . VAL A 1 697 ? 14.829 -11.158 -40.517 1.00 92.69 697 VAL A C 1
ATOM 5480 O O . VAL A 1 697 ? 14.434 -12.019 -39.735 1.00 92.69 697 VAL A O 1
ATOM 5483 N N . LEU A 1 698 ? 14.222 -10.916 -41.683 1.00 94.81 698 LEU A N 1
ATOM 5484 C CA . LEU A 1 698 ? 12.947 -11.521 -42.096 1.00 94.81 698 LEU A CA 1
ATOM 5485 C C . LEU A 1 698 ? 13.088 -12.903 -42.747 1.00 94.81 698 LEU A C 1
ATOM 5487 O O . LEU A 1 698 ? 12.086 -13.606 -42.891 1.00 94.81 698 LEU A O 1
ATOM 5491 N N . ASP A 1 699 ? 14.307 -13.309 -43.102 1.00 92.88 699 ASP A N 1
ATOM 5492 C CA . ASP A 1 699 ? 14.582 -14.615 -43.698 1.00 92.88 699 ASP A CA 1
ATOM 5493 C C . ASP A 1 699 ? 13.990 -15.762 -42.862 1.00 92.88 699 ASP A C 1
ATOM 5495 O O . ASP A 1 699 ? 14.347 -15.962 -41.696 1.00 92.88 699 ASP A O 1
ATOM 5499 N N . SER A 1 700 ? 13.094 -16.532 -43.487 1.00 89.31 700 SER A N 1
ATOM 5500 C CA . SER A 1 700 ? 12.414 -17.687 -42.887 1.00 89.31 700 SER A CA 1
ATOM 5501 C C . SER A 1 700 ? 11.631 -17.360 -41.602 1.00 89.31 700 SER A C 1
ATOM 5503 O O . SER A 1 700 ? 11.520 -18.197 -40.705 1.00 89.31 700 SER A O 1
ATOM 5505 N N . SER A 1 701 ? 11.109 -16.134 -41.488 1.00 89.75 701 SER A N 1
ATOM 5506 C CA . SER A 1 701 ? 10.420 -15.646 -40.284 1.00 89.75 701 SER A CA 1
ATOM 5507 C C . SER A 1 701 ? 8.942 -16.037 -40.177 1.00 89.75 701 SER A C 1
ATOM 5509 O O . SER A 1 701 ? 8.393 -15.955 -39.083 1.00 89.75 701 SER A O 1
ATOM 5511 N N . ASN A 1 702 ? 8.291 -16.462 -41.269 1.00 92.44 702 ASN A N 1
ATOM 5512 C CA . ASN A 1 702 ? 6.852 -16.785 -41.328 1.00 92.44 702 ASN A CA 1
ATOM 5513 C C . ASN A 1 702 ? 5.915 -15.648 -40.854 1.00 92.44 702 ASN A C 1
ATOM 5515 O O . ASN A 1 702 ? 4.819 -15.911 -40.357 1.00 92.44 702 ASN A O 1
ATOM 5519 N N . ILE A 1 703 ? 6.340 -14.389 -40.995 1.00 95.25 703 ILE A N 1
ATOM 5520 C CA . ILE A 1 703 ? 5.514 -13.207 -40.710 1.00 95.25 703 ILE A CA 1
ATOM 5521 C C . ILE A 1 703 ? 4.505 -12.994 -41.844 1.00 95.25 703 ILE A C 1
ATOM 5523 O O . ILE A 1 703 ? 4.870 -13.061 -43.012 1.00 95.25 703 ILE A O 1
ATOM 5527 N N . ASP A 1 704 ? 3.240 -12.723 -41.508 1.00 97.06 704 ASP A N 1
ATOM 5528 C CA . ASP A 1 704 ? 2.187 -12.487 -42.505 1.00 97.06 704 ASP A CA 1
ATOM 5529 C C . ASP A 1 704 ? 2.111 -11.015 -42.932 1.00 97.06 704 ASP A C 1
ATOM 5531 O O . ASP A 1 704 ? 1.853 -10.722 -44.100 1.00 97.06 704 ASP A O 1
ATOM 5535 N N . ILE A 1 705 ? 2.282 -10.096 -41.974 1.00 97.38 705 ILE A N 1
ATOM 5536 C CA . ILE A 1 705 ? 2.077 -8.657 -42.161 1.00 97.38 705 ILE A CA 1
ATOM 5537 C C . ILE A 1 705 ? 3.278 -7.898 -41.601 1.00 97.38 705 ILE A C 1
ATOM 5539 O O . ILE A 1 705 ? 3.606 -8.008 -40.415 1.00 97.38 705 ILE A O 1
ATOM 5543 N N . LEU A 1 706 ? 3.893 -7.070 -42.439 1.00 96.88 706 LEU A N 1
ATOM 5544 C CA . LEU A 1 706 ? 4.865 -6.079 -42.010 1.00 96.88 706 LEU A CA 1
ATOM 5545 C C . LEU A 1 706 ? 4.184 -4.715 -41.976 1.00 96.88 706 LEU A C 1
ATOM 5547 O O . LEU A 1 706 ? 3.603 -4.275 -42.966 1.00 96.88 706 LEU A O 1
ATOM 5551 N N . LEU A 1 707 ? 4.275 -4.043 -40.835 1.00 96.00 707 LEU A N 1
ATOM 5552 C CA . LEU A 1 707 ? 3.617 -2.771 -40.561 1.00 96.00 707 LEU A CA 1
ATOM 5553 C C . LEU A 1 707 ? 4.657 -1.712 -40.124 1.00 96.00 707 LEU A C 1
ATOM 5555 O O . LEU A 1 707 ? 4.646 -1.298 -38.969 1.00 96.00 707 LEU A O 1
ATOM 5559 N N . PRO A 1 708 ? 5.616 -1.289 -40.975 1.00 95.25 708 PRO A N 1
ATOM 5560 C CA . PRO A 1 708 ? 6.656 -0.350 -40.557 1.00 95.25 708 PRO A CA 1
ATOM 5561 C C . PRO A 1 708 ? 6.099 1.005 -40.117 1.00 95.25 708 PRO A C 1
ATOM 5563 O O . PRO A 1 708 ? 5.200 1.548 -40.764 1.00 95.25 708 PRO A O 1
ATOM 5566 N N . GLN A 1 709 ? 6.680 1.573 -39.057 1.00 93.06 709 GLN A N 1
ATOM 5567 C CA . GLN A 1 709 ? 6.453 2.964 -38.655 1.00 93.06 709 GLN A CA 1
ATOM 5568 C C . GLN A 1 709 ? 7.015 3.901 -39.716 1.00 93.06 709 GLN A C 1
ATOM 5570 O O . GLN A 1 709 ? 8.126 3.692 -40.204 1.00 93.06 709 GLN A O 1
ATOM 5575 N N . ASP A 1 710 ? 6.265 4.933 -40.087 1.00 91.94 710 ASP A N 1
ATOM 5576 C CA . ASP A 1 710 ? 6.767 5.952 -41.010 1.00 91.94 710 ASP A CA 1
ATOM 5577 C C . ASP A 1 710 ? 7.827 6.866 -40.374 1.00 91.94 710 ASP A C 1
ATOM 5579 O O . ASP A 1 710 ? 8.678 7.397 -41.091 1.00 91.94 710 ASP A O 1
ATOM 5583 N N . CYS A 1 711 ? 7.799 6.977 -39.043 1.00 89.50 711 CYS A N 1
ATOM 5584 C CA . CYS A 1 711 ? 8.686 7.760 -38.188 1.00 89.50 711 CYS A CA 1
ATOM 5585 C C . CYS A 1 711 ? 8.714 9.267 -38.492 1.00 89.50 711 CYS A C 1
ATOM 5587 O O . CYS A 1 711 ? 9.723 9.941 -38.245 1.00 89.50 711 CYS A O 1
ATOM 5589 N N . ILE A 1 712 ? 7.614 9.806 -39.027 1.00 91.12 712 ILE A N 1
ATOM 5590 C CA . ILE A 1 712 ? 7.475 11.243 -39.302 1.00 91.12 712 ILE A CA 1
ATOM 5591 C C . ILE A 1 712 ? 7.183 12.021 -38.016 1.00 91.12 712 ILE A C 1
ATOM 5593 O O . ILE A 1 712 ? 7.813 13.046 -37.761 1.00 91.12 712 ILE A O 1
ATOM 5597 N N . GLY A 1 713 ? 6.259 11.537 -37.186 1.00 89.62 713 GLY A N 1
ATOM 5598 C CA . GLY A 1 713 ? 5.861 12.174 -35.929 1.00 89.62 713 GLY A CA 1
ATOM 5599 C C . GLY A 1 713 ? 6.967 12.202 -34.878 1.00 89.62 713 GLY A C 1
ATOM 5600 O O . GLY A 1 713 ? 7.122 13.189 -34.160 1.00 89.62 713 GLY A O 1
ATOM 5601 N N . ASN A 1 714 ? 7.782 11.152 -34.825 1.00 85.25 714 ASN A N 1
ATOM 5602 C CA . ASN A 1 714 ? 8.975 11.051 -33.988 1.00 85.25 714 ASN A CA 1
ATOM 5603 C C . ASN A 1 714 ? 10.215 11.720 -34.598 1.00 85.25 714 ASN A C 1
ATOM 5605 O O . ASN A 1 714 ? 11.265 11.745 -33.953 1.00 85.25 714 ASN A O 1
ATOM 5609 N N . THR A 1 715 ? 10.111 12.300 -35.797 1.00 85.69 715 THR A N 1
ATOM 5610 C CA . THR A 1 715 ? 11.188 13.022 -36.500 1.00 85.69 715 THR A CA 1
ATOM 5611 C C . THR A 1 715 ? 12.416 12.176 -36.861 1.00 85.69 715 THR A C 1
ATOM 5613 O O . THR A 1 715 ? 13.503 12.714 -37.078 1.00 85.69 715 THR A O 1
ATOM 5616 N N . CYS A 1 716 ? 12.270 10.849 -36.956 1.00 81.62 716 CYS A N 1
ATOM 5617 C CA . CYS A 1 716 ? 13.352 9.976 -37.433 1.00 81.62 716 CYS A CA 1
ATOM 5618 C C . CYS A 1 716 ? 13.369 9.829 -38.964 1.00 81.62 716 CYS A C 1
ATOM 5620 O O . CYS A 1 716 ? 14.355 9.335 -39.510 1.00 81.62 716 CYS A O 1
ATOM 5622 N N . SER A 1 717 ? 12.318 10.286 -39.651 1.00 85.94 717 SER A N 1
ATOM 5623 C CA . SER A 1 717 ? 12.249 10.410 -41.108 1.00 85.94 717 SER A CA 1
ATOM 5624 C C . SER A 1 717 ? 11.657 11.767 -41.523 1.00 85.94 717 SER A C 1
ATOM 5626 O O . SER A 1 717 ? 11.128 12.516 -40.698 1.00 85.94 717 SER A O 1
ATOM 5628 N N . LYS A 1 718 ? 11.780 12.101 -42.811 1.00 87.81 718 LYS A N 1
ATOM 5629 C CA . LYS A 1 718 ? 11.235 13.320 -43.433 1.00 87.81 718 LYS A CA 1
ATOM 5630 C C . LYS A 1 718 ? 10.188 12.951 -44.472 1.00 87.81 718 LYS A C 1
ATOM 5632 O O . LYS A 1 718 ? 10.314 11.908 -45.116 1.00 87.81 718 LYS A O 1
ATOM 5637 N N . LEU A 1 719 ? 9.212 13.830 -44.696 1.00 88.44 719 LEU A N 1
ATOM 5638 C CA . LEU A 1 719 ? 8.180 13.621 -45.716 1.00 88.44 719 LEU A CA 1
ATOM 5639 C C . LEU A 1 719 ? 8.801 13.369 -47.100 1.00 88.44 719 LEU A C 1
ATOM 5641 O O . LEU A 1 719 ? 8.458 12.381 -47.744 1.00 88.44 719 LEU A O 1
ATOM 5645 N N . SER A 1 720 ? 9.797 14.156 -47.508 1.00 87.75 720 SER A N 1
ATOM 5646 C CA . SER A 1 720 ? 10.529 13.968 -48.770 1.00 87.75 720 SER A CA 1
ATOM 5647 C C . SER A 1 720 ? 11.223 12.611 -48.941 1.00 87.75 720 SER A C 1
ATOM 5649 O O . SER A 1 720 ? 11.514 12.221 -50.072 1.00 87.75 720 SER A O 1
ATOM 5651 N N . TYR A 1 721 ? 11.489 11.864 -47.865 1.00 89.81 721 TYR A N 1
ATOM 5652 C CA . TYR A 1 721 ? 12.133 10.545 -47.947 1.00 89.81 721 TYR A CA 1
ATOM 5653 C C . TYR A 1 721 ? 11.123 9.404 -48.117 1.00 89.81 721 TYR A C 1
ATOM 5655 O O . TYR A 1 721 ? 11.513 8.293 -48.488 1.00 89.81 721 TYR A O 1
ATOM 5663 N N . MET A 1 722 ? 9.832 9.658 -47.876 1.00 90.19 722 MET A N 1
ATOM 5664 C CA . MET A 1 722 ? 8.789 8.631 -47.870 1.00 90.19 722 MET A CA 1
ATOM 5665 C C . MET A 1 722 ? 8.705 7.820 -49.172 1.00 90.19 722 MET A C 1
ATOM 5667 O O . MET A 1 722 ? 8.615 6.596 -49.068 1.00 90.19 722 MET A O 1
ATOM 5671 N N . PRO A 1 723 ? 8.774 8.403 -50.388 1.00 91.19 723 PRO A N 1
ATOM 5672 C CA . PRO A 1 723 ? 8.641 7.614 -51.611 1.00 91.19 723 PRO A CA 1
ATOM 5673 C C . PRO A 1 723 ? 9.738 6.553 -51.757 1.00 91.19 723 PRO A C 1
ATOM 5675 O O . PRO A 1 723 ? 9.447 5.412 -52.115 1.00 91.19 723 PRO A O 1
ATOM 5678 N N . GLU A 1 724 ? 10.991 6.894 -51.442 1.00 93.06 724 GLU A N 1
ATOM 5679 C CA . GLU A 1 724 ? 12.100 5.936 -51.494 1.00 93.06 724 GLU A CA 1
ATOM 5680 C C . GLU A 1 724 ? 12.058 4.933 -50.337 1.00 93.06 724 GLU A C 1
ATOM 5682 O O . GLU A 1 724 ? 12.302 3.744 -50.556 1.00 93.06 724 GLU A O 1
ATOM 5687 N N . GLN A 1 725 ? 11.688 5.389 -49.136 1.00 93.00 725 GLN A N 1
ATOM 5688 C CA . GLN A 1 725 ? 11.506 4.546 -47.951 1.00 93.00 725 GLN A CA 1
ATOM 5689 C C . GLN A 1 725 ? 10.452 3.456 -48.196 1.00 93.00 725 GLN A C 1
ATOM 5691 O O . GLN A 1 725 ? 10.707 2.273 -47.968 1.00 93.00 725 GLN A O 1
ATOM 5696 N N . TRP A 1 726 ? 9.270 3.827 -48.695 1.00 95.38 726 TRP A N 1
ATOM 5697 C CA . TRP A 1 726 ? 8.179 2.881 -48.944 1.00 95.38 726 TRP A CA 1
ATOM 5698 C C . TRP A 1 726 ? 8.438 1.983 -50.149 1.00 95.38 726 TRP A C 1
ATOM 5700 O O . TRP A 1 726 ? 8.068 0.809 -50.119 1.00 95.38 726 TRP A O 1
ATOM 5710 N N . LYS A 1 727 ? 9.159 2.473 -51.163 1.00 95.81 727 LYS A N 1
ATOM 5711 C CA . LYS A 1 727 ? 9.664 1.616 -52.239 1.00 95.81 727 LYS A CA 1
ATOM 5712 C C . LYS A 1 727 ? 10.614 0.541 -51.702 1.00 95.81 727 LYS A C 1
ATOM 5714 O O . LYS A 1 727 ? 10.475 -0.620 -52.077 1.00 95.81 727 LYS A O 1
ATOM 5719 N N . ALA A 1 728 ? 11.539 0.895 -50.807 1.00 95.81 728 ALA A N 1
ATOM 5720 C CA . ALA A 1 728 ? 12.452 -0.067 -50.190 1.00 95.81 728 ALA A CA 1
ATOM 5721 C C . ALA A 1 728 ? 11.697 -1.124 -49.370 1.00 95.81 728 ALA A C 1
ATOM 5723 O O . ALA A 1 728 ? 11.943 -2.319 -49.531 1.00 95.81 728 ALA A O 1
ATOM 5724 N N . TRP A 1 729 ? 10.730 -0.702 -48.550 1.00 96.75 729 TRP A N 1
ATOM 5725 C CA . TRP A 1 729 ? 9.866 -1.624 -47.810 1.00 96.75 729 TRP A CA 1
ATOM 5726 C C . TRP A 1 729 ? 9.052 -2.541 -48.720 1.00 96.75 729 TRP A C 1
ATOM 5728 O O . TRP A 1 729 ? 8.909 -3.727 -48.416 1.00 96.75 729 TRP A O 1
ATOM 5738 N N . LYS A 1 730 ? 8.562 -2.031 -49.855 1.00 97.44 730 LYS A N 1
ATOM 5739 C CA . LYS A 1 730 ? 7.848 -2.844 -50.842 1.00 97.44 730 LYS A CA 1
ATOM 5740 C C . LYS A 1 730 ? 8.747 -3.904 -51.471 1.00 97.44 730 LYS A C 1
ATOM 5742 O O . LYS A 1 730 ? 8.353 -5.058 -51.555 1.00 97.44 730 LYS A O 1
ATOM 5747 N N . GLU A 1 731 ? 9.974 -3.541 -51.839 1.00 97.31 731 GLU A N 1
ATOM 5748 C CA . GLU A 1 731 ? 10.963 -4.491 -52.364 1.00 97.31 731 GLU A CA 1
ATOM 5749 C C . GLU A 1 731 ? 11.313 -5.587 -51.341 1.00 97.31 731 GLU A C 1
ATOM 5751 O O . GLU A 1 731 ? 11.411 -6.756 -51.708 1.00 97.31 731 GLU A O 1
ATOM 5756 N N . ILE A 1 732 ? 11.470 -5.226 -50.060 1.00 97.06 732 ILE A N 1
ATOM 5757 C CA . ILE A 1 732 ? 11.714 -6.185 -48.969 1.00 97.06 732 ILE A CA 1
ATOM 5758 C C . ILE A 1 732 ? 10.515 -7.127 -48.817 1.00 97.06 732 ILE A C 1
ATOM 5760 O O . ILE A 1 732 ? 10.673 -8.342 -48.841 1.00 97.06 732 ILE A O 1
ATOM 5764 N N . THR A 1 733 ? 9.307 -6.588 -48.673 1.00 97.62 733 THR A N 1
ATOM 5765 C CA . THR A 1 733 ? 8.104 -7.405 -48.440 1.00 97.62 733 THR A CA 1
ATOM 5766 C C . THR A 1 733 ? 7.765 -8.310 -49.620 1.00 97.62 733 THR A C 1
ATOM 5768 O O . THR A 1 733 ? 7.436 -9.475 -49.402 1.00 97.62 733 THR A O 1
ATOM 5771 N N . ASP A 1 734 ? 7.960 -7.848 -50.857 1.00 97.12 734 ASP A N 1
ATOM 5772 C CA . ASP A 1 734 ? 7.797 -8.673 -52.058 1.00 97.12 734 ASP A CA 1
ATOM 5773 C C . ASP A 1 734 ? 8.787 -9.842 -52.104 1.00 97.12 734 ASP A C 1
ATOM 5775 O O . ASP A 1 734 ? 8.411 -10.950 -52.493 1.00 97.12 734 ASP A O 1
ATOM 5779 N N . ALA A 1 735 ? 10.033 -9.630 -51.665 1.00 96.94 735 ALA A N 1
ATOM 5780 C CA . ALA A 1 735 ? 11.044 -10.686 -51.610 1.00 96.94 735 ALA A CA 1
ATOM 5781 C C . ALA A 1 735 ? 10.692 -11.804 -50.611 1.00 96.94 735 ALA A C 1
ATOM 5783 O O . ALA A 1 735 ? 11.089 -12.950 -50.822 1.00 96.94 735 ALA A O 1
ATOM 5784 N N . HIS A 1 736 ? 9.929 -11.487 -49.559 1.00 96.62 736 HIS A N 1
ATOM 5785 C CA . HIS A 1 736 ? 9.523 -12.434 -48.511 1.00 96.62 736 HIS A CA 1
ATOM 5786 C C . HIS A 1 736 ? 8.043 -12.841 -48.575 1.00 96.62 736 HIS A C 1
ATOM 5788 O O . HIS A 1 736 ? 7.599 -13.610 -47.730 1.00 96.62 736 HIS A O 1
ATOM 5794 N N . GLN A 1 737 ? 7.288 -12.371 -49.577 1.00 96.12 737 GLN A N 1
ATOM 5795 C CA . GLN A 1 737 ? 5.844 -12.622 -49.734 1.00 96.12 737 GLN A CA 1
ATOM 5796 C C . GLN A 1 737 ? 5.002 -12.167 -48.527 1.00 96.12 737 GLN A C 1
ATOM 5798 O O . GLN A 1 737 ? 4.035 -12.825 -48.144 1.00 96.12 737 GLN A O 1
ATOM 5803 N N . ILE A 1 738 ? 5.373 -11.033 -47.934 1.00 97.50 738 ILE A N 1
ATOM 5804 C CA . ILE A 1 738 ? 4.716 -10.458 -46.755 1.00 97.50 738 ILE A CA 1
ATOM 5805 C C . ILE A 1 738 ? 3.771 -9.334 -47.200 1.00 97.50 738 ILE A C 1
ATOM 5807 O O . ILE A 1 738 ? 4.116 -8.554 -48.086 1.00 97.50 738 ILE A O 1
ATOM 5811 N N . ASP A 1 739 ? 2.586 -9.222 -46.595 1.00 97.88 739 ASP A N 1
ATOM 5812 C CA . ASP A 1 739 ? 1.688 -8.090 -46.855 1.00 97.88 739 ASP A CA 1
ATOM 5813 C C . ASP A 1 739 ? 2.227 -6.818 -46.183 1.00 97.88 739 ASP A C 1
ATOM 5815 O O . ASP A 1 739 ? 2.642 -6.847 -45.022 1.00 97.88 739 ASP A O 1
ATOM 5819 N N . LEU A 1 740 ? 2.235 -5.698 -46.907 1.00 98.25 740 LEU A N 1
ATOM 5820 C CA . LEU A 1 740 ? 2.800 -4.439 -46.425 1.00 98.25 740 LEU A CA 1
ATOM 5821 C C . LEU A 1 740 ? 1.693 -3.466 -46.022 1.00 98.25 740 LEU A C 1
ATOM 5823 O O . LEU A 1 740 ? 0.934 -2.976 -46.863 1.00 98.25 740 LEU A O 1
ATOM 5827 N N . TRP A 1 741 ? 1.642 -3.143 -44.734 1.00 97.62 741 TRP A N 1
ATOM 5828 C CA . TRP A 1 741 ? 0.798 -2.090 -44.175 1.00 97.62 741 TRP A CA 1
ATOM 5829 C C . TRP A 1 741 ? 1.651 -0.882 -43.770 1.00 97.62 741 TRP A C 1
ATOM 5831 O O . TRP A 1 741 ? 2.864 -0.985 -43.603 1.00 97.62 741 TRP A O 1
ATOM 5841 N N . CYS A 1 742 ? 1.013 0.271 -43.576 1.00 96.25 742 CYS A N 1
ATOM 5842 C CA . CYS A 1 742 ? 1.661 1.472 -43.052 1.00 96.25 742 CYS A CA 1
ATOM 5843 C C . CYS A 1 742 ? 1.273 1.736 -41.603 1.00 96.25 742 CYS A C 1
ATOM 5845 O O . CYS A 1 742 ? 0.078 1.792 -41.307 1.00 96.25 742 CYS A O 1
ATOM 5847 N N . HIS A 1 743 ? 2.263 1.937 -40.727 1.00 95.44 743 HIS A N 1
ATOM 5848 C CA . HIS A 1 743 ? 2.045 2.452 -39.382 1.00 95.44 743 HIS A CA 1
ATOM 5849 C C . HIS A 1 743 ? 2.302 3.959 -39.361 1.00 95.44 743 HIS A C 1
ATOM 5851 O O . HIS A 1 743 ? 3.433 4.438 -39.313 1.00 95.44 743 HIS A O 1
ATOM 5857 N N . LEU A 1 744 ? 1.203 4.693 -39.431 1.00 95.00 744 LEU A N 1
ATOM 5858 C CA . LEU A 1 744 ? 1.127 6.135 -39.547 1.00 95.00 744 LEU A CA 1
ATOM 5859 C C . LEU A 1 744 ? 1.198 6.785 -38.158 1.00 95.00 744 LEU A C 1
ATOM 5861 O O . LEU A 1 744 ? 0.269 6.661 -37.354 1.00 95.00 744 LEU A O 1
ATOM 5865 N N . GLU A 1 745 ? 2.271 7.514 -37.865 1.00 94.00 745 GLU A N 1
ATOM 5866 C CA . GLU A 1 745 ? 2.392 8.248 -36.602 1.00 94.00 745 GLU A CA 1
ATOM 5867 C C . GLU A 1 745 ? 1.545 9.518 -36.646 1.00 94.00 745 GLU A C 1
ATOM 5869 O O . GLU A 1 745 ? 2.051 10.566 -37.020 1.00 94.00 745 GLU A O 1
ATOM 5874 N N . ILE A 1 746 ? 0.264 9.481 -36.272 1.00 94.50 746 ILE A N 1
ATOM 5875 C CA . ILE A 1 746 ? -0.679 10.625 -36.335 1.00 94.50 746 ILE A CA 1
ATOM 5876 C C . ILE A 1 746 ? -0.452 11.718 -35.268 1.00 94.50 746 ILE A C 1
ATOM 5878 O O . ILE A 1 746 ? -1.350 12.501 -34.961 1.00 94.50 746 ILE A O 1
ATOM 5882 N N . PHE A 1 747 ? 0.755 11.790 -34.717 1.00 92.50 747 PHE A N 1
ATOM 5883 C CA . PHE A 1 747 ? 1.179 12.770 -33.727 1.00 92.50 747 PHE A CA 1
ATOM 5884 C C . PHE A 1 747 ? 2.439 13.506 -34.187 1.00 92.50 747 PHE A C 1
ATOM 5886 O O . PHE A 1 747 ? 3.132 13.068 -35.098 1.00 92.50 747 PHE A O 1
ATOM 5893 N N . GLU A 1 748 ? 2.758 14.607 -33.530 1.00 89.81 748 GLU A N 1
ATOM 5894 C CA . GLU A 1 748 ? 3.956 15.409 -33.697 1.00 89.81 748 GLU A CA 1
ATOM 5895 C C . GLU A 1 748 ? 4.676 15.504 -32.355 1.00 89.81 748 GLU A C 1
ATOM 5897 O O . GLU A 1 748 ? 4.112 15.951 -31.350 1.00 89.81 748 GLU A O 1
ATOM 5902 N N . ARG A 1 749 ? 5.937 15.076 -32.324 1.00 89.31 749 ARG A N 1
ATOM 5903 C CA . ARG A 1 749 ? 6.779 15.256 -31.149 1.00 89.31 749 ARG A CA 1
ATOM 5904 C C . ARG A 1 749 ? 7.249 16.707 -31.083 1.00 89.31 749 ARG A C 1
ATOM 5906 O O . ARG A 1 749 ? 7.798 17.230 -32.048 1.00 89.31 749 ARG A O 1
ATOM 5913 N N . ARG A 1 750 ? 7.073 17.334 -29.919 1.00 85.69 750 ARG A N 1
ATOM 5914 C CA . ARG A 1 750 ? 7.526 18.700 -29.589 1.00 85.69 750 ARG A CA 1
ATOM 5915 C C . ARG A 1 750 ? 8.473 18.744 -28.379 1.00 85.69 750 ARG A C 1
ATOM 5917 O O . ARG A 1 750 ? 8.981 19.805 -28.035 1.00 85.69 750 ARG A O 1
ATOM 5924 N N . GLY A 1 751 ? 8.741 17.598 -27.747 1.00 82.69 751 GLY A N 1
ATOM 5925 C CA . GLY A 1 751 ? 9.643 17.482 -26.599 1.00 82.69 751 GLY A CA 1
ATOM 5926 C C . GLY A 1 751 ? 10.015 16.035 -26.253 1.00 82.69 751 GLY A C 1
ATOM 5927 O O . GLY A 1 751 ? 9.672 15.094 -26.973 1.00 82.69 751 GLY A O 1
ATOM 5928 N N . TYR A 1 752 ? 10.720 15.852 -25.133 1.00 75.94 752 TYR A N 1
ATOM 5929 C CA . TYR A 1 752 ? 11.173 14.536 -24.646 1.00 75.94 752 TYR A CA 1
ATOM 5930 C C . TYR A 1 752 ? 10.777 14.237 -23.193 1.00 75.94 752 TYR A C 1
ATOM 5932 O O . TYR A 1 752 ? 11.140 13.186 -22.670 1.00 75.94 752 TYR A O 1
ATOM 5940 N N . ARG A 1 753 ? 10.020 15.128 -22.545 1.00 69.50 753 ARG A N 1
ATOM 5941 C CA . ARG A 1 753 ? 9.582 14.986 -21.151 1.00 69.50 753 ARG A CA 1
ATOM 5942 C C . ARG A 1 753 ? 8.107 14.583 -21.052 1.00 69.50 753 ARG A C 1
ATOM 5944 O O . ARG A 1 753 ? 7.351 14.884 -21.973 1.00 69.50 753 ARG A O 1
ATOM 5951 N N . PRO A 1 754 ? 7.715 13.875 -19.979 1.00 56.84 754 PRO A N 1
ATOM 5952 C CA . PRO A 1 754 ? 6.377 13.299 -19.846 1.00 56.84 754 PRO A CA 1
ATOM 5953 C C . PRO A 1 754 ? 5.286 14.345 -19.628 1.00 56.84 754 PRO A C 1
ATOM 5955 O O . PRO A 1 754 ? 4.127 14.035 -19.830 1.00 56.84 754 PRO A O 1
ATOM 5958 N N . ASP A 1 755 ? 5.631 15.565 -19.211 1.00 56.44 755 ASP A N 1
ATOM 5959 C CA . ASP A 1 755 ? 4.651 16.615 -18.981 1.00 56.44 755 ASP A CA 1
ATOM 5960 C C . ASP A 1 755 ? 3.964 17.032 -20.284 1.00 56.44 755 ASP A C 1
ATOM 5962 O O . ASP A 1 755 ? 2.747 17.132 -20.272 1.00 56.44 755 ASP A O 1
ATOM 5966 N N . HIS A 1 756 ? 4.692 17.214 -21.398 1.00 61.34 756 HIS A N 1
ATOM 5967 C CA . HIS A 1 756 ? 4.098 17.516 -22.711 1.00 61.34 756 HIS A CA 1
ATOM 5968 C C . HIS A 1 756 ? 5.080 17.248 -23.877 1.00 61.34 756 HIS A C 1
ATOM 5970 O O . HIS A 1 756 ? 5.878 18.123 -24.232 1.00 61.34 756 HIS A O 1
ATOM 5976 N N . ASN A 1 757 ? 5.036 16.076 -24.527 1.00 78.12 757 ASN A N 1
ATOM 5977 C CA . ASN A 1 757 ? 5.963 15.752 -25.628 1.00 78.12 757 ASN A CA 1
ATOM 5978 C C . ASN A 1 757 ? 5.324 15.386 -26.972 1.00 78.12 757 ASN A C 1
ATOM 5980 O O . ASN A 1 757 ? 5.960 15.666 -27.989 1.00 78.12 757 ASN A O 1
ATOM 5984 N N . LEU A 1 758 ? 4.132 14.789 -27.009 1.00 86.69 758 LEU A N 1
ATOM 5985 C CA . LEU A 1 758 ? 3.457 14.349 -28.232 1.00 86.69 758 LEU A CA 1
ATOM 5986 C C . LEU A 1 758 ? 2.118 15.068 -28.387 1.00 86.69 758 LEU A C 1
ATOM 5988 O O . LEU A 1 758 ? 1.318 15.103 -27.460 1.00 86.69 758 LEU A O 1
ATOM 5992 N N . TYR A 1 759 ? 1.864 15.607 -29.572 1.00 87.94 759 TYR A N 1
ATOM 5993 C CA . TYR A 1 759 ? 0.658 16.373 -29.886 1.00 87.94 759 TYR A CA 1
ATOM 5994 C C . TYR A 1 759 ? -0.029 15.791 -31.117 1.00 87.94 759 TYR A C 1
ATOM 5996 O O . TYR A 1 759 ? 0.661 15.224 -31.955 1.00 87.94 759 TYR A O 1
ATOM 6004 N N . PRO A 1 760 ? -1.352 15.914 -31.290 1.00 92.19 760 PRO A N 1
ATOM 6005 C CA . PRO A 1 760 ? -2.000 15.484 -32.526 1.00 92.19 760 PRO A CA 1
ATOM 6006 C C . PRO A 1 760 ? -1.388 16.174 -33.749 1.00 92.19 760 PRO A C 1
ATOM 6008 O O . PRO A 1 760 ? -1.179 17.387 -33.756 1.00 92.19 760 PRO A O 1
ATOM 6011 N N . ALA A 1 761 ? -1.113 15.405 -34.799 1.00 93.31 761 ALA A N 1
ATOM 6012 C CA . ALA A 1 761 ? -0.619 15.964 -36.048 1.00 93.31 761 ALA A CA 1
ATOM 6013 C C . ALA A 1 761 ? -1.715 16.741 -36.790 1.00 93.31 761 ALA A C 1
ATOM 6015 O O . ALA A 1 761 ? -2.913 16.483 -36.641 1.00 93.31 761 ALA A O 1
ATOM 6016 N N . THR A 1 762 ? -1.305 17.664 -37.660 1.00 92.62 762 THR A N 1
ATOM 6017 C CA . THR A 1 762 ? -2.251 18.379 -38.520 1.00 92.62 762 THR A CA 1
ATOM 6018 C C . THR A 1 762 ? -2.857 17.441 -39.577 1.00 92.62 762 THR A C 1
ATOM 6020 O O . THR A 1 762 ? -2.157 16.561 -40.095 1.00 92.62 762 THR A O 1
ATOM 6023 N N . PRO A 1 763 ? -4.137 17.630 -39.958 1.00 92.94 763 PRO A N 1
ATOM 6024 C CA . PRO A 1 763 ? -4.755 16.894 -41.062 1.00 92.94 763 PRO A CA 1
ATOM 6025 C C . PRO A 1 763 ? -3.936 16.920 -42.352 1.00 92.94 763 PRO A C 1
ATOM 6027 O O . PRO A 1 763 ? -3.830 15.911 -43.040 1.00 92.94 763 PRO A O 1
ATOM 6030 N N . GLU A 1 764 ? -3.321 18.061 -42.666 1.00 91.06 764 GLU A N 1
ATOM 6031 C CA . GLU A 1 764 ? -2.530 18.243 -43.882 1.00 91.06 764 GLU A CA 1
ATOM 6032 C C . GLU A 1 764 ? -1.277 17.359 -43.879 1.00 91.06 764 GLU A C 1
ATOM 6034 O O . GLU A 1 764 ? -0.965 16.730 -44.892 1.00 91.06 764 GLU A O 1
ATOM 6039 N N . ARG A 1 765 ? -0.598 17.243 -42.729 1.00 91.44 765 ARG A N 1
ATOM 6040 C CA . ARG A 1 765 ? 0.562 16.356 -42.570 1.00 91.44 765 ARG A CA 1
ATOM 6041 C C . ARG A 1 765 ? 0.154 14.892 -42.741 1.00 91.44 765 ARG A C 1
ATOM 6043 O O . ARG A 1 765 ? 0.794 14.163 -43.494 1.00 91.44 765 ARG A O 1
ATOM 6050 N N . VAL A 1 766 ? -0.943 14.484 -42.096 1.00 93.94 766 VAL A N 1
ATOM 6051 C CA . VAL A 1 766 ? -1.499 13.120 -42.195 1.00 93.94 766 VAL A CA 1
ATOM 6052 C C . VAL A 1 766 ? -1.926 12.792 -43.630 1.00 93.94 766 VAL A C 1
ATOM 6054 O O . VAL A 1 766 ? -1.610 11.714 -44.132 1.00 93.94 766 VAL A O 1
ATOM 6057 N N . ALA A 1 767 ? -2.571 13.725 -44.331 1.00 92.62 767 ALA A N 1
ATOM 6058 C CA . ALA A 1 767 ? -2.946 13.565 -45.734 1.00 92.62 767 ALA A CA 1
ATOM 6059 C C . ALA A 1 767 ? -1.724 13.383 -46.650 1.00 92.62 767 ALA A C 1
ATOM 6061 O O . ALA A 1 767 ? -1.720 12.496 -47.508 1.00 92.62 767 ALA A O 1
ATOM 6062 N N . ALA A 1 768 ? -0.670 14.180 -46.444 1.00 91.12 768 ALA A N 1
ATOM 6063 C CA . ALA A 1 768 ? 0.573 14.074 -47.204 1.00 91.12 768 ALA A CA 1
ATOM 6064 C C . ALA A 1 768 ? 1.240 12.701 -47.018 1.00 91.12 768 ALA A C 1
ATOM 6066 O O . ALA A 1 768 ? 1.655 12.090 -48.004 1.00 91.12 768 ALA A O 1
ATOM 6067 N N . GLN A 1 769 ? 1.286 12.188 -45.783 1.00 92.88 769 GLN A N 1
ATOM 6068 C CA . GLN A 1 769 ? 1.803 10.845 -45.499 1.00 92.88 769 GLN A CA 1
ATOM 6069 C C . GLN A 1 769 ? 0.992 9.766 -46.219 1.00 92.88 769 GLN A C 1
ATOM 6071 O O . GLN A 1 769 ? 1.562 8.933 -46.922 1.00 92.88 769 GLN A O 1
ATOM 6076 N N . ILE A 1 770 ? -0.340 9.805 -46.097 1.00 93.94 770 ILE A N 1
ATOM 6077 C CA . ILE A 1 770 ? -1.220 8.820 -46.740 1.00 93.94 770 ILE A CA 1
ATOM 6078 C C . ILE A 1 770 ? -1.002 8.820 -48.256 1.00 93.94 770 ILE A C 1
ATOM 6080 O O . ILE A 1 770 ? -0.823 7.755 -48.843 1.00 93.94 770 ILE A O 1
ATOM 6084 N N . ASN A 1 771 ? -0.967 9.991 -48.896 1.00 91.38 771 ASN A N 1
ATOM 6085 C CA . ASN A 1 771 ? -0.813 10.097 -50.349 1.00 91.38 771 ASN A CA 1
ATOM 6086 C C . ASN A 1 771 ? 0.519 9.540 -50.858 1.00 91.38 771 ASN A C 1
ATOM 6088 O O . ASN A 1 771 ? 0.548 8.879 -51.896 1.00 91.38 771 ASN A O 1
ATOM 6092 N N . GLN A 1 772 ? 1.612 9.772 -50.132 1.00 91.25 772 GLN A N 1
ATOM 6093 C CA . GLN A 1 772 ? 2.932 9.278 -50.528 1.00 91.25 772 GLN A CA 1
ATOM 6094 C C . GLN A 1 772 ? 3.099 7.772 -50.288 1.00 91.25 772 GLN A C 1
ATOM 6096 O O . GLN A 1 772 ? 3.843 7.112 -51.014 1.00 91.25 772 GLN A O 1
ATOM 6101 N N . THR A 1 773 ? 2.393 7.216 -49.303 1.00 94.12 773 THR A N 1
ATOM 6102 C CA . THR A 1 773 ? 2.488 5.796 -48.939 1.00 94.12 773 THR A CA 1
ATOM 6103 C C . THR A 1 773 ? 1.486 4.903 -49.671 1.00 94.12 773 THR A C 1
ATOM 6105 O O . THR A 1 773 ? 1.793 3.741 -49.941 1.00 94.12 773 THR A O 1
ATOM 6108 N N . ALA A 1 774 ? 0.308 5.422 -50.031 1.00 94.50 774 ALA A N 1
ATOM 6109 C CA . ALA A 1 774 ? -0.797 4.649 -50.609 1.00 94.50 774 ALA A CA 1
ATOM 6110 C C . ALA A 1 774 ? -0.430 3.770 -51.823 1.00 94.50 774 ALA A C 1
ATOM 6112 O O . ALA A 1 774 ? -0.990 2.682 -51.925 1.00 94.50 774 ALA A O 1
ATOM 6113 N N . PRO A 1 775 ? 0.502 4.154 -52.722 1.00 94.88 775 PRO A N 1
ATOM 6114 C CA . PRO A 1 775 ? 0.891 3.290 -53.839 1.00 94.88 775 PRO A CA 1
ATOM 6115 C C . PRO A 1 775 ? 1.568 1.970 -53.436 1.00 94.88 775 PRO A C 1
ATOM 6117 O O . PRO A 1 775 ? 1.650 1.061 -54.261 1.00 94.88 775 PRO A O 1
ATOM 6120 N N . TYR A 1 776 ? 2.089 1.870 -52.210 1.00 96.56 776 TYR A N 1
ATOM 6121 C CA . TYR A 1 776 ? 2.929 0.752 -51.772 1.00 96.56 776 TYR A CA 1
ATOM 6122 C C . TYR A 1 776 ? 2.228 -0.199 -50.806 1.00 96.56 776 TYR A C 1
ATOM 6124 O O . TYR A 1 776 ? 2.625 -1.359 -50.714 1.00 96.56 776 TYR A O 1
ATOM 6132 N N . VAL A 1 777 ? 1.217 0.280 -50.079 1.00 97.00 777 VAL A N 1
ATOM 6133 C CA . VAL A 1 777 ? 0.627 -0.446 -48.949 1.00 97.00 777 VAL A CA 1
ATOM 6134 C C . VAL A 1 777 ? -0.802 -0.874 -49.235 1.00 97.00 777 VAL A C 1
ATOM 6136 O O . VAL A 1 777 ? -1.552 -0.178 -49.917 1.00 97.00 777 VAL A O 1
ATOM 6139 N N . SER A 1 778 ? -1.201 -2.009 -48.676 1.00 96.19 778 SER A N 1
ATOM 6140 C CA . SER A 1 778 ? -2.575 -2.510 -48.773 1.00 96.19 778 SER A CA 1
ATOM 6141 C C . SER A 1 778 ? -3.494 -1.905 -47.707 1.00 96.19 778 SER A C 1
ATOM 6143 O O . SER A 1 778 ? -4.714 -1.880 -47.887 1.00 96.19 778 SER A O 1
ATOM 6145 N N . ARG A 1 779 ? -2.928 -1.398 -46.600 1.00 96.06 779 ARG A N 1
ATOM 6146 C CA . ARG A 1 779 ? -3.690 -0.900 -45.449 1.00 96.06 779 ARG A CA 1
ATOM 6147 C C . ARG A 1 779 ? -2.928 0.138 -44.621 1.00 96.06 779 ARG A C 1
ATOM 6149 O O . ARG A 1 779 ? -1.704 0.086 -44.520 1.00 96.06 779 ARG A O 1
ATOM 6156 N N . PHE A 1 780 ? -3.668 1.039 -43.973 1.00 97.56 780 PHE A N 1
ATOM 6157 C CA . PHE A 1 780 ? -3.142 2.011 -43.011 1.00 97.56 780 PHE A CA 1
ATOM 6158 C C . PHE A 1 780 ? -3.608 1.698 -41.587 1.00 97.56 780 PHE A C 1
ATOM 6160 O O . PHE A 1 780 ? -4.810 1.569 -41.327 1.00 97.56 780 PHE A O 1
ATOM 6167 N N . CYS A 1 781 ? -2.645 1.642 -40.674 1.00 97.56 781 CYS A N 1
ATOM 6168 C CA . CYS A 1 781 ? -2.818 1.621 -39.230 1.00 97.56 781 CYS A CA 1
ATOM 6169 C C . CYS A 1 781 ? -2.224 2.901 -38.640 1.00 97.56 781 CYS A C 1
ATOM 6171 O O . CYS A 1 781 ? -1.170 3.330 -39.090 1.00 97.56 781 CYS A O 1
ATOM 6173 N N . CYS A 1 782 ? -2.840 3.505 -37.629 1.00 95.44 782 CYS A N 1
ATOM 6174 C CA . CYS A 1 782 ? -2.259 4.656 -36.934 1.00 95.44 782 CYS A CA 1
ATOM 6175 C C . CYS A 1 782 ? -1.775 4.324 -35.521 1.00 95.44 782 CYS A C 1
ATOM 6177 O O . CYS A 1 782 ? -2.278 3.394 -34.889 1.00 95.44 782 CYS A O 1
ATOM 6179 N N . TRP A 1 783 ? -0.843 5.129 -35.012 1.00 90.44 783 TRP A N 1
ATOM 6180 C CA . TRP A 1 783 ? -0.419 5.081 -33.614 1.00 90.44 783 TRP A CA 1
ATOM 6181 C C . TRP A 1 783 ? -1.414 5.829 -32.713 1.00 90.44 783 TRP A C 1
ATOM 6183 O O . TRP A 1 783 ? -1.616 7.029 -32.891 1.00 90.44 783 TRP A O 1
ATOM 6193 N N . GLU A 1 784 ? -2.011 5.140 -31.736 1.00 89.31 784 GLU A N 1
ATOM 6194 C CA . GLU A 1 784 ? -2.790 5.731 -30.633 1.00 89.31 784 GLU A CA 1
ATOM 6195 C C . GLU A 1 784 ? -3.918 6.695 -31.038 1.00 89.31 784 GLU A C 1
ATOM 6197 O O . GLU A 1 784 ? -4.074 7.779 -30.463 1.00 89.31 784 GLU A O 1
ATOM 6202 N N . ALA A 1 785 ? -4.793 6.292 -31.971 1.00 92.62 785 ALA A N 1
ATOM 6203 C CA . ALA A 1 785 ? -6.016 7.063 -32.234 1.00 92.62 785 ALA A CA 1
ATOM 6204 C C . ALA A 1 785 ? -6.893 7.209 -30.985 1.00 92.62 785 ALA A C 1
ATOM 6206 O O . ALA A 1 785 ? -7.676 8.153 -30.900 1.00 92.62 785 ALA A O 1
ATOM 6207 N N . LEU A 1 786 ? -6.756 6.307 -30.007 1.00 90.00 786 LEU A N 1
ATOM 6208 C CA . LEU A 1 786 ? -7.429 6.395 -28.714 1.00 90.00 786 LEU A CA 1
ATOM 6209 C C . LEU A 1 786 ? -7.233 7.773 -28.069 1.00 90.00 786 LEU A C 1
ATOM 6211 O O . LEU A 1 786 ? -8.223 8.365 -27.633 1.00 90.00 786 LEU A O 1
ATOM 6215 N N . TYR A 1 787 ? -5.994 8.272 -28.064 1.00 88.50 787 TYR A N 1
ATOM 6216 C CA . TYR A 1 787 ? -5.622 9.552 -27.471 1.00 88.50 787 TYR A CA 1
ATOM 6217 C C . TYR A 1 787 ? -5.601 10.692 -28.493 1.00 88.50 787 TYR A C 1
ATOM 6219 O O . TYR A 1 787 ? -6.300 11.684 -28.318 1.00 88.50 787 TYR A O 1
ATOM 6227 N N . PHE A 1 788 ? -4.880 10.553 -29.609 1.00 90.88 788 PHE A N 1
ATOM 6228 C CA . PHE A 1 788 ? -4.644 11.683 -30.524 1.00 90.88 788 PHE A CA 1
ATOM 6229 C C . PHE A 1 788 ? -5.897 12.176 -31.259 1.00 90.88 788 PHE A C 1
ATOM 6231 O O . PHE A 1 788 ? -5.876 13.243 -31.865 1.00 90.88 788 PHE A O 1
ATOM 6238 N N . THR A 1 789 ? -7.003 11.433 -31.187 1.00 91.81 789 THR A N 1
ATOM 6239 C CA . THR A 1 789 ? -8.310 11.843 -31.727 1.00 91.81 789 THR A CA 1
ATOM 6240 C C . THR A 1 789 ? -9.340 12.123 -30.629 1.00 91.81 789 THR A C 1
ATOM 6242 O O . THR A 1 789 ? -10.524 12.307 -30.914 1.00 91.81 789 THR A O 1
ATOM 6245 N N . SER A 1 790 ? -8.933 12.120 -29.359 1.00 87.19 790 SER A N 1
ATOM 6246 C CA . SER A 1 790 ? -9.820 12.287 -28.210 1.00 87.19 790 SER A CA 1
ATOM 6247 C C . SER A 1 790 ? -10.164 13.760 -27.954 1.00 87.19 790 SER A C 1
ATOM 6249 O O . SER A 1 790 ? -9.666 14.663 -28.629 1.00 87.19 790 SER A O 1
ATOM 6251 N N . ASP A 1 791 ? -11.083 14.015 -27.021 1.00 84.94 791 ASP A N 1
ATOM 6252 C CA . ASP A 1 791 ? -11.426 15.391 -26.642 1.00 84.94 791 ASP A CA 1
ATOM 6253 C C . ASP A 1 791 ? -10.366 16.017 -25.725 1.00 84.94 791 ASP A C 1
ATOM 6255 O O . ASP A 1 791 ? -10.186 17.236 -25.743 1.00 84.94 791 ASP A O 1
ATOM 6259 N N . GLU A 1 792 ? -9.649 15.180 -24.975 1.00 81.88 792 GLU A N 1
ATOM 6260 C CA . GLU A 1 792 ? -8.538 15.528 -24.085 1.00 81.88 792 GLU A CA 1
ATOM 6261 C C . GLU A 1 792 ? -7.335 16.064 -24.869 1.00 81.88 792 GLU A C 1
ATOM 6263 O O . GLU A 1 792 ? -6.686 17.004 -24.424 1.00 81.88 792 GLU A O 1
ATOM 6268 N N . ALA A 1 793 ? -7.121 15.567 -26.090 1.00 82.69 793 ALA A N 1
ATOM 6269 C CA . ALA A 1 793 ? -6.117 16.071 -27.027 1.00 82.69 793 ALA A CA 1
ATOM 6270 C C . ALA A 1 793 ? -6.453 17.465 -27.624 1.00 82.69 793 ALA A C 1
ATOM 6272 O O . ALA A 1 793 ? -5.817 17.938 -28.571 1.00 82.69 793 ALA A O 1
ATOM 6273 N N . GLY A 1 794 ? -7.473 18.141 -27.087 1.00 87.38 794 GLY A N 1
ATOM 6274 C CA . GLY A 1 794 ? -7.791 19.532 -27.380 1.00 87.38 794 GLY A CA 1
ATOM 6275 C C . GLY A 1 794 ? -8.361 19.772 -28.779 1.00 87.38 794 GLY A C 1
ATOM 6276 O O . GLY A 1 794 ? -8.972 18.909 -29.412 1.00 87.38 794 GLY A O 1
ATOM 6277 N N . SER A 1 795 ? -8.215 21.007 -29.264 1.00 92.06 795 SER A N 1
ATOM 6278 C CA . SER A 1 795 ? -8.708 21.406 -30.588 1.00 92.06 795 SER A CA 1
ATOM 6279 C C . SER A 1 795 ? -7.977 20.692 -31.728 1.00 92.06 795 SER A C 1
ATOM 6281 O O . SER A 1 795 ? -8.610 20.379 -32.738 1.00 92.06 795 SER A O 1
ATOM 6283 N N . GLU A 1 796 ? -6.681 20.405 -31.564 1.00 91.44 796 GLU A N 1
ATOM 6284 C CA . GLU A 1 796 ? -5.876 19.664 -32.543 1.00 91.44 796 GLU A CA 1
ATOM 6285 C C . GLU A 1 796 ? -6.420 18.236 -32.713 1.00 91.44 796 GLU A C 1
ATOM 6287 O O . GLU A 1 796 ? -6.711 17.825 -33.839 1.00 91.44 796 GLU A O 1
ATOM 6292 N N . GLY A 1 797 ? -6.687 17.524 -31.610 1.00 92.38 797 GLY A N 1
ATOM 6293 C CA . GLY A 1 797 ? -7.222 16.159 -31.654 1.00 92.38 797 GLY A CA 1
ATOM 6294 C C . GLY A 1 797 ? -8.626 16.073 -32.252 1.00 92.38 797 GLY A C 1
ATOM 6295 O O . GLY A 1 797 ? -8.906 15.203 -33.078 1.00 92.38 797 GLY A O 1
ATOM 6296 N N . LYS A 1 798 ? -9.504 17.034 -31.936 1.00 94.06 798 LYS A N 1
ATOM 6297 C CA . LYS A 1 798 ? -10.846 17.128 -32.544 1.00 94.06 798 LYS A CA 1
ATOM 6298 C C . LYS A 1 798 ? -10.787 17.362 -34.052 1.00 94.06 798 LYS A C 1
ATOM 6300 O O . LYS A 1 798 ? -11.559 16.755 -34.796 1.00 94.06 798 LYS A O 1
ATOM 6305 N N . ARG A 1 799 ? -9.878 18.229 -34.507 1.00 96.12 799 ARG A N 1
ATOM 6306 C CA . ARG A 1 799 ? -9.680 18.511 -35.935 1.00 96.12 799 ARG A CA 1
ATOM 6307 C C . ARG A 1 799 ? -9.140 17.282 -36.665 1.00 96.12 799 ARG A C 1
ATOM 6309 O O . ARG A 1 799 ? -9.629 16.964 -37.747 1.00 96.12 799 ARG A O 1
ATOM 6316 N N . LEU A 1 800 ? -8.187 16.573 -36.060 1.00 95.56 800 LEU A N 1
ATOM 6317 C CA . LEU A 1 800 ? -7.662 15.320 -36.595 1.00 95.56 800 LEU A CA 1
ATOM 6318 C C . LEU A 1 800 ? -8.746 14.233 -36.666 1.00 95.56 800 LEU A C 1
ATOM 6320 O O . LEU A 1 800 ? -8.899 13.598 -37.706 1.00 95.56 800 LEU A O 1
ATOM 6324 N N . ARG A 1 801 ? -9.562 14.076 -35.613 1.00 95.88 801 ARG A N 1
ATOM 6325 C CA . ARG A 1 801 ? -10.718 13.164 -35.605 1.00 95.88 801 ARG A CA 1
ATOM 6326 C C . ARG A 1 801 ? -11.674 13.456 -36.756 1.00 95.88 801 ARG A C 1
ATOM 6328 O O . ARG A 1 801 ? -12.029 12.556 -37.508 1.00 95.88 801 ARG A O 1
ATOM 6335 N N . GLN A 1 802 ? -12.067 14.721 -36.911 1.00 96.19 802 GLN A N 1
ATOM 6336 C CA . GLN A 1 802 ? -12.976 15.139 -37.975 1.00 96.19 802 GLN A CA 1
ATOM 6337 C C . GLN A 1 802 ? -12.411 14.820 -39.362 1.00 96.19 802 GLN A C 1
ATOM 6339 O O . GLN A 1 802 ? -13.153 14.353 -40.222 1.00 96.19 802 GLN A O 1
ATOM 6344 N N . PHE A 1 803 ? -11.113 15.046 -39.570 1.00 95.12 803 PHE A N 1
ATOM 6345 C CA . PHE A 1 803 ? -10.440 14.683 -40.812 1.00 95.12 803 PHE A CA 1
ATOM 6346 C C . PHE A 1 803 ? -10.510 13.173 -41.076 1.00 95.12 803 PHE A C 1
ATOM 6348 O O . PHE A 1 803 ? -10.963 12.778 -42.145 1.00 95.12 803 PHE A O 1
ATOM 6355 N N . LEU A 1 804 ? -10.150 12.331 -40.101 1.00 95.12 804 LEU A N 1
ATOM 6356 C CA . LEU A 1 804 ? -10.182 10.870 -40.264 1.00 95.12 804 LEU A CA 1
ATOM 6357 C C . LEU A 1 804 ? -11.598 10.324 -40.513 1.00 95.12 804 LEU A C 1
ATOM 6359 O O . LEU A 1 804 ? -11.756 9.388 -41.288 1.00 95.12 804 LEU A O 1
ATOM 6363 N N . THR A 1 805 ? -12.629 10.929 -39.918 1.00 94.94 805 THR A N 1
ATOM 6364 C CA . THR A 1 805 ? -14.041 10.604 -40.199 1.00 94.94 805 THR A CA 1
ATOM 6365 C C . THR A 1 805 ? -14.472 10.979 -41.623 1.00 94.94 805 THR A C 1
ATOM 6367 O O . THR A 1 805 ? -15.378 10.355 -42.175 1.00 94.94 805 THR A O 1
ATOM 6370 N N . GLN A 1 806 ? -13.864 12.009 -42.221 1.00 91.12 806 GLN A N 1
ATOM 6371 C CA . GLN A 1 806 ? -14.216 12.500 -43.559 1.00 91.12 806 GLN A CA 1
ATOM 6372 C C . GLN A 1 806 ? -13.554 11.725 -44.708 1.00 91.12 806 GLN A C 1
ATOM 6374 O O . GLN A 1 806 ? -14.078 11.784 -45.824 1.00 91.12 806 GLN A O 1
ATOM 6379 N N . LEU A 1 807 ? -12.438 11.029 -44.453 1.00 85.31 807 LEU A N 1
ATOM 6380 C CA . LEU A 1 807 ? -11.818 10.085 -45.400 1.00 85.31 807 LEU A CA 1
ATOM 6381 C C . LEU A 1 807 ? -12.782 8.931 -45.722 1.00 85.31 807 LEU A C 1
ATOM 6383 O O . LEU A 1 807 ? -12.820 8.434 -46.876 1.00 85.31 807 LEU A O 1
#

Foldseek 3Di:
DEAELVVQPFDQPQPPESARSQQVRQVVQVVVVADEYEQEAGEGEYEAHAHAARYEDEYEANYEYHYPDAFDDAPPDPDDPQDEHQVGERYEYEAYEQYEYEYAYEYEQVQ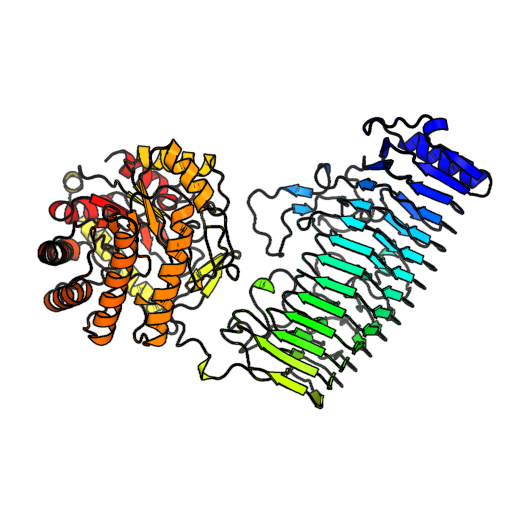DVHFWAQDPDADDLQQQARTDGHHRFHQEHYEYALYENYEYYNYEYEARSAEHHAYANYEHYEAENYEYDYRLNHDNHEDAEQELYYQYEYYQYEAETNEEDHEYYHQCVVNVHAGEQENYEYENYEAEHSYEPYEYDFAHAHEYEHYEYEHYEAANYAEDYEYEQDQDLCPPPPRPQQAGYAYYHYEYEHYEEEHQEHAEYDDFAHDDPDPGTHNHEAEQYEYYQYEYEHQAAHEAEHYLNHAHENYEYANYEYEYADEAACAQVPHQDTVHDHRSCSVPHHDLANYEHERHENAEYENYEYEYDNYAADRALDNYHYHNYDYHYYHYYYYPRDDPVRHPPQPQFHWDDDSNQIDTAHGDPDDFVVLLVLQVVQVVQQVVVLVPDDPVLLDDPAAAAEAEDEQADNLNQDDRLLPDALVSLLVLLVLCVLLNHQEYEHQECAEVNRLEGDPDDPVSPSGDYTNNLLSNQSSCVVSVGAYAYHWYEYQQQVDPDQDPVNLVVLLVRSLRRVVVVVPRHDHQAYEHNNEHEDPLDDDLVSLQSLLVVLQSNLCSRCVVPVNHAYEYEYEYLDDLVSLVVRLVSLLSNCVNRNHAEYAYEPCSQVSSDHLVCLLVSLVSVLVSCVVNVHAYEYAYAQWHANGRDSNDGIAGHALSSSSSNCSSNVVRHPHYYYYPLVPQLDCSSPPSNVNNSVSSSVD

Sequence (807 aa):
MQLNILDFGAVPDGCTDATAAVQQAIDLCSAKGGGRVVIPAGTFACDMITLKDNIEFHMEQGSRINSLLKPVPDPNATCEEPSSNPHRWLIGGRKLKNVSITGFGIIDGRAEIHFWNKNDGLEHPLYGQRFWPQLHRPKGMIHFRESSGIVIRDVTLIDPPCYCLWLLGCDICEVSGVRIDADLRGPNDDGIDIDCCSNVRIANCDIICGDDGIALKSDTHELGYDKACENITITNCRIHTTSDGIRLGYEGDGAIRRVTVSNCVIHDTMIGISLMVAISPNDIRGINIYKGPEITDVIFENLIIDAFQTFNFQHPKSPVGCPEPIRGFLDRIFFRNIIAHATRGSFLGGAPESPIRHIEFSGLHMTLTGNMGKDFLQAVPDPYPVWSDLPYSGVPWPFYVRNAKNVILRDSTIVWENAGGFWQPEIVQCENATVTIERVKTVNPPTQSDQPGEVIFPVGRHRGIPYFMPPVGFNENSSLAKLIAVNEANTDEINQIQSNSLATTSRVTASFIYAHPPDYYGLPMLNASVEAWKNVFRRFREMHIDTVIFQAALWRELGECFYRSKHFSDLTCYGVLERMFAAAEEEKMQVFLGGYGSVAGWKKHFSEEALMAELQNHRACFEELCRIGKISGMYFPSETAFEGQRLPEKEQRMRTLYRHFSDMVKSKDADLKILVSPATMHSPEQNAMFKDFWNAVLDSSNIDILLPQDCIGNTCSKLSYMPEQWKAWKEITDAHQIDLWCHLEIFERRGYRPDHNLYPATPERVAAQINQTAPYVSRFCCWEALYFTSDEAGSEGKRLRQFLTQL

pLDDT: mean 88.29, std 12.62, range [39.31, 98.94]

Radius of gyration: 31.76 Å; chains: 1; bounding box: 67×53×95 Å

Secondary structure (DSSP, 8-state):
-EEEGGGGT--TEEEEE-HHHHHHHHHHHHHTT-EEEEE-SEEEEES-EE--TTEEEEE-TTEEEEE-------TT----SS-EETT--SEEEES-EEEEEEES-EEE--HHHHTEEE-SS----SSS--EEEPTTEESEEEEEES-EEEEEES-EEES-SSEEEEEES-EEEEEES-EEE--TT-TT--SEEEES-EEEEEES-EEEESS-SEEEEE-HHHHTS---EEEEEEES-EEEESSEEEEEEEEESSEEEEEEEES-EEEEEEEEEEEES-S-TT--SS---SS--EEEEEEEEEEEEEEEEEEEEE-PPPPTT-SS----EEEEEEEEEEEEEEEE-EEEE-BTTB-EEEEEEEEEEEEEEEEE-STTSS---SSPP-GGGTTT---SSSEEEEEEEEEEEES-EEEEEEEEES--S-SEEEEEEEEEEES-EEESPPPGGGS-S--SS-EEEETTEEEEPPPTT--HHHHHHHHHHHHHHHHHHHHHS-GGGG-----EEEEEE-SS-TTS-S--GGG--HHHHHHHHHHHHHTT--EEEES-SEETTTTEESS--SSSTTSEE--HHHHHHHHHHHTT-EEEEE-EE-SGGG-S---HHHHHHHHHHHHHHHHHHTTT---SEEEE-S--B--SS--HHHHHHHHHHHHHHHHHHHHH-TTSEEEE--B----GGGHHHHHHHHHHHHTT---SEE--B--TTTTSS-GGGHHHHHHHHHHHHHHHT-EEEEEE--EEE--SSTTS-EEEPPHHHHHHHHHHHTTT-SEEEES-HHHHTSSTTHHHHHHHHHHHHH-